Protein AF-0000000068228509 (afdb_homodimer)

pLDDT: mean 92.89, std 11.07, range [33.81, 98.88]

Organism: Rhynchophorus ferrugineus (NCBI:txid354439)

Secondary structure (DSSP, 8-state):
--HHHHHHHHHHTS------EEEEE-----HHHHHHHHHHHHHHHHTT-EEEEEESS----TT-TTEEEEE-GGGHHHHHHHTHHHHTBTTS-HHHHHHHHHHHHHHHHHHHHH-HHHHHHHT-TT---SEEEEE-TT--GGGGHHHHTT--EEEEESSS--HHHHHHTT----TTT---TTSS--SS--HHHHHHHHHHHHHHHHHIIIIIHHHHHHHHHHHH-TTSPPHHHHHHT-SEEEE---TTTS----B-TTEEE--STT-----PPPHHHHHHHHT-SS-EEEEE-TTTS-GGGS-HHHHHHHHHHHHH-SSEEEEE-SSS--TT--TTEEEES---HHHHHTSTTEEEEEE---HHHHHHHHHHT--EEE---BTTHHHHHHHHGGGT-EEE--TTT--HHHHHHHHHHHHH-HHHHHHHHHHHHHHH--SS-HHHHHHHHHHHHHHHTS-GGG--GGGTS-HHHHTTHHHHHHHHHHHHHHHHHHHHHHHHHHHHHHHHHHHHT-/--HHHHHHHHHHT-------EEEEE-----HHHHHHHHHHHHHHHHTT-EEEEEESS----TT-TTEEEEE-GGGHHHHHHHTHHHHTBTTS-HHHHHHHHHHHHHHHHHHHHH-HHHHHHHT-TT---SEEEEE-TT--GGGGHHHHTT--EEEEESSS--HHHHHHTT----TTT---TTSS--SS--HHHHHHHHHHHHHHHHHIIIIIHHHHHHHHHHHH-TTSPPHHHHHHT-SEEEE---TTTS----B-TTEEE--STT-----PPPHHHHHHHHT-SS-EEEEE-TTTS-GGGS-HHHHHHHHHHHHH-SSEEEEE-SSS--TT--TTEEEES---HHHHHTSTTEEEEEE---HHHHHHHHHHT--EEE---BTTHHHHHHHHGGGT-EEE--TTT--HHHHHHHHHHHHH-HHHHHHHHHHHHHHH--SS-HHHHHHHHHHHHHHHTS-GGG--GGGTS-HHHHTTHHHHHHHHHHHHHHHHHHHHHHHHHHHHHHHHHHHHT-

Sequence (1028 aa):
MSTKLCFLLLIFYISGIRCARILCVFQMPAVSHQATFQPIAKALSLRGHEVISVTPRPINDPTLTNLTEINTNKTYDIILGHGFEFFMSKENTVQYKIQKIFAMYYEIAEAIFENKEFKAIYQNPQEKFDLIIAQIYISPTMFALSNKFDAPVIGISSMGGWIGTHYAIGNPNPPSLYSEMFLHYNGDLTFYERIKSTLYFIWSRFYLHFVAIPKCDSIARKYLGDDLPYMADIERNVSALFLNINPVLYTPRPMVPTVVPLSFIHVNKPKPLPQDVKNEIESSENGVVYFSLGSNVKSMNIPERVRRILMDAFKELPYKVLWKFEKEFLPGKPDNVVIRKWLPQQDILAHPKVKVFVTQCGLQSTEEAIDREIPLVGIPFIADQELNVKKLKPHGVIRVIDYLNTTKEELIEAIIDVAENPIYKENMKKLKKLLKDEPMTGLEKAVWWAEYVIRHKGTRHLRSPTVDIPWYQYFLLDVLVVILLTILLTVVLLIRLLNCIKNKLTKKAKIKTKMSTKLCFLLLIFYISGIRCARILCVFQMPAVSHQATFQPIAKALSLRGHEVISVTPRPINDPTLTNLTEINTNKTYDIILGHGFEFFMSKENTVQYKIQKIFAMYYEIAEAIFENKEFKAIYQNPQEKFDLIIAQIYISPTMFALSNKFDAPVIGISSMGGWIGTHYAIGNPNPPSLYSEMFLHYNGDLTFYERIKSTLYFIWSRFYLHFVAIPKCDSIARKYLGDDLPYMADIERNVSALFLNINPVLYTPRPMVPTVVPLSFIHVNKPKPLPQDVKNEIESSENGVVYFSLGSNVKSMNIPERVRRILMDAFKELPYKVLWKFEKEFLPGKPDNVVIRKWLPQQDILAHPKVKVFVTQCGLQSTEEAIDREIPLVGIPFIADQELNVKKLKPHGVIRVIDYLNTTKEELIEAIIDVAENPIYKENMKKLKKLLKDEPMTGLEKAVWWAEYVIRHKGTRHLRSPTVDIPWYQYFLLDVLVVILLTILLTVVLLIRLLNCIKNKLTKKAKIKTK

Solvent-accessible surface area (backbone atoms only — not comparable to full-atom values): 54253 Å² total; per-residue (Å²): 119,71,70,63,50,56,57,52,57,65,55,62,72,47,70,74,69,72,67,43,38,34,41,33,40,42,74,63,64,40,69,74,46,44,47,45,49,50,50,55,57,50,53,44,20,74,72,56,21,41,28,38,35,39,24,37,70,65,82,84,56,83,84,45,78,37,50,46,69,45,76,45,48,72,46,40,56,52,49,59,70,68,35,54,66,62,55,37,24,66,86,48,55,63,68,58,33,51,56,50,50,50,55,50,47,54,53,46,51,52,52,52,61,62,32,66,73,54,36,56,48,80,69,34,85,81,56,68,42,47,31,33,40,26,44,32,66,84,48,61,46,61,57,52,51,22,68,73,46,70,23,37,30,32,34,34,26,70,34,67,70,32,63,69,58,31,52,36,55,33,28,73,62,54,36,48,34,39,41,50,62,63,43,72,53,61,50,72,56,53,74,68,48,29,46,52,27,40,52,47,49,54,49,49,54,50,44,39,68,73,45,54,42,54,50,36,32,51,53,40,29,72,76,73,38,78,86,55,77,57,45,69,62,52,52,40,61,49,36,31,37,39,23,41,33,44,59,64,63,52,61,28,53,45,38,31,78,43,55,42,69,20,46,67,50,58,64,70,82,73,57,87,66,58,64,70,60,45,51,57,55,68,67,33,86,69,24,28,37,38,36,39,46,70,90,70,45,53,61,79,71,50,57,67,69,51,51,51,37,49,47,58,25,53,57,71,44,82,34,32,33,44,32,49,25,76,54,96,70,61,90,84,62,36,89,54,51,46,73,32,65,71,69,66,56,68,35,50,51,59,37,87,50,47,38,30,38,37,28,27,35,47,70,70,58,45,47,45,28,36,76,46,38,39,19,33,37,31,42,46,63,44,54,48,11,53,34,46,49,60,52,40,42,86,56,47,28,48,44,80,46,53,72,90,73,60,47,44,66,56,52,43,50,49,52,51,46,47,51,65,39,62,62,18,40,52,28,19,46,53,48,33,56,59,73,65,69,56,99,59,54,22,54,55,47,51,52,51,49,52,50,47,32,45,75,60,68,28,38,74,67,43,53,34,44,61,50,72,52,52,69,55,52,60,69,36,48,63,51,48,50,51,52,50,49,52,49,48,50,50,50,52,50,50,51,51,50,49,50,50,51,51,52,53,54,55,53,54,53,58,54,68,81,95,120,71,72,62,50,59,59,51,58,66,55,62,73,48,69,74,69,72,67,43,35,35,43,34,39,42,73,65,63,41,69,72,45,42,47,47,48,49,50,52,56,50,51,45,21,75,72,56,20,40,28,38,36,38,23,38,71,66,82,84,56,82,83,46,79,35,49,45,70,46,77,45,49,74,45,41,55,53,49,60,70,68,36,53,65,63,53,36,23,66,86,47,54,62,68,58,34,52,54,50,50,50,55,52,47,55,54,46,51,52,54,50,59,64,32,66,73,54,36,56,48,80,69,32,85,83,58,70,41,48,31,32,39,26,44,32,64,84,47,62,44,63,56,52,51,21,67,72,45,70,23,38,30,31,35,35,24,70,32,67,69,33,64,70,57,31,52,38,55,36,29,73,62,54,37,48,37,38,42,51,62,63,43,70,55,58,49,73,57,51,74,67,50,30,45,53,28,40,53,47,49,54,47,50,53,51,44,38,68,73,47,52,41,54,50,36,33,50,54,39,29,73,77,72,38,78,85,58,75,57,43,69,62,51,51,41,60,51,36,31,38,39,23,40,33,45,60,65,60,50,63,27,54,45,37,31,76,41,54,41,68,21,46,67,50,58,64,70,80,74,55,86,66,57,66,70,60,43,51,57,55,69,67,34,85,69,22,28,36,38,35,40,45,71,90,70,44,54,61,80,71,49,56,67,70,52,53,48,36,49,46,57,25,52,58,71,44,82,35,30,31,43,31,48,24,75,52,95,71,62,89,83,62,36,90,53,50,46,74,32,66,71,70,66,57,67,35,51,51,59,36,87,50,47,38,30,38,38,28,27,36,48,72,69,57,44,47,45,28,36,75,46,37,40,20,34,39,31,41,48,62,42,53,47,11,53,33,46,50,60,53,39,42,85,57,47,27,49,45,80,46,55,73,90,74,58,46,44,66,56,52,41,50,48,54,51,47,46,49,66,41,63,62,19,40,54,30,20,47,52,48,32,55,58,74,63,68,56,99,59,55,24,55,55,48,52,50,52,50,53,50,46,31,45,75,60,67,28,38,75,67,45,54,34,44,61,49,73,54,51,70,54,52,60,70,36,46,64,52,48,51,52,50,49,50,50,49,50,50,50,50,52,50,49,50,52,48,51,49,51,51,52,52,53,53,54,52,53,54,57,54,69,81,96

Radius of gyration: 33.31 Å; Cα contacts (8 Å, |Δi|>4): 1713; chains: 2; bounding box: 123×102×75 Å

InterPro domains:
  IPR002213 UDP-glucuronosyl/UDP-glucosyltransferase [PF00201] (30-507)
  IPR002213 UDP-glucuronosyl/UDP-glucosyltransferase [cd03784] (20-428)
  IPR035595 UDP-glycosyltransferase family, conserved site [PS00375] (342-385)
  IPR050271 UDP-glycosyltransferase [PTHR48043] (29-488)

Structure (mmCIF, N/CA/C/O backbone):
data_AF-0000000068228509-model_v1
#
loop_
_entity.id
_entity.type
_entity.pdbx_description
1 polymer UDP-glucuronosyltransferase
#
loop_
_atom_site.group_PDB
_atom_site.id
_atom_site.type_symbol
_atom_site.label_atom_id
_atom_site.label_alt_id
_atom_site.label_comp_id
_atom_site.label_asym_id
_atom_site.label_entity_id
_atom_site.label_seq_id
_atom_site.pdbx_PDB_ins_code
_atom_site.Cartn_x
_atom_site.Cartn_y
_atom_site.Cartn_z
_atom_site.occupancy
_atom_site.B_iso_or_equiv
_atom_site.auth_seq_id
_atom_site.auth_comp_id
_atom_site.auth_asym_id
_atom_site.auth_atom_id
_atom_site.pdbx_PDB_model_num
ATOM 1 N N . MET A 1 1 ? -49.781 0.332 -3.662 1 34.41 1 MET A N 1
ATOM 2 C CA . MET A 1 1 ? -49.062 1.505 -4.148 1 34.41 1 MET A CA 1
ATOM 3 C C . MET A 1 1 ? -47.688 1.592 -3.523 1 34.41 1 MET A C 1
ATOM 5 O O . MET A 1 1 ? -46.781 2.234 -4.074 1 34.41 1 MET A O 1
ATOM 9 N N . SER A 1 2 ? -47.562 1.123 -2.236 1 37.91 2 SER A N 1
ATOM 10 C CA . SER A 1 2 ? -46.375 1.247 -1.411 1 37.91 2 SER A CA 1
ATOM 11 C C . SER A 1 2 ? -45.281 0.28 -1.866 1 37.91 2 SER A C 1
ATOM 13 O O . SER A 1 2 ? -44.094 0.533 -1.66 1 37.91 2 SER A O 1
ATOM 15 N N . THR A 1 3 ? -45.656 -0.953 -2.344 1 41.91 3 THR A N 1
ATOM 16 C CA . THR A 1 3 ? -44.688 -1.952 -2.766 1 41.91 3 THR A CA 1
ATOM 17 C C . THR A 1 3 ? -43.969 -1.491 -4.02 1 41.91 3 THR A C 1
ATOM 19 O O . THR A 1 3 ? -42.844 -1.93 -4.281 1 41.91 3 THR A O 1
ATOM 22 N N . LYS A 1 4 ? -44.625 -0.729 -4.965 1 41.25 4 LYS A N 1
ATOM 23 C CA . LYS A 1 4 ? -44.062 -0.272 -6.223 1 41.25 4 LYS A CA 1
ATOM 24 C C . LYS A 1 4 ? -43 0.799 -5.977 1 41.25 4 LYS A C 1
ATOM 26 O O . LYS A 1 4 ? -42.125 1.012 -6.812 1 41.25 4 LYS A O 1
ATOM 31 N N . LEU A 1 5 ? -43.219 1.476 -4.785 1 38.28 5 LEU A N 1
ATOM 32 C CA . LEU A 1 5 ? -42.25 2.525 -4.52 1 38.28 5 LEU A CA 1
ATOM 33 C C . LEU A 1 5 ? -40.906 1.927 -4.109 1 38.28 5 LEU A C 1
ATOM 35 O O . LEU A 1 5 ? -39.844 2.463 -4.457 1 38.28 5 LEU A O 1
ATOM 39 N N . CYS A 1 6 ? -41 0.803 -3.299 1 40.16 6 CYS A N 1
ATOM 40 C CA . CYS A 1 6 ? -39.719 0.24 -2.877 1 40.16 6 CYS A CA 1
ATOM 41 C C . CYS A 1 6 ? -38.938 -0.292 -4.07 1 40.16 6 CYS A C 1
ATOM 43 O O . CYS A 1 6 ? -37.719 -0.324 -4.047 1 40.16 6 CYS A O 1
ATOM 45 N N . PHE A 1 7 ? -39.688 -0.869 -5.09 1 40.66 7 PHE A N 1
ATOM 46 C CA . PHE A 1 7 ? -39 -1.351 -6.285 1 40.66 7 PHE A CA 1
ATOM 47 C C . PHE A 1 7 ? -38.312 -0.2 -7.027 1 40.66 7 PHE A C 1
ATOM 49 O O . PHE A 1 7 ? -37.281 -0.379 -7.633 1 40.66 7 PHE A O 1
ATOM 56 N N . LEU A 1 8 ? -38.938 1.038 -6.973 1 37.69 8 LEU A N 1
ATOM 57 C CA . LEU A 1 8 ? -38.344 2.152 -7.707 1 37.69 8 LEU A CA 1
ATOM 58 C C . LEU A 1 8 ? -37.062 2.631 -7.039 1 37.69 8 LEU A C 1
ATOM 60 O O . LEU A 1 8 ? -36.125 3.057 -7.719 1 37.69 8 LEU A O 1
ATOM 64 N N . LEU A 1 9 ? -37.031 2.639 -5.691 1 37.12 9 LEU A N 1
ATOM 65 C CA . LEU A 1 9 ? -35.844 3.17 -5.027 1 37.12 9 LEU A CA 1
ATOM 66 C C . LEU A 1 9 ? -34.656 2.236 -5.215 1 37.12 9 LEU A C 1
ATOM 68 O O . LEU A 1 9 ? -33.5 2.676 -5.16 1 37.12 9 LEU A O 1
ATOM 72 N N . LEU A 1 10 ? -34.875 0.931 -5.191 1 38.53 10 LEU A N 1
ATOM 73 C CA . LEU A 1 10 ? -33.75 0.049 -5.477 1 38.53 10 LEU A CA 1
ATOM 74 C C . LEU A 1 10 ? -33.188 0.316 -6.871 1 38.53 10 LEU A C 1
ATOM 76 O O . LEU A 1 10 ? -32 0.061 -7.133 1 38.53 10 LEU A O 1
ATOM 80 N N . ILE A 1 11 ? -34 0.715 -7.828 1 37.97 11 ILE A N 1
ATOM 81 C CA . ILE A 1 11 ? -33.5 0.935 -9.18 1 37.97 11 ILE A CA 1
ATOM 82 C C . ILE A 1 11 ? -32.438 2.047 -9.172 1 37.97 11 ILE A C 1
ATOM 84 O O . ILE A 1 11 ? -31.438 1.972 -9.883 1 37.97 11 ILE A O 1
ATOM 88 N N . PHE A 1 12 ? -32.656 3.178 -8.477 1 35.88 12 PHE A N 1
ATOM 89 C CA . PHE A 1 12 ? -31.875 4.383 -8.766 1 35.88 12 PHE A CA 1
ATOM 90 C C . PHE A 1 12 ? -30.453 4.262 -8.211 1 35.88 12 PHE A C 1
ATOM 92 O O . PHE A 1 12 ? -29.594 5.07 -8.539 1 35.88 12 PHE A O 1
ATOM 99 N N . TYR A 1 13 ? -30.359 3.787 -7 1 37.03 13 TYR A N 1
ATOM 100 C CA . TYR A 1 13 ? -28.938 3.844 -6.668 1 37.03 13 TYR A CA 1
ATOM 101 C C . TYR A 1 13 ? -28.109 2.99 -7.629 1 37.03 13 TYR A C 1
ATOM 103 O O . TYR A 1 13 ? -27.094 2.414 -7.242 1 37.03 13 TYR A O 1
ATOM 111 N N . ILE A 1 14 ? -28.719 2.332 -8.578 1 38.97 14 ILE A N 1
ATOM 112 C CA . ILE A 1 14 ? -27.828 1.813 -9.602 1 38.97 14 ILE A CA 1
ATOM 113 C C . ILE A 1 14 ? -26.812 2.889 -10 1 38.97 14 ILE A C 1
ATOM 115 O O . ILE A 1 14 ? -27.172 3.887 -10.625 1 38.97 14 ILE A O 1
ATOM 119 N N . SER A 1 15 ? -26.016 3.391 -9.172 1 43 15 SER A N 1
ATOM 120 C CA . SER A 1 15 ? -24.875 4.074 -9.766 1 43 15 SER A CA 1
ATOM 121 C C . SER A 1 15 ? -24.656 3.633 -11.211 1 43 15 SER A C 1
ATOM 123 O O . SER A 1 15 ? -24.516 2.438 -11.484 1 43 15 SER A O 1
ATOM 125 N N . GLY A 1 16 ? -25.469 4.098 -12.172 1 45.84 16 GLY A N 1
ATOM 126 C CA . GLY A 1 16 ? -25.375 3.891 -13.602 1 45.84 16 GLY A CA 1
ATOM 127 C C . GLY A 1 16 ? -24 3.408 -14.039 1 45.84 16 GLY A C 1
ATOM 128 O O . GLY A 1 16 ? -23.094 4.215 -14.289 1 45.84 16 GLY A O 1
ATOM 129 N N . ILE A 1 17 ? -23.609 2.467 -13.461 1 54.81 17 ILE A N 1
ATOM 130 C CA . ILE A 1 17 ? -22.406 1.908 -14.062 1 54.81 17 ILE A CA 1
ATOM 131 C C . ILE A 1 17 ? -22.531 1.936 -15.586 1 54.81 17 ILE A C 1
ATOM 133 O O . ILE A 1 17 ? -23.453 1.333 -16.141 1 54.81 17 ILE A O 1
ATOM 137 N N . ARG A 1 18 ? -22.172 2.955 -16.266 1 68.06 18 ARG A N 1
ATOM 138 C CA . ARG A 1 18 ? -22.016 2.998 -17.703 1 68.06 18 ARG A CA 1
ATOM 139 C C . ARG A 1 18 ? -21.312 1.741 -18.219 1 68.06 18 ARG A C 1
ATOM 141 O O . ARG A 1 18 ? -20.281 1.338 -17.688 1 68.06 18 ARG A O 1
ATOM 148 N N . CYS A 1 19 ? -22 0.894 -18.859 1 90.88 19 CYS A N 1
ATOM 149 C CA . CYS A 1 19 ? -21.5 -0.286 -19.547 1 90.88 19 CYS A CA 1
ATOM 150 C C . CYS A 1 19 ? -20.25 0.042 -20.344 1 90.88 19 CYS A C 1
ATOM 152 O O . CYS A 1 19 ? -20.25 0.957 -21.172 1 90.88 19 CYS A O 1
ATOM 154 N N . ALA A 1 20 ? -19.156 -0.513 -19.875 1 97.94 20 ALA A N 1
ATOM 155 C CA . ALA A 1 20 ? -17.875 -0.293 -20.562 1 97.94 20 ALA A CA 1
ATOM 156 C C . ALA A 1 20 ? -17.531 -1.481 -21.453 1 97.94 20 ALA A C 1
ATOM 158 O O . ALA A 1 20 ? -18.094 -2.566 -21.297 1 97.94 20 ALA A O 1
ATOM 159 N N . ARG A 1 21 ? -16.766 -1.229 -22.422 1 98.56 21 ARG A N 1
ATOM 160 C CA . ARG A 1 21 ? -16.203 -2.277 -23.266 1 98.56 21 ARG A CA 1
ATOM 161 C C . ARG A 1 21 ? -14.773 -2.621 -22.844 1 98.56 21 ARG A C 1
ATOM 163 O O . ARG A 1 21 ? -13.898 -1.752 -22.812 1 98.56 21 ARG A O 1
ATOM 170 N N . ILE A 1 22 ? -14.539 -3.891 -22.453 1 98.88 22 ILE A N 1
ATOM 171 C CA . ILE A 1 22 ? -13.273 -4.316 -21.844 1 98.88 22 ILE A CA 1
ATOM 172 C C . ILE A 1 22 ? -12.664 -5.441 -22.688 1 98.88 22 ILE A C 1
ATOM 174 O O . ILE A 1 22 ? -13.352 -6.391 -23.062 1 98.88 22 ILE A O 1
ATOM 178 N N . LEU A 1 23 ? -11.383 -5.309 -23.031 1 98.88 23 LEU A N 1
ATOM 179 C CA . LEU A 1 23 ? -10.633 -6.359 -23.719 1 98.88 23 LEU A CA 1
ATOM 180 C C . LEU A 1 23 ? -9.672 -7.055 -22.75 1 98.88 23 LEU A C 1
ATOM 182 O O . LEU A 1 23 ? -8.781 -6.414 -22.188 1 98.88 23 LEU A O 1
ATOM 186 N N . CYS A 1 24 ? -9.891 -8.312 -22.547 1 98.81 24 CYS A N 1
ATOM 187 C CA . CYS A 1 24 ? -8.984 -9.133 -21.75 1 98.81 24 CYS A CA 1
ATOM 188 C C . CYS A 1 24 ? -8.117 -10.016 -22.656 1 98.81 24 CYS A C 1
ATOM 190 O O . CYS A 1 24 ? -8.625 -10.656 -23.578 1 98.81 24 CYS A O 1
ATOM 192 N N . VAL A 1 25 ? -6.797 -9.992 -22.375 1 98.75 25 VAL A N 1
ATOM 193 C CA . VAL A 1 25 ? -5.883 -10.867 -23.094 1 98.75 25 VAL A CA 1
ATOM 194 C C . VAL A 1 25 ? -5.094 -11.727 -22.109 1 98.75 25 VAL A C 1
ATOM 196 O O . VAL A 1 25 ? -4.078 -11.289 -21.562 1 98.75 25 VAL A O 1
ATOM 199 N N . PHE A 1 26 ? -5.5 -12.977 -21.984 1 98.12 26 PHE A N 1
ATOM 200 C CA . PHE A 1 26 ? -4.891 -13.938 -21.078 1 98.12 26 PHE A CA 1
ATOM 201 C C . PHE A 1 26 ? -4.109 -14.992 -21.859 1 98.12 26 PHE A C 1
ATOM 203 O O . PHE A 1 26 ? -4.625 -16.078 -22.141 1 98.12 26 PHE A O 1
ATOM 210 N N . GLN A 1 27 ? -2.889 -14.789 -22.031 1 96 27 GLN A N 1
ATOM 211 C CA . GLN A 1 27 ? -2.127 -15.406 -23.109 1 96 27 GLN A CA 1
ATOM 212 C C . GLN A 1 27 ? -1.64 -16.797 -22.719 1 96 27 GLN A C 1
ATOM 214 O O . GLN A 1 27 ? -1.53 -17.688 -23.562 1 96 27 GLN A O 1
ATOM 219 N N . MET A 1 28 ? -1.351 -17.016 -21.453 1 94.56 28 MET A N 1
ATOM 220 C CA . MET A 1 28 ? -0.635 -18.219 -21.062 1 94.56 28 MET A CA 1
ATOM 221 C C . MET A 1 28 ? -1.557 -19.438 -21.078 1 94.56 28 MET A C 1
ATOM 223 O O . MET A 1 28 ? -2.566 -19.469 -20.375 1 94.56 28 MET A O 1
ATOM 227 N N . PRO A 1 29 ? -1.188 -20.438 -21.938 1 94.25 29 PRO A N 1
ATOM 228 C CA . PRO A 1 29 ? -2.004 -21.656 -21.969 1 94.25 29 PRO A CA 1
ATOM 229 C C . PRO A 1 29 ? -1.705 -22.594 -20.812 1 94.25 29 PRO A C 1
ATOM 231 O O . PRO A 1 29 ? -1.105 -23.656 -21 1 94.25 29 PRO A O 1
ATOM 234 N N . ALA A 1 30 ? -2.105 -22.219 -19.688 1 91.38 30 ALA A N 1
ATOM 235 C CA . ALA A 1 30 ? -1.976 -22.984 -18.453 1 91.38 30 ALA A CA 1
ATOM 236 C C . ALA A 1 30 ? -3.242 -22.875 -17.609 1 91.38 30 ALA A C 1
ATOM 238 O O . ALA A 1 30 ? -3.764 -21.781 -17.391 1 91.38 30 ALA A O 1
ATOM 239 N N . VAL A 1 31 ? -3.646 -24 -17.156 1 89.44 31 VAL A N 1
ATOM 240 C CA . VAL A 1 31 ? -4.898 -24.078 -16.406 1 89.44 31 VAL A CA 1
ATOM 241 C C . VAL A 1 31 ? -4.812 -23.219 -15.156 1 89.44 31 VAL A C 1
ATOM 243 O O . VAL A 1 31 ? -5.758 -22.5 -14.828 1 89.44 31 VAL A O 1
ATOM 246 N N . SER A 1 32 ? -3.721 -23.266 -14.484 1 88.88 32 SER A N 1
ATOM 247 C CA . SER A 1 32 ? -3.549 -22.531 -13.242 1 88.88 32 SER A CA 1
ATOM 248 C C . SER A 1 32 ? -3.648 -21.031 -13.469 1 88.88 32 SER A C 1
ATOM 250 O O . SER A 1 32 ? -4.258 -20.312 -12.672 1 88.88 32 SER A O 1
ATOM 252 N N . HIS A 1 33 ? -3.084 -20.531 -14.555 1 93.19 33 HIS A N 1
ATOM 253 C CA . HIS A 1 33 ? -3.172 -19.125 -14.883 1 93.19 33 HIS A CA 1
ATOM 254 C C . HIS A 1 33 ? -4.602 -18.719 -15.219 1 93.19 33 HIS A C 1
ATOM 256 O O . HIS A 1 33 ? -5.121 -17.734 -14.688 1 93.19 33 HIS A O 1
ATOM 262 N N . GLN A 1 34 ? -5.188 -19.516 -16.047 1 95.5 34 GLN A N 1
ATOM 263 C CA . GLN A 1 34 ? -6.516 -19.172 -16.547 1 95.5 34 GLN A CA 1
ATOM 264 C C . GLN A 1 34 ? -7.559 -19.25 -15.438 1 95.5 34 GLN A C 1
ATOM 266 O O . GLN A 1 34 ? -8.523 -18.469 -15.43 1 95.5 34 GLN A O 1
ATOM 271 N N . ALA A 1 35 ? -7.336 -20.172 -14.484 1 93.69 35 ALA A N 1
ATOM 272 C CA . ALA A 1 35 ? -8.242 -20.281 -13.344 1 93.69 35 ALA A CA 1
ATOM 273 C C . ALA A 1 35 ? -8.289 -18.969 -12.555 1 93.69 35 ALA A C 1
ATOM 275 O O . ALA A 1 35 ? -9.328 -18.625 -11.984 1 93.69 35 ALA A O 1
ATOM 276 N N . THR A 1 36 ? -7.266 -18.25 -12.57 1 94.19 36 THR A N 1
ATOM 277 C CA . THR A 1 36 ? -7.16 -16.984 -11.844 1 94.19 36 THR A CA 1
ATOM 278 C C . THR A 1 36 ? -7.809 -15.852 -12.633 1 94.19 36 THR A C 1
ATOM 280 O O . THR A 1 36 ? -8.383 -14.93 -12.047 1 94.19 36 THR A O 1
ATOM 283 N N . PHE A 1 37 ? -7.812 -15.914 -13.914 1 97.19 37 PHE A N 1
ATOM 284 C CA . PHE A 1 37 ? -8.211 -14.789 -14.742 1 97.19 37 PHE A CA 1
ATOM 285 C C . PHE A 1 37 ? -9.688 -14.891 -15.125 1 97.19 37 PHE A C 1
ATOM 287 O O . PHE A 1 37 ? -10.375 -13.875 -15.234 1 97.19 37 PHE A O 1
ATOM 294 N N . GLN A 1 38 ? -10.172 -16.078 -15.281 1 97.31 38 GLN A N 1
ATOM 295 C CA . GLN A 1 38 ? -11.531 -16.312 -15.75 1 97.31 38 GLN A CA 1
ATOM 296 C C . GLN A 1 38 ? -12.555 -15.664 -14.82 1 97.31 38 GLN A C 1
ATOM 298 O O . GLN A 1 38 ? -13.516 -15.047 -15.289 1 97.31 38 GLN A O 1
ATOM 303 N N . PRO A 1 39 ? -12.352 -15.766 -13.5 1 97.75 39 PRO A N 1
ATOM 304 C CA . PRO A 1 39 ? -13.336 -15.148 -12.602 1 97.75 39 PRO A CA 1
ATOM 305 C C . PRO A 1 39 ? -13.453 -13.641 -12.805 1 97.75 39 PRO A C 1
ATOM 307 O O . PRO A 1 39 ? -14.531 -13.07 -12.617 1 97.75 39 PRO A O 1
ATOM 310 N N . ILE A 1 40 ? -12.414 -12.984 -13.188 1 98.38 40 ILE A N 1
ATOM 311 C CA . ILE A 1 40 ? -12.422 -11.539 -13.367 1 98.38 40 ILE A CA 1
ATOM 312 C C . ILE A 1 40 ? -13.234 -11.18 -14.609 1 98.38 40 ILE A C 1
ATOM 314 O O . ILE A 1 40 ? -14.117 -10.312 -14.555 1 98.38 40 ILE A O 1
ATOM 318 N N . ALA A 1 41 ? -12.969 -11.883 -15.742 1 98.56 41 ALA A N 1
ATOM 319 C CA . ALA A 1 41 ? -13.742 -11.648 -16.969 1 98.56 41 ALA A CA 1
ATOM 320 C C . ALA A 1 41 ? -15.227 -11.93 -16.734 1 98.56 41 ALA A C 1
ATOM 322 O O . ALA A 1 41 ? -16.078 -11.156 -17.172 1 98.56 41 ALA A O 1
ATOM 323 N N . LYS A 1 42 ? -15.461 -12.984 -16.062 1 98.31 42 LYS A N 1
ATOM 324 C CA . LYS A 1 42 ? -16.828 -13.367 -15.758 1 98.31 42 LYS A CA 1
ATOM 325 C C . LYS A 1 42 ? -17.531 -12.312 -14.898 1 98.31 42 LYS A C 1
ATOM 327 O O . LYS A 1 42 ? -18.641 -11.883 -15.203 1 98.31 42 LYS A O 1
ATOM 332 N N . ALA A 1 43 ? -16.875 -11.891 -13.812 1 98 43 ALA A N 1
ATOM 333 C CA . ALA A 1 43 ? -17.469 -10.922 -12.891 1 98 43 ALA A CA 1
ATOM 334 C C . ALA A 1 43 ? -17.766 -9.602 -13.594 1 98 43 ALA A C 1
ATOM 336 O O . ALA A 1 43 ? -18.812 -9 -13.383 1 98 43 ALA A O 1
ATOM 337 N N . LEU A 1 44 ? -16.844 -9.148 -14.422 1 98.44 44 LEU A N 1
ATOM 338 C CA . LEU A 1 44 ? -17.031 -7.898 -15.148 1 98.44 44 LEU A CA 1
ATOM 339 C C . LEU A 1 44 ? -18.188 -8.016 -16.141 1 98.44 44 LEU A C 1
ATOM 341 O O . LEU A 1 44 ? -18.969 -7.074 -16.297 1 98.44 44 LEU A O 1
ATOM 345 N N . SER A 1 45 ? -18.328 -9.148 -16.781 1 98.19 45 SER A N 1
ATOM 346 C CA . SER A 1 45 ? -19.438 -9.367 -17.703 1 98.19 45 SER A CA 1
ATOM 347 C C . SER A 1 45 ? -20.781 -9.375 -16.969 1 98.19 45 SER A C 1
ATOM 349 O O . SER A 1 45 ? -21.766 -8.828 -17.453 1 98.19 45 SER A O 1
ATOM 351 N N . LEU A 1 46 ? -20.781 -9.992 -15.836 1 97.31 46 LEU A N 1
ATOM 352 C CA . LEU A 1 46 ? -22 -10.102 -15.039 1 97.31 46 LEU A CA 1
ATOM 353 C C . LEU A 1 46 ? -22.422 -8.742 -14.484 1 97.31 46 LEU A C 1
ATOM 355 O O . LEU A 1 46 ? -23.578 -8.523 -14.148 1 97.31 46 LEU A O 1
ATOM 359 N N . ARG A 1 47 ? -21.5 -7.844 -14.383 1 96.06 47 ARG A N 1
ATOM 360 C CA . ARG A 1 47 ? -21.781 -6.492 -13.914 1 96.06 47 ARG A CA 1
ATOM 361 C C . ARG A 1 47 ? -22.344 -5.625 -15.039 1 96.06 47 ARG A C 1
ATOM 363 O O . ARG A 1 47 ? -22.672 -4.457 -14.82 1 96.06 47 ARG A O 1
ATOM 370 N N . GLY A 1 48 ? -22.406 -6.145 -16.234 1 96.62 48 GLY A N 1
ATOM 371 C CA . GLY A 1 48 ? -23.031 -5.434 -17.344 1 96.62 48 GLY A CA 1
ATOM 372 C C . GLY A 1 48 ? -22.047 -4.91 -18.359 1 96.62 48 GLY A C 1
ATOM 373 O O . GLY A 1 48 ? -22.453 -4.363 -19.391 1 96.62 48 GLY A O 1
ATOM 374 N N . HIS A 1 49 ? -20.75 -5.117 -18.156 1 98.38 49 HIS A N 1
ATOM 375 C CA . HIS A 1 49 ? -19.75 -4.68 -19.125 1 98.38 49 HIS A CA 1
ATOM 376 C C . HIS A 1 49 ? -19.703 -5.629 -20.312 1 98.38 49 HIS A C 1
ATOM 378 O O . HIS A 1 49 ? -20.016 -6.816 -20.188 1 98.38 49 HIS A O 1
ATOM 384 N N . GLU A 1 50 ? -19.406 -5.078 -21.484 1 98.5 50 GLU A N 1
ATOM 385 C CA . GLU A 1 50 ? -19.062 -5.918 -22.625 1 98.5 50 GLU A CA 1
ATOM 386 C C . GLU A 1 50 ? -17.609 -6.363 -22.562 1 98.5 50 GLU A C 1
ATOM 388 O O . GLU A 1 50 ? -16.703 -5.535 -22.656 1 98.5 50 GLU A O 1
ATOM 393 N N . VAL A 1 51 ? -17.438 -7.668 -22.422 1 98.75 51 VAL A N 1
ATOM 394 C CA . VAL A 1 51 ? -16.078 -8.172 -22.219 1 98.75 51 VAL A CA 1
ATOM 395 C C . VAL A 1 51 ? -15.695 -9.094 -23.375 1 98.75 51 VAL A C 1
ATOM 397 O O . VAL A 1 51 ? -16.453 -10 -23.734 1 98.75 51 VAL A O 1
ATOM 400 N N . ILE A 1 52 ? -14.609 -8.836 -24.016 1 98.75 52 ILE A N 1
ATOM 401 C CA . ILE A 1 52 ? -13.969 -9.766 -24.953 1 98.75 52 ILE A CA 1
ATOM 402 C C . ILE A 1 52 ? -12.734 -10.383 -24.281 1 98.75 52 ILE A C 1
ATOM 404 O O . ILE A 1 52 ? -11.836 -9.664 -23.844 1 98.75 52 ILE A O 1
ATOM 408 N N . SER A 1 53 ? -12.711 -11.664 -24.203 1 98.75 53 SER A N 1
ATOM 409 C CA . SER A 1 53 ? -11.602 -12.367 -23.562 1 98.75 53 SER A CA 1
ATOM 410 C C . SER A 1 53 ? -10.859 -13.25 -24.562 1 98.75 53 SER A C 1
ATOM 412 O O . SER A 1 53 ? -11.422 -14.203 -25.094 1 98.75 53 SER A O 1
ATOM 414 N N . VAL A 1 54 ? -9.625 -12.867 -24.844 1 98.75 54 VAL A N 1
ATOM 415 C CA . VAL A 1 54 ? -8.727 -13.711 -25.625 1 98.75 54 VAL A CA 1
ATOM 416 C C . VAL A 1 54 ? -8.016 -14.703 -24.703 1 98.75 54 VAL A C 1
ATOM 418 O O . VAL A 1 54 ? -7.172 -14.312 -23.891 1 98.75 54 VAL A O 1
ATOM 421 N N . THR A 1 55 ? -8.344 -15.953 -24.797 1 98.5 55 THR A N 1
ATOM 422 C CA . THR A 1 55 ? -7.895 -16.938 -23.797 1 98.5 55 THR A CA 1
ATOM 423 C C . THR A 1 55 ? -7.766 -18.312 -24.438 1 98.5 55 THR A C 1
ATOM 425 O O . THR A 1 55 ? -8.547 -18.688 -25.312 1 98.5 55 THR A O 1
ATOM 428 N N . PRO A 1 56 ? -6.777 -19.078 -23.984 1 97.81 56 PRO A N 1
ATOM 429 C CA . PRO A 1 56 ? -6.656 -20.453 -24.469 1 97.81 56 PRO A CA 1
ATOM 430 C C . PRO A 1 56 ? -7.656 -21.406 -23.812 1 97.81 56 PRO A C 1
ATOM 432 O O . PRO A 1 56 ? -7.781 -22.562 -24.234 1 97.81 56 PRO A O 1
ATOM 435 N N . ARG A 1 57 ? -8.359 -20.906 -22.828 1 96.38 57 ARG A N 1
ATOM 436 C CA . ARG A 1 57 ? -9.281 -21.75 -22.078 1 96.38 57 ARG A CA 1
ATOM 437 C C . ARG A 1 57 ? -10.602 -21.031 -21.828 1 96.38 57 ARG A C 1
ATOM 439 O O . ARG A 1 57 ? -10.906 -20.625 -20.703 1 96.38 57 ARG A O 1
ATOM 446 N N . PRO A 1 58 ? -11.391 -21.016 -22.797 1 97.56 58 PRO A N 1
ATOM 447 C CA . PRO A 1 58 ? -12.68 -20.328 -22.641 1 97.56 58 PRO A CA 1
ATOM 448 C C . PRO A 1 58 ? -13.594 -21.031 -21.641 1 97.56 58 PRO A C 1
ATOM 450 O O . PRO A 1 58 ? -13.516 -22.25 -21.484 1 97.56 58 PRO A O 1
ATOM 453 N N . ILE A 1 59 ? -14.391 -20.266 -21.047 1 95.94 59 ILE A N 1
ATOM 454 C CA . ILE A 1 59 ? -15.391 -20.766 -20.109 1 95.94 59 ILE A CA 1
ATOM 455 C C . ILE A 1 59 ? -16.5 -21.469 -20.875 1 95.94 59 ILE A C 1
ATOM 457 O O . ILE A 1 59 ? -17.031 -22.484 -20.422 1 95.94 59 ILE A O 1
ATOM 461 N N . ASN A 1 60 ? -16.875 -21.031 -22 1 96.5 60 ASN A N 1
ATOM 462 C CA . ASN A 1 60 ? -17.922 -21.578 -22.859 1 96.5 60 ASN A CA 1
ATOM 463 C C . ASN A 1 60 ? -19.25 -21.656 -22.141 1 96.5 60 ASN A C 1
ATOM 465 O O . ASN A 1 60 ? -19.906 -22.703 -22.156 1 96.5 60 ASN A O 1
ATOM 469 N N . ASP A 1 61 ? -19.609 -20.656 -21.406 1 96.38 61 ASP A N 1
ATOM 470 C CA . ASP A 1 61 ? -20.891 -20.531 -20.75 1 96.38 61 ASP A CA 1
ATOM 471 C C . ASP A 1 61 ? -21.828 -19.625 -21.547 1 96.38 61 ASP A C 1
ATOM 473 O O . ASP A 1 61 ? -21.656 -18.406 -21.562 1 96.38 61 ASP A O 1
ATOM 477 N N . PRO A 1 62 ? -22.812 -20.141 -22.188 1 95.81 62 PRO A N 1
ATOM 478 C CA . PRO A 1 62 ? -23.688 -19.359 -23.047 1 95.81 62 PRO A CA 1
ATOM 479 C C . PRO A 1 62 ? -24.547 -18.359 -22.281 1 95.81 62 PRO A C 1
ATOM 481 O O . PRO A 1 62 ? -25.109 -17.438 -22.875 1 95.81 62 PRO A O 1
ATOM 484 N N . THR A 1 63 ? -24.656 -18.531 -21 1 96.62 63 THR A N 1
ATOM 485 C CA . THR A 1 63 ? -25.469 -17.625 -20.188 1 96.62 63 THR A CA 1
ATOM 486 C C . THR A 1 63 ? -24.75 -16.281 -20 1 96.62 63 THR A C 1
ATOM 488 O O . THR A 1 63 ? -25.375 -15.297 -19.609 1 96.62 63 THR A O 1
ATOM 491 N N . LEU A 1 64 ? -23.5 -16.281 -20.234 1 97.44 64 LEU A N 1
ATOM 492 C CA . LEU A 1 64 ? -22.734 -15.047 -20.156 1 97.44 64 LEU A CA 1
ATOM 493 C C . LEU A 1 64 ? -22.812 -14.273 -21.469 1 97.44 64 LEU A C 1
ATOM 495 O O . LEU A 1 64 ? -21.844 -14.211 -22.219 1 97.44 64 LEU A O 1
ATOM 499 N N . THR A 1 65 ? -23.891 -13.539 -21.703 1 96.69 65 THR A N 1
ATOM 500 C CA . THR A 1 65 ? -24.219 -12.938 -23 1 96.69 65 THR A CA 1
ATOM 501 C C . THR A 1 65 ? -23.312 -11.742 -23.281 1 96.69 65 THR A C 1
ATOM 503 O O . THR A 1 65 ? -23.125 -11.352 -24.438 1 96.69 65 THR A O 1
ATOM 506 N N . ASN A 1 66 ? -22.75 -11.141 -22.188 1 97.44 66 ASN A N 1
ATOM 507 C CA . ASN A 1 66 ? -21.891 -9.984 -22.359 1 97.44 66 ASN A CA 1
ATOM 508 C C . ASN A 1 66 ? -20.422 -10.391 -22.469 1 97.44 66 ASN A C 1
ATOM 510 O O . ASN A 1 66 ? -19.531 -9.539 -22.469 1 97.44 66 ASN A O 1
ATOM 514 N N . LEU A 1 67 ? -20.141 -11.719 -22.484 1 98.5 67 LEU A N 1
ATOM 515 C CA . LEU A 1 67 ? -18.781 -12.227 -22.578 1 98.5 67 LEU A CA 1
ATOM 516 C C . LEU A 1 67 ? -18.547 -12.914 -23.922 1 98.5 67 LEU A C 1
ATOM 518 O O . LEU A 1 67 ? -19.188 -13.922 -24.219 1 98.5 67 LEU A O 1
ATOM 522 N N . THR A 1 68 ? -17.719 -12.336 -24.734 1 98.44 68 THR A N 1
ATOM 523 C CA . THR A 1 68 ? -17.25 -12.969 -25.953 1 98.44 68 THR A CA 1
ATOM 524 C C . THR A 1 68 ? -15.844 -13.539 -25.766 1 98.44 68 THR A C 1
ATOM 526 O O . THR A 1 68 ? -14.93 -12.836 -25.328 1 98.44 68 THR A O 1
ATOM 529 N N . GLU A 1 69 ? -15.672 -14.766 -26.062 1 98.5 69 GLU A N 1
ATOM 530 C CA . GLU A 1 69 ? -14.375 -15.398 -25.859 1 98.5 69 GLU A CA 1
ATOM 531 C C . GLU A 1 69 ? -13.742 -15.805 -27.188 1 98.5 69 GLU A C 1
ATOM 533 O O . GLU A 1 69 ? -14.406 -16.406 -28.031 1 98.5 69 GLU A O 1
ATOM 538 N N . ILE A 1 70 ? -12.547 -15.367 -27.391 1 98.56 70 ILE A N 1
ATOM 539 C CA . ILE A 1 70 ? -11.734 -15.773 -28.516 1 98.56 70 ILE A CA 1
ATOM 540 C C . ILE A 1 70 ? -10.773 -16.891 -28.094 1 98.56 70 ILE A C 1
ATOM 542 O O . ILE A 1 70 ? -9.875 -16.656 -27.281 1 98.56 70 ILE A O 1
ATOM 546 N N . ASN A 1 71 ? -10.938 -18.016 -28.703 1 98.19 71 ASN A N 1
ATOM 547 C CA . ASN A 1 71 ? -10.219 -19.219 -28.312 1 98.19 71 ASN A CA 1
ATOM 548 C C . ASN A 1 71 ? -8.836 -19.281 -28.953 1 98.19 71 ASN A C 1
ATOM 550 O O . ASN A 1 71 ? -8.719 -19.375 -30.188 1 98.19 71 ASN A O 1
ATOM 554 N N . THR A 1 72 ? -7.793 -19.281 -28.125 1 97.88 72 THR A N 1
ATOM 555 C CA . THR A 1 72 ? -6.422 -19.375 -28.609 1 97.88 72 THR A CA 1
ATOM 556 C C . THR A 1 72 ? -5.785 -20.688 -28.156 1 97.88 72 THR A C 1
ATOM 558 O O . THR A 1 72 ? -4.594 -20.734 -27.844 1 97.88 72 THR A O 1
ATOM 561 N N . ASN A 1 73 ? -6.504 -21.75 -28.062 1 95.31 73 ASN A N 1
ATOM 562 C CA . ASN A 1 73 ? -6.098 -23.047 -27.5 1 95.31 73 ASN A CA 1
ATOM 563 C C . ASN A 1 73 ? -4.926 -23.641 -28.281 1 95.31 73 ASN A C 1
ATOM 565 O O . ASN A 1 73 ? -4.211 -24.5 -27.766 1 95.31 73 ASN A O 1
ATOM 569 N N . LYS A 1 74 ? -4.648 -23.172 -29.516 1 94.19 74 LYS A N 1
ATOM 570 C CA . LYS A 1 74 ? -3.531 -23.656 -30.312 1 94.19 74 LYS A CA 1
ATOM 571 C C . LYS A 1 74 ? -2.195 -23.344 -29.656 1 94.19 74 LYS A C 1
ATOM 573 O O . LYS A 1 74 ? -1.183 -23.984 -29.953 1 94.19 74 LYS A O 1
ATOM 578 N N . THR A 1 75 ? -2.242 -22.391 -28.766 1 96.19 75 THR A N 1
ATOM 579 C CA . THR A 1 75 ? -1.007 -21.969 -28.109 1 96.19 75 THR A CA 1
ATOM 580 C C . THR A 1 75 ? -0.527 -23.031 -27.125 1 96.19 75 THR A C 1
ATOM 582 O O . THR A 1 75 ? 0.62 -23 -26.672 1 96.19 75 THR A O 1
ATOM 585 N N . TYR A 1 76 ? -1.356 -23.984 -26.734 1 93.94 76 TYR A N 1
ATOM 586 C CA . TYR A 1 76 ? -0.925 -25.109 -25.906 1 93.94 76 TYR A CA 1
ATOM 587 C C . TYR A 1 76 ? 0.213 -25.875 -26.562 1 93.94 76 TYR A C 1
ATOM 589 O O . TYR A 1 76 ? 1.1 -26.391 -25.875 1 93.94 76 TYR A O 1
ATOM 597 N N . ASP A 1 77 ? 0.23 -25.906 -27.891 1 94.6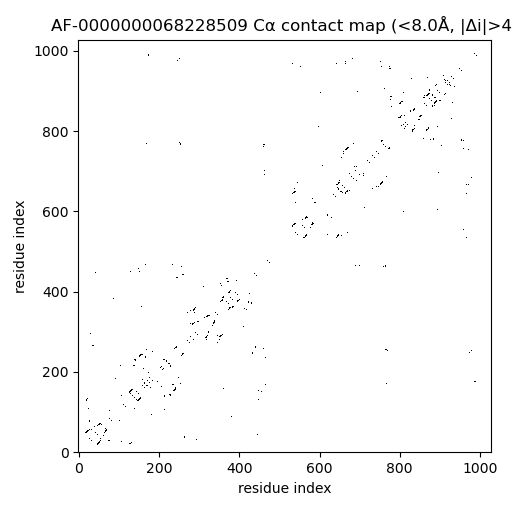2 77 ASP A N 1
ATOM 598 C CA . ASP A 1 77 ? 1.292 -26.594 -28.609 1 94.62 77 ASP A CA 1
ATOM 599 C C . ASP A 1 77 ? 2.633 -25.891 -28.422 1 94.62 77 ASP A C 1
ATOM 601 O O . ASP A 1 77 ? 3.684 -26.531 -28.422 1 94.62 77 ASP A O 1
ATOM 605 N N . ILE A 1 78 ? 2.564 -24.672 -28.234 1 95.25 78 ILE A N 1
ATOM 606 C CA . ILE A 1 78 ? 3.783 -23.891 -28.078 1 95.25 78 ILE A CA 1
ATOM 607 C C . ILE A 1 78 ? 4.43 -24.219 -26.734 1 95.25 78 ILE A C 1
ATOM 609 O O . ILE A 1 78 ? 5.637 -24.469 -26.656 1 95.25 78 ILE A O 1
ATOM 613 N N . ILE A 1 79 ? 3.65 -24.219 -25.672 1 91.12 79 ILE A N 1
ATOM 614 C CA . ILE A 1 79 ? 4.18 -24.5 -24.344 1 91.12 79 ILE A CA 1
ATOM 615 C C . ILE A 1 79 ? 4.73 -25.922 -24.297 1 91.12 79 ILE A C 1
ATOM 617 O O . ILE A 1 79 ? 5.777 -26.172 -23.688 1 91.12 79 ILE A O 1
ATOM 621 N N . LEU A 1 80 ? 4.004 -26.828 -24.922 1 87.62 80 LEU A N 1
ATOM 622 C CA . LEU A 1 80 ? 4.465 -28.219 -24.984 1 87.62 80 LEU A CA 1
ATOM 623 C C . LEU A 1 80 ? 5.758 -28.312 -25.797 1 87.62 80 LEU A C 1
ATOM 625 O O . LEU A 1 80 ? 6.68 -29.031 -25.391 1 87.62 80 LEU A O 1
ATOM 629 N N . GLY A 1 81 ? 5.809 -27.609 -26.844 1 91.25 81 GLY A N 1
ATOM 630 C CA . GLY A 1 81 ? 6.98 -27.625 -27.703 1 91.25 81 GLY A CA 1
ATOM 631 C C . GLY A 1 81 ? 8.227 -27.109 -27.031 1 91.25 81 GLY A C 1
ATOM 632 O O . GLY A 1 81 ? 9.336 -27.578 -27.297 1 91.25 81 GLY A O 1
ATOM 633 N N . HIS A 1 82 ? 8.078 -26.203 -26.141 1 92.06 82 HIS A N 1
ATOM 634 C CA . HIS A 1 82 ? 9.203 -25.625 -25.422 1 92.06 82 HIS A CA 1
ATOM 635 C C . HIS A 1 82 ? 9.625 -26.5 -24.25 1 92.06 82 HIS A C 1
ATOM 637 O O . HIS A 1 82 ? 10.695 -26.312 -23.672 1 92.06 82 HIS A O 1
ATOM 643 N N . GLY A 1 83 ? 8.781 -27.469 -23.875 1 86.69 83 GLY A N 1
ATOM 644 C CA . GLY A 1 83 ? 9.102 -28.312 -22.719 1 86.69 83 GLY A CA 1
ATOM 645 C C . GLY A 1 83 ? 9.078 -27.562 -21.406 1 86.69 83 GLY A C 1
ATOM 646 O O . GLY A 1 83 ? 10.039 -27.594 -20.641 1 86.69 83 GLY A O 1
ATOM 647 N N . PHE A 1 84 ? 8.023 -26.891 -21.156 1 84.38 84 PHE A N 1
ATOM 648 C CA . PHE A 1 84 ? 7.852 -26.016 -20.016 1 84.38 84 PHE A CA 1
ATOM 649 C C . PHE A 1 84 ? 8.219 -26.734 -18.719 1 84.38 84 PHE A C 1
ATOM 651 O O . PHE A 1 84 ? 8.969 -26.203 -17.906 1 84.38 84 PHE A O 1
ATOM 658 N N . GLU A 1 85 ? 7.758 -27.938 -18.469 1 80.06 85 GLU A N 1
ATOM 659 C CA . GLU A 1 85 ? 8.008 -28.688 -17.234 1 80.06 85 GLU A CA 1
ATOM 660 C C . GLU A 1 85 ? 9.492 -28.984 -17.062 1 80.06 85 GLU A C 1
ATOM 662 O O . GLU A 1 85 ? 9.984 -29.078 -15.938 1 80.06 85 GLU A O 1
ATOM 667 N N . PHE A 1 86 ? 10.195 -29.016 -18.188 1 81.12 86 PHE A N 1
ATOM 668 C CA . PHE A 1 86 ? 11.602 -29.391 -18.141 1 81.12 86 PHE A CA 1
ATOM 669 C C . PHE A 1 86 ? 12.484 -28.188 -17.875 1 81.12 86 PHE A C 1
ATOM 671 O O . PHE A 1 86 ? 13.344 -28.219 -16.984 1 81.12 86 PHE A O 1
ATOM 678 N N . PHE A 1 87 ? 12.203 -27.125 -18.578 1 86.5 87 PHE A N 1
ATOM 679 C CA . PHE A 1 87 ? 13.125 -26.016 -18.391 1 86.5 87 PHE A CA 1
ATOM 680 C C . PHE A 1 87 ? 12.812 -25.266 -17.094 1 86.5 87 PHE A C 1
ATOM 682 O O . PHE A 1 87 ? 13.648 -24.516 -16.594 1 86.5 87 PHE A O 1
ATOM 689 N N . MET A 1 88 ? 11.672 -25.547 -16.516 1 84.88 88 MET A N 1
ATOM 690 C CA . MET A 1 88 ? 11.297 -24.906 -15.258 1 84.88 88 MET A CA 1
ATOM 691 C C . MET A 1 88 ? 11.773 -25.719 -14.07 1 84.88 88 MET A C 1
ATOM 693 O O . MET A 1 88 ? 11.562 -25.344 -12.914 1 84.88 88 MET A O 1
ATOM 697 N N . SER A 1 89 ? 12.438 -26.781 -14.367 1 82.5 89 SER A N 1
ATOM 698 C CA . SER A 1 89 ? 12.93 -27.656 -13.305 1 82.5 89 SER A CA 1
ATOM 699 C C . SER A 1 89 ? 13.828 -26.891 -12.336 1 82.5 89 SER A C 1
ATOM 701 O O . SER A 1 89 ? 14.57 -26 -12.742 1 82.5 89 SER A O 1
ATOM 703 N N . LYS A 1 90 ? 13.789 -27.266 -11.078 1 80.56 90 LYS A N 1
ATOM 704 C CA . LYS A 1 90 ? 14.562 -26.594 -10.039 1 80.56 90 LYS A CA 1
ATOM 705 C C . LYS A 1 90 ? 16.062 -26.75 -10.289 1 80.56 90 LYS A C 1
ATOM 707 O O . LYS A 1 90 ? 16.875 -26 -9.734 1 80.56 90 LYS A O 1
ATOM 712 N N . GLU A 1 91 ? 16.422 -27.656 -11.148 1 80.81 91 GLU A N 1
ATOM 713 C CA . GLU A 1 91 ? 17.828 -27.906 -11.461 1 80.81 91 GLU A CA 1
ATOM 714 C C . GLU A 1 91 ? 18.391 -26.828 -12.383 1 80.81 91 GLU A C 1
ATOM 716 O O . GLU A 1 91 ? 19.609 -26.656 -12.461 1 80.81 91 GLU A O 1
ATOM 721 N N . ASN A 1 92 ? 17.578 -26.141 -13.07 1 88.81 92 ASN A N 1
ATOM 722 C CA . ASN A 1 92 ? 18.031 -25.094 -13.992 1 88.81 92 ASN A CA 1
ATOM 723 C C . ASN A 1 92 ? 18.156 -23.75 -13.297 1 88.81 92 ASN A C 1
ATOM 725 O O . ASN A 1 92 ? 17.438 -23.469 -12.328 1 88.81 92 ASN A O 1
ATOM 729 N N . THR A 1 93 ? 19.062 -22.969 -13.766 1 91 93 THR A N 1
ATOM 730 C CA . THR A 1 93 ? 19.25 -21.641 -13.188 1 91 93 THR A CA 1
ATOM 731 C C . THR A 1 93 ? 18.062 -20.734 -13.508 1 91 93 THR A C 1
ATOM 733 O O . THR A 1 93 ? 17.359 -20.953 -14.508 1 91 93 THR A O 1
ATOM 736 N N . VAL A 1 94 ? 17.859 -19.766 -12.727 1 92.06 94 VAL A N 1
ATOM 737 C CA . VAL A 1 94 ? 16.75 -18.844 -12.914 1 92.06 94 VAL A CA 1
ATOM 738 C C . VAL A 1 94 ? 16.953 -18.031 -14.195 1 92.06 94 VAL A C 1
ATOM 740 O O . VAL A 1 94 ? 15.992 -17.734 -14.906 1 92.06 94 VAL A O 1
ATOM 743 N N . GLN A 1 95 ? 18.203 -17.703 -14.547 1 94.62 95 GLN A N 1
ATOM 744 C CA . GLN A 1 95 ? 18.516 -16.969 -15.773 1 94.62 95 GLN A CA 1
ATOM 745 C C . GLN A 1 95 ? 18.094 -17.766 -17 1 94.62 95 GLN A C 1
ATOM 747 O O . GLN A 1 95 ? 17.516 -17.219 -17.938 1 94.62 95 GLN A O 1
ATOM 752 N N . TYR A 1 96 ? 18.391 -19.016 -16.906 1 94.75 96 TYR A N 1
ATOM 753 C CA . TYR A 1 96 ? 17.984 -19.891 -18 1 94.75 96 TYR A CA 1
ATOM 754 C C . TYR A 1 96 ? 16.469 -19.969 -18.125 1 94.75 96 TYR A C 1
ATOM 756 O O . TYR A 1 96 ? 15.93 -19.875 -19.219 1 94.75 96 TYR A O 1
ATOM 764 N N . LYS A 1 97 ? 15.789 -20.109 -17.078 1 93.62 97 LYS A N 1
ATOM 765 C CA . LYS A 1 97 ? 14.328 -20.141 -17.062 1 93.62 97 LYS A CA 1
ATOM 766 C C . LYS A 1 97 ? 13.734 -18.891 -17.672 1 93.62 97 LYS A C 1
ATOM 768 O O . LYS A 1 97 ? 12.836 -18.969 -18.516 1 93.62 97 LYS A O 1
ATOM 773 N N . ILE A 1 98 ? 14.25 -17.75 -17.266 1 94.81 98 ILE A N 1
ATOM 774 C CA . ILE A 1 98 ? 13.719 -16.469 -17.703 1 94.81 98 ILE A CA 1
ATOM 775 C C . ILE A 1 98 ? 13.891 -16.344 -19.219 1 94.81 98 ILE A C 1
ATOM 777 O O . ILE A 1 98 ? 12.969 -15.914 -19.922 1 94.81 98 ILE A O 1
ATOM 781 N N . GLN A 1 99 ? 15.023 -16.703 -19.719 1 96.5 99 GLN A N 1
ATOM 782 C CA . GLN A 1 99 ? 15.266 -16.641 -21.156 1 96.5 99 GLN A CA 1
ATOM 783 C C . GLN A 1 99 ? 14.305 -17.547 -21.922 1 96.5 99 GLN A C 1
ATOM 785 O O . GLN A 1 99 ? 13.773 -17.156 -22.969 1 96.5 99 GLN A O 1
ATOM 790 N N . LYS A 1 100 ? 14.078 -18.703 -21.375 1 96.06 100 LYS A N 1
ATOM 791 C CA . LYS A 1 100 ? 13.172 -19.656 -22.016 1 96.06 100 LYS A CA 1
ATOM 792 C C . LYS A 1 100 ? 11.727 -19.172 -21.938 1 96.06 100 LYS A C 1
ATOM 794 O O . LYS A 1 100 ? 10.961 -19.359 -22.891 1 96.06 100 LYS A O 1
ATOM 799 N N . ILE A 1 101 ? 11.352 -18.578 -20.859 1 95.5 101 ILE A N 1
ATOM 800 C CA . ILE A 1 101 ? 9.992 -18.047 -20.719 1 95.5 101 ILE A CA 1
ATOM 801 C C . ILE A 1 101 ? 9.766 -16.938 -21.734 1 95.5 101 ILE A C 1
ATOM 803 O O . ILE A 1 101 ? 8.727 -16.891 -22.391 1 95.5 101 ILE A O 1
ATOM 807 N N . PHE A 1 102 ? 10.711 -16.047 -21.891 1 97 102 PHE A N 1
ATOM 808 C CA . PHE A 1 102 ? 10.562 -14.977 -22.875 1 97 102 PHE A CA 1
ATOM 809 C C . PHE A 1 102 ? 10.453 -15.555 -24.281 1 97 102 PHE A C 1
ATOM 811 O O . PHE A 1 102 ? 9.602 -15.125 -25.062 1 97 102 PHE A O 1
ATOM 818 N N . ALA A 1 103 ? 11.312 -16.516 -24.578 1 97.19 103 ALA A N 1
ATOM 819 C CA . ALA A 1 103 ? 11.258 -17.141 -25.891 1 97.19 103 ALA A CA 1
ATOM 820 C C . ALA A 1 103 ? 9.875 -17.734 -26.156 1 97.19 103 ALA A C 1
ATOM 822 O O . ALA A 1 103 ? 9.336 -17.594 -27.266 1 97.19 103 ALA A O 1
ATOM 823 N N . MET A 1 104 ? 9.375 -18.391 -25.203 1 96.81 104 MET A N 1
ATOM 824 C CA . MET A 1 104 ? 8.039 -18.953 -25.297 1 96.81 104 MET A CA 1
ATOM 825 C C . MET A 1 104 ? 6.992 -17.859 -25.484 1 96.81 104 MET A C 1
ATOM 827 O O . MET A 1 104 ? 6.113 -17.984 -26.344 1 96.81 104 MET A O 1
ATOM 831 N N . TYR A 1 105 ? 7.117 -16.797 -24.766 1 97 105 TYR A N 1
ATOM 832 C CA . TYR A 1 105 ? 6.141 -15.711 -24.812 1 97 105 TYR A CA 1
ATOM 833 C C . TYR A 1 105 ? 6.207 -14.977 -26.156 1 97 105 TYR A C 1
ATOM 835 O O . TYR A 1 105 ? 5.188 -14.492 -26.656 1 97 105 TYR A O 1
ATOM 843 N N . TYR A 1 106 ? 7.41 -14.898 -26.766 1 98.06 106 TYR A N 1
ATOM 844 C CA . TYR A 1 106 ? 7.508 -14.328 -28.094 1 98.06 106 TYR A CA 1
ATOM 845 C C . TYR A 1 106 ? 6.633 -15.094 -29.078 1 98.06 106 TYR A C 1
ATOM 847 O O . TYR A 1 106 ? 5.855 -14.492 -29.828 1 98.06 106 TYR A O 1
ATOM 855 N N . GLU A 1 107 ? 6.762 -16.344 -28.984 1 98.06 107 GLU A N 1
ATOM 856 C CA . GLU A 1 107 ? 6.008 -17.203 -29.891 1 98.06 107 GLU A CA 1
ATOM 857 C C . GLU A 1 107 ? 4.516 -17.141 -29.594 1 98.06 107 GLU A C 1
ATOM 859 O O . GLU A 1 107 ? 3.693 -17.125 -30.516 1 98.06 107 GLU A O 1
ATOM 864 N N . ILE A 1 108 ? 4.188 -17.141 -28.359 1 98.12 108 ILE A N 1
ATOM 865 C CA . ILE A 1 108 ? 2.787 -17.078 -27.953 1 98.12 108 ILE A CA 1
ATOM 866 C C . ILE A 1 108 ? 2.172 -15.766 -28.422 1 98.12 108 ILE A C 1
ATOM 868 O O . ILE A 1 108 ? 1.053 -15.75 -28.953 1 98.12 108 ILE A O 1
ATOM 872 N N . ALA A 1 109 ? 2.887 -14.672 -28.234 1 98.25 109 ALA A N 1
ATOM 873 C CA . ALA A 1 109 ? 2.393 -13.367 -28.656 1 98.25 109 ALA A CA 1
ATOM 874 C C . ALA A 1 109 ? 2.109 -13.352 -30.156 1 98.25 109 ALA A C 1
ATOM 876 O O . ALA A 1 109 ? 1.055 -12.875 -30.594 1 98.25 109 ALA A O 1
ATOM 877 N N . GLU A 1 110 ? 3.025 -13.875 -30.922 1 98.25 110 GLU A N 1
ATOM 878 C CA . GLU A 1 110 ? 2.826 -13.914 -32.375 1 98.25 110 GLU A CA 1
ATOM 879 C C . GLU A 1 110 ? 1.618 -14.773 -32.75 1 98.25 110 GLU A C 1
ATOM 881 O O . GLU A 1 110 ? 0.814 -14.391 -33.594 1 98.25 110 GLU A O 1
ATOM 886 N N . ALA A 1 111 ? 1.507 -15.891 -32.094 1 98.38 111 ALA A N 1
ATOM 887 C CA . ALA A 1 111 ? 0.377 -16.781 -32.344 1 98.38 111 ALA A CA 1
ATOM 888 C C . ALA A 1 111 ? -0.947 -16.094 -32.031 1 98.38 111 ALA A C 1
ATOM 890 O O . ALA A 1 111 ? -1.933 -16.266 -32.75 1 98.38 111 ALA A O 1
ATOM 891 N N . ILE A 1 112 ? -0.99 -15.352 -30.984 1 98.31 112 ILE A N 1
ATOM 892 C CA . ILE A 1 112 ? -2.203 -14.656 -30.578 1 98.31 112 ILE A CA 1
ATOM 893 C C . ILE A 1 112 ? -2.529 -13.547 -31.562 1 98.31 112 ILE A C 1
ATOM 895 O O . ILE A 1 112 ? -3.678 -13.414 -32 1 98.31 112 ILE A O 1
ATOM 899 N N . PHE A 1 113 ? -1.523 -12.781 -31.984 1 98.25 113 PHE A N 1
ATOM 900 C CA . PHE A 1 113 ? -1.733 -11.711 -32.938 1 98.25 113 PHE A CA 1
ATOM 901 C C . PHE A 1 113 ? -2.162 -12.273 -34.281 1 98.25 113 PHE A C 1
ATOM 903 O O . PHE A 1 113 ? -2.869 -11.609 -35.062 1 98.25 113 PHE A O 1
ATOM 910 N N . GLU A 1 114 ? -1.839 -13.492 -34.562 1 98 114 GLU A N 1
ATOM 911 C CA . GLU A 1 114 ? -2.16 -14.117 -35.844 1 98 114 GLU A CA 1
ATOM 912 C C . GLU A 1 114 ? -3.541 -14.766 -35.812 1 98 114 GLU A C 1
ATOM 914 O O . GLU A 1 114 ? -4.078 -15.148 -36.844 1 98 114 GLU A O 1
ATOM 919 N N . ASN A 1 115 ? -4.055 -14.945 -34.594 1 98.19 115 ASN A N 1
ATOM 920 C CA . ASN A 1 115 ? -5.406 -15.484 -34.5 1 98.19 115 ASN A CA 1
ATOM 921 C C . ASN A 1 115 ? -6.402 -14.664 -35.312 1 98.19 115 ASN A C 1
ATOM 923 O O . ASN A 1 115 ? -6.5 -13.445 -35.156 1 98.19 115 ASN A O 1
ATOM 927 N N . LYS A 1 116 ? -7.172 -15.297 -36.188 1 97.88 116 LYS A N 1
ATOM 928 C CA . LYS A 1 116 ? -8.023 -14.609 -37.156 1 97.88 116 LYS A CA 1
ATOM 929 C C . LYS A 1 116 ? -9.062 -13.734 -36.438 1 97.88 116 LYS A C 1
ATOM 931 O O . LYS A 1 116 ? -9.297 -12.594 -36.844 1 97.88 116 LYS A O 1
ATOM 936 N N . GLU A 1 117 ? -9.664 -14.289 -35.469 1 98.12 117 GLU A N 1
ATOM 937 C CA . GLU A 1 117 ? -10.695 -13.547 -34.75 1 98.12 117 GLU A CA 1
ATOM 938 C C . GLU A 1 117 ? -10.109 -12.336 -34.031 1 98.12 117 GLU A C 1
ATOM 940 O O . GLU A 1 117 ? -10.703 -11.258 -34.031 1 98.12 117 GLU A O 1
ATOM 945 N N . PHE A 1 118 ? -9 -12.523 -33.406 1 98.38 118 PHE A N 1
ATOM 946 C CA . PHE A 1 118 ? -8.367 -11.422 -32.688 1 98.38 118 PHE A CA 1
ATOM 947 C C . PHE A 1 118 ? -7.848 -10.367 -33.656 1 98.38 118 PHE A C 1
ATOM 949 O O . PHE A 1 118 ? -7.949 -9.172 -33.406 1 98.38 118 PHE A O 1
ATOM 956 N N . LYS A 1 119 ? -7.281 -10.836 -34.719 1 97.75 119 LYS A N 1
ATOM 957 C CA . LYS A 1 119 ? -6.801 -9.945 -35.781 1 97.75 119 LYS A CA 1
ATOM 958 C C . LYS A 1 119 ? -7.922 -9.031 -36.281 1 97.75 119 LYS A C 1
ATOM 960 O O . LYS A 1 119 ? -7.703 -7.844 -36.5 1 97.75 119 LYS A O 1
ATOM 965 N N . ALA A 1 120 ? -9.086 -9.555 -36.438 1 97.81 120 ALA A N 1
ATOM 966 C CA . ALA A 1 120 ? -10.242 -8.781 -36.875 1 97.81 120 ALA A CA 1
ATOM 967 C C . ALA A 1 120 ? -10.586 -7.672 -35.906 1 97.81 120 ALA A C 1
ATOM 969 O O . ALA A 1 120 ? -11.094 -6.621 -36.281 1 97.81 120 ALA A O 1
ATOM 970 N N . ILE A 1 121 ? -10.273 -7.871 -34.656 1 97.56 121 ILE A N 1
ATOM 971 C CA . ILE A 1 121 ? -10.586 -6.898 -33.625 1 97.56 121 ILE A CA 1
ATOM 972 C C . ILE A 1 121 ? -9.57 -5.758 -33.656 1 97.56 121 ILE A C 1
ATOM 974 O O . ILE A 1 121 ? -9.945 -4.59 -33.781 1 97.56 121 ILE A O 1
ATOM 978 N N . TYR A 1 122 ? -8.266 -6.047 -33.562 1 97 122 TYR A N 1
ATOM 979 C CA . TYR A 1 122 ? -7.305 -4.965 -33.406 1 97 122 TYR A CA 1
ATOM 980 C C . TYR A 1 122 ? -6.988 -4.289 -34.719 1 97 122 TYR A C 1
ATOM 982 O O . TYR A 1 122 ? -6.402 -3.203 -34.75 1 97 122 TYR A O 1
ATOM 990 N N . GLN A 1 123 ? -7.441 -4.883 -35.875 1 96.31 123 GLN A N 1
ATOM 991 C CA . GLN A 1 123 ? -7.258 -4.242 -37.156 1 96.31 123 GLN A CA 1
ATOM 992 C C . GLN A 1 123 ? -8.469 -3.398 -37.531 1 96.31 123 GLN A C 1
ATOM 994 O O . GLN A 1 123 ? -8.43 -2.633 -38.5 1 96.31 123 GLN A O 1
ATOM 999 N N . ASN A 1 124 ? -9.5 -3.572 -36.812 1 96.06 124 ASN A N 1
ATOM 1000 C CA . ASN A 1 124 ? -10.695 -2.768 -37.031 1 96.06 124 ASN A CA 1
ATOM 1001 C C . ASN A 1 124 ? -10.578 -1.394 -36.375 1 96.06 124 ASN A C 1
ATOM 1003 O O . ASN A 1 124 ? -10.641 -1.275 -35.156 1 96.06 124 ASN A O 1
ATOM 1007 N N . PRO A 1 125 ? -10.5 -0.363 -37.125 1 93.12 125 PRO A N 1
ATOM 1008 C CA . PRO A 1 125 ? -10.328 0.975 -36.531 1 93.12 125 PRO A CA 1
ATOM 1009 C C . PRO A 1 125 ? -11.562 1.448 -35.781 1 93.12 125 PRO A C 1
ATOM 1011 O O . PRO A 1 125 ? -11.477 2.41 -35 1 93.12 125 PRO A O 1
ATOM 1014 N N . GLN A 1 126 ? -12.648 0.829 -35.938 1 94.5 126 GLN A N 1
ATOM 1015 C CA . GLN A 1 126 ? -13.883 1.226 -35.25 1 94.5 126 GLN A CA 1
ATOM 1016 C C . GLN A 1 126 ? -13.961 0.621 -33.875 1 94.5 126 GLN A C 1
ATOM 1018 O O . GLN A 1 126 ? -14.773 1.047 -33.031 1 94.5 126 GLN A O 1
ATOM 1023 N N . GLU A 1 127 ? -13.133 -0.37 -33.656 1 95.44 127 GLU A N 1
ATOM 1024 C CA . GLU A 1 127 ? -13.148 -1.021 -32.344 1 95.44 127 GLU A CA 1
ATOM 1025 C C . GLU A 1 127 ? -12.539 -0.118 -31.281 1 95.44 127 GLU A C 1
ATOM 1027 O O . GLU A 1 127 ? -11.438 0.407 -31.453 1 95.44 127 GLU A O 1
ATOM 1032 N N . LYS A 1 128 ? -13.328 0.079 -30.297 1 96.75 128 LYS A N 1
ATOM 1033 C CA . LYS A 1 128 ? -12.867 0.889 -29.172 1 96.75 128 LYS A CA 1
ATOM 1034 C C . LYS A 1 128 ? -13.078 0.159 -27.859 1 96.75 128 LYS A C 1
ATOM 1036 O O . LYS A 1 128 ? -14.039 -0.592 -27.703 1 96.75 128 LYS A O 1
ATOM 1041 N N . PHE A 1 129 ? -12.18 0.44 -26.953 1 98.62 129 PHE A N 1
ATOM 1042 C CA . PHE A 1 129 ? -12.266 -0.152 -25.625 1 98.62 129 PHE A CA 1
ATOM 1043 C C . PHE A 1 129 ? -12.039 0.9 -24.547 1 98.62 129 PHE A C 1
ATOM 1045 O O . PHE A 1 129 ? -11.305 1.867 -24.766 1 98.62 129 PHE A O 1
ATOM 1052 N N . ASP A 1 130 ? -12.664 0.667 -23.406 1 98.56 130 ASP A N 1
ATOM 1053 C CA . ASP A 1 130 ? -12.508 1.555 -22.266 1 98.56 130 ASP A CA 1
ATOM 1054 C C . ASP A 1 130 ? -11.391 1.066 -21.328 1 98.56 130 ASP A C 1
ATOM 1056 O O . ASP A 1 130 ? -10.883 1.829 -20.516 1 98.56 130 ASP A O 1
ATOM 1060 N N . LEU A 1 131 ? -11.008 -0.195 -21.453 1 98.81 131 LEU A N 1
ATOM 1061 C CA . LEU A 1 131 ? -10.008 -0.815 -20.594 1 98.81 131 LEU A CA 1
ATOM 1062 C C . LEU A 1 131 ? -9.445 -2.076 -21.25 1 98.81 131 LEU A C 1
ATOM 1064 O O . LEU A 1 131 ? -10.18 -2.846 -21.859 1 98.81 131 LEU A O 1
ATOM 1068 N N . ILE A 1 132 ? -8.18 -2.234 -21.125 1 98.88 132 ILE A N 1
ATOM 1069 C CA . ILE A 1 132 ? -7.496 -3.475 -21.469 1 98.88 132 ILE A CA 1
ATOM 1070 C C . ILE A 1 132 ? -6.957 -4.145 -20.219 1 98.88 132 ILE A C 1
ATOM 1072 O O . ILE A 1 132 ? -6.367 -3.482 -19.359 1 98.88 132 ILE A O 1
ATOM 1076 N N . ILE A 1 133 ? -7.23 -5.418 -20.031 1 98.88 133 ILE A N 1
ATOM 1077 C CA . ILE A 1 133 ? -6.594 -6.238 -19.016 1 98.88 133 ILE A CA 1
ATOM 1078 C C . ILE A 1 133 ? -5.727 -7.309 -19.672 1 98.88 133 ILE A C 1
ATOM 1080 O O . ILE A 1 133 ? -6.234 -8.18 -20.375 1 98.88 133 ILE A O 1
ATOM 1084 N N . ALA A 1 134 ? -4.457 -7.203 -19.453 1 98.62 134 ALA A N 1
ATOM 1085 C CA . ALA A 1 134 ? -3.539 -8.102 -20.141 1 98.62 134 ALA A CA 1
ATOM 1086 C C . ALA A 1 134 ? -2.623 -8.82 -19.156 1 98.62 134 ALA A C 1
ATOM 1088 O O . ALA A 1 134 ? -2.129 -8.211 -18.203 1 98.62 134 ALA A O 1
ATOM 1089 N N . GLN A 1 135 ? -2.457 -10.078 -19.406 1 97.94 135 GLN A N 1
ATOM 1090 C CA . GLN A 1 135 ? -1.534 -10.852 -18.578 1 97.94 135 GLN A CA 1
ATOM 1091 C C . GLN A 1 135 ? -0.09 -10.422 -18.828 1 97.94 135 GLN A C 1
ATOM 1093 O O . GLN A 1 135 ? 0.315 -10.195 -19.969 1 97.94 135 GLN A O 1
ATOM 1098 N N . ILE A 1 136 ? 0.649 -10.195 -17.812 1 93.75 136 ILE A N 1
ATOM 1099 C CA . ILE A 1 136 ? 2.055 -9.828 -17.953 1 93.75 136 ILE A CA 1
ATOM 1100 C C . ILE A 1 136 ? 2.932 -11.055 -17.688 1 93.75 136 ILE A C 1
ATOM 1102 O O . ILE A 1 136 ? 3.727 -11.453 -18.531 1 93.75 136 ILE A O 1
ATOM 1106 N N . TYR A 1 137 ? 2.676 -11.812 -16.516 1 88.44 137 TYR A N 1
ATOM 1107 C CA . TYR A 1 137 ? 3.623 -12.812 -16.031 1 88.44 137 TYR A CA 1
ATOM 1108 C C . TYR A 1 137 ? 5.051 -12.281 -16.094 1 88.44 137 TYR A C 1
ATOM 1110 O O . TYR A 1 137 ? 5.477 -11.531 -15.211 1 88.44 137 TYR A O 1
ATOM 1118 N N . ILE A 1 138 ? 5.754 -12.25 -17.328 1 92.12 138 ILE A N 1
ATOM 1119 C CA . ILE A 1 138 ? 7.051 -11.586 -17.391 1 92.12 138 ILE A CA 1
ATOM 1120 C C . ILE A 1 138 ? 7.156 -10.789 -18.688 1 92.12 138 ILE A C 1
ATOM 1122 O O . ILE A 1 138 ? 8.117 -10.047 -18.891 1 92.12 138 ILE A O 1
ATOM 1126 N N . SER A 1 139 ? 6.207 -10.883 -19.578 1 95.69 139 SER A N 1
ATOM 1127 C CA . SER A 1 139 ? 6.293 -10.219 -20.875 1 95.69 139 SER A CA 1
ATOM 1128 C C . SER A 1 139 ? 5.246 -9.117 -21 1 95.69 139 SER A C 1
ATOM 1130 O O . SER A 1 139 ? 4.043 -9.383 -20.922 1 95.69 139 SER A O 1
ATOM 1132 N N . PRO A 1 140 ? 5.648 -7.941 -21.328 1 97.25 140 PRO A N 1
ATOM 1133 C CA . PRO A 1 140 ? 4.703 -6.828 -21.438 1 97.25 140 PRO A CA 1
ATOM 1134 C C . PRO A 1 140 ? 4.172 -6.645 -22.859 1 97.25 140 PRO A C 1
ATOM 1136 O O . PRO A 1 140 ? 3.514 -5.645 -23.156 1 97.25 140 PRO A O 1
ATOM 1139 N N . THR A 1 141 ? 4.387 -7.574 -23.797 1 98.25 141 THR A N 1
ATOM 1140 C CA . THR A 1 141 ? 4.086 -7.402 -25.203 1 98.25 141 THR A CA 1
ATOM 1141 C C . THR A 1 141 ? 2.629 -6.988 -25.406 1 98.25 141 THR A C 1
ATOM 1143 O O . THR A 1 141 ? 2.338 -6.078 -26.188 1 98.25 141 THR A O 1
ATOM 1146 N N . MET A 1 142 ? 1.737 -7.531 -24.703 1 98.31 142 MET A N 1
ATOM 1147 C CA . MET A 1 142 ? 0.309 -7.316 -24.922 1 98.31 142 MET A CA 1
ATOM 1148 C C . MET A 1 142 ? -0.126 -5.965 -24.359 1 98.31 142 MET A C 1
ATOM 1150 O O . MET A 1 142 ? -1.221 -5.488 -24.656 1 98.31 142 MET A O 1
ATOM 1154 N N . PHE A 1 143 ? 0.717 -5.316 -23.531 1 98.31 143 PHE A N 1
ATOM 1155 C CA . PHE A 1 143 ? 0.422 -3.969 -23.062 1 98.31 143 PHE A CA 1
ATOM 1156 C C . PHE A 1 143 ? 0.357 -2.992 -24.234 1 98.31 143 PHE A C 1
ATOM 1158 O O . PHE A 1 143 ? -0.232 -1.915 -24.109 1 98.31 143 PHE A O 1
ATOM 1165 N N . ALA A 1 144 ? 0.942 -3.35 -25.375 1 98.5 144 ALA A N 1
ATOM 1166 C CA . ALA A 1 144 ? 0.958 -2.486 -26.562 1 98.5 144 ALA A CA 1
ATOM 1167 C C . ALA A 1 144 ? -0.459 -2.213 -27.062 1 98.5 144 ALA A C 1
ATOM 1169 O O . ALA A 1 144 ? -0.703 -1.209 -27.734 1 98.5 144 ALA A O 1
ATOM 1170 N N . LEU A 1 145 ? -1.354 -3.041 -26.703 1 98.5 145 LEU A N 1
ATOM 1171 C CA . LEU A 1 145 ? -2.746 -2.867 -27.109 1 98.5 145 LEU A CA 1
ATOM 1172 C C . LEU A 1 145 ? -3.328 -1.59 -26.516 1 98.5 145 LEU A C 1
ATOM 1174 O O . LEU A 1 145 ? -4.289 -1.032 -27.047 1 98.5 145 LEU A O 1
ATOM 1178 N N . SER A 1 146 ? -2.777 -1.194 -25.391 1 98 146 SER A N 1
ATOM 1179 C CA . SER A 1 146 ? -3.238 0.044 -24.766 1 98 146 SER A CA 1
ATOM 1180 C C . SER A 1 146 ? -3.051 1.233 -25.703 1 98 146 SER A C 1
ATOM 1182 O O . SER A 1 146 ? -3.926 2.096 -25.812 1 98 146 SER A O 1
ATOM 1184 N N . ASN A 1 147 ? -1.942 1.261 -26.391 1 96.88 147 ASN A N 1
ATOM 1185 C CA . ASN A 1 147 ? -1.677 2.34 -27.328 1 96.88 147 ASN A CA 1
ATOM 1186 C C . ASN A 1 147 ? -2.455 2.15 -28.641 1 96.88 147 ASN A C 1
ATOM 1188 O O . ASN A 1 147 ? -2.912 3.125 -29.234 1 96.88 147 ASN A O 1
ATOM 1192 N N . LYS A 1 148 ? -2.559 0.93 -29.047 1 97.19 148 LYS A N 1
ATOM 1193 C CA . LYS A 1 148 ? -3.322 0.641 -30.266 1 97.19 148 LYS A CA 1
ATOM 1194 C C . LYS A 1 148 ? -4.762 1.132 -30.141 1 97.19 148 LYS A C 1
ATOM 1196 O O . LYS A 1 148 ? -5.316 1.691 -31.078 1 97.19 148 LYS A O 1
ATOM 1201 N N . PHE A 1 149 ? -5.355 0.974 -29.016 1 97.88 149 PHE A N 1
ATOM 1202 C CA . PHE A 1 149 ? -6.77 1.275 -28.828 1 97.88 149 PHE A CA 1
ATOM 1203 C C . PHE A 1 149 ? -6.949 2.561 -28.016 1 97.88 149 PHE A C 1
ATOM 1205 O O . PHE A 1 149 ? -8.07 2.947 -27.703 1 97.88 149 PHE A O 1
ATOM 1212 N N . ASP A 1 150 ? -5.848 3.215 -27.641 1 97.25 150 ASP A N 1
ATOM 1213 C CA . ASP A 1 150 ? -5.887 4.414 -26.812 1 97.25 150 ASP A CA 1
ATOM 1214 C C . ASP A 1 150 ? -6.75 4.199 -25.562 1 97.25 150 ASP A C 1
ATOM 1216 O O . ASP A 1 150 ? -7.684 4.965 -25.312 1 97.25 150 ASP A O 1
ATOM 1220 N N . ALA A 1 151 ? -6.457 3.168 -24.859 1 98.44 151 ALA A N 1
ATOM 1221 C CA . ALA A 1 151 ? -7.176 2.781 -23.656 1 98.44 151 ALA A CA 1
ATOM 1222 C C . ALA A 1 151 ? -6.207 2.428 -22.531 1 98.44 151 ALA A C 1
ATOM 1224 O O . ALA A 1 151 ? -5.105 1.938 -22.781 1 98.44 151 ALA A O 1
ATOM 1225 N N . PRO A 1 152 ? -6.602 2.711 -21.25 1 98.62 152 PRO A N 1
ATOM 1226 C CA . PRO A 1 152 ? -5.738 2.295 -20.141 1 98.62 152 PRO A CA 1
ATOM 1227 C C . PRO A 1 152 ? -5.59 0.778 -20.047 1 98.62 152 PRO A C 1
ATOM 1229 O O . PRO A 1 152 ? -6.469 0.039 -20.5 1 98.62 152 PRO A O 1
ATOM 1232 N N . VAL A 1 153 ? -4.453 0.333 -19.438 1 98.69 153 VAL A N 1
ATOM 1233 C CA . VAL A 1 153 ? -4.195 -1.101 -19.359 1 98.69 153 VAL A CA 1
ATOM 1234 C C . VAL A 1 153 ? -3.887 -1.489 -17.922 1 98.69 153 VAL A C 1
ATOM 1236 O O . VAL A 1 153 ? -3.203 -0.752 -17.203 1 98.69 153 VAL A O 1
ATOM 1239 N N . ILE A 1 154 ? -4.488 -2.547 -17.484 1 98.75 154 ILE A N 1
ATOM 1240 C CA . ILE A 1 154 ? -4.184 -3.225 -16.234 1 98.75 154 ILE A CA 1
ATOM 1241 C C . ILE A 1 154 ? -3.41 -4.512 -16.516 1 98.75 154 ILE A C 1
ATOM 1243 O O . ILE A 1 154 ? -3.816 -5.312 -17.359 1 98.75 154 ILE A O 1
ATOM 1247 N N . GLY A 1 155 ? -2.242 -4.609 -15.891 1 98.31 155 GLY A N 1
ATOM 1248 C CA . GLY A 1 155 ? -1.543 -5.887 -15.922 1 98.31 155 GLY A CA 1
ATOM 1249 C C . GLY A 1 155 ? -2.025 -6.859 -14.867 1 98.31 155 GLY A C 1
ATOM 1250 O O . GLY A 1 155 ? -2.357 -6.457 -13.75 1 98.31 155 GLY A O 1
ATOM 1251 N N . ILE A 1 156 ? -2.002 -8.18 -15.227 1 97.94 156 ILE A N 1
ATOM 1252 C CA . ILE A 1 156 ? -2.422 -9.18 -14.25 1 97.94 156 ILE A CA 1
ATOM 1253 C C . ILE A 1 156 ? -1.442 -10.352 -14.258 1 97.94 156 ILE A C 1
ATOM 1255 O O . ILE A 1 156 ? -0.943 -10.742 -15.312 1 97.94 156 ILE A O 1
ATOM 1259 N N . SER A 1 157 ? -1.133 -10.781 -13.086 1 96.19 157 SER A N 1
ATOM 1260 C CA . SER A 1 157 ? -0.307 -11.969 -12.898 1 96.19 157 SER A CA 1
ATOM 1261 C C . SER A 1 157 ? -1.005 -12.984 -12.008 1 96.19 157 SER A C 1
ATOM 1263 O O . SER A 1 157 ? -1.669 -12.617 -11.031 1 96.19 157 SER A O 1
ATOM 1265 N N . SER A 1 158 ? -0.874 -14.266 -12.367 1 94 158 SER A N 1
ATOM 1266 C CA . SER A 1 158 ? -1.493 -15.336 -11.594 1 94 158 SER A CA 1
ATOM 1267 C C . SER A 1 158 ? -0.677 -15.664 -10.352 1 94 158 SER A C 1
ATOM 1269 O O . SER A 1 158 ? -1.062 -16.531 -9.555 1 94 158 SER A O 1
ATOM 1271 N N . MET A 1 159 ? 0.369 -15.008 -10.133 1 92.44 159 MET A N 1
ATOM 1272 C CA . MET A 1 159 ? 1.255 -15.156 -8.984 1 92.44 159 MET A CA 1
ATOM 1273 C C . MET A 1 159 ? 1.818 -13.805 -8.555 1 92.44 159 MET A C 1
ATOM 1275 O O . MET A 1 159 ? 1.124 -12.789 -8.617 1 92.44 159 MET A O 1
ATOM 1279 N N . GLY A 1 160 ? 3.018 -13.742 -8.117 1 90.56 160 GLY A N 1
ATOM 1280 C CA . GLY A 1 160 ? 3.65 -12.492 -7.719 1 90.56 160 GLY A CA 1
ATOM 1281 C C . GLY A 1 160 ? 4.176 -11.695 -8.898 1 90.56 160 GLY A C 1
ATOM 1282 O O . GLY A 1 160 ? 3.992 -12.086 -10.047 1 90.56 160 GLY A O 1
ATOM 1283 N N . GLY A 1 161 ? 4.762 -10.641 -8.57 1 89.56 161 GLY A N 1
ATOM 1284 C CA . GLY A 1 161 ? 5.266 -9.766 -9.617 1 89.56 161 GLY A CA 1
ATOM 1285 C C . GLY A 1 161 ? 6.676 -10.117 -10.055 1 89.56 161 GLY A C 1
ATOM 1286 O O . GLY A 1 161 ? 7.508 -10.516 -9.242 1 89.56 161 GLY A O 1
ATOM 1287 N N . TRP A 1 162 ? 6.84 -9.992 -11.305 1 91.44 162 TRP A N 1
ATOM 1288 C CA . TRP A 1 162 ? 8.172 -10.125 -11.883 1 91.44 162 TRP A CA 1
ATOM 1289 C C . TRP A 1 162 ? 9.008 -8.875 -11.609 1 91.44 162 TRP A C 1
ATOM 1291 O O . TRP A 1 162 ? 8.484 -7.758 -11.617 1 91.44 162 TRP A O 1
ATOM 1301 N N . ILE A 1 163 ? 10.305 -9.039 -11.398 1 92.06 163 ILE A N 1
ATOM 1302 C CA . ILE A 1 163 ? 11.203 -7.957 -11.008 1 92.06 163 ILE A CA 1
ATOM 1303 C C . ILE A 1 163 ? 11.18 -6.863 -12.07 1 92.06 163 ILE A C 1
ATOM 1305 O O . ILE A 1 163 ? 11.266 -5.676 -11.75 1 92.06 163 ILE A O 1
ATOM 1309 N N . GLY A 1 164 ? 11.102 -7.277 -13.305 1 92.12 164 GLY A N 1
ATOM 1310 C CA . GLY A 1 164 ? 11.047 -6.297 -14.383 1 92.12 164 GLY A CA 1
ATOM 1311 C C . GLY A 1 164 ? 9.812 -5.406 -14.305 1 92.12 164 GLY A C 1
ATOM 1312 O O . GLY A 1 164 ? 9.906 -4.199 -14.531 1 92.12 164 GLY A O 1
ATOM 1313 N N . THR A 1 165 ? 8.719 -5.957 -13.984 1 92.88 165 THR A N 1
ATOM 1314 C CA . THR A 1 165 ? 7.473 -5.203 -13.906 1 92.88 165 THR A CA 1
ATOM 1315 C C . THR A 1 165 ? 7.469 -4.301 -12.672 1 92.88 165 THR A C 1
ATOM 1317 O O . THR A 1 165 ? 6.984 -3.168 -12.727 1 92.88 165 THR A O 1
ATOM 1320 N N . HIS A 1 166 ? 7.98 -4.809 -11.547 1 93.88 166 HIS A N 1
ATOM 1321 C CA . HIS A 1 166 ? 8.133 -3.975 -10.359 1 93.88 166 HIS A CA 1
ATOM 1322 C C . HIS A 1 166 ? 8.945 -2.723 -10.664 1 93.88 166 HIS A C 1
ATOM 1324 O O . HIS A 1 166 ? 8.547 -1.614 -10.297 1 93.88 166 HIS A O 1
ATOM 1330 N N . TYR A 1 167 ? 9.992 -3.004 -11.336 1 92.69 167 TYR A N 1
ATOM 1331 C CA . TYR A 1 167 ? 10.867 -1.893 -11.688 1 92.69 167 TYR A CA 1
ATOM 1332 C C . TYR A 1 167 ? 10.156 -0.905 -12.602 1 92.69 167 TYR A C 1
ATOM 1334 O O . TYR A 1 167 ? 10.242 0.309 -12.398 1 92.69 167 TYR A O 1
ATOM 1342 N N . ALA A 1 168 ? 9.477 -1.395 -13.602 1 94.25 168 ALA A N 1
ATOM 1343 C CA . ALA A 1 168 ? 8.844 -0.552 -14.609 1 94.25 168 ALA A CA 1
ATOM 1344 C C . ALA A 1 168 ? 7.809 0.374 -13.977 1 94.25 168 ALA A C 1
ATOM 1346 O O . ALA A 1 168 ? 7.688 1.538 -14.367 1 94.25 168 ALA A O 1
ATOM 1347 N N . ILE A 1 169 ? 7.121 -0.057 -12.961 1 94.88 169 ILE A N 1
ATOM 1348 C CA . ILE A 1 169 ? 6.02 0.737 -12.43 1 94.88 169 ILE A CA 1
ATOM 1349 C C . ILE A 1 169 ? 6.469 1.454 -11.156 1 94.88 169 ILE A C 1
ATOM 1351 O O . ILE A 1 169 ? 5.652 2.039 -10.445 1 94.88 169 ILE A O 1
ATOM 1355 N N . GLY A 1 170 ? 7.699 1.284 -10.797 1 93.38 170 GLY A N 1
ATOM 1356 C CA . GLY A 1 170 ? 8.266 2.016 -9.68 1 93.38 170 GLY A CA 1
ATOM 1357 C C . GLY A 1 170 ? 7.988 1.358 -8.336 1 93.38 170 GLY A C 1
ATOM 1358 O O . GLY A 1 170 ? 8.031 2.016 -7.297 1 93.38 170 GLY A O 1
ATOM 1359 N N . ASN A 1 171 ? 7.664 0.124 -8.305 1 94.62 171 ASN A N 1
ATOM 1360 C CA . ASN A 1 171 ? 7.477 -0.631 -7.074 1 94.62 171 ASN A CA 1
ATOM 1361 C C . ASN A 1 171 ? 8.812 -1.109 -6.504 1 94.62 171 ASN A C 1
ATOM 1363 O O . ASN A 1 171 ? 9.586 -1.774 -7.195 1 94.62 171 ASN A O 1
ATOM 1367 N N . PRO A 1 172 ? 9.055 -0.788 -5.234 1 91.38 172 PRO A N 1
ATOM 1368 C CA . PRO A 1 172 ? 10.359 -1.155 -4.68 1 91.38 172 PRO A CA 1
ATOM 1369 C C . PRO A 1 172 ? 10.57 -2.666 -4.625 1 91.38 172 PRO A C 1
ATOM 1371 O O . PRO A 1 172 ? 9.703 -3.398 -4.133 1 91.38 172 PRO A O 1
ATOM 1374 N N . ASN A 1 173 ? 11.734 -3.053 -5.086 1 91.69 173 ASN A N 1
ATOM 1375 C CA . ASN A 1 173 ? 12.156 -4.449 -5.035 1 91.69 173 ASN A CA 1
ATOM 1376 C C . ASN A 1 173 ? 13.664 -4.57 -4.855 1 91.69 173 ASN A C 1
ATOM 1378 O O . ASN A 1 173 ? 14.344 -5.168 -5.691 1 91.69 173 ASN A O 1
ATOM 1382 N N . PRO A 1 174 ? 14.125 -4.059 -3.744 1 91.56 174 PRO A N 1
ATOM 1383 C CA . PRO A 1 174 ? 15.578 -4.137 -3.545 1 91.56 174 PRO A CA 1
ATOM 1384 C C . PRO A 1 174 ? 16.078 -5.574 -3.432 1 91.56 174 PRO A C 1
ATOM 1386 O O . PRO A 1 174 ? 15.516 -6.371 -2.676 1 91.56 174 PRO A O 1
ATOM 1389 N N . PRO A 1 175 ? 17.156 -5.855 -4.078 1 93.25 175 PRO A N 1
ATOM 1390 C CA . PRO A 1 175 ? 17.672 -7.227 -4.047 1 93.25 175 PRO A CA 1
ATOM 1391 C C . PRO A 1 175 ? 18.188 -7.629 -2.672 1 93.25 175 PRO A C 1
ATOM 1393 O O . PRO A 1 175 ? 18.453 -8.812 -2.43 1 93.25 175 PRO A O 1
ATOM 1396 N N . SER A 1 176 ? 18.375 -6.652 -1.831 1 94.38 176 SER A N 1
ATOM 1397 C CA . SER A 1 176 ? 18.812 -6.949 -0.469 1 94.38 176 SER A CA 1
ATOM 1398 C C . SER A 1 176 ? 17.703 -7.652 0.321 1 94.38 176 SER A C 1
ATOM 1400 O O . SER A 1 176 ? 17.984 -8.305 1.33 1 94.38 176 SER A O 1
ATOM 1402 N N . LEU A 1 177 ? 16.469 -7.543 -0.129 1 93.69 177 LEU A N 1
ATOM 1403 C CA . LEU A 1 177 ? 15.359 -8.055 0.675 1 93.69 177 LEU A CA 1
ATOM 1404 C C . LEU A 1 177 ? 14.445 -8.945 -0.159 1 93.69 177 LEU A C 1
ATOM 1406 O O . LEU A 1 177 ? 13.898 -9.93 0.346 1 93.69 177 LEU A O 1
ATOM 1410 N N . TYR A 1 178 ? 14.211 -8.453 -1.322 1 90.75 178 TYR A N 1
ATOM 1411 C CA . TYR A 1 178 ? 13.219 -9.133 -2.148 1 90.75 178 TYR A CA 1
ATOM 1412 C C . TYR A 1 178 ? 13.852 -9.688 -3.42 1 90.75 178 TYR A C 1
ATOM 1414 O O . TYR A 1 178 ? 14.367 -8.922 -4.246 1 90.75 178 TYR A O 1
ATOM 1422 N N . SER A 1 179 ? 13.867 -10.922 -3.502 1 84.56 179 SER A N 1
ATOM 1423 C CA . SER A 1 179 ? 14.5 -11.562 -4.652 1 84.56 179 SER A CA 1
ATOM 1424 C C . SER A 1 179 ? 13.484 -11.891 -5.734 1 84.56 179 SER A C 1
ATOM 1426 O O . SER A 1 179 ? 12.289 -11.617 -5.574 1 84.56 179 SER A O 1
ATOM 1428 N N . GLU A 1 180 ? 14.062 -12.398 -6.781 1 84.25 180 GLU A N 1
ATOM 1429 C CA . GLU A 1 180 ? 13.258 -12.836 -7.922 1 84.25 180 GLU A CA 1
ATOM 1430 C C . GLU A 1 180 ? 12.273 -13.93 -7.516 1 84.25 180 GLU A C 1
ATOM 1432 O O . GLU A 1 180 ? 12.555 -14.734 -6.625 1 84.25 180 GLU A O 1
ATOM 1437 N N . MET A 1 181 ? 11.148 -13.914 -8.156 1 83.12 181 MET A N 1
ATOM 1438 C CA . MET A 1 181 ? 10.055 -14.82 -7.812 1 83.12 181 MET A CA 1
ATOM 1439 C C . MET A 1 181 ? 10.484 -16.266 -7.953 1 83.12 181 MET A C 1
ATOM 1441 O O . MET A 1 181 ? 9.914 -17.156 -7.32 1 83.12 181 MET A O 1
ATOM 1445 N N . PHE A 1 182 ? 11.516 -16.531 -8.781 1 86 182 PHE A N 1
ATOM 1446 C CA . PHE A 1 182 ? 11.914 -17.922 -8.984 1 86 182 PHE A CA 1
ATOM 1447 C C . PHE A 1 182 ? 13.109 -18.266 -8.102 1 86 182 PHE A C 1
ATOM 1449 O O . PHE A 1 182 ? 13.617 -19.391 -8.164 1 86 182 PHE A O 1
ATOM 1456 N N . LEU A 1 183 ? 13.484 -17.234 -7.352 1 84.75 183 LEU A N 1
ATOM 1457 C CA . LEU A 1 183 ? 14.453 -17.531 -6.301 1 84.75 183 LEU A CA 1
ATOM 1458 C C . LEU A 1 183 ? 13.75 -17.891 -4.996 1 84.75 183 LEU A C 1
ATOM 1460 O O . LEU A 1 183 ? 12.648 -17.406 -4.727 1 84.75 183 LEU A O 1
ATOM 1464 N N . HIS A 1 184 ? 14.297 -18.75 -4.199 1 82 184 HIS A N 1
ATOM 1465 C CA . HIS A 1 184 ? 13.57 -19.312 -3.072 1 82 184 HIS A CA 1
ATOM 1466 C C . HIS A 1 184 ? 13.914 -18.594 -1.774 1 82 184 HIS A C 1
ATOM 1468 O O . HIS A 1 184 ? 13.82 -19.172 -0.691 1 82 184 HIS A O 1
ATOM 1474 N N . TYR A 1 185 ? 14.445 -17.422 -1.862 1 84.5 185 TYR A N 1
ATOM 1475 C CA . TYR A 1 185 ? 14.727 -16.656 -0.65 1 84.5 185 TYR A CA 1
ATOM 1476 C C . TYR A 1 185 ? 14.156 -15.242 -0.749 1 84.5 185 TYR A C 1
ATOM 1478 O O . TYR A 1 185 ? 14.172 -14.633 -1.822 1 84.5 185 TYR A O 1
ATOM 1486 N N . ASN A 1 186 ? 13.516 -14.805 0.362 1 84.69 186 ASN A N 1
ATOM 1487 C CA . ASN A 1 186 ? 12.906 -13.477 0.477 1 84.69 186 ASN A CA 1
ATOM 1488 C C . ASN A 1 186 ? 12.812 -13.031 1.932 1 84.69 186 ASN A C 1
ATOM 1490 O O . ASN A 1 186 ? 12.57 -13.844 2.824 1 84.69 186 ASN A O 1
ATOM 1494 N N . GLY A 1 187 ? 13.016 -11.719 2.119 1 85.06 187 GLY A N 1
ATOM 1495 C CA . GLY A 1 187 ? 12.773 -11.102 3.416 1 85.06 187 GLY A CA 1
ATOM 1496 C C . GLY A 1 187 ? 13.984 -11.156 4.332 1 85.06 187 GLY A C 1
ATOM 1497 O O . GLY A 1 187 ? 14.297 -10.18 5.016 1 85.06 187 GLY A O 1
ATOM 1498 N N . ASP A 1 188 ? 14.516 -12.289 4.453 1 87.69 188 ASP A N 1
ATOM 1499 C CA . ASP A 1 188 ? 15.688 -12.5 5.301 1 87.69 188 ASP A CA 1
ATOM 1500 C C . ASP A 1 188 ? 16.766 -13.281 4.559 1 87.69 188 ASP A C 1
ATOM 1502 O O . ASP A 1 188 ? 16.906 -14.492 4.746 1 87.69 188 ASP A O 1
ATOM 1506 N N . LEU A 1 189 ? 17.547 -12.539 3.887 1 93.62 189 LEU A N 1
ATOM 1507 C CA . LEU A 1 189 ? 18.562 -13.164 3.033 1 93.62 189 LEU A CA 1
ATOM 1508 C C . LEU A 1 189 ? 19.891 -13.273 3.76 1 93.62 189 LEU A C 1
ATOM 1510 O O . LEU A 1 189 ? 20.297 -12.352 4.469 1 93.62 189 LEU A O 1
ATOM 1514 N N . THR A 1 190 ? 20.562 -14.383 3.561 1 94.38 190 THR A N 1
ATOM 1515 C CA . THR A 1 190 ? 21.938 -14.516 4 1 94.38 190 THR A CA 1
ATOM 1516 C C . THR A 1 190 ? 22.859 -13.672 3.131 1 94.38 190 THR A C 1
ATOM 1518 O O . THR A 1 190 ? 22.438 -13.141 2.1 1 94.38 190 THR A O 1
ATOM 1521 N N . PHE A 1 191 ? 24.141 -13.594 3.568 1 94.94 191 PHE A N 1
ATOM 1522 C CA . PHE A 1 191 ? 25.109 -12.836 2.795 1 94.94 191 PHE A CA 1
ATOM 1523 C C . PHE A 1 191 ? 25.25 -13.398 1.386 1 94.94 191 PHE A C 1
ATOM 1525 O O . PHE A 1 191 ? 25.234 -12.656 0.406 1 94.94 191 PHE A O 1
ATOM 1532 N N . TYR A 1 192 ? 25.312 -14.641 1.317 1 94.56 192 TYR A N 1
ATOM 1533 C CA . TYR A 1 192 ? 25.453 -15.32 0.036 1 94.56 192 TYR A CA 1
ATOM 1534 C C . TYR A 1 192 ? 24.234 -15.102 -0.841 1 94.56 192 TYR A C 1
ATOM 1536 O O . TYR A 1 192 ? 24.359 -14.867 -2.045 1 94.56 192 TYR A O 1
ATOM 1544 N N . GLU A 1 193 ? 23.062 -15.148 -0.274 1 94.31 193 GLU A N 1
ATOM 1545 C CA . GLU A 1 193 ? 21.828 -14.938 -1.005 1 94.31 193 GLU A CA 1
ATOM 1546 C C . GLU A 1 193 ? 21.719 -13.508 -1.526 1 94.31 193 GLU A C 1
ATOM 1548 O O . GLU A 1 193 ? 21.219 -13.281 -2.629 1 94.31 193 GLU A O 1
ATOM 1553 N N . ARG A 1 194 ? 22.172 -12.562 -0.735 1 95.25 194 ARG A N 1
ATOM 1554 C CA . ARG A 1 194 ? 22.172 -11.172 -1.181 1 95.25 194 ARG A CA 1
ATOM 1555 C C . ARG A 1 194 ? 23.094 -10.977 -2.377 1 95.25 194 ARG A C 1
ATOM 1557 O O . ARG A 1 194 ? 22.781 -10.203 -3.285 1 95.25 194 ARG A O 1
ATOM 1564 N N . ILE A 1 195 ? 24.234 -11.664 -2.369 1 94.06 195 ILE A N 1
ATOM 1565 C CA . ILE A 1 195 ? 25.125 -11.602 -3.516 1 94.06 195 ILE A CA 1
ATOM 1566 C C . ILE A 1 195 ? 24.422 -12.141 -4.758 1 94.06 195 ILE A C 1
ATOM 1568 O O . ILE A 1 195 ? 24.422 -11.484 -5.805 1 94.06 195 ILE A O 1
ATOM 1572 N N . LYS A 1 196 ? 23.812 -13.312 -4.598 1 93.56 196 LYS A N 1
ATOM 1573 C CA . LYS A 1 196 ? 23.125 -13.938 -5.723 1 93.56 196 LYS A CA 1
ATOM 1574 C C . LYS A 1 196 ? 21.969 -13.062 -6.219 1 93.56 196 LYS A C 1
ATOM 1576 O O . LYS A 1 196 ? 21.797 -12.891 -7.43 1 93.56 196 LYS A O 1
ATOM 1581 N N . SER A 1 197 ? 21.25 -12.555 -5.273 1 94.06 197 SER A N 1
ATOM 1582 C CA . SER A 1 197 ? 20.125 -11.688 -5.605 1 94.06 197 SER A CA 1
ATOM 1583 C C . SER A 1 197 ? 20.578 -10.445 -6.355 1 94.06 197 SER A C 1
ATOM 1585 O O . SER A 1 197 ? 19.953 -10.031 -7.332 1 94.06 197 SER A O 1
ATOM 1587 N N . THR A 1 198 ? 21.656 -9.875 -5.898 1 93.38 198 THR A N 1
ATOM 1588 C CA . THR A 1 198 ? 22.188 -8.664 -6.504 1 93.38 198 THR A CA 1
ATOM 1589 C C . THR A 1 198 ? 22.688 -8.938 -7.914 1 93.38 198 THR A C 1
ATOM 1591 O O . THR A 1 198 ? 22.406 -8.18 -8.844 1 93.38 198 THR A O 1
ATOM 1594 N N . LEU A 1 199 ? 23.422 -9.977 -8.047 1 92.62 199 LEU A N 1
ATOM 1595 C CA . LEU A 1 199 ? 23.953 -10.336 -9.359 1 92.62 199 LEU A CA 1
ATOM 1596 C C . LEU A 1 199 ? 22.828 -10.641 -10.336 1 92.62 199 LEU A C 1
ATOM 1598 O O . LEU A 1 199 ? 22.891 -10.273 -11.508 1 92.62 199 LEU A O 1
ATOM 1602 N N . TYR A 1 200 ? 21.859 -11.336 -9.844 1 94.06 200 TYR A N 1
ATOM 1603 C CA . TYR A 1 200 ? 20.703 -11.602 -10.688 1 94.06 200 TYR A CA 1
ATOM 1604 C C . TYR A 1 200 ? 20.016 -10.305 -11.102 1 94.06 200 TYR A C 1
ATOM 1606 O O . TYR A 1 200 ? 19.609 -10.148 -12.258 1 94.06 200 TYR A O 1
ATOM 1614 N N . PHE A 1 201 ? 19.859 -9.43 -10.195 1 92.81 201 PHE A N 1
ATOM 1615 C CA . PHE A 1 201 ? 19.234 -8.141 -10.477 1 92.81 201 PHE A CA 1
ATOM 1616 C C . PHE A 1 201 ? 19.969 -7.418 -11.602 1 92.81 201 PHE A C 1
ATOM 1618 O O . PHE A 1 201 ? 19.344 -6.922 -12.539 1 92.81 201 PHE A O 1
ATOM 1625 N N . ILE A 1 202 ? 21.219 -7.367 -11.461 1 91.62 202 ILE A N 1
ATOM 1626 C CA . ILE A 1 202 ? 22.031 -6.711 -12.469 1 91.62 202 ILE A CA 1
ATOM 1627 C C . ILE A 1 202 ? 21.859 -7.41 -13.812 1 91.62 202 ILE A C 1
ATOM 1629 O O . ILE A 1 202 ? 21.656 -6.758 -14.836 1 91.62 202 ILE A O 1
ATOM 1633 N N . TRP A 1 203 ? 21.922 -8.68 -13.766 1 95.19 203 TRP A N 1
ATOM 1634 C CA . TRP A 1 203 ? 21.734 -9.445 -14.992 1 95.19 203 TRP A CA 1
ATOM 1635 C C . TRP A 1 203 ? 20.359 -9.156 -15.609 1 95.19 203 TRP A C 1
ATOM 1637 O O . TRP A 1 203 ? 20.25 -8.969 -16.828 1 95.19 203 TRP A O 1
ATOM 1647 N N . SER A 1 204 ? 19.344 -9.219 -14.789 1 94.88 204 SER A N 1
ATOM 1648 C CA . SER A 1 204 ? 17.984 -9.008 -15.273 1 94.88 204 SER A CA 1
ATOM 1649 C C . SER A 1 204 ? 17.844 -7.648 -15.945 1 94.88 204 SER A C 1
ATOM 1651 O O . SER A 1 204 ? 17.172 -7.531 -16.969 1 94.88 204 SER A O 1
ATOM 1653 N N . ARG A 1 205 ? 18.453 -6.609 -15.398 1 93.25 205 ARG A N 1
ATOM 1654 C CA . ARG A 1 205 ? 18.391 -5.277 -15.992 1 93.25 205 ARG A CA 1
ATOM 1655 C C . ARG A 1 205 ? 19.031 -5.277 -17.391 1 93.25 205 ARG A C 1
ATOM 1657 O O . ARG A 1 205 ? 18.484 -4.688 -18.312 1 93.25 205 ARG A O 1
ATOM 1664 N N . PHE A 1 206 ? 20.125 -5.906 -17.484 1 96.25 206 PHE A N 1
ATOM 1665 C CA . PHE A 1 206 ? 20.828 -5.984 -18.766 1 96.25 206 PHE A CA 1
ATOM 1666 C C . PHE A 1 206 ? 20.016 -6.777 -19.781 1 96.25 206 PHE A C 1
ATOM 1668 O O . PHE A 1 206 ? 19.828 -6.336 -20.922 1 96.25 206 PHE A O 1
ATOM 1675 N N . TYR A 1 207 ? 19.578 -7.898 -19.344 1 97.12 207 TYR A N 1
ATOM 1676 C CA . TYR A 1 207 ? 18.828 -8.781 -20.234 1 97.12 207 TYR A CA 1
ATOM 1677 C C . TYR A 1 207 ? 17.547 -8.109 -20.734 1 97.12 207 TYR A C 1
ATOM 1679 O O . TYR A 1 207 ? 17.219 -8.188 -21.922 1 97.12 207 TYR A O 1
ATOM 1687 N N . LEU A 1 208 ? 16.875 -7.441 -19.859 1 96.06 208 LEU A N 1
ATOM 1688 C CA . LEU A 1 208 ? 15.633 -6.762 -20.234 1 96.06 208 LEU A CA 1
ATOM 1689 C C . LEU A 1 208 ? 15.906 -5.617 -21.203 1 96.06 208 LEU A C 1
ATOM 1691 O O . LEU A 1 208 ? 15.211 -5.469 -22.203 1 96.06 208 LEU A O 1
ATOM 1695 N N . HIS A 1 209 ? 16.875 -4.859 -20.922 1 95.25 209 HIS A N 1
ATOM 1696 C CA . HIS A 1 209 ? 17.156 -3.646 -21.688 1 95.25 209 HIS A CA 1
ATOM 1697 C C . HIS A 1 209 ? 17.672 -3.98 -23.078 1 95.25 209 HIS A C 1
ATOM 1699 O O . HIS A 1 209 ? 17.297 -3.33 -24.062 1 95.25 209 HIS A O 1
ATOM 1705 N N . PHE A 1 210 ? 18.453 -5.023 -23.172 1 97.44 210 PHE A N 1
ATOM 1706 C CA . PHE A 1 210 ? 19.172 -5.223 -24.438 1 97.44 210 PHE A CA 1
ATOM 1707 C C . PHE A 1 210 ? 18.562 -6.371 -25.219 1 97.44 210 PHE A C 1
ATOM 1709 O O . PHE A 1 210 ? 18.797 -6.492 -26.438 1 97.44 210 PHE A O 1
ATOM 1716 N N . VAL A 1 211 ? 17.766 -7.207 -24.547 1 98.19 211 VAL A N 1
ATOM 1717 C CA . VAL A 1 211 ? 17.359 -8.406 -25.266 1 98.19 211 VAL A CA 1
ATOM 1718 C C . VAL A 1 211 ? 15.836 -8.523 -25.266 1 98.19 211 VAL A C 1
ATOM 1720 O O . VAL A 1 211 ? 15.188 -8.383 -26.297 1 98.19 211 VAL A O 1
ATOM 1723 N N . ALA A 1 212 ? 15.25 -8.648 -24.094 1 98.12 212 ALA A N 1
ATOM 1724 C CA . ALA A 1 212 ? 13.852 -9.055 -23.984 1 98.12 212 ALA A CA 1
ATOM 1725 C C . ALA A 1 212 ? 12.914 -7.953 -24.469 1 98.12 212 ALA A C 1
ATOM 1727 O O . ALA A 1 212 ? 12.031 -8.195 -25.281 1 98.12 212 ALA A O 1
ATOM 1728 N N . ILE A 1 213 ? 13.125 -6.699 -23.969 1 97.94 213 ILE A N 1
ATOM 1729 C CA . ILE A 1 213 ? 12.195 -5.617 -24.266 1 97.94 213 ILE A CA 1
ATOM 1730 C C . ILE A 1 213 ? 12.297 -5.23 -25.734 1 97.94 213 ILE A C 1
ATOM 1732 O O . ILE A 1 213 ? 11.281 -5.016 -26.406 1 97.94 213 ILE A O 1
ATOM 1736 N N . PRO A 1 214 ? 13.523 -5.125 -26.328 1 98.44 214 PRO A N 1
ATOM 1737 C CA . PRO A 1 214 ? 13.602 -4.848 -27.766 1 98.44 214 PRO A CA 1
ATOM 1738 C C . PRO A 1 214 ? 12.852 -5.879 -28.609 1 98.44 214 PRO A C 1
ATOM 1740 O O . PRO A 1 214 ? 12.211 -5.523 -29.594 1 98.44 214 PRO A O 1
ATOM 1743 N N . LYS A 1 215 ? 12.945 -7.117 -28.203 1 98.75 215 LYS A N 1
ATOM 1744 C CA . LYS A 1 215 ? 12.234 -8.148 -28.953 1 98.75 215 LYS A CA 1
ATOM 1745 C C . LYS A 1 215 ? 10.727 -8.008 -28.797 1 98.75 215 LYS A C 1
ATOM 1747 O O . LYS A 1 215 ? 9.977 -8.164 -29.75 1 98.75 215 LYS A O 1
ATOM 1752 N N . CYS A 1 216 ? 10.234 -7.773 -27.594 1 98.5 216 CYS A N 1
ATOM 1753 C CA . CYS A 1 216 ? 8.82 -7.5 -27.375 1 98.5 216 CYS A CA 1
ATOM 1754 C C . CYS A 1 216 ? 8.352 -6.336 -28.234 1 98.5 216 CYS A C 1
ATOM 1756 O O . CYS A 1 216 ? 7.262 -6.391 -28.812 1 98.5 216 CYS A O 1
ATOM 1758 N N . ASP A 1 217 ? 9.164 -5.285 -28.266 1 98.56 217 ASP A N 1
ATOM 1759 C CA . ASP A 1 217 ? 8.859 -4.098 -29.062 1 98.56 217 ASP A CA 1
ATOM 1760 C C . ASP A 1 217 ? 8.734 -4.441 -30.547 1 98.56 217 ASP A C 1
ATOM 1762 O O . ASP A 1 217 ? 7.801 -3.996 -31.219 1 98.56 217 ASP A O 1
ATOM 1766 N N . SER A 1 218 ? 9.68 -5.207 -31.016 1 98.62 218 SER A N 1
ATOM 1767 C CA . SER A 1 218 ? 9.68 -5.613 -32.406 1 98.62 218 SER A CA 1
ATOM 1768 C C . SER A 1 218 ? 8.414 -6.391 -32.75 1 98.62 218 SER A C 1
ATOM 1770 O O . SER A 1 218 ? 7.809 -6.16 -33.812 1 98.62 218 SER A O 1
ATOM 1772 N N . ILE A 1 219 ? 7.992 -7.277 -31.891 1 98.69 219 ILE A N 1
ATOM 1773 C CA . ILE A 1 219 ? 6.797 -8.078 -32.125 1 98.69 219 ILE A CA 1
ATOM 1774 C C . ILE A 1 219 ? 5.562 -7.184 -32.125 1 98.69 219 ILE A C 1
ATOM 1776 O O . ILE A 1 219 ? 4.711 -7.285 -33 1 98.69 219 ILE A O 1
ATOM 1780 N N . ALA A 1 220 ? 5.457 -6.336 -31.156 1 98.56 220 ALA A N 1
ATOM 1781 C CA . ALA A 1 220 ? 4.316 -5.426 -31.078 1 98.56 220 ALA A CA 1
ATOM 1782 C C . ALA A 1 220 ? 4.207 -4.57 -32.344 1 98.56 220 ALA A C 1
ATOM 1784 O O . ALA A 1 220 ? 3.123 -4.422 -32.906 1 98.56 220 ALA A O 1
ATOM 1785 N N . ARG A 1 221 ? 5.332 -4.074 -32.844 1 98.19 221 ARG A N 1
ATOM 1786 C CA . ARG A 1 221 ? 5.34 -3.209 -34 1 98.19 221 ARG A CA 1
ATOM 1787 C C . ARG A 1 221 ? 4.988 -3.992 -35.25 1 98.19 221 ARG A C 1
ATOM 1789 O O . ARG A 1 221 ? 4.344 -3.461 -36.156 1 98.19 221 ARG A O 1
ATOM 1796 N N . LYS A 1 222 ? 5.43 -5.168 -35.312 1 98.25 222 LYS A N 1
ATOM 1797 C CA . LYS A 1 222 ? 5.125 -6.027 -36.438 1 98.25 222 LYS A CA 1
ATOM 1798 C C . LYS A 1 222 ? 3.621 -6.156 -36.656 1 98.25 222 LYS A C 1
ATOM 1800 O O . LYS A 1 222 ? 3.146 -6.16 -37.781 1 98.25 222 LYS A O 1
ATOM 1805 N N . TYR A 1 223 ? 2.875 -6.227 -35.625 1 98.06 223 TYR A N 1
ATOM 1806 C CA . TYR A 1 223 ? 1.467 -6.586 -35.75 1 98.06 223 TYR A CA 1
ATOM 1807 C C . TYR A 1 223 ? 0.574 -5.371 -35.531 1 98.06 223 TYR A C 1
ATOM 1809 O O . TYR A 1 223 ? -0.53 -5.293 -36.062 1 98.06 223 TYR A O 1
ATOM 1817 N N . LEU A 1 224 ? 1 -4.402 -34.719 1 97.75 224 LEU A N 1
ATOM 1818 C CA . LEU A 1 224 ? 0.124 -3.297 -34.344 1 97.75 224 LEU A CA 1
ATOM 1819 C C . LEU A 1 224 ? 0.552 -2.002 -35 1 97.75 224 LEU A C 1
ATOM 1821 O O . LEU A 1 224 ? -0.157 -0.996 -34.938 1 97.75 224 LEU A O 1
ATOM 1825 N N . GLY A 1 225 ? 1.721 -1.979 -35.594 1 96 225 GLY A N 1
ATOM 1826 C CA . GLY A 1 225 ? 2.174 -0.807 -36.312 1 96 225 GLY A CA 1
ATOM 1827 C C . GLY A 1 225 ? 3.4 -0.158 -35.719 1 96 225 GLY A C 1
ATOM 1828 O O . GLY A 1 225 ? 3.676 -0.332 -34.531 1 96 225 GLY A O 1
ATOM 1829 N N . ASP A 1 226 ? 4.109 0.659 -36.438 1 95 226 ASP A N 1
ATOM 1830 C CA . ASP A 1 226 ? 5.387 1.255 -36.062 1 95 226 ASP A CA 1
ATOM 1831 C C . ASP A 1 226 ? 5.176 2.533 -35.25 1 95 226 ASP A C 1
ATOM 1833 O O . ASP A 1 226 ? 6.113 3.043 -34.656 1 95 226 ASP A O 1
ATOM 1837 N N . ASP A 1 227 ? 4.023 3.008 -35.219 1 94.62 227 ASP A N 1
ATOM 1838 C CA . ASP A 1 227 ? 3.762 4.27 -34.531 1 94.62 227 ASP A CA 1
ATOM 1839 C C . ASP A 1 227 ? 3.566 4.047 -33.031 1 94.62 227 ASP A C 1
ATOM 1841 O O . ASP A 1 227 ? 3.248 4.98 -32.281 1 94.62 227 ASP A O 1
ATOM 1845 N N . LEU A 1 228 ? 3.947 3.006 -32.5 1 96.75 228 LEU A N 1
ATOM 1846 C CA . LEU A 1 228 ? 3.852 2.705 -31.078 1 96.75 228 LEU A CA 1
ATOM 1847 C C . LEU A 1 228 ? 5.004 3.346 -30.312 1 96.75 228 LEU A C 1
ATOM 1849 O O . LEU A 1 228 ? 6.129 3.404 -30.812 1 96.75 228 LEU A O 1
ATOM 1853 N N . PRO A 1 229 ? 4.715 3.877 -29.078 1 97.62 229 PRO A N 1
ATOM 1854 C CA . PRO A 1 229 ? 5.852 4.148 -28.203 1 97.62 229 PRO A CA 1
ATOM 1855 C C . PRO A 1 229 ? 6.703 2.91 -27.938 1 97.62 229 PRO A C 1
ATOM 1857 O O . PRO A 1 229 ? 6.262 1.785 -28.188 1 97.62 229 PRO A O 1
ATOM 1860 N N . TYR A 1 230 ? 7.941 3.158 -27.5 1 97.75 230 TYR A N 1
ATOM 1861 C CA . TYR A 1 230 ? 8.797 2.029 -27.156 1 97.75 230 TYR A CA 1
ATOM 1862 C C . TYR A 1 230 ? 8.188 1.191 -26.047 1 97.75 230 TYR A C 1
ATOM 1864 O O . TYR A 1 230 ? 7.562 1.73 -25.125 1 97.75 230 TYR A O 1
ATOM 1872 N N . MET A 1 231 ? 8.344 -0.104 -26.125 1 97.62 231 MET A N 1
ATOM 1873 C CA . MET A 1 231 ? 7.684 -1.069 -25.25 1 97.62 231 MET A CA 1
ATOM 1874 C C . MET A 1 231 ? 7.98 -0.763 -23.781 1 97.62 231 MET A C 1
ATOM 1876 O O . MET A 1 231 ? 7.109 -0.914 -22.922 1 97.62 231 MET A O 1
ATOM 1880 N N . ALA A 1 232 ? 9.188 -0.36 -23.5 1 96.31 232 ALA A N 1
ATOM 1881 C CA . ALA A 1 232 ? 9.539 -0.027 -22.125 1 96.31 232 ALA A CA 1
ATOM 1882 C C . ALA A 1 232 ? 8.703 1.135 -21.594 1 96.31 232 ALA A C 1
ATOM 1884 O O . ALA A 1 232 ? 8.328 1.163 -20.422 1 96.31 232 ALA A O 1
ATOM 1885 N N . ASP A 1 233 ? 8.43 2.123 -22.438 1 96.31 233 ASP A N 1
ATOM 1886 C CA . ASP A 1 233 ? 7.609 3.273 -22.062 1 96.31 233 ASP A CA 1
ATOM 1887 C C . ASP A 1 233 ? 6.152 2.867 -21.875 1 96.31 233 ASP A C 1
ATOM 1889 O O . ASP A 1 233 ? 5.477 3.377 -20.969 1 96.31 233 ASP A O 1
ATOM 1893 N N . ILE A 1 234 ? 5.75 1.95 -22.688 1 97.5 234 ILE A N 1
ATOM 1894 C CA . ILE A 1 234 ? 4.391 1.438 -22.547 1 97.5 234 ILE A CA 1
ATOM 1895 C C . ILE A 1 234 ? 4.238 0.732 -21.203 1 97.5 234 ILE A C 1
ATOM 1897 O O . ILE A 1 234 ? 3.264 0.961 -20.484 1 97.5 234 ILE A O 1
ATOM 1901 N N . GLU A 1 235 ? 5.176 -0.112 -20.875 1 96.5 235 GLU A N 1
ATOM 1902 C CA . GLU A 1 235 ? 5.109 -0.873 -19.625 1 96.5 235 GLU A CA 1
ATOM 1903 C C . GLU A 1 235 ? 5.113 0.052 -18.406 1 96.5 235 GLU A C 1
ATOM 1905 O O . GLU A 1 235 ? 4.438 -0.218 -17.422 1 96.5 235 GLU A O 1
ATOM 1910 N N . ARG A 1 236 ? 5.809 1.135 -18.453 1 95.25 236 ARG A N 1
ATOM 1911 C CA . ARG A 1 236 ? 5.914 2.066 -17.344 1 95.25 236 ARG A CA 1
ATOM 1912 C C . ARG A 1 236 ? 4.605 2.82 -17.125 1 95.25 236 ARG A C 1
ATOM 1914 O O . ARG A 1 236 ? 4.395 3.424 -16.078 1 95.25 236 ARG A O 1
ATOM 1921 N N . ASN A 1 237 ? 3.736 2.766 -18.078 1 94.75 237 ASN A N 1
ATOM 1922 C CA . ASN A 1 237 ? 2.51 3.555 -18 1 94.75 237 ASN A CA 1
ATOM 1923 C C . ASN A 1 237 ? 1.294 2.678 -17.719 1 94.75 237 ASN A C 1
ATOM 1925 O O . ASN A 1 237 ? 0.156 3.104 -17.922 1 94.75 237 ASN A O 1
ATOM 1929 N N . VAL A 1 238 ? 1.56 1.509 -17.234 1 96.88 238 VAL A N 1
ATOM 1930 C CA . VAL A 1 238 ? 0.463 0.626 -16.844 1 96.88 238 VAL A CA 1
ATOM 1931 C C . VAL A 1 238 ? -0.342 1.264 -15.719 1 96.88 238 VAL A C 1
ATOM 1933 O O . VAL A 1 238 ? 0.228 1.868 -14.805 1 96.88 238 VAL A O 1
ATOM 1936 N N . SER A 1 239 ? -1.646 1.135 -15.766 1 98.12 239 SER A N 1
ATOM 1937 C CA . SER A 1 239 ? -2.529 1.817 -14.828 1 98.12 239 SER A CA 1
ATOM 1938 C C . SER A 1 239 ? -2.564 1.103 -13.477 1 98.12 239 SER A C 1
ATOM 1940 O O . SER A 1 239 ? -2.664 1.745 -12.43 1 98.12 239 SER A O 1
ATOM 1942 N N . ALA A 1 240 ? -2.52 -0.186 -13.516 1 98 240 ALA A N 1
ATOM 1943 C CA . ALA A 1 240 ? -2.516 -0.994 -12.297 1 98 240 ALA A CA 1
ATOM 1944 C C . ALA A 1 240 ? -1.913 -2.373 -12.555 1 98 240 ALA A C 1
ATOM 1946 O O . ALA A 1 240 ? -1.797 -2.801 -13.711 1 98 240 ALA A O 1
ATOM 1947 N N . LEU A 1 241 ? -1.452 -2.92 -11.539 1 97.94 241 LEU A N 1
ATOM 1948 C CA . LEU A 1 241 ? -0.915 -4.273 -11.578 1 97.94 241 LEU A CA 1
ATOM 1949 C C . LEU A 1 241 ? -1.635 -5.176 -10.586 1 97.94 241 LEU A C 1
ATOM 1951 O O . LEU A 1 241 ? -1.564 -4.953 -9.375 1 97.94 241 LEU A O 1
ATOM 1955 N N . PHE A 1 242 ? -2.381 -6.148 -11.141 1 98.19 242 PHE A N 1
ATOM 1956 C CA . PHE A 1 242 ? -3.051 -7.156 -10.328 1 98.19 242 PHE A CA 1
ATOM 1957 C C . PHE A 1 242 ? -2.127 -8.344 -10.07 1 98.19 242 PHE A C 1
ATOM 1959 O O . PHE A 1 242 ? -1.665 -8.992 -11.008 1 98.19 242 PHE A O 1
ATOM 1966 N N . LEU A 1 243 ? -1.879 -8.562 -8.828 1 96.81 243 LEU A N 1
ATOM 1967 C CA . LEU A 1 243 ? -1.046 -9.695 -8.453 1 96.81 243 LEU A CA 1
ATOM 1968 C C . LEU A 1 243 ? -1.827 -10.68 -7.59 1 96.81 243 LEU A C 1
ATOM 1970 O O . LEU A 1 243 ? -2.525 -10.281 -6.656 1 96.81 243 LEU A O 1
ATOM 1974 N N . ASN A 1 244 ? -1.766 -11.961 -7.949 1 95.5 244 ASN A N 1
ATOM 1975 C CA . ASN A 1 244 ? -2.367 -12.977 -7.086 1 95.5 244 ASN A CA 1
ATOM 1976 C C . ASN A 1 244 ? -1.485 -13.273 -5.875 1 95.5 244 ASN A C 1
ATOM 1978 O O . ASN A 1 244 ? -0.816 -14.312 -5.832 1 95.5 244 ASN A O 1
ATOM 1982 N N . ILE A 1 245 ? -1.569 -12.375 -4.938 1 94 245 ILE A N 1
ATOM 1983 C CA . ILE A 1 245 ? -0.755 -12.484 -3.732 1 94 245 ILE A CA 1
ATOM 1984 C C . ILE A 1 245 ? -1.581 -12.086 -2.514 1 94 245 ILE A C 1
ATOM 1986 O O . ILE A 1 245 ? -2.58 -11.367 -2.639 1 94 245 ILE A O 1
ATOM 1990 N N . ASN A 1 246 ? -1.186 -12.672 -1.382 1 93.75 246 ASN A N 1
ATOM 1991 C CA . ASN A 1 246 ? -1.629 -12.219 -0.069 1 93.75 246 ASN A CA 1
ATOM 1992 C C . ASN A 1 246 ? -0.501 -11.531 0.697 1 93.75 246 ASN A C 1
ATOM 1994 O O . ASN A 1 246 ? 0.582 -12.102 0.854 1 93.75 246 ASN A O 1
ATOM 1998 N N . PRO A 1 247 ? -0.766 -10.359 1.165 1 91.31 247 PRO A N 1
ATOM 1999 C CA . PRO A 1 247 ? 0.316 -9.602 1.792 1 91.31 247 PRO A CA 1
ATOM 2000 C C . PRO A 1 247 ? 0.931 -10.32 2.988 1 91.31 247 PRO A C 1
ATOM 2002 O O . PRO A 1 247 ? 2.076 -10.055 3.355 1 91.31 247 PRO A O 1
ATOM 2005 N N . VAL A 1 248 ? 0.224 -11.25 3.598 1 93.75 248 VAL A N 1
ATOM 2006 C CA . VAL A 1 248 ? 0.724 -11.992 4.75 1 93.75 248 VAL A CA 1
ATOM 2007 C C . VAL A 1 248 ? 1.729 -13.047 4.289 1 93.75 248 VAL A C 1
ATOM 2009 O O . VAL A 1 248 ? 2.779 -13.227 4.91 1 93.75 248 VAL A O 1
ATOM 2012 N N . LEU A 1 249 ? 1.452 -13.664 3.156 1 92.31 249 LEU A N 1
ATOM 2013 C CA . LEU A 1 249 ? 2.299 -14.758 2.689 1 92.31 249 LEU A CA 1
ATOM 2014 C C . LEU A 1 249 ? 3.357 -14.25 1.716 1 92.31 249 LEU A C 1
ATOM 2016 O O . LEU A 1 249 ? 4.402 -14.883 1.543 1 92.31 249 LEU A O 1
ATOM 2020 N N . TYR A 1 250 ? 3.096 -13.172 0.938 1 90.31 250 TYR A N 1
ATOM 2021 C CA . TYR A 1 250 ? 4.027 -12.562 -0.002 1 90.31 250 TYR A CA 1
ATOM 2022 C C . TYR A 1 250 ? 4.945 -11.57 0.706 1 90.31 250 TYR A C 1
ATOM 2024 O O . TYR A 1 250 ? 4.859 -10.359 0.479 1 90.31 250 TYR A O 1
ATOM 2032 N N . THR A 1 251 ? 5.852 -12.086 1.476 1 90.5 251 THR A N 1
ATOM 2033 C CA . THR A 1 251 ? 6.695 -11.25 2.324 1 90.5 251 THR A CA 1
ATOM 2034 C C . THR A 1 251 ? 6.223 -9.797 2.305 1 90.5 251 THR A C 1
ATOM 2036 O O . THR A 1 251 ? 6.234 -9.148 1.258 1 90.5 251 THR A O 1
ATOM 2039 N N . PRO A 1 252 ? 5.805 -9.336 3.465 1 93.81 252 PRO A N 1
ATOM 2040 C CA . PRO A 1 252 ? 5.285 -7.969 3.508 1 93.81 252 PRO A CA 1
ATOM 2041 C C . PRO A 1 252 ? 6.281 -6.941 2.977 1 93.81 252 PRO A C 1
ATOM 2043 O O . PRO A 1 252 ? 7.465 -6.996 3.311 1 93.81 252 PRO A O 1
ATOM 2046 N N . ARG A 1 253 ? 5.738 -6.059 2.143 1 94.25 253 ARG A N 1
ATOM 2047 C CA . ARG A 1 253 ? 6.598 -5.102 1.45 1 94.25 253 ARG A CA 1
ATOM 2048 C C . ARG A 1 253 ? 5.852 -3.809 1.152 1 94.25 253 ARG A C 1
ATOM 2050 O O . ARG A 1 253 ? 4.621 -3.795 1.096 1 94.25 253 ARG A O 1
ATOM 2057 N N . PRO A 1 254 ? 6.648 -2.744 0.966 1 95.44 254 PRO A N 1
ATOM 2058 C CA . PRO A 1 254 ? 6 -1.537 0.449 1 95.44 254 PRO A CA 1
ATOM 2059 C C . PRO A 1 254 ? 5.555 -1.682 -1.005 1 95.44 254 PRO A C 1
ATOM 2061 O O . PRO A 1 254 ? 6.27 -2.281 -1.813 1 95.44 254 PRO A O 1
ATOM 2064 N N . MET A 1 255 ? 4.426 -1.184 -1.293 1 96.5 255 MET A N 1
ATOM 2065 C CA . MET A 1 255 ? 3.916 -1.222 -2.66 1 96.5 255 MET A CA 1
ATOM 2066 C C . MET A 1 255 ? 3.35 0.134 -3.068 1 96.5 255 MET A C 1
ATOM 2068 O O . MET A 1 255 ? 2.818 0.867 -2.23 1 96.5 255 MET A O 1
ATOM 2072 N N . VAL A 1 256 ? 3.527 0.482 -4.32 1 96.44 256 VAL A N 1
ATOM 2073 C CA . VAL A 1 256 ? 2.867 1.679 -4.832 1 96.44 256 VAL A CA 1
ATOM 2074 C C . VAL A 1 256 ? 1.354 1.476 -4.828 1 96.44 256 VAL A C 1
ATOM 2076 O O . VAL A 1 256 ? 0.873 0.341 -4.793 1 96.44 256 VAL A O 1
ATOM 2079 N N . PRO A 1 257 ? 0.578 2.514 -4.902 1 95.56 257 PRO A N 1
ATOM 2080 C CA . PRO A 1 257 ? -0.871 2.42 -4.707 1 95.56 257 PRO A CA 1
ATOM 2081 C C . PRO A 1 257 ? -1.56 1.577 -5.777 1 95.56 257 PRO A C 1
ATOM 2083 O O . PRO A 1 257 ? -2.652 1.053 -5.547 1 95.56 257 PRO A O 1
ATOM 2086 N N . THR A 1 258 ? -0.958 1.413 -6.922 1 96.88 258 THR A N 1
ATOM 2087 C CA . THR A 1 258 ? -1.652 0.8 -8.055 1 96.88 258 THR A CA 1
ATOM 2088 C C . THR A 1 258 ? -1.306 -0.683 -8.156 1 96.88 258 THR A C 1
ATOM 2090 O O . THR A 1 258 ? -1.683 -1.346 -9.125 1 96.88 258 THR A O 1
ATOM 2093 N N . VAL A 1 259 ? -0.527 -1.199 -7.254 1 97.19 259 VAL A N 1
ATOM 2094 C CA . VAL A 1 259 ? -0.354 -2.645 -7.137 1 97.19 259 VAL A CA 1
ATOM 2095 C C . VAL A 1 259 ? -1.45 -3.227 -6.25 1 97.19 259 VAL A C 1
ATOM 2097 O O . VAL A 1 259 ? -1.572 -2.857 -5.078 1 97.19 259 VAL A O 1
ATOM 2100 N N . VAL A 1 260 ? -2.229 -4.152 -6.781 1 97.38 260 VAL A N 1
ATOM 2101 C CA . VAL A 1 260 ? -3.43 -4.641 -6.113 1 97.38 260 VAL A CA 1
ATOM 2102 C C . VAL A 1 260 ? -3.289 -6.133 -5.82 1 97.38 260 VAL A C 1
ATOM 2104 O O . VAL A 1 260 ? -3.291 -6.953 -6.742 1 97.38 260 VAL A O 1
ATOM 2107 N N . PRO A 1 261 ? -3.1 -6.48 -4.578 1 97 261 PRO A N 1
ATOM 2108 C CA . PRO A 1 261 ? -3.09 -7.902 -4.234 1 97 261 PRO A CA 1
ATOM 2109 C C . PRO A 1 261 ? -4.465 -8.555 -4.367 1 97 261 PRO A C 1
ATOM 2111 O O . PRO A 1 261 ? -5.461 -8.008 -3.881 1 97 261 PRO A O 1
ATOM 2114 N N . LEU A 1 262 ? -4.312 -9.641 -5.035 1 95.62 262 LEU A N 1
ATOM 2115 C CA . LEU A 1 262 ? -5.516 -10.453 -5.211 1 95.62 262 LEU A CA 1
ATOM 2116 C C . LEU A 1 262 ? -5.34 -11.82 -4.574 1 95.62 262 LEU A C 1
ATOM 2118 O O . LEU A 1 262 ? -4.215 -12.289 -4.387 1 95.62 262 LEU A O 1
ATOM 2122 N N . SER A 1 263 ? -6.305 -12.328 -3.789 1 94.12 263 SER A N 1
ATOM 2123 C CA . SER A 1 263 ? -6.199 -13.664 -3.203 1 94.12 263 SER A CA 1
ATOM 2124 C C . SER A 1 263 ? -7.523 -14.414 -3.303 1 94.12 263 SER A C 1
ATOM 2126 O O . SER A 1 263 ? -8.594 -13.797 -3.316 1 94.12 263 SER A O 1
ATOM 2128 N N . PHE A 1 264 ? -7.375 -15.719 -3.561 1 96.62 264 PHE A N 1
ATOM 2129 C CA . PHE A 1 264 ? -8.492 -16.656 -3.492 1 96.62 264 PHE A CA 1
ATOM 2130 C C . PHE A 1 264 ? -9.492 -16.375 -4.605 1 96.62 264 PHE A C 1
ATOM 2132 O O . PHE A 1 264 ? -10.688 -16.672 -4.465 1 96.62 264 PHE A O 1
ATOM 2139 N N . ILE A 1 265 ? -9.031 -15.805 -5.672 1 96 265 ILE A N 1
ATOM 2140 C CA . ILE A 1 265 ? -9.953 -15.359 -6.711 1 96 265 ILE A CA 1
ATOM 2141 C C . ILE A 1 265 ? -10.516 -16.578 -7.453 1 96 265 ILE A C 1
ATOM 2143 O O . ILE A 1 265 ? -11.633 -16.531 -7.965 1 96 265 ILE A O 1
ATOM 2147 N N . HIS A 1 266 ? -9.781 -17.656 -7.488 1 95.81 266 HIS A N 1
ATOM 2148 C CA . HIS A 1 266 ? -10.18 -18.844 -8.25 1 95.81 266 HIS A CA 1
ATOM 2149 C C . HIS A 1 266 ? -10.977 -19.812 -7.383 1 95.81 266 HIS A C 1
ATOM 2151 O O . HIS A 1 266 ? -11.508 -20.812 -7.883 1 95.81 266 HIS A O 1
ATOM 2157 N N . VAL A 1 267 ? -11.031 -19.562 -6.086 1 96.88 267 VAL A N 1
ATOM 2158 C CA . VAL A 1 267 ? -11.648 -20.516 -5.16 1 96.88 267 VAL A CA 1
ATOM 2159 C C . VAL A 1 267 ? -13.172 -20.406 -5.246 1 96.88 267 VAL A C 1
ATOM 2161 O O . VAL A 1 267 ? -13.734 -19.312 -5.109 1 96.88 267 VAL A O 1
ATOM 2164 N N . ASN A 1 268 ? -13.805 -21.5 -5.434 1 94.25 268 ASN A N 1
ATOM 2165 C CA . ASN A 1 268 ? -15.258 -21.578 -5.562 1 94.25 268 ASN A CA 1
ATOM 2166 C C . ASN A 1 268 ? -15.891 -22.297 -4.375 1 94.25 268 ASN A C 1
ATOM 2168 O O . ASN A 1 268 ? -15.203 -22.984 -3.617 1 94.25 268 ASN A O 1
ATOM 2172 N N . LYS A 1 269 ? -17.203 -22.094 -4.238 1 94.75 269 LYS A N 1
ATOM 2173 C CA . LYS A 1 269 ? -17.938 -22.891 -3.264 1 94.75 269 LYS A CA 1
ATOM 2174 C C . LYS A 1 269 ? -17.891 -24.375 -3.615 1 94.75 269 LYS A C 1
ATOM 2176 O O . LYS A 1 269 ? -17.938 -24.75 -4.789 1 94.75 269 LYS A O 1
ATOM 2181 N N . PRO A 1 270 ? -17.812 -25.172 -2.623 1 96.38 270 PRO A N 1
ATOM 2182 C CA . PRO A 1 270 ? -17.766 -26.609 -2.895 1 96.38 270 PRO A CA 1
ATOM 2183 C C . PRO A 1 270 ? -19 -27.109 -3.633 1 96.38 270 PRO A C 1
ATOM 2185 O O . PRO A 1 270 ? -20.109 -26.688 -3.34 1 96.38 270 PRO A O 1
ATOM 2188 N N . LYS A 1 271 ? -18.75 -28.031 -4.531 1 96.38 271 LYS A N 1
ATOM 2189 C CA . LYS A 1 271 ? -19.812 -28.734 -5.258 1 96.38 271 LYS A CA 1
ATOM 2190 C C . LYS A 1 271 ? -19.844 -30.203 -4.879 1 96.38 271 LYS A C 1
ATOM 2192 O O . LYS A 1 271 ? -18.875 -30.734 -4.332 1 96.38 271 LYS A O 1
ATOM 2197 N N . PRO A 1 272 ? -21.031 -30.828 -5.215 1 96.88 272 PRO A N 1
ATOM 2198 C CA . PRO A 1 272 ? -21.078 -32.281 -4.949 1 96.88 272 PRO A CA 1
ATOM 2199 C C . PRO A 1 272 ? -20.062 -33.062 -5.773 1 96.88 272 PRO A C 1
ATOM 2201 O O . PRO A 1 272 ? -19.844 -32.75 -6.953 1 96.88 272 PRO A O 1
ATOM 2204 N N . LEU A 1 273 ? -19.5 -34.062 -5.09 1 97.75 273 LEU A N 1
ATOM 2205 C CA . LEU A 1 273 ? -18.531 -34.875 -5.762 1 97.75 273 LEU A CA 1
ATOM 2206 C C . LEU A 1 273 ? -19.203 -35.844 -6.734 1 97.75 273 LEU A C 1
ATOM 2208 O O . LEU A 1 273 ? -20.328 -36.281 -6.488 1 97.75 273 LEU A O 1
ATOM 2212 N N . PRO A 1 274 ? -18.438 -36.188 -7.84 1 96.81 274 PRO A N 1
ATOM 2213 C CA . PRO A 1 274 ? -18.938 -37.312 -8.625 1 96.81 274 PRO A CA 1
ATOM 2214 C C . PRO A 1 274 ? -19.094 -38.594 -7.793 1 96.81 274 PRO A C 1
ATOM 2216 O O . PRO A 1 274 ? -18.281 -38.875 -6.91 1 96.81 274 PRO A O 1
ATOM 2219 N N . GLN A 1 275 ? -20.094 -39.344 -8.133 1 97 275 GLN A N 1
ATOM 2220 C CA . GLN A 1 275 ? -20.484 -40.5 -7.312 1 97 275 GLN A CA 1
ATOM 2221 C C . GLN A 1 275 ? -19.328 -41.469 -7.133 1 97 275 GLN A C 1
ATOM 2223 O O . GLN A 1 275 ? -19.141 -42.031 -6.043 1 97 275 GLN A O 1
ATOM 2228 N N . ASP A 1 276 ? -18.594 -41.719 -8.109 1 96.19 276 ASP A N 1
ATOM 2229 C CA . ASP A 1 276 ? -17.5 -42.656 -8.047 1 96.19 276 ASP A CA 1
ATOM 2230 C C . ASP A 1 276 ? -16.406 -42.188 -7.078 1 96.19 276 ASP A C 1
ATOM 2232 O O . ASP A 1 276 ? -15.891 -42.969 -6.285 1 96.19 276 ASP A O 1
ATOM 2236 N N . VAL A 1 277 ? -16.109 -40.906 -7.137 1 97.44 277 VAL A N 1
ATOM 2237 C CA . VAL A 1 277 ? -15.109 -40.312 -6.246 1 97.44 277 VAL A CA 1
ATOM 2238 C C . VAL A 1 277 ? -15.641 -40.312 -4.816 1 97.44 277 VAL A C 1
ATOM 2240 O O . VAL A 1 277 ? -14.922 -40.625 -3.873 1 97.44 277 VAL A O 1
ATOM 2243 N N . LYS A 1 278 ? -16.891 -39.938 -4.699 1 97.56 278 LYS A N 1
ATOM 2244 C CA . LYS A 1 278 ? -17.531 -39.906 -3.393 1 97.56 278 LYS A CA 1
ATOM 2245 C C . LYS A 1 278 ? -17.5 -41.281 -2.727 1 97.56 278 LYS A C 1
ATOM 2247 O O . LYS A 1 278 ? -17.188 -41.375 -1.54 1 97.56 278 LYS A O 1
ATOM 2252 N N . ASN A 1 279 ? -17.797 -42.281 -3.512 1 97.44 279 ASN A N 1
ATOM 2253 C CA . ASN A 1 279 ? -17.797 -43.625 -2.992 1 97.44 279 ASN A CA 1
ATOM 2254 C C . ASN A 1 279 ? -16.422 -44.031 -2.49 1 97.44 279 ASN A C 1
ATOM 2256 O O . ASN A 1 279 ? -16.297 -44.688 -1.443 1 97.44 279 ASN A O 1
ATOM 2260 N N . GLU A 1 280 ? -15.453 -43.656 -3.277 1 97.31 280 GLU A N 1
ATOM 2261 C CA . GLU A 1 280 ? -14.094 -43.969 -2.873 1 97.31 280 GLU A CA 1
ATOM 2262 C C . GLU A 1 280 ? -13.734 -43.312 -1.55 1 97.31 280 GLU A C 1
ATOM 2264 O O . GLU A 1 280 ? -13.164 -43.938 -0.661 1 97.31 280 GLU A O 1
ATOM 2269 N N . ILE A 1 281 ? -14.047 -42.094 -1.392 1 98.06 281 ILE A N 1
ATOM 2270 C CA . ILE A 1 281 ? -13.703 -41.312 -0.204 1 98.06 281 ILE A CA 1
ATOM 2271 C C . ILE A 1 281 ? -14.469 -41.844 1.004 1 98.06 281 ILE A C 1
ATOM 2273 O O . ILE A 1 281 ? -13.875 -42.094 2.057 1 98.06 281 ILE A O 1
ATOM 2277 N N . GLU A 1 282 ? -15.711 -42.125 0.853 1 97.06 282 GLU A N 1
ATOM 2278 C CA . GLU A 1 282 ? -16.578 -42.531 1.96 1 97.06 282 GLU A CA 1
ATOM 2279 C C . GLU A 1 282 ? -16.281 -43.938 2.389 1 97.06 282 GLU A C 1
ATOM 2281 O O . GLU A 1 282 ? -16.562 -44.344 3.527 1 97.06 282 GLU A O 1
ATOM 2286 N N . SER A 1 283 ? -15.75 -44.688 1.5 1 96.25 283 SER A N 1
ATOM 2287 C CA . SER A 1 283 ? -15.422 -46.062 1.818 1 96.25 283 SER A CA 1
ATOM 2288 C C . SER A 1 283 ? -14.188 -46.156 2.715 1 96.25 283 SER A C 1
ATOM 2290 O O . SER A 1 283 ? -13.922 -47.219 3.314 1 96.25 283 SER A O 1
ATOM 2292 N N . SER A 1 284 ? -13.461 -45.062 2.742 1 96.06 284 SER A N 1
ATOM 2293 C CA . SER A 1 284 ? -12.258 -45.062 3.566 1 96.06 284 SER A CA 1
ATOM 2294 C C . SER A 1 284 ? -12.602 -45.062 5.051 1 96.06 284 SER A C 1
ATOM 2296 O O . SER A 1 284 ? -13.406 -44.25 5.5 1 96.06 284 SER A O 1
ATOM 2298 N N . GLU A 1 285 ? -12 -45.906 5.789 1 94.56 285 GLU A N 1
ATOM 2299 C CA . GLU A 1 285 ? -12.289 -46 7.215 1 94.56 285 GLU A CA 1
ATOM 2300 C C . GLU A 1 285 ? -11.461 -45.031 8.031 1 94.56 285 GLU A C 1
ATOM 2302 O O . GLU A 1 285 ? -11.953 -44.438 9 1 94.56 285 GLU A O 1
ATOM 2307 N N . ASN A 1 286 ? -10.258 -44.844 7.633 1 96.5 286 ASN A N 1
ATOM 2308 C CA . ASN A 1 286 ? -9.336 -44.062 8.461 1 96.5 286 ASN A CA 1
ATOM 2309 C C . ASN A 1 286 ? -9.047 -42.688 7.848 1 96.5 286 ASN A C 1
ATOM 2311 O O . ASN A 1 286 ? -8.195 -41.969 8.344 1 96.5 286 ASN A O 1
ATOM 2315 N N . GLY A 1 287 ? -9.68 -42.375 6.766 1 97.69 287 GLY A N 1
ATOM 2316 C CA . GLY A 1 287 ? -9.469 -41.062 6.137 1 97.69 287 GLY A CA 1
ATOM 2317 C C . GLY A 1 287 ? -8.781 -41.156 4.785 1 97.69 287 GLY A C 1
ATOM 2318 O O . GLY A 1 287 ? -8.438 -42.25 4.336 1 97.69 287 GLY A O 1
ATOM 2319 N N . VAL A 1 288 ? -8.633 -40 4.148 1 98.62 288 VAL A N 1
ATOM 2320 C CA . VAL A 1 288 ? -8.148 -39.969 2.771 1 98.62 288 VAL A CA 1
ATOM 2321 C C . VAL A 1 288 ? -6.965 -39 2.666 1 98.62 288 VAL A C 1
ATOM 2323 O O . VAL A 1 288 ? -6.969 -37.938 3.279 1 98.62 288 VAL A O 1
ATOM 2326 N N . VAL A 1 289 ? -5.938 -39.438 1.981 1 98.69 289 VAL A N 1
ATOM 2327 C CA . VAL A 1 289 ? -4.844 -38.594 1.515 1 98.69 289 VAL A CA 1
ATOM 2328 C C . VAL A 1 289 ? -5.062 -38.219 0.047 1 98.69 289 VAL A C 1
ATOM 2330 O O . VAL A 1 289 ? -5.258 -39.094 -0.794 1 98.69 289 VAL A O 1
ATOM 2333 N N . TYR A 1 290 ? -5.133 -36.938 -0.217 1 98.81 290 TYR A N 1
ATOM 2334 C CA . TYR A 1 290 ? -5.227 -36.5 -1.603 1 98.81 290 TYR A CA 1
ATOM 2335 C C . TYR A 1 290 ? -3.854 -36.125 -2.146 1 98.81 290 TYR A C 1
ATOM 2337 O O . TYR A 1 290 ? -3.156 -35.281 -1.56 1 98.81 290 TYR A O 1
ATOM 2345 N N . PHE A 1 291 ? -3.432 -36.75 -3.18 1 98.5 291 PHE A N 1
ATOM 2346 C CA . PHE A 1 291 ? -2.148 -36.469 -3.814 1 98.5 291 PHE A CA 1
ATOM 2347 C C . PHE A 1 291 ? -2.348 -35.906 -5.219 1 98.5 291 PHE A C 1
ATOM 2349 O O . PHE A 1 291 ? -2.9 -36.594 -6.086 1 98.5 291 PHE A O 1
ATOM 2356 N N . SER A 1 292 ? -1.878 -34.719 -5.422 1 97.25 292 SER A N 1
ATOM 2357 C CA . SER A 1 292 ? -1.921 -34.062 -6.734 1 97.25 292 SER A CA 1
ATOM 2358 C C . SER A 1 292 ? -0.724 -33.156 -6.941 1 97.25 292 SER A C 1
ATOM 2360 O O . SER A 1 292 ? -0.321 -32.438 -6.02 1 97.25 292 SER A O 1
ATOM 2362 N N . LEU A 1 293 ? -0.16 -33.219 -8.094 1 92.38 293 LEU A N 1
ATOM 2363 C CA . LEU A 1 293 ? 0.966 -32.344 -8.43 1 92.38 293 LEU A CA 1
ATOM 2364 C C . LEU A 1 293 ? 0.53 -31.219 -9.359 1 92.38 293 LEU A C 1
ATOM 2366 O O . LEU A 1 293 ? 1.348 -30.672 -10.102 1 92.38 293 LEU A O 1
ATOM 2370 N N . GLY A 1 294 ? -0.753 -30.984 -9.352 1 87.38 294 GLY A N 1
ATOM 2371 C CA . GLY A 1 294 ? -1.277 -29.875 -10.117 1 87.38 294 GLY A CA 1
ATOM 2372 C C . GLY A 1 294 ? -1.272 -30.109 -11.609 1 87.38 294 GLY A C 1
ATOM 2373 O O . GLY A 1 294 ? -1.356 -31.25 -12.062 1 87.38 294 GLY A O 1
ATOM 2374 N N . SER A 1 295 ? -1.315 -29 -12.406 1 80.69 295 SER A N 1
ATOM 2375 C CA . SER A 1 295 ? -1.466 -29.094 -13.852 1 80.69 295 SER A CA 1
ATOM 2376 C C . SER A 1 295 ? -0.113 -29.031 -14.555 1 80.69 295 SER A C 1
ATOM 2378 O O . SER A 1 295 ? 0.026 -29.484 -15.688 1 80.69 295 SER A O 1
ATOM 2380 N N . ASN A 1 296 ? 0.875 -28.531 -13.844 1 80.38 296 ASN A N 1
ATOM 2381 C CA . ASN A 1 296 ? 2.139 -28.266 -14.523 1 80.38 296 ASN A CA 1
ATOM 2382 C C . ASN A 1 296 ? 3.107 -29.438 -14.383 1 80.38 296 ASN A C 1
ATOM 2384 O O . ASN A 1 296 ? 3.902 -29.703 -15.281 1 80.38 296 ASN A O 1
ATOM 2388 N N . VAL A 1 297 ? 3.008 -30.062 -13.227 1 80.94 297 VAL A N 1
ATOM 2389 C CA . VAL A 1 297 ? 3.818 -31.25 -13.008 1 80.94 297 VAL A CA 1
ATOM 2390 C C . VAL A 1 297 ? 2.971 -32.5 -13.234 1 80.94 297 VAL A C 1
ATOM 2392 O O . VAL A 1 297 ? 2.006 -32.75 -12.508 1 80.94 297 VAL A O 1
ATOM 2395 N N . LYS A 1 298 ? 3.422 -33.25 -14.188 1 87.12 298 LYS A N 1
ATOM 2396 C CA . LYS A 1 298 ? 2.701 -34.469 -14.453 1 87.12 298 LYS A CA 1
ATOM 2397 C C . LYS A 1 298 ? 3.281 -35.625 -13.641 1 87.12 298 LYS A C 1
ATOM 2399 O O . LYS A 1 298 ? 4.484 -35.906 -13.695 1 87.12 298 LYS A O 1
ATOM 2404 N N . SER A 1 299 ? 2.395 -36.281 -12.953 1 91.12 299 SER A N 1
ATOM 2405 C CA . SER A 1 299 ? 2.811 -37.406 -12.133 1 91.12 299 SER A CA 1
ATOM 2406 C C . SER A 1 299 ? 3.475 -38.469 -12.977 1 91.12 299 SER A C 1
ATOM 2408 O O . SER A 1 299 ? 4.402 -39.156 -12.523 1 91.12 299 SER A O 1
ATOM 2410 N N . MET A 1 300 ? 3.023 -38.594 -14.188 1 89.56 300 MET A N 1
ATOM 2411 C CA . MET A 1 300 ? 3.547 -39.656 -15.055 1 89.56 300 MET A CA 1
ATOM 2412 C C . MET A 1 300 ? 4.988 -39.375 -15.453 1 89.56 300 MET A C 1
ATOM 2414 O O . MET A 1 300 ? 5.711 -40.25 -15.891 1 89.56 300 MET A O 1
ATOM 2418 N N . ASN A 1 301 ? 5.344 -38.094 -15.297 1 87.19 301 ASN A N 1
ATOM 2419 C CA . ASN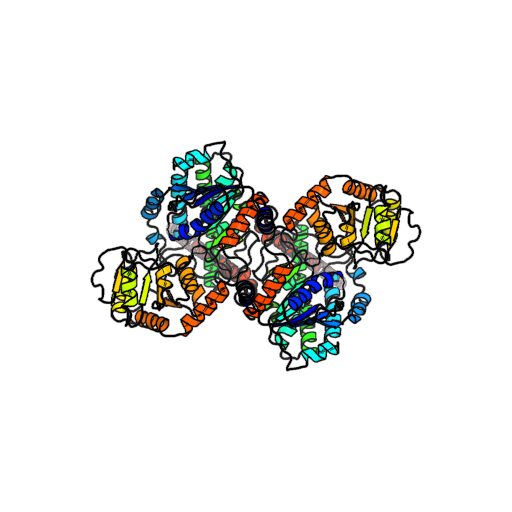 A 1 301 ? 6.664 -37.688 -15.773 1 87.19 301 ASN A CA 1
ATOM 2420 C C . ASN A 1 301 ? 7.652 -37.531 -14.625 1 87.19 301 ASN A C 1
ATOM 2422 O O . ASN A 1 301 ? 8.82 -37.188 -14.844 1 87.19 301 ASN A O 1
ATOM 2426 N N . ILE A 1 302 ? 7.219 -37.812 -13.398 1 89 302 ILE A N 1
ATOM 2427 C CA . ILE A 1 302 ? 8.172 -37.656 -12.305 1 89 302 ILE A CA 1
ATOM 2428 C C . ILE A 1 302 ? 9.195 -38.781 -12.344 1 89 302 ILE A C 1
ATOM 2430 O O . ILE A 1 302 ? 8.938 -39.844 -12.914 1 89 302 ILE A O 1
ATOM 2434 N N . PRO A 1 303 ? 10.344 -38.531 -11.719 1 87.69 303 PRO A N 1
ATOM 2435 C CA . PRO A 1 303 ? 11.375 -39.562 -11.75 1 87.69 303 PRO A CA 1
ATOM 2436 C C . PRO A 1 303 ? 10.883 -40.906 -11.18 1 87.69 303 PRO A C 1
ATOM 2438 O O . PRO A 1 303 ? 10.141 -40.938 -10.195 1 87.69 303 PRO A O 1
ATOM 2441 N N . GLU A 1 304 ? 11.391 -41.969 -11.789 1 91.44 304 GLU A N 1
ATOM 2442 C CA . GLU A 1 304 ? 10.977 -43.312 -11.398 1 91.44 304 GLU A CA 1
ATOM 2443 C C . GLU A 1 304 ? 11.25 -43.562 -9.922 1 91.44 304 GLU A C 1
ATOM 2445 O O . GLU A 1 304 ? 10.445 -44.188 -9.227 1 91.44 304 GLU A O 1
ATOM 2450 N N . ARG A 1 305 ? 12.391 -43.094 -9.508 1 92.88 305 ARG A N 1
ATOM 2451 C CA . ARG A 1 305 ? 12.75 -43.25 -8.102 1 92.88 305 ARG A CA 1
ATOM 2452 C C . ARG A 1 305 ? 11.688 -42.656 -7.188 1 92.88 305 ARG A C 1
ATOM 2454 O O . ARG A 1 305 ? 11.281 -43.25 -6.199 1 92.88 305 ARG A O 1
ATOM 2461 N N . VAL A 1 306 ? 11.273 -41.469 -7.531 1 93.69 306 VAL A N 1
ATOM 2462 C CA . VAL A 1 306 ? 10.305 -40.75 -6.715 1 93.69 306 VAL A CA 1
ATOM 2463 C C . VAL A 1 306 ? 8.953 -41.469 -6.762 1 93.69 306 VAL A C 1
ATOM 2465 O O . VAL A 1 306 ? 8.297 -41.625 -5.734 1 93.69 306 VAL A O 1
ATOM 2468 N N . ARG A 1 307 ? 8.555 -41.906 -7.875 1 94.44 307 ARG A N 1
ATOM 2469 C CA . ARG A 1 307 ? 7.297 -42.625 -8.031 1 94.44 307 ARG A CA 1
ATOM 2470 C C . ARG A 1 307 ? 7.285 -43.906 -7.184 1 94.44 307 ARG A C 1
ATOM 2472 O O . ARG A 1 307 ? 6.281 -44.219 -6.539 1 94.44 307 ARG A O 1
ATOM 2479 N N . ARG A 1 308 ? 8.367 -44.625 -7.215 1 95.25 308 ARG A N 1
ATOM 2480 C CA . ARG A 1 308 ? 8.484 -45.844 -6.434 1 95.25 308 ARG A CA 1
ATOM 2481 C C . ARG A 1 308 ? 8.367 -45.562 -4.941 1 95.25 308 ARG A C 1
ATOM 2483 O O . ARG A 1 308 ? 7.668 -46.25 -4.215 1 95.25 308 ARG A O 1
ATOM 2490 N N . ILE A 1 309 ? 9.047 -44.531 -4.562 1 96.5 309 ILE A N 1
ATOM 2491 C CA . ILE A 1 309 ? 9.016 -44.156 -3.154 1 96.5 309 ILE A CA 1
ATOM 2492 C C . ILE A 1 309 ? 7.586 -43.781 -2.75 1 96.5 309 ILE A C 1
ATOM 2494 O O . ILE A 1 309 ? 7.129 -44.156 -1.669 1 96.5 309 ILE A O 1
ATOM 2498 N N . LEU A 1 310 ? 6.914 -43.094 -3.602 1 97.06 310 LEU A N 1
ATOM 2499 C CA . LEU A 1 310 ? 5.531 -42.719 -3.34 1 97.06 310 LEU A CA 1
ATOM 2500 C C . LEU A 1 310 ? 4.645 -43.938 -3.219 1 97.06 310 LEU A C 1
ATOM 2502 O O . LEU A 1 310 ? 3.891 -44.094 -2.254 1 97.06 310 LEU A O 1
ATOM 2506 N N . MET A 1 311 ? 4.789 -44.844 -4.125 1 96.62 311 MET A N 1
ATOM 2507 C CA . MET A 1 311 ? 3.975 -46.062 -4.141 1 96.62 311 MET A CA 1
ATOM 2508 C C . MET A 1 311 ? 4.246 -46.906 -2.908 1 96.62 311 MET A C 1
ATOM 2510 O O . MET A 1 311 ? 3.312 -47.406 -2.268 1 96.62 311 MET A O 1
ATOM 2514 N N . ASP A 1 312 ? 5.5 -47.031 -2.613 1 97.56 312 ASP A N 1
ATOM 2515 C CA . ASP A 1 312 ? 5.879 -47.812 -1.444 1 97.56 312 ASP A CA 1
ATOM 2516 C C . ASP A 1 312 ? 5.348 -47.188 -0.16 1 97.56 312 ASP A C 1
ATOM 2518 O O . ASP A 1 312 ? 4.879 -47.875 0.737 1 97.56 312 ASP A O 1
ATOM 2522 N N . ALA A 1 313 ? 5.469 -45.938 -0.09 1 98.12 313 ALA A N 1
ATOM 2523 C CA . ALA A 1 313 ? 4.988 -45.219 1.088 1 98.12 313 ALA A CA 1
ATOM 2524 C C . ALA A 1 313 ? 3.469 -45.312 1.201 1 98.12 313 ALA A C 1
ATOM 2526 O O . ALA A 1 313 ? 2.936 -45.594 2.273 1 98.12 313 ALA A O 1
ATOM 2527 N N . PHE A 1 314 ? 2.744 -45.094 0.113 1 98.38 314 PHE A N 1
ATOM 2528 C CA . PHE A 1 314 ? 1.286 -45.062 0.122 1 98.38 314 PHE A CA 1
ATOM 2529 C C . PHE A 1 314 ? 0.737 -46.438 0.507 1 98.38 314 PHE A C 1
ATOM 2531 O O . PHE A 1 314 ? -0.281 -46.531 1.197 1 98.38 314 PHE A O 1
ATOM 2538 N N . LYS A 1 315 ? 1.439 -47.406 0.056 1 97.81 315 LYS A N 1
ATOM 2539 C CA . LYS A 1 315 ? 1.034 -48.781 0.359 1 97.81 315 LYS A CA 1
ATOM 2540 C C . LYS A 1 315 ? 0.964 -49 1.866 1 97.81 315 LYS A C 1
ATOM 2542 O O . LYS A 1 315 ? 0.123 -49.781 2.344 1 97.81 315 LYS A O 1
ATOM 2547 N N . GLU A 1 316 ? 1.772 -48.406 2.562 1 97.88 316 GLU A N 1
ATOM 2548 C CA . GLU A 1 316 ? 1.913 -48.656 3.99 1 97.88 316 GLU A CA 1
ATOM 2549 C C . GLU A 1 316 ? 1.055 -47.719 4.816 1 97.88 316 GLU A C 1
ATOM 2551 O O . GLU A 1 316 ? 0.96 -47.875 6.039 1 97.88 316 GLU A O 1
ATOM 2556 N N . LEU A 1 317 ? 0.39 -46.781 4.203 1 98.06 317 LEU A N 1
ATOM 2557 C CA . LEU A 1 317 ? -0.438 -45.844 4.926 1 98.06 317 LEU A CA 1
ATOM 2558 C C . LEU A 1 317 ? -1.762 -46.469 5.344 1 98.06 317 LEU A C 1
ATOM 2560 O O . LEU A 1 317 ? -2.332 -47.281 4.605 1 98.06 317 LEU A O 1
ATOM 2564 N N . PRO A 1 318 ? -2.266 -46.125 6.5 1 97.12 318 PRO A N 1
ATOM 2565 C CA . PRO A 1 318 ? -3.578 -46.625 6.914 1 97.12 318 PRO A CA 1
ATOM 2566 C C . PRO A 1 318 ? -4.73 -45.875 6.25 1 97.12 318 PRO A C 1
ATOM 2568 O O . PRO A 1 318 ? -5.879 -45.969 6.691 1 97.12 318 PRO A O 1
ATOM 2571 N N . TYR A 1 319 ? -4.469 -45.031 5.207 1 98.25 319 TYR A N 1
ATOM 2572 C CA . TYR A 1 319 ? -5.441 -44.188 4.535 1 98.25 319 TYR A CA 1
ATOM 2573 C C . TYR A 1 319 ? -5.684 -44.656 3.105 1 98.25 319 TYR A C 1
ATOM 2575 O O . TYR A 1 319 ? -4.844 -45.344 2.523 1 98.25 319 TYR A O 1
ATOM 2583 N N . LYS A 1 320 ? -6.785 -44.312 2.6 1 98.12 320 LYS A N 1
ATOM 2584 C CA . LYS A 1 320 ? -6.961 -44.312 1.15 1 98.12 320 LYS A CA 1
ATOM 2585 C C . LYS A 1 320 ? -6.273 -43.125 0.492 1 98.12 320 LYS A C 1
ATOM 2587 O O . LYS A 1 320 ? -6.324 -42.031 1.012 1 98.12 320 LYS A O 1
ATOM 2592 N N . VAL A 1 321 ? -5.633 -43.406 -0.609 1 98.56 321 VAL A N 1
ATOM 2593 C CA . VAL A 1 321 ? -4.93 -42.344 -1.318 1 98.56 321 VAL A CA 1
ATOM 2594 C C . VAL A 1 321 ? -5.609 -42.094 -2.662 1 98.56 321 VAL A C 1
ATOM 2596 O O . VAL A 1 321 ? -5.727 -43 -3.49 1 98.56 321 VAL A O 1
ATOM 2599 N N . LEU A 1 322 ? -6.137 -40.906 -2.824 1 98.5 322 LEU A N 1
ATOM 2600 C CA . LEU A 1 322 ? -6.586 -40.438 -4.137 1 98.5 322 LEU A CA 1
ATOM 2601 C C . LEU A 1 322 ? -5.461 -39.719 -4.879 1 98.5 322 LEU A C 1
ATOM 2603 O O . LEU A 1 322 ? -4.973 -38.688 -4.426 1 98.5 322 LEU A O 1
ATOM 2607 N N . TRP A 1 323 ? -5.047 -40.281 -6 1 98.12 323 TRP A N 1
ATOM 2608 C CA . TRP A 1 323 ? -3.891 -39.781 -6.746 1 98.12 323 TRP A CA 1
ATOM 2609 C C . TRP A 1 323 ? -4.293 -39.344 -8.148 1 98.12 323 TRP A C 1
ATOM 2611 O O . TRP A 1 323 ? -4.695 -40.188 -8.977 1 98.12 323 TRP A O 1
ATOM 2621 N N . LYS A 1 324 ? -4.219 -38 -8.43 1 96.88 324 LYS A N 1
ATOM 2622 C CA . LYS A 1 324 ? -4.367 -37.531 -9.805 1 96.88 324 LYS A CA 1
ATOM 2623 C C . LYS A 1 324 ? -3.205 -38 -10.68 1 96.88 324 LYS A C 1
ATOM 2625 O O . LYS A 1 324 ? -2.072 -37.562 -10.508 1 96.88 324 LYS A O 1
ATOM 2630 N N . PHE A 1 325 ? -3.473 -38.875 -11.562 1 95.25 325 PHE A N 1
ATOM 2631 C CA . PHE A 1 325 ? -2.477 -39.5 -12.414 1 95.25 325 PHE A CA 1
ATOM 2632 C C . PHE A 1 325 ? -2.92 -39.469 -13.875 1 95.25 325 PHE A C 1
ATOM 2634 O O . PHE A 1 325 ? -4.016 -39.938 -14.203 1 95.25 325 PHE A O 1
ATOM 2641 N N . GLU A 1 326 ? -2.09 -39 -14.773 1 91.88 326 GLU A N 1
ATOM 2642 C CA . GLU A 1 326 ? -2.496 -38.625 -16.125 1 91.88 326 GLU A CA 1
ATOM 2643 C C . GLU A 1 326 ? -2.684 -39.844 -17 1 91.88 326 GLU A C 1
ATOM 2645 O O . GLU A 1 326 ? -3.191 -39.75 -18.125 1 91.88 326 GLU A O 1
ATOM 2650 N N . LYS A 1 327 ? -2.348 -41.094 -16.516 1 92.69 327 LYS A N 1
ATOM 2651 C CA . LYS A 1 327 ? -2.572 -42.312 -17.25 1 92.69 327 LYS A CA 1
ATOM 2652 C C . LYS A 1 327 ? -3.617 -43.188 -16.562 1 92.69 327 LYS A C 1
ATOM 2654 O O . LYS A 1 327 ? -3.926 -43 -15.391 1 92.69 327 LYS A O 1
ATOM 2659 N N . GLU A 1 328 ? -4.07 -44.156 -17.359 1 91.5 328 GLU A N 1
ATOM 2660 C CA . GLU A 1 328 ? -5.113 -45.031 -16.844 1 91.5 328 GLU A CA 1
ATOM 2661 C C . GLU A 1 328 ? -4.523 -46.156 -15.977 1 91.5 328 GLU A C 1
ATOM 2663 O O . GLU A 1 328 ? -5.207 -46.688 -15.109 1 91.5 328 GLU A O 1
ATOM 2668 N N . PHE A 1 329 ? -3.311 -46.344 -16.281 1 92.25 329 PHE A N 1
ATOM 2669 C CA . PHE A 1 329 ? -2.682 -47.469 -15.602 1 92.25 329 PHE A CA 1
ATOM 2670 C C . PHE A 1 329 ? -1.398 -47.031 -14.906 1 92.25 329 PHE A C 1
ATOM 2672 O O . PHE A 1 329 ? -0.617 -46.25 -15.461 1 92.25 329 PHE A O 1
ATOM 2679 N N . LEU A 1 330 ? -1.286 -47.406 -13.68 1 93.88 330 LEU A N 1
ATOM 2680 C CA . LEU A 1 330 ? -0.087 -47.219 -12.867 1 93.88 330 LEU A CA 1
ATOM 2681 C C . LEU A 1 330 ? 0.483 -48.562 -12.414 1 93.88 330 LEU A C 1
ATOM 2683 O O . LEU A 1 330 ? -0.065 -49.188 -11.508 1 93.88 330 LEU A O 1
ATOM 2687 N N . PRO A 1 331 ? 1.52 -48.938 -13.039 1 91.19 331 PRO A N 1
ATOM 2688 C CA . PRO A 1 331 ? 2.088 -50.219 -12.672 1 91.19 331 PRO A CA 1
ATOM 2689 C C . PRO A 1 331 ? 2.439 -50.312 -11.188 1 91.19 331 PRO A C 1
ATOM 2691 O O . PRO A 1 331 ? 3.09 -49.438 -10.648 1 91.19 331 PRO A O 1
ATOM 2694 N N . GLY A 1 332 ? 1.976 -51.469 -10.547 1 92.06 332 GLY A N 1
ATOM 2695 C CA . GLY A 1 332 ? 2.312 -51.688 -9.148 1 92.06 332 GLY A CA 1
ATOM 2696 C C . GLY A 1 332 ? 1.469 -50.875 -8.188 1 92.06 332 GLY A C 1
ATOM 2697 O O . GLY A 1 332 ? 1.789 -50.781 -7.004 1 92.06 332 GLY A O 1
ATOM 2698 N N . LYS A 1 333 ? 0.46 -50.344 -8.688 1 95.62 333 LYS A N 1
ATOM 2699 C CA . LYS A 1 333 ? -0.408 -49.5 -7.863 1 95.62 333 LYS A CA 1
ATOM 2700 C C . LYS A 1 333 ? -0.915 -50.25 -6.645 1 95.62 333 LYS A C 1
ATOM 2702 O O . LYS A 1 333 ? -1.494 -51.344 -6.777 1 95.62 333 LYS A O 1
ATOM 2707 N N . PRO A 1 334 ? -0.708 -49.75 -5.465 1 96.94 334 PRO A N 1
ATOM 2708 C CA . PRO A 1 334 ? -1.244 -50.406 -4.266 1 96.94 334 PRO A CA 1
ATOM 2709 C C . PRO A 1 334 ? -2.771 -50.406 -4.242 1 96.94 334 PRO A C 1
ATOM 2711 O O . PRO A 1 334 ? -3.416 -49.594 -4.887 1 96.94 334 PRO A O 1
ATOM 2714 N N . ASP A 1 335 ? -3.367 -51.312 -3.42 1 95.75 335 ASP A N 1
ATOM 2715 C CA . ASP A 1 335 ? -4.809 -51.5 -3.357 1 95.75 335 ASP A CA 1
ATOM 2716 C C . ASP A 1 335 ? -5.512 -50.281 -2.766 1 95.75 335 ASP A C 1
ATOM 2718 O O . ASP A 1 335 ? -6.656 -50 -3.121 1 95.75 335 ASP A O 1
ATOM 2722 N N . ASN A 1 336 ? -4.84 -49.656 -1.918 1 97.44 336 ASN A N 1
ATOM 2723 C CA . ASN A 1 336 ? -5.477 -48.531 -1.245 1 97.44 336 ASN A CA 1
ATOM 2724 C C . ASN A 1 336 ? -5.305 -47.219 -2.039 1 97.44 336 ASN A C 1
ATOM 2726 O O . ASN A 1 336 ? -5.66 -46.156 -1.56 1 97.44 336 ASN A O 1
ATOM 2730 N N . VAL A 1 337 ? -4.707 -47.281 -3.215 1 98 337 VAL A N 1
ATOM 2731 C CA . VAL A 1 337 ? -4.488 -46.125 -4.059 1 98 337 VAL A CA 1
ATOM 2732 C C . VAL A 1 337 ? -5.5 -46.125 -5.199 1 98 337 VAL A C 1
ATOM 2734 O O . VAL A 1 337 ? -5.676 -47.125 -5.891 1 98 337 VAL A O 1
ATOM 2737 N N . VAL A 1 338 ? -6.16 -45 -5.355 1 97.5 338 VAL A N 1
ATOM 2738 C CA . VAL A 1 338 ? -7.09 -44.781 -6.457 1 97.5 338 VAL A CA 1
ATOM 2739 C C . VAL A 1 338 ? -6.543 -43.688 -7.387 1 97.5 338 VAL A C 1
ATOM 2741 O O . VAL A 1 338 ? -6.211 -42.594 -6.941 1 97.5 338 VAL A O 1
ATOM 2744 N N . ILE A 1 339 ? -6.457 -43.969 -8.703 1 97.12 339 ILE A N 1
ATOM 2745 C CA . ILE A 1 339 ? -5.934 -43 -9.656 1 97.12 339 ILE A CA 1
ATOM 2746 C C . ILE A 1 339 ? -7.051 -42.531 -10.594 1 97.12 339 ILE A C 1
ATOM 2748 O O . ILE A 1 339 ? -7.957 -43.312 -10.914 1 97.12 339 ILE A O 1
ATOM 2752 N N . ARG A 1 340 ? -7.027 -41.281 -10.875 1 95.5 340 ARG A N 1
ATOM 2753 C CA . ARG A 1 340 ? -7.879 -40.688 -11.898 1 95.5 340 ARG A CA 1
ATOM 2754 C C . ARG A 1 340 ? -7.117 -39.656 -12.703 1 95.5 340 ARG A C 1
ATOM 2756 O O . ARG A 1 340 ? -6.273 -38.938 -12.148 1 95.5 340 ARG A O 1
ATOM 2763 N N . LYS A 1 341 ? -7.449 -39.562 -13.984 1 93.62 341 LYS A N 1
ATOM 2764 C CA . LYS A 1 341 ? -6.824 -38.562 -14.844 1 93.62 341 LYS A CA 1
ATOM 2765 C C . LYS A 1 341 ? -7.164 -37.156 -14.383 1 93.62 341 LYS A C 1
ATOM 2767 O O . LYS A 1 341 ? -6.367 -36.219 -14.555 1 93.62 341 LYS A O 1
ATOM 2772 N N . TRP A 1 342 ? -8.352 -37.062 -13.945 1 91.88 342 TRP A N 1
ATOM 2773 C CA . TRP A 1 342 ? -8.82 -35.781 -13.422 1 91.88 342 TRP A CA 1
ATOM 2774 C C . TRP A 1 342 ? -9.625 -36 -12.141 1 91.88 342 TRP A C 1
ATOM 2776 O O . TRP A 1 342 ? -10.391 -36.938 -12.031 1 91.88 342 TRP A O 1
ATOM 2786 N N . LEU A 1 343 ? -9.406 -35.125 -11.164 1 95.94 343 LEU A N 1
ATOM 2787 C CA . LEU A 1 343 ? -10.125 -35.094 -9.898 1 95.94 343 LEU A CA 1
ATOM 2788 C C . LEU A 1 343 ? -10.539 -33.688 -9.539 1 95.94 343 LEU A C 1
ATOM 2790 O O . LEU A 1 343 ? -9.773 -32.719 -9.734 1 95.94 343 LEU A O 1
ATOM 2794 N N . PRO A 1 344 ? -11.805 -33.469 -9.086 1 96.5 344 PRO A N 1
ATOM 2795 C CA . PRO A 1 344 ? -12.227 -32.156 -8.641 1 96.5 344 PRO A CA 1
ATOM 2796 C C . PRO A 1 344 ? -11.57 -31.734 -7.324 1 96.5 344 PRO A C 1
ATOM 2798 O O . PRO A 1 344 ? -12.211 -31.812 -6.266 1 96.5 344 PRO A O 1
ATOM 2801 N N . GLN A 1 345 ? -10.438 -31.203 -7.402 1 97.31 345 GLN A N 1
ATOM 2802 C CA . GLN A 1 345 ? -9.547 -30.953 -6.27 1 97.31 345 GLN A CA 1
ATOM 2803 C C . GLN A 1 345 ? -10.242 -30.125 -5.195 1 97.31 345 GLN A C 1
ATOM 2805 O O . GLN A 1 345 ? -10.258 -30.5 -4.02 1 97.31 345 GLN A O 1
ATOM 2810 N N . GLN A 1 346 ? -10.836 -29.016 -5.555 1 97 346 GLN A N 1
ATOM 2811 C CA . GLN A 1 346 ? -11.445 -28.109 -4.578 1 97 346 GLN A CA 1
ATOM 2812 C C . GLN A 1 346 ? -12.562 -28.812 -3.809 1 97 346 GLN A C 1
ATOM 2814 O O . GLN A 1 346 ? -12.719 -28.609 -2.604 1 97 346 GLN A O 1
ATOM 2819 N N . ASP A 1 347 ? -13.297 -29.641 -4.512 1 98.38 347 ASP A N 1
ATOM 2820 C CA . ASP A 1 347 ? -14.414 -30.344 -3.889 1 98.38 347 ASP A CA 1
ATOM 2821 C C . ASP A 1 347 ? -13.914 -31.5 -3.014 1 98.38 347 ASP A C 1
ATOM 2823 O O . ASP A 1 347 ? -14.492 -31.781 -1.96 1 98.38 347 ASP A O 1
ATOM 2827 N N . ILE A 1 348 ? -12.906 -32.156 -3.471 1 98.5 348 ILE A N 1
ATOM 2828 C CA . ILE A 1 348 ? -12.305 -33.219 -2.684 1 98.5 348 ILE A CA 1
ATOM 2829 C C . ILE A 1 348 ? -11.758 -32.656 -1.377 1 98.5 348 ILE A C 1
ATOM 2831 O O . ILE A 1 348 ? -12.008 -33.188 -0.3 1 98.5 348 ILE A O 1
ATOM 2835 N N . LEU A 1 349 ? -11.07 -31.516 -1.454 1 98.56 349 LEU A N 1
ATOM 2836 C CA . LEU A 1 349 ? -10.445 -30.906 -0.286 1 98.56 349 LEU A CA 1
ATOM 2837 C C . LEU A 1 349 ? -11.492 -30.453 0.718 1 98.56 349 LEU A C 1
ATOM 2839 O O . LEU A 1 349 ? -11.195 -30.266 1.898 1 98.56 349 LEU A O 1
ATOM 2843 N N . ALA A 1 350 ? -12.703 -30.297 0.237 1 98.19 350 ALA A N 1
ATOM 2844 C CA . ALA A 1 350 ? -13.789 -29.828 1.104 1 98.19 350 ALA A CA 1
ATOM 2845 C C . ALA A 1 350 ? -14.422 -30.984 1.858 1 98.19 350 ALA A C 1
ATOM 2847 O O . ALA A 1 350 ? -15.211 -30.781 2.783 1 98.19 350 ALA A O 1
ATOM 2848 N N . HIS A 1 351 ? -14.125 -32.219 1.525 1 98.06 351 HIS A N 1
ATOM 2849 C CA . HIS A 1 351 ? -14.734 -33.375 2.168 1 98.06 351 HIS A CA 1
ATOM 2850 C C . HIS A 1 351 ? -14.141 -33.625 3.551 1 98.06 351 HIS A C 1
ATOM 2852 O O . HIS A 1 351 ? -12.914 -33.562 3.721 1 98.06 351 HIS A O 1
ATOM 2858 N N . PRO A 1 352 ? -14.898 -33.969 4.516 1 96.69 352 PRO A N 1
ATOM 2859 C CA . PRO A 1 352 ? -14.422 -34.062 5.895 1 96.69 352 PRO A CA 1
ATOM 2860 C C . PRO A 1 352 ? -13.469 -35.219 6.109 1 96.69 352 PRO A C 1
ATOM 2862 O O . PRO A 1 352 ? -12.695 -35.219 7.07 1 96.69 352 PRO A O 1
ATOM 2865 N N . LYS A 1 353 ? -13.453 -36.219 5.203 1 98.06 353 LYS A N 1
ATOM 2866 C CA . LYS A 1 353 ? -12.609 -37.375 5.395 1 98.06 353 LYS A CA 1
ATOM 2867 C C . LYS A 1 353 ? -11.203 -37.156 4.852 1 98.06 353 LYS A C 1
ATOM 2869 O O . LYS A 1 353 ? -10.297 -37.938 5.09 1 98.06 353 LYS A O 1
ATOM 2874 N N . VAL A 1 354 ? -11.016 -36.031 4.109 1 98.5 354 VAL A N 1
ATOM 2875 C CA . VAL A 1 354 ? -9.68 -35.719 3.615 1 98.5 354 VAL A CA 1
ATOM 2876 C C . VAL A 1 354 ? -8.828 -35.156 4.75 1 98.5 354 VAL A C 1
ATOM 2878 O O . VAL A 1 354 ? -9.172 -34.125 5.332 1 98.5 354 VAL A O 1
ATOM 2881 N N . LYS A 1 355 ? -7.707 -35.781 4.984 1 98 355 LYS A N 1
ATOM 2882 C CA . LYS A 1 355 ? -6.898 -35.438 6.145 1 98 355 LYS A CA 1
ATOM 2883 C C . LYS A 1 355 ? -5.672 -34.625 5.734 1 98 355 LYS A C 1
ATOM 2885 O O . LYS A 1 355 ? -5.188 -33.781 6.504 1 98 355 LYS A O 1
ATOM 2890 N N . VAL A 1 356 ? -5.172 -34.969 4.57 1 98.31 356 VAL A N 1
ATOM 2891 C CA . VAL A 1 356 ? -3.918 -34.344 4.137 1 98.31 356 VAL A CA 1
ATOM 2892 C C . VAL A 1 356 ? -3.943 -34.156 2.623 1 98.31 356 VAL A C 1
ATOM 2894 O O . VAL A 1 356 ? -4.484 -34.969 1.883 1 98.31 356 VAL A O 1
ATOM 2897 N N . PHE A 1 357 ? -3.451 -33.062 2.215 1 98.75 357 PHE A N 1
ATOM 2898 C CA . PHE A 1 357 ? -3.193 -32.781 0.807 1 98.75 357 PHE A CA 1
ATOM 2899 C C . PHE A 1 357 ? -1.699 -32.844 0.511 1 98.75 357 PHE A C 1
ATOM 2901 O O . PHE A 1 357 ? -0.942 -31.969 0.965 1 98.75 357 PHE A O 1
ATOM 2908 N N . VAL A 1 358 ? -1.246 -33.875 -0.133 1 98.5 358 VAL A N 1
ATOM 2909 C CA . VAL A 1 358 ? 0.127 -33.969 -0.618 1 98.5 358 VAL A CA 1
ATOM 2910 C C . VAL A 1 358 ? 0.238 -33.312 -1.992 1 98.5 358 VAL A C 1
ATOM 2912 O O . VAL A 1 358 ? -0.36 -33.781 -2.963 1 98.5 358 VAL A O 1
ATOM 2915 N N . THR A 1 359 ? 0.993 -32.219 -2.088 1 97.19 359 THR A N 1
ATOM 2916 C CA . THR A 1 359 ? 0.967 -31.375 -3.291 1 97.19 359 THR A CA 1
ATOM 2917 C C . THR A 1 359 ? 2.35 -30.797 -3.578 1 97.19 359 THR A C 1
ATOM 2919 O O . THR A 1 359 ? 3.262 -30.922 -2.758 1 97.19 359 THR A O 1
ATOM 2922 N N . GLN A 1 360 ? 2.533 -30.312 -4.754 1 94.25 360 GLN A N 1
ATOM 2923 C CA . GLN A 1 360 ? 3.762 -29.609 -5.137 1 94.25 360 GLN A CA 1
ATOM 2924 C C . GLN A 1 360 ? 3.785 -28.188 -4.59 1 94.25 360 GLN A C 1
ATOM 2926 O O . GLN A 1 360 ? 4.82 -27.516 -4.633 1 94.25 360 GLN A O 1
ATOM 2931 N N . CYS A 1 361 ? 2.676 -27.688 -4.137 1 93.25 361 CYS A N 1
ATOM 2932 C CA . CYS A 1 361 ? 2.535 -26.391 -3.479 1 93.25 361 CYS A CA 1
ATOM 2933 C C . CYS A 1 361 ? 2.562 -25.266 -4.492 1 93.25 361 CYS A C 1
ATOM 2935 O O . CYS A 1 361 ? 3.285 -24.281 -4.312 1 93.25 361 CYS A O 1
ATOM 2937 N N . GLY A 1 362 ? 1.759 -25.516 -5.543 1 92.62 362 GLY A N 1
ATOM 2938 C CA . GLY A 1 362 ? 1.431 -24.359 -6.363 1 92.62 362 GLY A CA 1
ATOM 2939 C C . GLY A 1 362 ? 0.579 -23.328 -5.637 1 92.62 362 GLY A C 1
ATOM 2940 O O . GLY A 1 362 ? -0.124 -23.672 -4.684 1 92.62 362 GLY A O 1
ATOM 2941 N N . LEU A 1 363 ? 0.611 -22.156 -6.066 1 92.5 363 LEU A N 1
ATOM 2942 C CA . LEU A 1 363 ? -0.075 -21.078 -5.367 1 92.5 363 LEU A CA 1
ATOM 2943 C C . LEU A 1 363 ? -1.575 -21.344 -5.301 1 92.5 363 LEU A C 1
ATOM 2945 O O . LEU A 1 363 ? -2.189 -21.188 -4.242 1 92.5 363 LEU A O 1
ATOM 2949 N N . GLN A 1 364 ? -2.201 -21.75 -6.383 1 94.06 364 GLN A N 1
ATOM 2950 C CA . GLN A 1 364 ? -3.641 -21.984 -6.41 1 94.06 364 GLN A CA 1
ATOM 2951 C C . GLN A 1 364 ? -4.023 -23.156 -5.504 1 94.06 364 GLN A C 1
ATOM 2953 O O . GLN A 1 364 ? -5.012 -23.078 -4.773 1 94.06 364 GLN A O 1
ATOM 2958 N N . SER A 1 365 ? -3.217 -24.172 -5.59 1 95.75 365 SER A N 1
ATOM 2959 C CA . SER A 1 365 ? -3.473 -25.328 -4.73 1 95.75 365 SER A CA 1
ATOM 2960 C C . SER A 1 365 ? -3.338 -24.969 -3.258 1 95.75 365 SER A C 1
ATOM 2962 O O . SER A 1 365 ? -4.121 -25.422 -2.426 1 95.75 365 SER A O 1
ATOM 2964 N N . THR A 1 366 ? -2.361 -24.188 -3.014 1 95.81 366 THR A N 1
ATOM 2965 C CA . THR A 1 366 ? -2.135 -23.75 -1.645 1 95.81 366 THR A CA 1
ATOM 2966 C C . THR A 1 366 ? -3.322 -22.938 -1.139 1 95.81 366 THR A C 1
ATOM 2968 O O . THR A 1 366 ? -3.785 -23.125 -0.014 1 95.81 366 THR A O 1
ATOM 2971 N N . GLU A 1 367 ? -3.812 -22.047 -1.92 1 96.56 367 GLU A N 1
ATOM 2972 C CA . GLU A 1 367 ? -4.973 -21.25 -1.537 1 96.56 367 GLU A CA 1
ATOM 2973 C C . GLU A 1 367 ? -6.195 -22.125 -1.303 1 96.56 367 GLU A C 1
ATOM 2975 O O . GLU A 1 367 ? -6.969 -21.891 -0.373 1 96.56 367 GLU A O 1
ATOM 2980 N N . GLU A 1 368 ? -6.363 -23.125 -2.162 1 97.69 368 GLU A N 1
ATOM 2981 C CA . GLU A 1 368 ? -7.484 -24.047 -1.999 1 97.69 368 GLU A CA 1
ATOM 2982 C C . GLU A 1 368 ? -7.383 -24.812 -0.681 1 97.69 368 GLU A C 1
ATOM 2984 O O . GLU A 1 368 ? -8.375 -24.969 0.036 1 97.69 368 GLU A O 1
ATOM 2989 N N . ALA A 1 369 ? -6.188 -25.266 -0.426 1 98.31 369 ALA A N 1
ATOM 2990 C CA . ALA A 1 369 ? -5.969 -25.984 0.82 1 98.31 369 ALA A CA 1
ATOM 2991 C C . ALA A 1 369 ? -6.27 -25.109 2.031 1 98.31 369 ALA A C 1
ATOM 2993 O O . ALA A 1 369 ? -6.906 -25.562 2.988 1 98.31 369 ALA A O 1
ATOM 2994 N N . ILE A 1 370 ? -5.828 -23.875 1.991 1 98.31 370 ILE A N 1
ATOM 2995 C CA . ILE A 1 370 ? -6.055 -22.938 3.096 1 98.31 370 ILE A CA 1
ATOM 2996 C C . ILE A 1 370 ? -7.551 -22.672 3.25 1 98.31 370 ILE A C 1
ATOM 2998 O O . ILE A 1 370 ? -8.086 -22.734 4.359 1 98.31 370 ILE A O 1
ATOM 3002 N N . ASP A 1 371 ? -8.188 -22.438 2.162 1 98.25 371 ASP A N 1
ATOM 3003 C CA . ASP A 1 371 ? -9.625 -22.156 2.195 1 98.25 371 ASP A CA 1
ATOM 3004 C C . ASP A 1 371 ? -10.406 -23.328 2.779 1 98.25 371 ASP A C 1
ATOM 3006 O O . ASP A 1 371 ? -11.422 -23.141 3.451 1 98.25 371 ASP A O 1
ATOM 3010 N N . ARG A 1 372 ? -9.922 -24.531 2.521 1 98.5 372 ARG A N 1
ATOM 3011 C CA . ARG A 1 372 ? -10.602 -25.75 2.973 1 98.5 372 ARG A CA 1
ATOM 3012 C C . ARG A 1 372 ? -10.047 -26.219 4.309 1 98.5 372 ARG A C 1
ATOM 3014 O O . ARG A 1 372 ? -10.492 -27.234 4.848 1 98.5 372 ARG A O 1
ATOM 3021 N N . GLU A 1 373 ? -9.047 -25.578 4.824 1 98.25 373 GLU A N 1
ATOM 3022 C CA . GLU A 1 373 ? -8.406 -25.875 6.102 1 98.25 373 GLU A CA 1
ATOM 3023 C C . GLU A 1 373 ? -7.793 -27.281 6.09 1 98.25 373 GLU A C 1
ATOM 3025 O O . GLU A 1 373 ? -7.961 -28.047 7.043 1 98.25 373 GLU A O 1
ATOM 3030 N N . ILE A 1 374 ? -7.113 -27.594 5.016 1 98.56 374 ILE A N 1
ATOM 3031 C CA . ILE A 1 374 ? -6.465 -28.906 4.895 1 98.56 374 ILE A CA 1
ATOM 3032 C C . ILE A 1 374 ? -4.953 -28.734 5.039 1 98.56 374 ILE A C 1
ATOM 3034 O O . ILE A 1 374 ? -4.32 -28.016 4.258 1 98.56 374 ILE A O 1
ATOM 3038 N N . PRO A 1 375 ? -4.34 -29.422 5.98 1 98.31 375 PRO A N 1
ATOM 3039 C CA . PRO A 1 375 ? -2.883 -29.344 6.117 1 98.31 375 PRO A CA 1
ATOM 3040 C C . PRO A 1 375 ? -2.152 -29.969 4.93 1 98.31 375 PRO A C 1
ATOM 3042 O O . PRO A 1 375 ? -2.746 -30.734 4.172 1 98.31 375 PRO A O 1
ATOM 3045 N N . LEU A 1 376 ? -0.828 -29.656 4.855 1 98.75 376 LEU A N 1
ATOM 3046 C CA . LEU A 1 376 ? -0.137 -29.969 3.609 1 98.75 376 LEU A CA 1
ATOM 3047 C C . LEU A 1 376 ? 1.118 -30.797 3.879 1 98.75 376 LEU A C 1
ATOM 3049 O O . LEU A 1 376 ? 1.75 -30.641 4.926 1 98.75 376 LEU A O 1
ATOM 3053 N N . VAL A 1 377 ? 1.4 -31.672 3.051 1 98.62 377 VAL A N 1
ATOM 3054 C CA . VAL A 1 377 ? 2.744 -32.188 2.795 1 98.62 377 VAL A CA 1
ATOM 3055 C C . VAL A 1 377 ? 3.221 -31.719 1.42 1 98.62 377 VAL A C 1
ATOM 3057 O O . VAL A 1 377 ? 2.648 -32.094 0.396 1 98.62 377 VAL A O 1
ATOM 3060 N N . GLY A 1 378 ? 4.176 -30.875 1.449 1 97.5 378 GLY A N 1
ATOM 3061 C CA . GLY A 1 378 ? 4.617 -30.25 0.212 1 97.5 378 GLY A CA 1
ATOM 3062 C C . GLY A 1 378 ? 5.844 -30.906 -0.384 1 97.5 378 GLY A C 1
ATOM 3063 O O . GLY A 1 378 ? 6.828 -31.156 0.319 1 97.5 378 GLY A O 1
ATOM 3064 N N . ILE A 1 379 ? 5.797 -31.203 -1.65 1 95.31 379 ILE A N 1
ATOM 3065 C CA . ILE A 1 379 ? 6.906 -31.734 -2.43 1 95.31 379 ILE A CA 1
ATOM 3066 C C . ILE A 1 379 ? 7.152 -30.844 -3.65 1 95.31 379 ILE A C 1
ATOM 3068 O O . ILE A 1 379 ? 6.738 -31.188 -4.762 1 95.31 379 ILE A O 1
ATOM 3072 N N . PRO A 1 380 ? 7.898 -29.75 -3.486 1 92.25 380 PRO A N 1
ATOM 3073 C CA . PRO A 1 380 ? 8.109 -28.844 -4.605 1 92.25 380 PRO A CA 1
ATOM 3074 C C . PRO A 1 380 ? 8.992 -29.438 -5.699 1 92.25 380 PRO A C 1
ATOM 3076 O O . PRO A 1 380 ? 10.008 -30.062 -5.402 1 92.25 380 PRO A O 1
ATOM 3079 N N . PHE A 1 381 ? 8.586 -29.219 -6.969 1 87.88 381 PHE A N 1
ATOM 3080 C CA . PHE A 1 381 ? 9.312 -29.766 -8.109 1 87.88 381 PHE A CA 1
ATOM 3081 C C . PHE A 1 381 ? 9.875 -28.641 -8.984 1 87.88 381 PHE A C 1
ATOM 3083 O O . PHE A 1 381 ? 10.977 -28.766 -9.523 1 87.88 381 PHE A O 1
ATOM 3090 N N . ILE A 1 382 ? 9.016 -27.531 -9.078 1 81.38 382 ILE A N 1
ATOM 3091 C CA . ILE A 1 382 ? 9.391 -26.562 -10.094 1 81.38 382 ILE A CA 1
ATOM 3092 C C . ILE A 1 382 ? 9.148 -25.141 -9.562 1 81.38 382 ILE A C 1
ATOM 3094 O O . ILE A 1 382 ? 8.305 -24.938 -8.688 1 81.38 382 ILE A O 1
ATOM 3098 N N . ALA A 1 383 ? 9.922 -24.203 -10.078 1 80.38 383 ALA A N 1
ATOM 3099 C CA . ALA A 1 383 ? 9.633 -22.781 -10.133 1 80.38 383 ALA A CA 1
ATOM 3100 C C . ALA A 1 383 ? 9.445 -22.203 -8.727 1 80.38 383 ALA A C 1
ATOM 3102 O O . ALA A 1 383 ? 10.352 -22.266 -7.898 1 80.38 383 ALA A O 1
ATOM 3103 N N . ASP A 1 384 ? 8.164 -21.688 -8.469 1 82.62 384 ASP A N 1
ATOM 3104 C CA . ASP A 1 384 ? 7.883 -20.906 -7.273 1 82.62 384 ASP A CA 1
ATOM 3105 C C . ASP A 1 384 ? 7.461 -21.797 -6.109 1 82.62 384 ASP A C 1
ATOM 3107 O O . ASP A 1 384 ? 7.254 -21.312 -4.992 1 82.62 384 ASP A O 1
ATOM 3111 N N . GLN A 1 385 ? 7.449 -23.047 -6.309 1 88.69 385 GLN A N 1
ATOM 3112 C CA . GLN A 1 385 ? 6.891 -23.969 -5.332 1 88.69 385 GLN A CA 1
ATOM 3113 C C . GLN A 1 385 ? 7.746 -24.016 -4.066 1 88.69 385 GLN A C 1
ATOM 3115 O O . GLN A 1 385 ? 7.215 -24.078 -2.955 1 88.69 385 GLN A O 1
ATOM 3120 N N . GLU A 1 386 ? 9 -23.906 -4.27 1 87.5 386 GLU A N 1
ATOM 3121 C CA . GLU A 1 386 ? 9.891 -23.891 -3.113 1 87.5 386 GLU A CA 1
ATOM 3122 C C . GLU A 1 386 ? 9.648 -22.656 -2.246 1 87.5 386 GLU A C 1
ATOM 3124 O O . GLU A 1 386 ? 9.656 -22.75 -1.017 1 87.5 386 GLU A O 1
ATOM 3129 N N . LEU A 1 387 ? 9.484 -21.594 -2.9 1 87.81 387 LEU A N 1
ATOM 3130 C CA . LEU A 1 387 ? 9.203 -20.359 -2.168 1 87.81 387 LEU A CA 1
ATOM 3131 C C . LEU A 1 387 ? 7.867 -20.453 -1.434 1 87.81 387 LEU A C 1
ATOM 3133 O O . LEU A 1 387 ? 7.738 -19.969 -0.31 1 87.81 387 LEU A O 1
ATOM 3137 N N . ASN A 1 388 ? 6.887 -21.062 -2.061 1 90.81 388 ASN A N 1
ATOM 3138 C CA . ASN A 1 388 ? 5.574 -21.219 -1.437 1 90.81 388 ASN A CA 1
ATOM 3139 C C . ASN A 1 388 ? 5.652 -22.062 -0.166 1 90.81 388 ASN A C 1
ATOM 3141 O O . ASN A 1 388 ? 5.027 -21.719 0.843 1 90.81 388 ASN A O 1
ATOM 3145 N N . VAL A 1 389 ? 6.41 -23.109 -0.24 1 92.31 389 VAL A N 1
ATOM 3146 C CA . VAL A 1 389 ? 6.551 -23.984 0.92 1 92.31 389 VAL A CA 1
ATOM 3147 C C . VAL A 1 389 ? 7.273 -23.234 2.043 1 92.31 389 VAL A C 1
ATOM 3149 O O . VAL A 1 389 ? 6.914 -23.375 3.215 1 92.31 389 VAL A O 1
ATOM 3152 N N . LYS A 1 390 ? 8.25 -22.484 1.694 1 89.38 390 LYS A N 1
ATOM 3153 C CA . LYS A 1 390 ? 9 -21.719 2.684 1 89.38 390 LYS A CA 1
ATOM 3154 C C . LYS A 1 390 ? 8.109 -20.703 3.385 1 89.38 390 LYS A C 1
ATOM 3156 O O . LYS A 1 390 ? 8.266 -20.438 4.582 1 89.38 390 LYS A O 1
ATOM 3161 N N . LYS A 1 391 ? 7.242 -20.172 2.686 1 90.5 391 LYS A N 1
ATOM 3162 C CA . LYS A 1 391 ? 6.328 -19.156 3.225 1 90.5 391 LYS A CA 1
ATOM 3163 C C . LYS A 1 391 ? 5.316 -19.797 4.176 1 90.5 391 LYS A C 1
ATOM 3165 O O . LYS A 1 391 ? 4.832 -19.141 5.102 1 90.5 391 LYS A O 1
ATOM 3170 N N . LEU A 1 392 ? 5.031 -21.047 3.975 1 95.12 392 LEU A N 1
ATOM 3171 C CA . LEU A 1 392 ? 3.996 -21.719 4.746 1 95.12 392 LEU A CA 1
ATOM 3172 C C . LEU A 1 392 ? 4.574 -22.312 6.027 1 95.12 392 LEU A C 1
ATOM 3174 O O . LEU A 1 392 ? 3.869 -22.438 7.027 1 95.12 392 LEU A O 1
ATOM 3178 N N . LYS A 1 393 ? 5.801 -22.609 6.039 1 94.06 393 LYS A N 1
ATOM 3179 C CA . LYS A 1 393 ? 6.445 -23.344 7.121 1 94.06 393 LYS A CA 1
ATOM 3180 C C . LYS A 1 393 ? 6.309 -22.609 8.445 1 94.06 393 LYS A C 1
ATOM 3182 O O . LYS A 1 393 ? 5.953 -23.203 9.461 1 94.06 393 LYS A O 1
ATOM 3187 N N . PRO A 1 394 ? 6.516 -21.297 8.445 1 92.88 394 PRO A N 1
ATOM 3188 C CA . PRO A 1 394 ? 6.426 -20.578 9.719 1 92.88 394 PRO A CA 1
ATOM 3189 C C . PRO A 1 394 ? 5.023 -20.625 10.328 1 92.88 394 PRO A C 1
ATOM 3191 O O . PRO A 1 394 ? 4.859 -20.406 11.531 1 92.88 394 PRO A O 1
ATOM 3194 N N . HIS A 1 395 ? 4.066 -20.984 9.594 1 96.56 395 HIS A N 1
ATOM 3195 C CA . HIS A 1 395 ? 2.691 -21 10.078 1 96.56 395 HIS A CA 1
ATOM 3196 C C . HIS A 1 395 ? 2.314 -22.375 10.609 1 96.56 395 HIS A C 1
ATOM 3198 O O . HIS A 1 395 ? 1.216 -22.562 11.141 1 96.56 395 HIS A O 1
ATOM 3204 N N . GLY A 1 396 ? 3.168 -23.375 10.461 1 97.69 396 GLY A N 1
ATOM 3205 C CA . GLY A 1 396 ? 2.979 -24.688 11.047 1 97.69 396 GLY A CA 1
ATOM 3206 C C . GLY A 1 396 ? 1.885 -25.5 10.375 1 97.69 396 GLY A C 1
ATOM 3207 O O . GLY A 1 396 ? 1.187 -26.281 11.023 1 97.69 396 GLY A O 1
ATOM 3208 N N . VAL A 1 397 ? 1.723 -25.281 9.062 1 98.5 397 VAL A N 1
ATOM 3209 C CA . VAL A 1 397 ? 0.591 -25.906 8.391 1 98.5 397 VAL A CA 1
ATOM 3210 C C . VAL A 1 397 ? 1.096 -26.953 7.406 1 98.5 397 VAL A C 1
ATOM 3212 O O . VAL A 1 397 ? 0.302 -27.625 6.734 1 98.5 397 VAL A O 1
ATOM 3215 N N . ILE A 1 398 ? 2.484 -27.156 7.289 1 98.5 398 ILE A N 1
ATOM 3216 C CA . ILE A 1 398 ? 3.018 -27.969 6.207 1 98.5 398 ILE A CA 1
ATOM 3217 C C . ILE A 1 398 ? 4.262 -28.719 6.691 1 98.5 398 ILE A C 1
ATOM 3219 O O . ILE A 1 398 ? 5 -28.203 7.543 1 98.5 398 ILE A O 1
ATOM 3223 N N . ARG A 1 399 ? 4.395 -29.922 6.289 1 98.19 399 ARG A N 1
ATOM 3224 C CA . ARG A 1 399 ? 5.68 -30.609 6.281 1 98.19 399 ARG A CA 1
ATOM 3225 C C . ARG A 1 399 ? 6.258 -30.672 4.871 1 98.19 399 ARG A C 1
ATOM 3227 O O . ARG A 1 399 ? 5.523 -30.891 3.902 1 98.19 399 ARG A O 1
ATOM 3234 N N . VAL A 1 400 ? 7.562 -30.453 4.762 1 97 400 VAL A N 1
ATOM 3235 C CA . VAL A 1 400 ? 8.172 -30.328 3.441 1 97 400 VAL A CA 1
ATOM 3236 C C . VAL A 1 400 ? 9.062 -31.531 3.17 1 97 400 VAL A C 1
ATOM 3238 O O . VAL A 1 400 ? 9.82 -31.969 4.047 1 97 400 VAL A O 1
ATOM 3241 N N . ILE A 1 401 ? 8.961 -32.062 1.99 1 96.25 401 ILE A N 1
ATOM 3242 C CA . ILE A 1 401 ? 9.734 -33.219 1.533 1 96.25 401 ILE A CA 1
ATOM 3243 C C . ILE A 1 401 ? 10.625 -32.812 0.361 1 96.25 401 ILE A C 1
ATOM 3245 O O . ILE A 1 401 ? 10.156 -32.156 -0.584 1 96.25 401 ILE A O 1
ATOM 3249 N N . ASP A 1 402 ? 11.859 -33.062 0.486 1 93 402 ASP A N 1
ATOM 3250 C CA . ASP A 1 402 ? 12.773 -32.938 -0.64 1 93 402 ASP A CA 1
ATOM 3251 C C . ASP A 1 402 ? 12.82 -34.219 -1.461 1 93 402 ASP A C 1
ATOM 3253 O O . ASP A 1 402 ? 13.461 -35.188 -1.061 1 93 402 ASP A O 1
ATOM 3257 N N . TYR A 1 403 ? 12.234 -34.188 -2.6 1 91.06 403 TYR A N 1
ATOM 3258 C CA . TYR A 1 403 ? 12.062 -35.406 -3.355 1 91.06 403 TYR A CA 1
ATOM 3259 C C . TYR A 1 403 ? 13.406 -35.969 -3.82 1 91.06 403 TYR A C 1
ATOM 3261 O O . TYR A 1 403 ? 13.516 -37.125 -4.184 1 91.06 403 TYR A O 1
ATOM 3269 N N . LEU A 1 404 ? 14.422 -35.188 -3.816 1 88.19 404 LEU A N 1
ATOM 3270 C CA . LEU A 1 404 ? 15.742 -35.625 -4.25 1 88.19 404 LEU A CA 1
ATOM 3271 C C . LEU A 1 404 ? 16.359 -36.562 -3.227 1 88.19 404 LEU A C 1
ATOM 3273 O O . LEU A 1 404 ? 17.094 -37.5 -3.59 1 88.19 404 LEU A O 1
ATOM 3277 N N . ASN A 1 405 ? 16.016 -36.375 -1.928 1 91.25 405 ASN A N 1
ATOM 3278 C CA . ASN A 1 405 ? 16.719 -37.094 -0.892 1 91.25 405 ASN A CA 1
ATOM 3279 C C . ASN A 1 405 ? 15.75 -37.844 0.03 1 91.25 405 ASN A C 1
ATOM 3281 O O . ASN A 1 405 ? 16.172 -38.594 0.913 1 91.25 405 ASN A O 1
ATOM 3285 N N . THR A 1 406 ? 14.539 -37.75 -0.213 1 94.44 406 THR A N 1
ATOM 3286 C CA . THR A 1 406 ? 13.555 -38.281 0.712 1 94.44 406 THR A CA 1
ATOM 3287 C C . THR A 1 406 ? 13.57 -39.812 0.689 1 94.44 406 THR A C 1
ATOM 3289 O O . THR A 1 406 ? 14.016 -40.406 -0.286 1 94.44 406 THR A O 1
ATOM 3292 N N . THR A 1 407 ? 13.219 -40.375 1.841 1 96.56 407 THR A N 1
ATOM 3293 C CA . THR A 1 407 ? 13.023 -41.844 1.974 1 96.56 407 THR A CA 1
ATOM 3294 C C . THR A 1 407 ? 11.547 -42.156 2.152 1 96.56 407 THR A C 1
ATOM 3296 O O . THR A 1 407 ? 10.734 -41.281 2.42 1 96.56 407 THR A O 1
ATOM 3299 N N . LYS A 1 408 ? 11.344 -43.469 1.904 1 97.31 408 LYS A N 1
ATOM 3300 C CA . LYS A 1 408 ? 9.984 -43.969 2.129 1 97.31 408 LYS A CA 1
ATOM 3301 C C . LYS A 1 408 ? 9.523 -43.656 3.555 1 97.31 408 LYS A C 1
ATOM 3303 O O . LYS A 1 408 ? 8.398 -43.219 3.766 1 97.31 408 LYS A O 1
ATOM 3308 N N . GLU A 1 409 ? 10.414 -43.844 4.496 1 98.06 409 GLU A N 1
ATOM 3309 C CA . GLU A 1 409 ? 10.094 -43.656 5.91 1 98.06 409 GLU A CA 1
ATOM 3310 C C . GLU A 1 409 ? 9.789 -42.188 6.227 1 98.06 409 GLU A C 1
ATOM 3312 O O . GLU A 1 409 ? 8.844 -41.906 6.973 1 98.06 409 GLU A O 1
ATOM 3317 N N . GLU A 1 410 ? 10.531 -41.344 5.672 1 98 410 GLU A N 1
ATOM 3318 C CA . GLU A 1 410 ? 10.312 -39.906 5.902 1 98 410 GLU A CA 1
ATOM 3319 C C . GLU A 1 410 ? 8.953 -39.469 5.363 1 98 410 GLU A C 1
ATOM 3321 O O . GLU A 1 410 ? 8.25 -38.688 6.008 1 98 410 GLU A O 1
ATOM 3326 N N . LEU A 1 411 ? 8.664 -39.938 4.23 1 98.25 411 LEU A N 1
ATOM 3327 C CA . LEU A 1 411 ? 7.395 -39.594 3.607 1 98.25 411 LEU A CA 1
ATOM 3328 C C . LEU A 1 411 ? 6.223 -40.125 4.43 1 98.25 411 LEU A C 1
ATOM 3330 O O . LEU A 1 411 ? 5.25 -39.375 4.66 1 98.25 411 LEU A O 1
ATOM 3334 N N . ILE A 1 412 ? 6.289 -41.375 4.879 1 98.56 412 ILE A N 1
ATOM 3335 C CA . ILE A 1 412 ? 5.246 -41.969 5.699 1 98.56 412 ILE A CA 1
ATOM 3336 C C . ILE A 1 412 ? 5.078 -41.188 6.992 1 98.56 412 ILE A C 1
ATOM 3338 O O . ILE A 1 412 ? 3.961 -40.844 7.371 1 98.56 412 ILE A O 1
ATOM 3342 N N . GLU A 1 413 ? 6.188 -40.875 7.578 1 98.5 413 GLU A N 1
ATOM 3343 C CA . GLU A 1 413 ? 6.168 -40.125 8.836 1 98.5 413 GLU A CA 1
ATOM 3344 C C . GLU A 1 413 ? 5.531 -38.75 8.664 1 98.5 413 GLU A C 1
ATOM 3346 O O . GLU A 1 413 ? 4.727 -38.344 9.492 1 98.5 413 GLU A O 1
ATOM 3351 N N . ALA A 1 414 ? 5.906 -38.062 7.613 1 98.5 414 ALA A N 1
ATOM 3352 C CA . ALA A 1 414 ? 5.375 -36.75 7.355 1 98.5 414 ALA A CA 1
ATOM 3353 C C . ALA A 1 414 ? 3.863 -36.781 7.156 1 98.5 414 ALA A C 1
ATOM 3355 O O . ALA A 1 414 ? 3.135 -35.969 7.73 1 98.5 414 ALA A O 1
ATOM 3356 N N . ILE A 1 415 ? 3.369 -37.719 6.371 1 98.69 415 ILE A N 1
ATOM 3357 C CA . ILE A 1 415 ? 1.948 -37.812 6.055 1 98.69 415 ILE A CA 1
ATOM 3358 C C . ILE A 1 415 ? 1.158 -38.156 7.312 1 98.69 415 ILE A C 1
ATOM 3360 O O . ILE A 1 415 ? 0.14 -37.531 7.609 1 98.69 415 ILE A O 1
ATOM 3364 N N . ILE A 1 416 ? 1.61 -39.094 8.094 1 98.69 416 ILE A N 1
ATOM 3365 C CA . ILE A 1 416 ? 0.907 -39.531 9.297 1 98.69 416 ILE A CA 1
ATOM 3366 C C . ILE A 1 416 ? 0.919 -38.375 10.32 1 98.69 416 ILE A C 1
ATOM 3368 O O . ILE A 1 416 ? -0.097 -38.125 10.969 1 98.69 416 ILE A O 1
ATOM 3372 N N . ASP A 1 417 ? 2.066 -37.719 10.461 1 98.62 417 ASP A N 1
ATOM 3373 C CA . ASP A 1 417 ? 2.17 -36.594 11.391 1 98.62 417 ASP A CA 1
ATOM 3374 C C . ASP A 1 417 ? 1.151 -35.531 11.055 1 98.62 417 ASP A C 1
ATOM 3376 O O . ASP A 1 417 ? 0.409 -35.062 11.922 1 98.62 417 ASP A O 1
ATOM 3380 N N . VAL A 1 418 ? 1.087 -35.156 9.812 1 98.62 418 VAL A N 1
ATOM 3381 C CA . VAL A 1 418 ? 0.19 -34.062 9.383 1 98.62 418 VAL A CA 1
ATOM 3382 C C . VAL A 1 418 ? -1.261 -34.531 9.516 1 98.62 418 VAL A C 1
ATOM 3384 O O . VAL A 1 418 ? -2.137 -33.75 9.875 1 98.62 418 VAL A O 1
ATOM 3387 N N . ALA A 1 419 ? -1.549 -35.812 9.273 1 98.12 419 ALA A N 1
ATOM 3388 C CA . ALA A 1 419 ? -2.906 -36.344 9.289 1 98.12 419 ALA A CA 1
ATOM 3389 C C . ALA A 1 419 ? -3.43 -36.469 10.719 1 98.12 419 ALA A C 1
ATOM 3391 O O . ALA A 1 419 ? -4.621 -36.25 10.977 1 98.12 419 ALA A O 1
ATOM 3392 N N . GLU A 1 420 ? -2.547 -36.75 11.602 1 98 420 GLU A N 1
ATOM 3393 C CA . GLU A 1 420 ? -3.02 -37.156 12.922 1 98 420 GLU A CA 1
ATOM 3394 C C . GLU A 1 420 ? -2.77 -36.062 13.961 1 98 420 GLU A C 1
ATOM 3396 O O . GLU A 1 420 ? -3.443 -36 14.984 1 98 420 GLU A O 1
ATOM 3401 N N . ASN A 1 421 ? -1.764 -35.25 13.781 1 98.19 421 ASN A N 1
ATOM 3402 C CA . ASN A 1 421 ? -1.454 -34.188 14.711 1 98.19 421 ASN A CA 1
ATOM 3403 C C . ASN A 1 421 ? -2.4 -33 14.531 1 98.19 421 ASN A C 1
ATOM 3405 O O . ASN A 1 421 ? -2.342 -32.312 13.516 1 98.19 421 ASN A O 1
ATOM 3409 N N . PRO A 1 422 ? -3.223 -32.719 15.477 1 97.69 422 PRO A N 1
ATOM 3410 C CA . PRO A 1 422 ? -4.258 -31.703 15.32 1 97.69 422 PRO A CA 1
ATOM 3411 C C . PRO A 1 422 ? -3.68 -30.297 15.164 1 97.69 422 PRO A C 1
ATOM 3413 O O . PRO A 1 422 ? -4.379 -29.391 14.719 1 97.69 422 PRO A O 1
ATOM 3416 N N . ILE A 1 423 ? -2.416 -30.156 15.5 1 98.25 423 ILE A N 1
ATOM 3417 C CA . ILE A 1 423 ? -1.805 -28.828 15.492 1 98.25 423 ILE A CA 1
ATOM 3418 C C . ILE A 1 423 ? -1.831 -28.266 14.078 1 98.25 423 ILE A C 1
ATOM 3420 O O . ILE A 1 423 ? -2.008 -27.047 13.891 1 98.25 423 ILE A O 1
ATOM 3424 N N . TYR A 1 424 ? -1.673 -29.078 13.055 1 98.44 424 TYR A N 1
ATOM 3425 C CA . TYR A 1 424 ? -1.65 -28.594 11.672 1 98.44 424 TYR A CA 1
ATOM 3426 C C . TYR A 1 424 ? -3.016 -28.062 11.258 1 98.44 424 TYR A C 1
ATOM 3428 O O . TYR A 1 424 ? -3.113 -27.016 10.625 1 98.44 424 TYR A O 1
ATOM 3436 N N . LYS A 1 425 ? -4.027 -28.797 11.586 1 98.06 425 LYS A N 1
ATOM 3437 C CA . LYS A 1 425 ? -5.387 -28.359 11.258 1 98.06 425 LYS A CA 1
ATOM 3438 C C . LYS A 1 425 ? -5.758 -27.094 12.016 1 98.06 425 LYS A C 1
ATOM 3440 O O . LYS A 1 425 ? -6.387 -26.188 11.453 1 98.06 425 LYS A O 1
ATOM 3445 N N . GLU A 1 426 ? -5.414 -27.047 13.266 1 98.38 426 GLU A N 1
ATOM 3446 C CA . GLU A 1 426 ? -5.672 -25.844 14.07 1 98.38 426 GLU A CA 1
ATOM 3447 C C . GLU A 1 426 ? -4.953 -24.625 13.492 1 98.38 426 GLU A C 1
ATOM 3449 O O . GLU A 1 426 ? -5.535 -23.547 13.406 1 98.38 426 GLU A O 1
ATOM 3454 N N . ASN A 1 427 ? -3.742 -24.859 13.125 1 98.44 427 ASN A N 1
ATOM 3455 C CA . ASN A 1 427 ? -2.973 -23.781 12.516 1 98.44 427 ASN A CA 1
ATOM 3456 C C . ASN A 1 427 ? -3.568 -23.359 11.172 1 98.44 427 ASN A C 1
ATOM 3458 O O . ASN A 1 427 ? -3.533 -22.172 10.82 1 98.44 427 ASN A O 1
ATOM 3462 N N . MET A 1 428 ? -4.086 -24.297 10.445 1 98.38 428 MET A N 1
ATOM 3463 C CA . MET A 1 428 ? -4.707 -24 9.164 1 98.38 428 MET A CA 1
ATOM 3464 C C . MET A 1 428 ? -5.945 -23.125 9.352 1 98.38 428 MET A C 1
ATOM 3466 O O . MET A 1 428 ? -6.184 -22.203 8.57 1 98.38 428 MET A O 1
ATOM 3470 N N . LYS A 1 429 ? -6.668 -23.406 10.352 1 98.38 429 LYS A N 1
ATOM 3471 C CA . LYS A 1 429 ? -7.832 -22.594 10.672 1 98.38 429 LYS A CA 1
ATOM 3472 C C . LYS A 1 429 ? -7.422 -21.156 10.992 1 98.38 429 LYS A C 1
ATOM 3474 O O . LYS A 1 429 ? -8.039 -20.203 10.508 1 98.38 429 LYS A O 1
ATOM 3479 N N . LYS A 1 430 ? -6.391 -21.062 11.797 1 97.88 430 LYS A N 1
ATOM 3480 C CA . LYS A 1 430 ? -5.875 -19.75 12.148 1 97.88 430 LYS A CA 1
ATOM 3481 C C . LYS A 1 430 ? -5.379 -19 10.914 1 97.88 430 LYS A C 1
ATOM 3483 O O . LYS A 1 430 ? -5.641 -17.812 10.75 1 97.88 430 LYS A O 1
ATOM 3488 N N . LEU A 1 431 ? -4.699 -19.719 10.078 1 98 431 LEU A N 1
ATOM 3489 C CA . LEU A 1 431 ? -4.145 -19.109 8.875 1 98 431 LEU A CA 1
ATOM 3490 C C . LEU A 1 431 ? -5.258 -18.641 7.945 1 98 431 LEU A C 1
ATOM 3492 O O . LEU A 1 431 ? -5.18 -17.547 7.383 1 98 431 LEU A O 1
ATOM 3496 N N . LYS A 1 432 ? -6.246 -19.469 7.738 1 98.19 432 LYS A N 1
ATOM 3497 C CA . LYS A 1 432 ? -7.387 -19.094 6.906 1 98.19 432 LYS A CA 1
ATOM 3498 C C . LYS A 1 432 ? -8.047 -17.812 7.426 1 98.19 432 LYS A C 1
ATOM 3500 O O . LYS A 1 432 ? -8.312 -16.891 6.656 1 98.19 432 LYS A O 1
ATOM 3505 N N . LYS A 1 433 ? -8.297 -17.828 8.719 1 97.31 433 LYS A N 1
ATOM 3506 C CA . LYS A 1 433 ? -8.914 -16.656 9.344 1 97.31 433 LYS A CA 1
ATOM 3507 C C . LYS A 1 433 ? -8.078 -15.406 9.102 1 97.31 433 LYS A C 1
ATOM 3509 O O . LYS A 1 433 ? -8.625 -14.344 8.781 1 97.31 433 LYS A O 1
ATOM 3514 N N . LEU A 1 434 ? -6.84 -15.555 9.219 1 97.31 434 LEU A N 1
ATOM 3515 C CA . LEU A 1 434 ? -5.918 -14.438 9.039 1 97.31 434 LEU A CA 1
ATOM 3516 C C . LEU A 1 434 ? -5.918 -13.961 7.59 1 97.31 434 LEU A C 1
ATOM 3518 O O . LEU A 1 434 ? -6.035 -12.766 7.328 1 97.31 434 LEU A O 1
ATOM 3522 N N . LEU A 1 435 ? -5.824 -14.852 6.664 1 97.25 435 LEU A N 1
ATOM 3523 C CA . LEU A 1 435 ? -5.664 -14.5 5.258 1 97.25 435 LEU A CA 1
ATOM 3524 C C . LEU A 1 435 ? -6.977 -13.984 4.672 1 97.25 435 LEU A C 1
ATOM 3526 O O . LEU A 1 435 ? -6.973 -13.172 3.748 1 97.25 435 LEU A O 1
ATOM 3530 N N . LYS A 1 436 ? -8.062 -14.406 5.203 1 96.88 436 LYS A N 1
ATOM 3531 C CA . LYS A 1 436 ? -9.352 -14.047 4.629 1 96.88 436 LYS A CA 1
ATOM 3532 C C . LYS A 1 436 ? -9.938 -12.812 5.309 1 96.88 436 LYS A C 1
ATOM 3534 O O . LYS A 1 436 ? -10.969 -12.297 4.891 1 96.88 436 LYS A O 1
ATOM 3539 N N . ASP A 1 437 ? -9.266 -12.32 6.359 1 96.75 437 ASP A N 1
ATOM 3540 C CA . ASP A 1 437 ? -9.734 -11.117 7.047 1 96.75 437 ASP A CA 1
ATOM 3541 C C . ASP A 1 437 ? -9.391 -9.859 6.262 1 96.75 437 ASP A C 1
ATOM 3543 O O . ASP A 1 437 ? -8.453 -9.141 6.609 1 96.75 437 ASP A O 1
ATOM 3547 N N . GLU A 1 438 ? -10.133 -9.586 5.27 1 95.06 438 GLU A N 1
ATOM 3548 C CA . GLU A 1 438 ? -10.023 -8.414 4.398 1 95.06 438 GLU A CA 1
ATOM 3549 C C . GLU A 1 438 ? -11.375 -7.73 4.219 1 95.06 438 GLU A C 1
ATOM 3551 O O . GLU A 1 438 ? -12.422 -8.375 4.277 1 95.06 438 GLU A O 1
ATOM 3556 N N . PRO A 1 439 ? -11.305 -6.426 4.016 1 93.81 439 PRO A N 1
ATOM 3557 C CA . PRO A 1 439 ? -12.586 -5.727 3.85 1 93.81 439 PRO A CA 1
ATOM 3558 C C . PRO A 1 439 ? -13.258 -6.043 2.518 1 93.81 439 PRO A C 1
ATOM 3560 O O . PRO A 1 439 ? -14.477 -5.906 2.393 1 93.81 439 PRO A O 1
ATOM 3563 N N . MET A 1 440 ? -12.469 -6.395 1.491 1 95.75 440 MET A N 1
ATOM 3564 C CA . MET A 1 440 ? -12.938 -6.816 0.174 1 95.75 440 MET A CA 1
ATOM 3565 C C . MET A 1 440 ? -12.234 -8.094 -0.269 1 95.75 440 MET A C 1
ATOM 3567 O O . MET A 1 440 ? -11.047 -8.281 -0.016 1 95.75 440 MET A O 1
ATOM 3571 N N . THR A 1 441 ? -13.008 -8.953 -0.939 1 96.5 441 THR A N 1
ATOM 3572 C CA . THR A 1 441 ? -12.375 -10.133 -1.521 1 96.5 441 THR A CA 1
ATOM 3573 C C . THR A 1 441 ? -11.484 -9.742 -2.695 1 96.5 441 THR A C 1
ATOM 3575 O O . THR A 1 441 ? -11.57 -8.617 -3.199 1 96.5 441 THR A O 1
ATOM 3578 N N . GLY A 1 442 ? -10.648 -10.68 -3.055 1 97 442 GLY A N 1
ATOM 3579 C CA . GLY A 1 442 ? -9.797 -10.438 -4.211 1 97 442 GLY A CA 1
ATOM 3580 C C . GLY A 1 442 ? -10.578 -10.07 -5.457 1 97 442 GLY A C 1
ATOM 3581 O O . GLY A 1 442 ? -10.211 -9.141 -6.172 1 97 442 GLY A O 1
ATOM 3582 N N . LEU A 1 443 ? -11.617 -10.742 -5.75 1 97.62 443 LEU A N 1
ATOM 3583 C CA . LEU A 1 443 ? -12.438 -10.5 -6.934 1 97.62 443 LEU A CA 1
ATOM 3584 C C . LEU A 1 443 ? -13.109 -9.133 -6.859 1 97.62 443 LEU A C 1
ATOM 3586 O O . LEU A 1 443 ? -13.164 -8.414 -7.859 1 97.62 443 LEU A O 1
ATOM 3590 N N . GLU A 1 444 ? -13.617 -8.766 -5.684 1 97.5 444 GLU A N 1
ATOM 3591 C CA . GLU A 1 444 ? -14.219 -7.449 -5.492 1 97.5 444 GLU A CA 1
ATOM 3592 C C . GLU A 1 444 ? -13.211 -6.336 -5.758 1 97.5 444 GLU A C 1
ATOM 3594 O O . GLU A 1 444 ? -13.539 -5.32 -6.371 1 97.5 444 GLU A O 1
ATOM 3599 N N . LYS A 1 445 ? -12 -6.535 -5.281 1 97.75 445 LYS A N 1
ATOM 3600 C CA . LYS A 1 445 ? -10.945 -5.559 -5.52 1 97.75 445 LYS A CA 1
ATOM 3601 C C . LYS A 1 445 ? -10.664 -5.41 -7.012 1 97.75 445 LYS A C 1
ATOM 3603 O O . LYS A 1 445 ? -10.508 -4.293 -7.512 1 97.75 445 LYS A O 1
ATOM 3608 N N . ALA A 1 446 ? -10.555 -6.547 -7.656 1 98.44 446 ALA A N 1
ATOM 3609 C CA . ALA A 1 446 ? -10.273 -6.523 -9.086 1 98.44 446 ALA A CA 1
ATOM 3610 C C . ALA A 1 446 ? -11.344 -5.742 -9.844 1 98.44 446 ALA A C 1
ATOM 3612 O O . ALA A 1 446 ? -11.023 -4.898 -10.688 1 98.44 446 ALA A O 1
ATOM 3613 N N . VAL A 1 447 ? -12.57 -5.996 -9.539 1 98.19 447 VAL A N 1
ATOM 3614 C CA . VAL A 1 447 ? -13.688 -5.344 -10.219 1 98.19 447 VAL A CA 1
ATOM 3615 C C . VAL A 1 447 ? -13.688 -3.854 -9.891 1 98.19 447 VAL A C 1
ATOM 3617 O O . VAL A 1 447 ? -13.828 -3.014 -10.781 1 98.19 447 VAL A O 1
ATOM 3620 N N . TRP A 1 448 ? -13.523 -3.514 -8.625 1 98.12 448 TRP A N 1
ATOM 3621 C CA . TRP A 1 448 ? -13.531 -2.115 -8.211 1 98.12 448 TRP A CA 1
ATOM 3622 C C . TRP A 1 448 ? -12.43 -1.334 -8.93 1 98.12 448 TRP A C 1
ATOM 3624 O O . TRP A 1 448 ? -12.68 -0.242 -9.453 1 98.12 448 TRP A O 1
ATOM 3634 N N . TRP A 1 449 ? -11.25 -1.868 -9 1 98.56 449 TRP A N 1
ATOM 3635 C CA . TRP A 1 449 ? -10.117 -1.184 -9.617 1 98.56 449 TRP A CA 1
ATOM 3636 C C . TRP A 1 449 ? -10.297 -1.085 -11.125 1 98.56 449 TRP A C 1
ATOM 3638 O O . TRP A 1 449 ? -9.922 -0.083 -11.734 1 98.56 449 TRP A O 1
ATOM 3648 N N . ALA A 1 450 ? -10.812 -2.186 -11.703 1 98.69 450 ALA A N 1
ATOM 3649 C CA . ALA A 1 450 ? -11.109 -2.098 -13.133 1 98.69 450 ALA A CA 1
ATOM 3650 C C . ALA A 1 450 ? -12.039 -0.929 -13.43 1 98.69 450 ALA A C 1
ATOM 3652 O O . ALA A 1 450 ? -11.766 -0.117 -14.312 1 98.69 450 ALA A O 1
ATOM 3653 N N . GLU A 1 451 ? -13.07 -0.823 -12.703 1 98.44 451 GLU A N 1
ATOM 3654 C CA . GLU A 1 451 ? -14.047 0.252 -12.883 1 98.44 451 GLU A CA 1
ATOM 3655 C C . GLU A 1 451 ? -13.445 1.607 -12.531 1 98.44 451 GLU A C 1
ATOM 3657 O O . GLU A 1 451 ? -13.773 2.623 -13.141 1 98.44 451 GLU A O 1
ATOM 3662 N N . TYR A 1 452 ? -12.625 1.635 -11.516 1 98.19 452 TYR A N 1
ATOM 3663 C CA . TYR A 1 452 ? -11.914 2.859 -11.164 1 98.19 452 TYR A CA 1
ATOM 3664 C C . TYR A 1 452 ? -11.094 3.377 -12.336 1 98.19 452 TYR A C 1
ATOM 3666 O O . TYR A 1 452 ? -11.141 4.566 -12.656 1 98.19 452 TYR A O 1
ATOM 3674 N N . VAL A 1 453 ? -10.305 2.451 -12.945 1 98.62 453 VAL A N 1
ATOM 3675 C CA . VAL A 1 453 ? -9.461 2.814 -14.078 1 98.62 453 VAL A CA 1
ATOM 3676 C C . VAL A 1 453 ? -10.328 3.305 -15.234 1 98.62 453 VAL A C 1
ATOM 3678 O O . VAL A 1 453 ? -9.953 4.234 -15.953 1 98.62 453 VAL A O 1
ATOM 3681 N N . ILE A 1 454 ? -11.484 2.693 -15.414 1 98.31 454 ILE A N 1
ATOM 3682 C CA . ILE A 1 454 ? -12.414 3.105 -16.469 1 98.31 454 ILE A CA 1
ATOM 3683 C C . ILE A 1 454 ? -12.945 4.5 -16.156 1 98.31 454 ILE A C 1
ATOM 3685 O O . ILE A 1 454 ? -12.914 5.387 -17.016 1 98.31 454 ILE A O 1
ATOM 3689 N N . ARG A 1 455 ? -13.383 4.742 -14.898 1 96.88 455 ARG A N 1
ATOM 3690 C CA . ARG A 1 455 ? -14 6 -14.492 1 96.88 455 ARG A CA 1
ATOM 3691 C C . ARG A 1 455 ? -13.023 7.164 -14.664 1 96.88 455 ARG A C 1
ATOM 3693 O O . ARG A 1 455 ? -13.43 8.266 -15.047 1 96.88 455 ARG A O 1
ATOM 3700 N N . HIS A 1 456 ? -11.773 6.902 -14.461 1 97.25 456 HIS A N 1
ATOM 3701 C CA . HIS A 1 456 ? -10.812 8 -14.43 1 97.25 456 HIS A CA 1
ATOM 3702 C C . HIS A 1 456 ? -9.891 7.969 -15.641 1 97.25 456 HIS A C 1
ATOM 3704 O O . HIS A 1 456 ? -8.961 8.766 -15.734 1 97.25 456 HIS A O 1
ATOM 3710 N N . LYS A 1 457 ? -10.117 6.988 -16.531 1 97.25 457 LYS A N 1
ATOM 3711 C CA . LYS A 1 457 ? -9.344 6.855 -17.75 1 97.25 457 LYS A CA 1
ATOM 3712 C C . LYS A 1 457 ? -7.859 6.684 -17.453 1 97.25 457 LYS A C 1
ATOM 3714 O O . LYS A 1 457 ? -7.016 7.387 -18.016 1 97.25 457 LYS A O 1
ATOM 3719 N N . GLY A 1 458 ? -7.617 5.82 -16.516 1 97.88 458 GLY A N 1
ATOM 3720 C CA . GLY A 1 458 ? -6.258 5.543 -16.078 1 97.88 458 GLY A CA 1
ATOM 3721 C C . GLY A 1 458 ? -5.996 5.957 -14.641 1 97.88 458 GLY A C 1
ATOM 3722 O O . GLY A 1 458 ? -6.934 6.156 -13.859 1 97.88 458 GLY A O 1
ATOM 3723 N N . THR A 1 459 ? -4.676 5.969 -14.234 1 97.88 459 THR A N 1
ATOM 3724 C CA . THR A 1 459 ? -4.312 6.297 -12.859 1 97.88 459 THR A CA 1
ATOM 3725 C C . THR A 1 459 ? -3.061 7.164 -12.828 1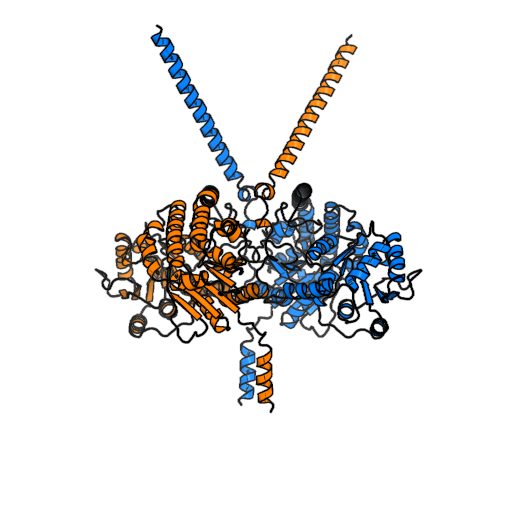 97.88 459 THR A C 1
ATOM 3727 O O . THR A 1 459 ? -2.205 6.996 -11.953 1 97.88 459 THR A O 1
ATOM 3730 N N . ARG A 1 460 ? -2.912 8 -13.75 1 95.56 460 ARG A N 1
ATOM 3731 C CA . ARG A 1 460 ? -1.744 8.875 -13.781 1 95.56 460 ARG A CA 1
ATOM 3732 C C . ARG A 1 460 ? -1.601 9.648 -12.477 1 95.56 460 ARG A C 1
ATOM 3734 O O . ARG A 1 460 ? -0.485 9.914 -12.023 1 95.56 460 ARG A O 1
ATOM 3741 N N . HIS A 1 461 ? -2.691 9.984 -11.828 1 95.94 461 HIS A N 1
ATOM 3742 C CA . HIS A 1 461 ? -2.725 10.742 -10.586 1 95.94 461 HIS A CA 1
ATOM 3743 C C . HIS A 1 461 ? -2.188 9.914 -9.422 1 95.94 461 HIS A C 1
ATOM 3745 O O . HIS A 1 461 ? -1.909 10.453 -8.344 1 95.94 461 HIS A O 1
ATOM 3751 N N . LEU A 1 462 ? -1.935 8.617 -9.609 1 96.56 462 LEU A N 1
ATOM 3752 C CA . LEU A 1 462 ? -1.42 7.738 -8.562 1 96.56 462 LEU A CA 1
ATOM 3753 C C . LEU A 1 462 ? -0.028 7.227 -8.922 1 96.56 462 LEU A C 1
ATOM 3755 O O . LEU A 1 462 ? 0.512 6.355 -8.234 1 96.56 462 LEU A O 1
ATOM 3759 N N . ARG A 1 463 ? 0.509 7.766 -9.969 1 94.56 463 ARG A N 1
ATOM 3760 C CA . ARG A 1 463 ? 1.816 7.332 -10.453 1 94.56 463 ARG A CA 1
ATOM 3761 C C . ARG A 1 463 ? 2.932 7.848 -9.547 1 94.56 463 ARG A C 1
ATOM 3763 O O . ARG A 1 463 ? 3.053 9.055 -9.328 1 94.56 463 ARG A O 1
ATOM 3770 N N . SER A 1 464 ? 3.729 6.918 -8.984 1 92.69 464 SER A N 1
ATOM 3771 C CA . SER A 1 464 ? 4.852 7.301 -8.133 1 92.69 464 SER A CA 1
ATOM 3772 C C . SER A 1 464 ? 5.969 7.945 -8.945 1 92.69 464 SER A C 1
ATOM 3774 O O . SER A 1 464 ? 6.27 7.5 -10.055 1 92.69 464 SER A O 1
ATOM 3776 N N . PRO A 1 465 ? 6.586 8.953 -8.406 1 93.56 465 PRO A N 1
ATOM 3777 C CA . PRO A 1 465 ? 7.711 9.57 -9.109 1 93.56 465 PRO A CA 1
ATOM 3778 C C . PRO A 1 465 ? 8.914 8.641 -9.234 1 93.56 465 PRO A C 1
ATOM 3780 O O . PRO A 1 465 ? 9.852 8.93 -9.984 1 93.56 465 PRO A O 1
ATOM 3783 N N . THR A 1 466 ? 8.883 7.539 -8.539 1 92.44 466 THR A N 1
ATOM 3784 C CA . THR A 1 466 ? 9.961 6.559 -8.641 1 92.44 466 THR A CA 1
ATOM 3785 C C . THR A 1 466 ? 10.094 6.043 -10.07 1 92.44 466 THR A C 1
ATOM 3787 O O . THR A 1 466 ? 11.164 5.574 -10.469 1 92.44 466 THR A O 1
ATOM 3790 N N . VAL A 1 467 ? 9.086 6.152 -10.82 1 94 467 VAL A N 1
ATOM 3791 C CA . VAL A 1 467 ? 9.062 5.625 -12.18 1 94 467 VAL A CA 1
ATOM 3792 C C . VAL A 1 467 ? 9.984 6.453 -13.07 1 94 467 VAL A C 1
ATOM 3794 O O . VAL A 1 467 ? 10.656 5.914 -13.953 1 94 467 VAL A O 1
ATOM 3797 N N . ASP A 1 468 ? 10.078 7.73 -12.773 1 92.25 468 ASP A N 1
ATOM 3798 C CA . ASP A 1 468 ? 10.672 8.648 -13.742 1 92.25 468 ASP A CA 1
ATOM 3799 C C . ASP A 1 468 ? 12.055 9.102 -13.281 1 92.25 468 ASP A C 1
ATOM 3801 O O . ASP A 1 468 ? 12.844 9.617 -14.078 1 92.25 468 ASP A O 1
ATOM 3805 N N . ILE A 1 469 ? 12.359 8.914 -12.039 1 92.88 469 ILE A N 1
ATOM 3806 C CA . ILE A 1 469 ? 13.633 9.406 -11.531 1 92.88 469 ILE A CA 1
ATOM 3807 C C . ILE A 1 469 ? 14.773 8.562 -12.078 1 92.88 469 ILE A C 1
ATOM 3809 O O . ILE A 1 469 ? 14.711 7.328 -12.055 1 92.88 469 ILE A O 1
ATOM 3813 N N . PRO A 1 470 ? 15.828 9.211 -12.586 1 90.88 470 PRO A N 1
ATOM 3814 C CA . PRO A 1 470 ? 17 8.43 -12.992 1 90.88 470 PRO A CA 1
ATOM 3815 C C . PRO A 1 470 ? 17.656 7.699 -11.812 1 90.88 470 PRO A C 1
ATOM 3817 O O . PRO A 1 470 ? 17.656 8.219 -10.695 1 90.88 470 PRO A O 1
ATOM 3820 N N . TRP A 1 471 ? 18.25 6.57 -12.125 1 87 471 TRP A N 1
ATOM 3821 C CA . TRP A 1 471 ? 18.797 5.715 -11.078 1 87 471 TRP A CA 1
ATOM 3822 C C . TRP A 1 471 ? 19.891 6.445 -10.297 1 87 471 TRP A C 1
ATOM 3824 O O . TRP A 1 471 ? 19.984 6.293 -9.078 1 87 471 TRP A O 1
ATOM 3834 N N . TYR A 1 472 ? 20.766 7.195 -10.938 1 90.44 472 TYR A N 1
ATOM 3835 C CA . TYR A 1 472 ? 21.875 7.848 -10.258 1 90.44 472 TYR A CA 1
ATOM 3836 C C . TYR A 1 472 ? 21.391 8.945 -9.328 1 90.44 472 TYR A C 1
ATOM 3838 O O . TYR A 1 472 ? 22.031 9.25 -8.32 1 90.44 472 TYR A O 1
ATOM 3846 N N . GLN A 1 473 ? 20.203 9.562 -9.641 1 93.94 473 GLN A N 1
ATOM 3847 C CA . GLN A 1 473 ? 19.578 10.523 -8.734 1 93.94 473 GLN A CA 1
ATOM 3848 C C . GLN A 1 473 ? 18.875 9.828 -7.578 1 93.94 473 GLN A C 1
ATOM 3850 O O . GLN A 1 473 ? 18.953 10.281 -6.434 1 93.94 473 GLN A O 1
ATOM 3855 N N . TYR A 1 474 ? 18.312 8.727 -7.941 1 90.62 474 TYR A N 1
ATOM 3856 C CA . TYR A 1 474 ? 17.609 7.969 -6.91 1 90.62 474 TYR A CA 1
ATOM 3857 C C . TYR A 1 474 ? 18.562 7.531 -5.809 1 90.62 474 TYR A C 1
ATOM 3859 O O . TYR A 1 474 ? 18.25 7.637 -4.621 1 90.62 474 TYR A O 1
ATOM 3867 N N . PHE A 1 475 ? 19.734 7.152 -6.188 1 88.06 475 PHE A N 1
ATOM 3868 C CA . PHE A 1 475 ? 20.719 6.668 -5.223 1 88.06 475 PHE A CA 1
ATOM 3869 C C . PHE A 1 475 ? 21.609 7.805 -4.742 1 88.06 475 PHE A C 1
ATOM 3871 O O . PHE A 1 475 ? 22.578 7.578 -4.016 1 88.06 475 PHE A O 1
ATOM 3878 N N . LEU A 1 476 ? 21.375 8.984 -5.148 1 92.94 476 LEU A N 1
ATOM 3879 C CA . LEU A 1 476 ? 22.031 10.203 -4.688 1 92.94 476 LEU A CA 1
ATOM 3880 C C . LEU A 1 476 ? 23.516 10.188 -5.047 1 92.94 476 LEU A C 1
ATOM 3882 O O . LEU A 1 476 ? 24.344 10.688 -4.281 1 92.94 476 LEU A O 1
ATOM 3886 N N . LEU A 1 477 ? 23.797 9.547 -6.148 1 90.56 477 LEU A N 1
ATOM 3887 C CA . LEU A 1 477 ? 25.203 9.508 -6.57 1 90.56 477 LEU A CA 1
ATOM 3888 C C . LEU A 1 477 ? 25.688 10.898 -6.969 1 90.56 477 LEU A C 1
ATOM 3890 O O . LEU A 1 477 ? 26.844 11.25 -6.723 1 90.56 477 LEU A O 1
ATOM 3894 N N . ASP A 1 478 ? 24.859 11.625 -7.609 1 93.25 478 ASP A N 1
ATOM 3895 C CA . ASP A 1 478 ? 25.203 12.992 -7.973 1 93.25 478 ASP A CA 1
ATOM 3896 C C . ASP A 1 478 ? 25.469 13.836 -6.73 1 93.25 478 ASP A C 1
ATOM 3898 O O . ASP A 1 478 ? 26.453 14.586 -6.684 1 93.25 478 ASP A O 1
ATOM 3902 N N . VAL A 1 479 ? 24.641 13.656 -5.746 1 94 479 VAL A N 1
ATOM 3903 C CA . VAL A 1 479 ? 24.797 14.383 -4.488 1 94 479 VAL A CA 1
ATOM 3904 C C . VAL A 1 479 ? 26.062 13.922 -3.785 1 94 479 VAL A C 1
ATOM 3906 O O . VAL A 1 479 ? 26.844 14.742 -3.293 1 94 479 VAL A O 1
ATOM 3909 N N . LEU A 1 480 ? 26.328 12.664 -3.734 1 92.31 480 LEU A N 1
ATOM 3910 C CA . LEU A 1 480 ? 27.484 12.102 -3.066 1 92.31 480 LEU A CA 1
ATOM 3911 C C . LEU A 1 480 ? 28.781 12.594 -3.713 1 92.31 480 LEU A C 1
ATOM 3913 O O . LEU A 1 480 ? 29.75 12.922 -3.016 1 92.31 480 LEU A O 1
ATOM 3917 N N . VAL A 1 481 ? 28.812 12.609 -4.973 1 93 481 VAL A N 1
ATOM 3918 C CA . VAL A 1 481 ? 30 13.055 -5.695 1 93 481 VAL A CA 1
ATOM 3919 C C . VAL A 1 481 ? 30.312 14.5 -5.328 1 93 481 VAL A C 1
ATOM 3921 O O . VAL A 1 481 ? 31.469 14.844 -5.074 1 93 481 VAL A O 1
ATOM 3924 N N . VAL A 1 482 ? 29.312 15.281 -5.316 1 93.19 482 VAL A N 1
ATOM 3925 C CA . VAL A 1 482 ? 29.516 16.703 -5.016 1 93.19 482 VAL A CA 1
ATOM 3926 C C . VAL A 1 482 ? 29.969 16.859 -3.568 1 93.19 482 VAL A C 1
ATOM 3928 O O . VAL A 1 482 ? 30.859 17.656 -3.279 1 93.19 482 VAL A O 1
ATOM 3931 N N . ILE A 1 483 ? 29.359 16.141 -2.717 1 91.5 483 ILE A N 1
ATOM 3932 C CA . ILE A 1 483 ? 29.75 16.203 -1.312 1 91.5 483 ILE A CA 1
ATOM 3933 C C . ILE A 1 483 ? 31.188 15.758 -1.154 1 91.5 483 ILE A C 1
ATOM 3935 O O . ILE A 1 483 ? 31.984 16.406 -0.472 1 91.5 483 ILE A O 1
ATOM 3939 N N . LEU A 1 484 ? 31.547 14.695 -1.773 1 92.69 484 LEU A N 1
ATOM 3940 C CA . LEU A 1 484 ? 32.906 14.172 -1.678 1 92.69 484 LEU A CA 1
ATOM 3941 C C . LEU A 1 484 ? 33.906 15.141 -2.287 1 92.69 484 LEU A C 1
ATOM 3943 O O . LEU A 1 484 ? 35 15.328 -1.745 1 92.69 484 LEU A O 1
ATOM 3947 N N . LEU A 1 485 ? 33.594 15.688 -3.389 1 93.81 485 LEU A N 1
ATOM 3948 C CA . LEU A 1 485 ? 34.469 16.656 -4.035 1 93.81 485 LEU A CA 1
ATOM 3949 C C . LEU A 1 485 ? 34.656 17.891 -3.15 1 93.81 485 LEU A C 1
ATOM 3951 O O . LEU A 1 485 ? 35.75 18.453 -3.084 1 93.81 485 LEU A O 1
ATOM 3955 N N . THR A 1 486 ? 33.594 18.312 -2.564 1 93.38 486 THR A N 1
ATOM 3956 C CA . THR A 1 486 ? 33.656 19.453 -1.664 1 93.38 486 THR A CA 1
ATOM 3957 C C . THR A 1 486 ? 34.562 19.141 -0.466 1 93.38 486 THR A C 1
ATOM 3959 O O . THR A 1 486 ? 35.344 19.984 -0.047 1 93.38 486 THR A O 1
ATOM 3962 N N . ILE A 1 487 ? 34.375 17.969 -0.011 1 93 487 ILE A N 1
ATOM 3963 C CA . ILE A 1 487 ? 35.219 17.547 1.102 1 93 487 ILE A CA 1
ATOM 3964 C C . ILE A 1 487 ? 36.688 17.5 0.657 1 93 487 ILE A C 1
ATOM 3966 O O . ILE A 1 487 ? 37.562 18 1.352 1 93 487 ILE A O 1
ATOM 3970 N N . LEU A 1 488 ? 36.875 16.922 -0.459 1 94.25 488 LEU A N 1
ATOM 3971 C CA . LEU A 1 488 ? 38.25 16.828 -0.992 1 94.25 488 LEU A CA 1
ATOM 3972 C C . LEU A 1 488 ? 38.844 18.219 -1.2 1 94.25 488 LEU A C 1
ATOM 3974 O O . LEU A 1 488 ? 40 18.438 -0.856 1 94.25 488 LEU A O 1
ATOM 3978 N N . LEU A 1 489 ? 38.125 19.062 -1.713 1 95.69 489 LEU A N 1
ATOM 3979 C CA . LEU A 1 489 ? 38.594 20.438 -1.942 1 95.69 489 LEU A CA 1
ATOM 3980 C C . LEU A 1 489 ? 38.906 21.125 -0.624 1 95.69 489 LEU A C 1
ATOM 3982 O O . LEU A 1 489 ? 39.906 21.844 -0.522 1 95.69 489 LEU A O 1
ATOM 3986 N N . THR A 1 490 ? 38.062 20.922 0.297 1 95.25 490 THR A N 1
ATOM 3987 C CA . THR A 1 490 ? 38.281 21.516 1.612 1 95.25 490 THR A CA 1
ATOM 3988 C C . THR A 1 490 ? 39.562 20.953 2.242 1 95.25 490 THR A C 1
ATOM 3990 O O . THR A 1 490 ? 40.344 21.703 2.836 1 95.25 490 THR A O 1
ATOM 3993 N N . VAL A 1 491 ? 39.75 19.719 2.068 1 95.19 491 VAL A N 1
ATOM 3994 C CA . VAL A 1 491 ? 40.938 19.078 2.623 1 95.19 491 VAL A CA 1
ATOM 3995 C C . VAL A 1 491 ? 42.188 19.609 1.922 1 95.19 491 VAL A C 1
ATOM 3997 O O . VAL A 1 491 ? 43.156 19.938 2.574 1 95.19 491 VAL A O 1
ATOM 4000 N N . VAL A 1 492 ? 42.094 19.672 0.663 1 95.56 492 VAL A N 1
ATOM 4001 C CA . VAL A 1 492 ? 43.219 20.172 -0.117 1 95.56 492 VAL A CA 1
ATOM 4002 C C . VAL A 1 492 ? 43.531 21.609 0.288 1 95.56 492 VAL A C 1
ATOM 4004 O O . VAL A 1 492 ? 44.688 21.984 0.451 1 95.56 492 VAL A O 1
ATOM 4007 N N . LEU A 1 493 ? 42.531 22.391 0.465 1 96.44 493 LEU A N 1
ATOM 4008 C CA . LEU A 1 493 ? 42.719 23.781 0.862 1 96.44 493 LEU A CA 1
ATOM 4009 C C . LEU A 1 493 ? 43.312 23.891 2.262 1 96.44 493 LEU A C 1
ATOM 4011 O O . LEU A 1 493 ? 44.156 24.75 2.523 1 96.44 493 LEU A O 1
ATOM 4015 N N . LEU A 1 494 ? 42.844 23.062 3.062 1 96.12 494 LEU A N 1
ATOM 4016 C CA . LEU A 1 494 ? 43.375 23.047 4.426 1 96.12 494 LEU A CA 1
ATOM 4017 C C . LEU A 1 494 ? 44.844 22.641 4.434 1 96.12 494 LEU A C 1
ATOM 4019 O O . LEU A 1 494 ? 45.625 23.219 5.18 1 96.12 494 LEU A O 1
ATOM 4023 N N . ILE A 1 495 ? 45.125 21.672 3.652 1 95.62 495 ILE A N 1
ATOM 4024 C CA . ILE A 1 495 ? 46.531 21.219 3.561 1 95.62 495 ILE A CA 1
ATOM 4025 C C . ILE A 1 495 ? 47.375 22.344 3.006 1 95.62 495 ILE A C 1
ATOM 4027 O O . ILE A 1 495 ? 48.5 22.594 3.51 1 95.62 495 ILE A O 1
ATOM 4031 N N . ARG A 1 496 ? 46.969 22.969 2.043 1 95.38 496 ARG A N 1
ATOM 4032 C CA . ARG A 1 496 ? 47.688 24.094 1.449 1 95.38 496 ARG A CA 1
ATOM 4033 C C . ARG A 1 496 ? 47.875 25.219 2.453 1 95.38 496 ARG A C 1
ATOM 4035 O O . ARG A 1 496 ? 48.938 25.859 2.496 1 95.38 496 ARG A O 1
ATOM 4042 N N . LEU A 1 497 ? 46.844 25.484 3.184 1 95.94 497 LEU A N 1
ATOM 4043 C CA . LEU A 1 497 ? 46.906 26.531 4.207 1 95.94 497 LEU A CA 1
ATOM 4044 C C . LEU A 1 497 ? 47.906 26.172 5.289 1 95.94 497 LEU A C 1
ATOM 4046 O O . LEU A 1 497 ? 48.688 27.016 5.738 1 95.94 497 LEU A O 1
ATOM 4050 N N . LEU A 1 498 ? 47.875 24.938 5.66 1 95.19 498 LEU A N 1
ATOM 4051 C CA . LEU A 1 498 ? 48.812 24.484 6.668 1 95.19 498 LEU A CA 1
ATOM 4052 C C . LEU A 1 498 ? 50.25 24.578 6.156 1 95.19 498 LEU A C 1
ATOM 4054 O O . LEU A 1 498 ? 51.156 24.938 6.906 1 95.19 498 LEU A O 1
ATOM 4058 N N . ASN A 1 499 ? 50.375 24.203 4.965 1 94.31 499 ASN A N 1
ATOM 4059 C CA . ASN A 1 499 ? 51.719 24.312 4.363 1 94.31 499 ASN A CA 1
ATOM 4060 C C . ASN A 1 499 ? 52.188 25.766 4.258 1 94.31 499 ASN A C 1
ATOM 4062 O O . ASN A 1 499 ? 53.344 26.047 4.457 1 94.31 499 ASN A O 1
ATOM 4066 N N . CYS A 1 500 ? 51.312 26.625 3.971 1 94 500 CYS A N 1
ATOM 4067 C CA . CYS A 1 500 ? 51.625 28.047 3.908 1 94 500 CYS A CA 1
ATOM 4068 C C . CYS A 1 500 ? 52 28.578 5.281 1 94 500 CYS A C 1
ATOM 4070 O O . CYS A 1 500 ? 52.969 29.359 5.395 1 94 500 CYS A O 1
ATOM 4072 N N . ILE A 1 501 ? 51.312 28.141 6.246 1 94.25 501 ILE A N 1
ATOM 4073 C CA . ILE A 1 501 ? 51.625 28.547 7.613 1 94.25 501 ILE A CA 1
ATOM 4074 C C . ILE A 1 501 ? 52.969 28 8.039 1 94.25 501 ILE A C 1
ATOM 4076 O O . ILE A 1 501 ? 53.781 28.719 8.625 1 94.25 501 ILE A O 1
ATOM 4080 N N . LYS A 1 502 ? 53.188 26.719 7.68 1 93.19 502 LYS A N 1
ATOM 4081 C CA . LYS A 1 502 ? 54.469 26.094 8.008 1 93.19 502 LYS A CA 1
ATOM 4082 C C . LYS A 1 502 ? 55.625 26.797 7.324 1 93.19 502 LYS A C 1
ATOM 4084 O O . LYS A 1 502 ? 56.656 27.031 7.941 1 93.19 502 LYS A O 1
ATOM 4089 N N . ASN A 1 503 ? 55.469 27.219 6.18 1 92.81 503 ASN A N 1
ATOM 4090 C CA . ASN A 1 503 ? 56.5 27.906 5.43 1 92.81 503 ASN A CA 1
ATOM 4091 C C . ASN A 1 503 ? 56.781 29.312 5.988 1 92.81 503 ASN A C 1
ATOM 4093 O O . ASN A 1 503 ? 57.906 29.75 6.051 1 92.81 503 ASN A O 1
ATOM 4097 N N . LYS A 1 504 ? 55.781 29.953 6.461 1 92.31 504 LYS A N 1
ATOM 4098 C CA . LYS A 1 504 ? 55.938 31.281 7.047 1 92.31 504 LYS A CA 1
ATOM 4099 C C . LYS A 1 504 ? 56.625 31.203 8.398 1 92.31 504 LYS A C 1
ATOM 4101 O O . LYS A 1 504 ? 57.438 32.062 8.727 1 92.31 504 LYS A O 1
ATOM 4106 N N . LEU A 1 505 ? 56.344 30.156 9.055 1 92.19 505 LEU A N 1
ATOM 4107 C CA . LEU A 1 505 ? 56.969 30 10.367 1 92.19 505 LEU A CA 1
ATOM 4108 C C . LEU A 1 505 ? 58.438 29.625 10.234 1 92.19 505 LEU A C 1
ATOM 4110 O O . LEU A 1 505 ? 59.25 30.094 11.023 1 92.19 505 LEU A O 1
ATOM 4114 N N . THR A 1 506 ? 58.781 28.812 9.234 1 89.88 506 THR A N 1
ATOM 4115 C CA . THR A 1 506 ? 60.156 28.422 9 1 89.88 506 THR A CA 1
ATOM 4116 C C . THR A 1 506 ? 60.969 29.609 8.484 1 89.88 506 THR A C 1
ATOM 4118 O O . THR A 1 506 ? 62.125 29.766 8.852 1 89.88 506 THR A O 1
ATOM 4121 N N . LYS A 1 507 ? 60.469 30.469 7.832 1 86.38 507 LYS A N 1
ATOM 4122 C CA . LYS A 1 507 ? 61.156 31.672 7.34 1 86.38 507 LYS A CA 1
ATOM 4123 C C . LYS A 1 507 ? 61.406 32.656 8.461 1 86.38 507 LYS A C 1
ATOM 4125 O O . LYS A 1 507 ? 62.469 33.281 8.547 1 86.38 507 LYS A O 1
ATOM 4130 N N . LYS A 1 508 ? 60.562 32.781 9.312 1 80.75 508 LYS A N 1
ATOM 4131 C CA . LYS A 1 508 ? 60.719 33.688 10.445 1 80.75 508 LYS A CA 1
ATOM 4132 C C . LYS A 1 508 ? 61.812 33.188 11.406 1 80.75 508 LYS A C 1
ATOM 4134 O O . LYS A 1 508 ? 62.562 33.969 11.953 1 80.75 508 LYS A O 1
ATOM 4139 N N . ALA A 1 509 ? 62 31.969 11.539 1 85.12 509 ALA A N 1
ATOM 4140 C CA . ALA A 1 509 ? 63.031 31.391 12.391 1 85.12 509 ALA A CA 1
ATOM 4141 C C . ALA A 1 509 ? 64.375 31.578 11.781 1 85.12 509 ALA A C 1
ATOM 4143 O O . ALA A 1 509 ? 65.375 31.812 12.5 1 85.12 509 ALA A O 1
ATOM 4144 N N . LYS A 1 510 ? 64.312 31.453 10.617 1 72.94 510 LYS A N 1
ATOM 4145 C CA . LYS A 1 510 ? 65.562 31.641 9.969 1 72.94 510 LYS A CA 1
ATOM 4146 C C . LYS A 1 510 ? 66 33.094 10.047 1 72.94 510 LYS A C 1
ATOM 4148 O O . LYS A 1 510 ? 67.188 33.406 10.156 1 72.94 510 LYS A O 1
ATOM 4153 N N . ILE A 1 511 ? 65.312 34.094 10.188 1 73.56 511 ILE A N 1
ATOM 4154 C CA . ILE A 1 511 ? 65.625 35.531 10.289 1 73.56 511 ILE A CA 1
ATOM 4155 C C . ILE A 1 511 ? 66.062 35.844 11.719 1 73.56 511 ILE A C 1
ATOM 4157 O O . ILE A 1 511 ? 66.938 36.688 11.938 1 73.56 511 ILE A O 1
ATOM 4161 N N . LYS A 1 512 ? 65.688 35.281 12.695 1 69 512 LYS A N 1
ATOM 4162 C CA . LYS A 1 512 ? 66.062 35.562 14.078 1 69 512 LYS A CA 1
ATOM 4163 C C . LYS A 1 512 ? 67.438 34.969 14.383 1 69 512 LYS A C 1
ATOM 4165 O O . LYS A 1 512 ? 68.125 35.375 15.344 1 69 512 LYS A O 1
ATOM 4170 N N . THR A 1 513 ? 67.812 34.031 13.844 1 68.69 513 THR A N 1
ATOM 4171 C CA . THR A 1 513 ? 69.125 33.469 14.078 1 68.69 513 THR A CA 1
ATOM 4172 C C . THR A 1 513 ? 70.25 34.156 13.258 1 68.69 513 THR A C 1
ATOM 4174 O O . THR A 1 513 ? 71.438 33.875 13.375 1 68.69 513 THR A O 1
ATOM 4177 N N . LYS A 1 514 ? 69.625 35.156 12.562 1 43.69 514 LYS A N 1
ATOM 4178 C CA . LYS A 1 514 ? 70.625 36.031 12.023 1 43.69 514 LYS A CA 1
ATOM 4179 C C . LYS A 1 514 ? 70.688 37.375 12.789 1 43.69 514 LYS A C 1
ATOM 4181 O O . LYS A 1 514 ? 69.625 38 13.016 1 43.69 514 LYS A O 1
ATOM 4186 N N . MET B 1 1 ? -46.375 -13.484 11.898 1 33.81 1 MET B N 1
ATOM 4187 C CA . MET B 1 1 ? -45.312 -14.414 12.242 1 33.81 1 MET B CA 1
ATOM 4188 C C . MET B 1 1 ? -44.062 -14.148 11.406 1 33.81 1 MET B C 1
ATOM 4190 O O . MET B 1 1 ? -42.938 -14.531 11.781 1 33.81 1 MET B O 1
ATOM 4194 N N . SER B 1 2 ? -44.312 -13.703 10.117 1 36.66 2 SER B N 1
ATOM 4195 C CA . SER B 1 2 ? -43.281 -13.539 9.094 1 36.66 2 SER B CA 1
ATOM 4196 C C . SER B 1 2 ? -42.406 -12.312 9.375 1 36.66 2 SER B C 1
ATOM 4198 O O . SER B 1 2 ? -41.25 -12.25 8.945 1 36.66 2 SER B O 1
ATOM 4200 N N . THR B 1 3 ? -43 -11.195 9.914 1 40.72 3 THR B N 1
ATOM 4201 C CA . THR B 1 3 ? -42.25 -9.977 10.188 1 40.72 3 THR B CA 1
ATOM 4202 C C . THR B 1 3 ? -41.219 -10.203 11.289 1 40.72 3 THR B C 1
ATOM 4204 O O . THR B 1 3 ? -40.25 -9.477 11.375 1 40.72 3 THR B O 1
ATOM 4207 N N . LYS B 1 4 ? -41.5 -11.086 12.32 1 39.97 4 LYS B N 1
ATOM 4208 C CA . LYS B 1 4 ? -40.625 -11.344 13.453 1 39.97 4 LYS B CA 1
ATOM 4209 C C . LYS B 1 4 ? -39.375 -12.109 13.008 1 39.97 4 LYS B C 1
ATOM 4211 O O . LYS B 1 4 ? -38.344 -12.062 13.688 1 39.97 4 LYS B O 1
ATOM 4216 N N . LEU B 1 5 ? -39.625 -12.852 11.875 1 37.91 5 LEU B N 1
ATOM 4217 C CA . LEU B 1 5 ? -38.469 -13.633 11.43 1 37.91 5 LEU B CA 1
ATOM 4218 C C . LEU B 1 5 ? -37.406 -12.734 10.82 1 37.91 5 LEU B C 1
ATOM 4220 O O . LEU B 1 5 ? -36.219 -12.984 10.977 1 37.91 5 LEU B O 1
ATOM 4224 N N . CYS B 1 6 ? -37.875 -11.672 10.047 1 39.78 6 CYS B N 1
ATOM 4225 C CA . CYS B 1 6 ? -36.875 -10.812 9.43 1 39.78 6 CYS B CA 1
ATOM 4226 C C . CYS B 1 6 ? -36.062 -10.07 10.492 1 39.78 6 CYS B C 1
ATOM 4228 O O . CYS B 1 6 ? -34.906 -9.727 10.258 1 39.78 6 CYS B O 1
ATOM 4230 N N . PHE B 1 7 ? -36.75 -9.672 11.641 1 40.31 7 PHE B N 1
ATOM 4231 C CA . PHE B 1 7 ? -36 -9 12.711 1 40.31 7 PHE B CA 1
ATOM 4232 C C . PHE B 1 7 ? -34.969 -9.914 13.312 1 40.31 7 PHE B C 1
ATOM 4234 O O . PHE B 1 7 ? -33.906 -9.453 13.75 1 40.31 7 PHE B O 1
ATOM 4241 N N . LEU B 1 8 ? -35.219 -11.266 13.336 1 37.19 8 LEU B N 1
ATOM 4242 C CA . LEU B 1 8 ? -34.25 -12.172 13.969 1 37.19 8 LEU B CA 1
ATOM 4243 C C . LEU B 1 8 ? -33 -12.328 13.102 1 37.19 8 LEU B C 1
ATOM 4245 O O . LEU B 1 8 ? -31.906 -12.477 13.625 1 37.19 8 LEU B O 1
ATOM 4249 N N . LEU B 1 9 ? -33.188 -12.367 11.773 1 36.88 9 LEU B N 1
ATOM 4250 C CA . LEU B 1 9 ? -32.031 -12.609 10.938 1 36.88 9 LEU B CA 1
ATOM 4251 C C . LEU B 1 9 ? -31.094 -11.406 10.938 1 36.88 9 LEU B C 1
ATOM 4253 O O . LEU B 1 9 ? -29.906 -11.539 10.664 1 36.88 9 LEU B O 1
ATOM 4257 N N . LEU B 1 10 ? -31.609 -10.188 10.961 1 38.28 10 LEU B N 1
ATOM 4258 C CA . LEU B 1 10 ? -30.703 -9.047 11.078 1 38.28 10 LEU B CA 1
ATOM 4259 C C . LEU B 1 10 ? -29.891 -9.133 12.359 1 38.28 10 LEU B C 1
ATOM 4261 O O . LEU B 1 10 ? -28.797 -8.555 12.438 1 38.28 10 LEU B O 1
ATOM 4265 N N . ILE B 1 11 ? -30.406 -9.703 13.43 1 37.69 11 ILE B N 1
ATOM 4266 C CA . ILE B 1 11 ? -29.656 -9.742 14.688 1 37.69 11 ILE B CA 1
ATOM 4267 C C . ILE B 1 11 ? -28.359 -10.523 14.5 1 37.69 11 ILE B C 1
ATOM 4269 O O . ILE B 1 11 ? -27.312 -10.156 15.047 1 37.69 11 ILE B O 1
ATOM 4273 N N . PHE B 1 12 ? -28.359 -11.703 13.852 1 36 12 PHE B N 1
ATOM 4274 C CA . PHE B 1 12 ? -27.266 -12.648 14.039 1 36 12 PHE B CA 1
ATOM 4275 C C . PHE B 1 12 ? -26.031 -12.195 13.266 1 36 12 PHE B C 1
ATOM 4277 O O . PHE B 1 12 ? -24.953 -12.773 13.422 1 36 12 PHE B O 1
ATOM 4284 N N . TYR B 1 13 ? -26.234 -11.758 12.07 1 37.31 13 TYR B N 1
ATOM 4285 C CA . TYR B 1 13 ? -24.906 -11.469 11.539 1 37.31 13 TYR B CA 1
ATOM 4286 C C . TYR B 1 13 ? -24.188 -10.414 12.383 1 37.31 13 TYR B C 1
ATOM 4288 O O . TYR B 1 13 ? -23.391 -9.633 11.867 1 37.31 13 TYR B O 1
ATOM 4296 N N . ILE B 1 14 ? -24.766 -9.93 13.445 1 39.06 14 ILE B N 1
ATOM 4297 C CA . ILE B 1 14 ? -23.875 -9.195 14.336 1 39.06 14 ILE B CA 1
ATOM 4298 C C . ILE B 1 14 ? -22.562 -9.969 14.5 1 39.06 14 ILE B C 1
ATOM 4300 O O . ILE B 1 14 ? -22.531 -11.016 15.156 1 39.06 14 ILE B O 1
ATOM 4304 N N . SER B 1 15 ? -21.828 -10.266 13.531 1 43.09 15 SER B N 1
ATOM 4305 C CA . SER B 1 15 ? -20.453 -10.609 13.906 1 43.09 15 SER B CA 1
ATOM 4306 C C . SER B 1 15 ? -20.109 -10.094 15.297 1 43.09 15 SER B C 1
ATOM 4308 O O . SER B 1 15 ? -20.281 -8.906 15.586 1 43.09 15 SER B O 1
ATOM 4310 N N . GLY B 1 16 ? -20.578 -10.75 16.375 1 45.81 16 GLY B N 1
ATOM 4311 C CA . GLY B 1 16 ? -20.266 -10.5 17.766 1 45.81 16 GLY B CA 1
ATOM 4312 C C . GLY B 1 16 ? -19.031 -9.641 17.969 1 45.81 16 GLY B C 1
ATOM 4313 O O . GLY B 1 16 ? -17.906 -10.156 18.016 1 45.81 16 GLY B O 1
ATOM 4314 N N . ILE B 1 17 ? -19.016 -8.656 17.344 1 54.34 17 ILE B N 1
ATOM 4315 C CA . ILE B 1 17 ? -17.922 -7.773 17.719 1 54.34 17 ILE B CA 1
ATOM 4316 C C . ILE B 1 17 ? -17.766 -7.77 19.234 1 54.34 17 ILE B C 1
ATOM 4318 O O . ILE B 1 17 ? -18.688 -7.414 19.969 1 54.34 17 ILE B O 1
ATOM 4322 N N . ARG B 1 18 ? -17.031 -8.625 19.828 1 67.38 18 ARG B N 1
ATOM 4323 C CA . ARG B 1 18 ? -16.594 -8.57 21.234 1 67.38 18 ARG B CA 1
ATOM 4324 C C . ARG B 1 18 ? -16.203 -7.152 21.625 1 67.38 18 ARG B C 1
ATOM 4326 O O . ARG B 1 18 ? -15.438 -6.496 20.906 1 67.38 18 ARG B O 1
ATOM 4333 N N . CYS B 1 19 ? -16.953 -6.492 22.391 1 90.94 19 CYS B N 1
ATOM 4334 C CA . CYS B 1 19 ? -16.672 -5.199 23 1 90.94 19 CYS B CA 1
ATOM 4335 C C . CYS B 1 19 ? -15.242 -5.145 23.531 1 90.94 19 CYS B C 1
ATOM 4337 O O . CYS B 1 19 ? -14.844 -5.984 24.344 1 90.94 19 CYS B O 1
ATOM 4339 N N . ALA B 1 20 ? -14.453 -4.344 22.844 1 97.88 20 ALA B N 1
ATOM 4340 C CA . ALA B 1 20 ? -13.062 -4.184 23.281 1 97.88 20 ALA B CA 1
ATOM 4341 C C . ALA B 1 20 ? -12.883 -2.922 24.109 1 97.88 20 ALA B C 1
ATOM 4343 O O . ALA B 1 20 ? -13.742 -2.035 24.109 1 97.88 20 ALA B O 1
ATOM 4344 N N . ARG B 1 21 ? -11.891 -2.926 24.922 1 98.56 21 ARG B N 1
ATOM 4345 C CA . ARG B 1 21 ? -11.484 -1.738 25.672 1 98.56 21 ARG B CA 1
ATOM 4346 C C . ARG B 1 21 ? -10.32 -1.033 24.984 1 98.56 21 ARG B C 1
ATOM 4348 O O . ARG B 1 21 ? -9.266 -1.631 24.766 1 98.56 21 ARG B O 1
ATOM 4355 N N . ILE B 1 22 ? -10.523 0.235 24.578 1 98.88 22 ILE B N 1
ATOM 4356 C CA . ILE B 1 22 ? -9.562 0.972 23.766 1 98.88 22 ILE B CA 1
ATOM 4357 C C . ILE B 1 22 ? -9.133 2.242 24.484 1 98.88 22 ILE B C 1
ATOM 4359 O O . ILE B 1 22 ? -9.969 2.98 25.016 1 98.88 22 ILE B O 1
ATOM 4363 N N . LEU B 1 23 ? -7.824 2.48 24.594 1 98.88 23 LEU B N 1
ATOM 4364 C CA . LEU B 1 23 ? -7.273 3.709 25.156 1 98.88 23 LEU B CA 1
ATOM 4365 C C . LEU B 1 23 ? -6.738 4.613 24.047 1 98.88 23 LEU B C 1
ATOM 4367 O O . LEU B 1 23 ? -5.828 4.227 23.312 1 98.88 23 LEU B O 1
ATOM 4371 N N . CYS B 1 24 ? -7.324 5.75 23.922 1 98.88 24 CYS B N 1
ATOM 4372 C CA . CYS B 1 24 ? -6.844 6.77 22.984 1 98.88 24 CYS B CA 1
ATOM 4373 C C . CYS B 1 24 ? -6.094 7.871 23.719 1 98.88 24 CYS B C 1
ATOM 4375 O O . CYS B 1 24 ? -6.566 8.375 24.75 1 98.88 24 CYS B O 1
ATOM 4377 N N . VAL B 1 25 ? -4.898 8.219 23.203 1 98.75 25 VAL B N 1
ATOM 4378 C CA . VAL B 1 25 ? -4.133 9.328 23.766 1 98.75 25 VAL B CA 1
ATOM 4379 C C . VAL B 1 25 ? -3.807 10.336 22.672 1 98.75 25 VAL B C 1
ATOM 4381 O O . VAL B 1 25 ? -2.83 10.18 21.938 1 98.75 25 VAL B O 1
ATOM 4384 N N . PHE B 1 26 ? -4.547 11.422 22.656 1 98.12 26 PHE B N 1
ATOM 4385 C CA . PHE B 1 26 ? -4.406 12.484 21.672 1 98.12 26 PHE B CA 1
ATOM 4386 C C . PHE B 1 26 ? -3.803 13.734 22.312 1 98.12 26 PHE B C 1
ATOM 4388 O O . PHE B 1 26 ? -4.527 14.648 22.719 1 98.12 26 PHE B O 1
ATOM 4395 N N . GLN B 1 27 ? -2.57 13.875 22.25 1 96.06 27 GLN B N 1
ATOM 4396 C CA . GLN B 1 27 ? -1.809 14.711 23.172 1 96.06 27 GLN B CA 1
ATOM 4397 C C . GLN B 1 27 ? -1.81 16.172 22.719 1 96.06 27 GLN B C 1
ATOM 4399 O O . GLN B 1 27 ? -1.789 17.078 23.562 1 96.06 27 GLN B O 1
ATOM 4404 N N . MET B 1 28 ? -1.837 16.422 21.438 1 94.62 28 MET B N 1
ATOM 4405 C CA . MET B 1 28 ? -1.569 17.766 20.953 1 94.62 28 MET B CA 1
ATOM 4406 C C . MET B 1 28 ? -2.766 18.672 21.188 1 94.62 28 MET B C 1
ATOM 4408 O O . MET B 1 28 ? -3.861 18.422 20.688 1 94.62 28 MET B O 1
ATOM 4412 N N . PRO B 1 29 ? -2.523 19.766 21.984 1 94.31 29 PRO B N 1
ATOM 4413 C CA . PRO B 1 29 ? -3.617 20.703 22.203 1 94.31 29 PRO B CA 1
ATOM 4414 C C . PRO B 1 29 ? -3.814 21.672 21.031 1 94.31 29 PRO B C 1
ATOM 4416 O O . PRO B 1 29 ? -3.494 22.859 21.141 1 94.31 29 PRO B O 1
ATOM 4419 N N . ALA B 1 30 ? -4.297 21.172 20 1 91.5 30 ALA B N 1
ATOM 4420 C CA . ALA B 1 30 ? -4.621 21.922 18.781 1 91.5 30 ALA B CA 1
ATOM 4421 C C . ALA B 1 30 ? -5.945 21.453 18.188 1 91.5 30 ALA B C 1
ATOM 4423 O O . ALA B 1 30 ? -6.18 20.25 18.062 1 91.5 30 ALA B O 1
ATOM 4424 N N . VAL B 1 31 ? -6.719 22.406 17.859 1 89.62 31 VAL B N 1
ATOM 4425 C CA . VAL B 1 31 ? -8.062 22.109 17.375 1 89.62 31 VAL B CA 1
ATOM 4426 C C . VAL B 1 31 ? -7.98 21.281 16.094 1 89.62 31 VAL B C 1
ATOM 4428 O O . VAL B 1 31 ? -8.742 20.328 15.922 1 89.62 31 VAL B O 1
ATOM 4431 N N . SER B 1 32 ? -7.098 21.609 15.234 1 89 32 SER B N 1
ATOM 4432 C CA . SER B 1 32 ? -6.969 20.922 13.961 1 89 32 SER B CA 1
ATOM 4433 C C . SER B 1 32 ? -6.609 19.453 14.156 1 89 32 SER B C 1
ATOM 4435 O O . SER B 1 32 ? -7.133 18.578 13.461 1 89 32 SER B O 1
ATOM 4437 N N . HIS B 1 33 ? -5.742 19.156 15.109 1 93.25 33 HIS B N 1
ATOM 4438 C CA . HIS B 1 33 ? -5.379 17.766 15.398 1 93.25 33 HIS B CA 1
ATOM 4439 C C . HIS B 1 33 ? -6.559 17 15.992 1 93.25 33 HIS B C 1
ATOM 4441 O O . HIS B 1 33 ? -6.883 15.906 15.531 1 93.25 33 HIS B O 1
ATOM 4447 N N . GLN B 1 34 ? -7.168 17.641 16.938 1 95.62 34 GLN B N 1
ATOM 4448 C CA . GLN B 1 34 ? -8.234 16.953 17.672 1 95.62 34 GLN B CA 1
ATOM 4449 C C . GLN B 1 34 ? -9.453 16.719 16.781 1 95.62 34 GLN B C 1
ATOM 4451 O O . GLN B 1 34 ? -10.148 15.719 16.938 1 95.62 34 GLN B O 1
ATOM 4456 N N . ALA B 1 35 ? -9.664 17.641 15.828 1 93.81 35 ALA B N 1
ATOM 4457 C CA . ALA B 1 35 ? -10.766 17.469 14.875 1 93.81 35 ALA B CA 1
ATOM 4458 C C . ALA B 1 35 ? -10.609 16.172 14.086 1 93.81 35 ALA B C 1
ATOM 4460 O O . ALA B 1 35 ? -11.602 15.555 13.711 1 93.81 35 ALA B O 1
ATOM 4461 N N . THR B 1 36 ? -9.445 15.75 13.891 1 94.31 36 THR B N 1
ATOM 4462 C CA . THR B 1 36 ? -9.148 14.547 13.125 1 94.31 36 THR B CA 1
ATOM 4463 C C . THR B 1 36 ? -9.305 13.305 13.992 1 94.31 36 THR B C 1
ATOM 4465 O O . THR B 1 36 ? -9.711 12.242 13.5 1 94.31 36 THR B O 1
ATOM 4468 N N . PHE B 1 37 ? -9.078 13.398 15.25 1 97.25 37 PHE B N 1
ATOM 4469 C CA . PHE B 1 37 ? -8.992 12.227 16.109 1 97.25 37 PHE B CA 1
ATOM 4470 C C . PHE B 1 37 ? -10.336 11.938 16.766 1 97.25 37 PHE B C 1
ATOM 4472 O O . PHE B 1 37 ? -10.688 10.781 16.984 1 97.25 37 PHE B O 1
ATOM 4479 N N . GLN B 1 38 ? -11.094 12.961 17.047 1 97.38 38 GLN B N 1
ATOM 4480 C CA . GLN B 1 38 ? -12.352 12.836 17.766 1 97.38 38 GLN B CA 1
ATOM 4481 C C . GLN B 1 38 ? -13.312 11.898 17.031 1 97.38 38 GLN B C 1
ATOM 4483 O O . GLN B 1 38 ? -13.961 11.055 17.656 1 97.38 38 GLN B O 1
ATOM 4488 N N . PRO B 1 39 ? -13.398 12.008 15.695 1 97.81 39 PRO B N 1
ATOM 4489 C CA . PRO B 1 39 ? -14.328 11.125 14.984 1 97.81 39 PRO B CA 1
ATOM 4490 C C . PRO B 1 39 ? -13.984 9.648 15.164 1 97.81 39 PRO B C 1
ATOM 4492 O O . PRO B 1 39 ? -14.883 8.797 15.172 1 97.81 39 PRO B O 1
ATOM 4495 N N . ILE B 1 40 ? -12.758 9.312 15.336 1 98.38 40 ILE B N 1
ATOM 4496 C CA . ILE B 1 40 ? -12.336 7.926 15.477 1 98.38 40 ILE B CA 1
ATOM 4497 C C . ILE B 1 40 ? -12.766 7.395 16.844 1 98.38 40 ILE B C 1
ATOM 4499 O O . ILE B 1 40 ? -13.375 6.324 16.938 1 98.38 40 ILE B O 1
ATOM 4503 N N . ALA B 1 41 ? -12.5 8.172 17.922 1 98.62 41 ALA B N 1
ATOM 4504 C CA . ALA B 1 41 ? -12.93 7.777 19.25 1 98.62 41 ALA B CA 1
ATOM 4505 C C . ALA B 1 41 ? -14.445 7.633 19.312 1 98.62 41 ALA B C 1
ATOM 4507 O O . ALA B 1 41 ? -14.961 6.668 19.891 1 98.62 41 ALA B O 1
ATOM 4508 N N . LYS B 1 42 ? -15.086 8.57 18.719 1 98.31 42 LYS B N 1
ATOM 4509 C CA . LYS B 1 42 ? -16.547 8.555 18.703 1 98.31 42 LYS B CA 1
ATOM 4510 C C . LYS B 1 42 ? -17.078 7.324 17.969 1 98.31 42 LYS B C 1
ATOM 4512 O O . LYS B 1 42 ? -17.953 6.617 18.469 1 98.31 42 LYS B O 1
ATOM 4517 N N . ALA B 1 43 ? -16.562 7.066 16.766 1 98 43 ALA B N 1
ATOM 4518 C CA . ALA B 1 43 ? -17.031 5.949 15.938 1 98 43 ALA B CA 1
ATOM 4519 C C . ALA B 1 43 ? -16.797 4.617 16.656 1 98 43 ALA B C 1
ATOM 4521 O O . ALA B 1 43 ? -17.672 3.742 16.625 1 98 43 ALA B O 1
ATOM 4522 N N . LEU B 1 44 ? -15.656 4.457 17.281 1 98.44 44 LEU B N 1
ATOM 4523 C CA . LEU B 1 44 ? -15.352 3.221 17.984 1 98.44 44 LEU B CA 1
ATOM 4524 C C . LEU B 1 44 ? -16.281 3.041 19.188 1 98.44 44 LEU B C 1
ATOM 4526 O O . LEU B 1 44 ? -16.734 1.927 19.453 1 98.44 44 LEU B O 1
ATOM 4530 N N . SER B 1 45 ? -16.609 4.113 19.875 1 98.25 45 SER B N 1
ATOM 4531 C CA . SER B 1 45 ? -17.547 4.039 21 1 98.25 45 SER B CA 1
ATOM 4532 C C . SER B 1 45 ? -18.953 3.672 20.531 1 98.25 45 SER B C 1
ATOM 4534 O O . SER B 1 45 ? -19.641 2.885 21.188 1 98.25 45 SER B O 1
ATOM 4536 N N . LEU B 1 46 ? -19.359 4.223 19.438 1 97.31 46 LEU B N 1
ATOM 4537 C CA . LEU B 1 46 ? -20.688 3.971 18.891 1 97.31 46 LEU B CA 1
ATOM 4538 C C . LEU B 1 46 ? -20.797 2.535 18.391 1 97.31 46 LEU B C 1
ATOM 4540 O O . LEU B 1 46 ? -21.906 2.004 18.281 1 97.31 46 LEU B O 1
ATOM 4544 N N . ARG B 1 47 ? -19.719 1.925 18.094 1 96.12 47 ARG B N 1
ATOM 4545 C CA . ARG B 1 47 ? -19.703 0.535 17.641 1 96.12 47 ARG B CA 1
ATOM 4546 C C . ARG B 1 47 ? -19.766 -0.42 18.828 1 96.12 47 ARG B C 1
ATOM 4548 O O . ARG B 1 47 ? -19.797 -1.64 18.656 1 96.12 47 ARG B O 1
ATOM 4555 N N . GLY B 1 48 ? -19.75 0.096 20.047 1 96.69 48 GLY B N 1
ATOM 4556 C CA . GLY B 1 48 ? -19.938 -0.729 21.219 1 96.69 48 GLY B CA 1
ATOM 4557 C C . GLY B 1 48 ? -18.672 -0.936 22.031 1 96.69 48 GLY B C 1
ATOM 4558 O O . GLY B 1 48 ? -18.703 -1.54 23.109 1 96.69 48 GLY B O 1
ATOM 4559 N N . HIS B 1 49 ? -17.531 -0.396 21.578 1 98.38 49 HIS B N 1
ATOM 4560 C CA . HIS B 1 49 ? -16.297 -0.517 22.344 1 98.38 49 HIS B CA 1
ATOM 4561 C C . HIS B 1 49 ? -16.281 0.444 23.516 1 98.38 49 HIS B C 1
ATOM 4563 O O . HIS B 1 49 ? -16.906 1.5 23.484 1 98.38 49 HIS B O 1
ATOM 4569 N N . GLU B 1 50 ? -15.633 0.028 24.594 1 98.5 50 GLU B N 1
ATOM 4570 C CA . GLU B 1 50 ? -15.32 0.96 25.672 1 98.5 50 GLU B CA 1
ATOM 4571 C C . GLU B 1 50 ? -14.078 1.78 25.344 1 98.5 50 GLU B C 1
ATOM 4573 O O . GLU B 1 50 ? -12.977 1.235 25.25 1 98.5 50 GLU B O 1
ATOM 4578 N N . VAL B 1 51 ? -14.289 3.078 25.203 1 98.75 51 VAL B N 1
ATOM 4579 C CA . VAL B 1 51 ? -13.188 3.928 24.766 1 98.75 51 VAL B CA 1
ATOM 4580 C C . VAL B 1 51 ? -12.859 4.953 25.859 1 98.75 51 VAL B C 1
ATOM 4582 O O . VAL B 1 51 ? -13.75 5.625 26.375 1 98.75 51 VAL B O 1
ATOM 4585 N N . ILE B 1 52 ? -11.633 5.016 26.266 1 98.75 52 ILE B N 1
ATOM 4586 C CA . ILE B 1 52 ? -11.109 6.105 27.078 1 98.75 52 ILE B CA 1
ATOM 4587 C C . ILE B 1 52 ? -10.234 7.02 26.203 1 98.75 52 ILE B C 1
ATOM 4589 O O . ILE B 1 52 ? -9.273 6.562 25.594 1 98.75 52 ILE B O 1
ATOM 4593 N N . SER B 1 53 ? -10.578 8.258 26.156 1 98.7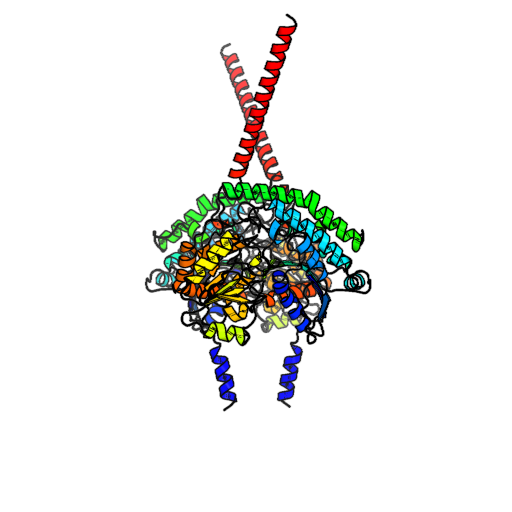5 53 SER B N 1
ATOM 4594 C CA . SER B 1 53 ? -9.844 9.219 25.328 1 98.75 53 SER B CA 1
ATOM 4595 C C . SER B 1 53 ? -9.195 10.289 26.203 1 98.75 53 SER B C 1
ATOM 4597 O O . SER B 1 53 ? -9.883 11.07 26.859 1 98.75 53 SER B O 1
ATOM 4599 N N . VAL B 1 54 ? -7.883 10.266 26.219 1 98.81 54 VAL B N 1
ATOM 4600 C CA . VAL B 1 54 ? -7.117 11.344 26.844 1 98.81 54 VAL B CA 1
ATOM 4601 C C . VAL B 1 54 ? -6.887 12.469 25.828 1 98.81 54 VAL B C 1
ATOM 4603 O O . VAL B 1 54 ? -6.133 12.297 24.875 1 98.81 54 VAL B O 1
ATOM 4606 N N . THR B 1 55 ? -7.512 13.578 26.016 1 98.5 55 THR B N 1
ATOM 4607 C CA . THR B 1 55 ? -7.539 14.609 25 1 98.5 55 THR B CA 1
ATOM 4608 C C . THR B 1 55 ? -7.676 16 25.625 1 98.5 55 THR B C 1
ATOM 4610 O O . THR B 1 55 ? -8.359 16.156 26.641 1 98.5 55 THR B O 1
ATOM 4613 N N . PRO B 1 56 ? -7.035 17 25.031 1 97.81 56 PRO B N 1
ATOM 4614 C CA . PRO B 1 56 ? -7.207 18.359 25.516 1 97.81 56 PRO B CA 1
ATOM 4615 C C . PRO B 1 56 ? -8.531 18.984 25.078 1 97.81 56 PRO B C 1
ATOM 4617 O O . PRO B 1 56 ? -8.883 20.078 25.547 1 97.81 56 PRO B O 1
ATOM 4620 N N . ARG B 1 57 ? -9.25 18.297 24.234 1 96.44 57 ARG B N 1
ATOM 4621 C CA . ARG B 1 57 ? -10.492 18.828 23.688 1 96.44 57 ARG B CA 1
ATOM 4622 C C . ARG B 1 57 ? -11.586 17.766 23.688 1 96.44 57 ARG B C 1
ATOM 4624 O O . ARG B 1 57 ? -11.977 17.266 22.625 1 96.44 57 ARG B O 1
ATOM 4631 N N . PRO B 1 58 ? -12.148 17.562 24.781 1 97.62 58 PRO B N 1
ATOM 4632 C CA . PRO B 1 58 ? -13.211 16.562 24.859 1 97.62 58 PRO B CA 1
ATOM 4633 C C . PRO B 1 58 ? -14.453 16.953 24.062 1 97.62 58 PRO B C 1
ATOM 4635 O O . PRO B 1 58 ? -14.742 18.141 23.922 1 97.62 58 PRO B O 1
ATOM 4638 N N . ILE B 1 59 ? -15.109 15.984 23.594 1 96.06 59 ILE B N 1
ATOM 4639 C CA . ILE B 1 59 ? -16.375 16.172 22.891 1 96.06 59 ILE B CA 1
ATOM 4640 C C . ILE B 1 59 ? -17.469 16.562 23.875 1 96.06 59 ILE B C 1
ATOM 4642 O O . ILE B 1 59 ? -18.328 17.391 23.547 1 96.06 59 ILE B O 1
ATOM 4646 N N . ASN B 1 60 ? -17.484 16.078 25.031 1 96.56 60 ASN B N 1
ATOM 4647 C CA . ASN B 1 60 ? -18.453 16.328 26.094 1 96.56 60 ASN B CA 1
ATOM 4648 C C . ASN B 1 60 ? -19.875 16.031 25.641 1 96.56 60 ASN B C 1
ATOM 4650 O O . ASN B 1 60 ? -20.781 16.859 25.797 1 96.56 60 ASN B O 1
ATOM 4654 N N . ASP B 1 61 ? -20.078 14.961 24.953 1 96.38 61 ASP B N 1
ATOM 4655 C CA . ASP B 1 61 ? -21.375 14.461 24.547 1 96.38 61 ASP B CA 1
ATOM 4656 C C . ASP B 1 61 ? -21.859 13.359 25.484 1 96.38 61 ASP B C 1
ATOM 4658 O O . ASP B 1 61 ? -21.359 12.234 25.438 1 96.38 61 ASP B O 1
ATOM 4662 N N . PRO B 1 62 ? -22.812 13.625 26.297 1 95.88 62 PRO B N 1
ATOM 4663 C CA . PRO B 1 62 ? -23.25 12.648 27.297 1 95.88 62 PRO B CA 1
ATOM 4664 C C . PRO B 1 62 ? -23.938 11.43 26.688 1 95.88 62 PRO B C 1
ATOM 4666 O O . PRO B 1 62 ? -24.109 10.406 27.344 1 95.88 62 PRO B O 1
ATOM 4669 N N . THR B 1 63 ? -24.328 11.531 25.438 1 96.75 63 THR B N 1
ATOM 4670 C CA . THR B 1 63 ? -25 10.414 24.781 1 96.75 63 THR B CA 1
ATOM 4671 C C . THR B 1 63 ? -24 9.32 24.422 1 96.75 63 THR B C 1
ATOM 4673 O O . THR B 1 63 ? -24.391 8.188 24.141 1 96.75 63 THR B O 1
ATOM 4676 N N . LEU B 1 64 ? -22.781 9.656 24.422 1 97.5 64 LEU B N 1
ATOM 4677 C CA . LEU B 1 64 ? -21.734 8.672 24.172 1 97.5 64 LEU B CA 1
ATOM 4678 C C . LEU B 1 64 ? -21.344 7.941 25.453 1 97.5 64 LEU B C 1
ATOM 4680 O O . LEU B 1 64 ? -20.266 8.164 26 1 97.5 64 LEU B O 1
ATOM 4684 N N . THR B 1 65 ? -22.125 6.961 25.875 1 96.75 65 THR B N 1
ATOM 4685 C CA . THR B 1 65 ? -22.016 6.336 27.188 1 96.75 65 THR B CA 1
ATOM 4686 C C . THR B 1 65 ? -20.781 5.434 27.266 1 96.75 65 THR B C 1
ATOM 4688 O O . THR B 1 65 ? -20.297 5.141 28.344 1 96.75 65 THR B O 1
ATOM 4691 N N . ASN B 1 66 ? -20.312 4.973 26.062 1 97.5 66 ASN B N 1
ATOM 4692 C CA . ASN B 1 66 ? -19.141 4.098 26.031 1 97.5 66 ASN B CA 1
ATOM 4693 C C . ASN B 1 66 ? -17.844 4.891 25.875 1 97.5 66 ASN B C 1
ATOM 4695 O O . ASN B 1 66 ? -16.781 4.305 25.703 1 97.5 66 ASN B O 1
ATOM 4699 N N . LEU B 1 67 ? -17.938 6.242 25.875 1 98.5 67 LEU B N 1
ATOM 4700 C CA . LEU B 1 67 ? -16.766 7.102 25.719 1 98.5 67 LEU B CA 1
ATOM 4701 C C . LEU B 1 67 ? -16.484 7.859 27.016 1 98.5 67 LEU B C 1
ATOM 4703 O O . LEU B 1 67 ? -17.312 8.656 27.469 1 98.5 67 LEU B O 1
ATOM 4707 N N . THR B 1 68 ? -15.391 7.559 27.641 1 98.5 68 THR B N 1
ATOM 4708 C CA . THR B 1 68 ? -14.883 8.328 28.781 1 98.5 68 THR B CA 1
ATOM 4709 C C . THR B 1 68 ? -13.758 9.258 28.328 1 98.5 68 THR B C 1
ATOM 4711 O O . THR B 1 68 ? -12.781 8.812 27.719 1 98.5 68 THR B O 1
ATOM 4714 N N . GLU B 1 69 ? -13.867 10.477 28.625 1 98.5 69 GLU B N 1
ATOM 4715 C CA . GLU B 1 69 ? -12.852 11.438 28.188 1 98.5 69 GLU B CA 1
ATOM 4716 C C . GLU B 1 69 ? -12.117 12.039 29.391 1 98.5 69 GLU B C 1
ATOM 4718 O O . GLU B 1 69 ? -12.75 12.453 30.359 1 98.5 69 GLU B O 1
ATOM 4723 N N . ILE B 1 70 ? -10.828 11.953 29.344 1 98.56 70 ILE B N 1
ATOM 4724 C CA . ILE B 1 70 ? -9.953 12.594 30.312 1 98.56 70 ILE B CA 1
ATOM 4725 C C . ILE B 1 70 ? -9.43 13.906 29.75 1 98.56 70 ILE B C 1
ATOM 4727 O O . ILE B 1 70 ? -8.68 13.914 28.766 1 98.56 70 ILE B O 1
ATOM 4731 N N . ASN B 1 71 ? -9.789 14.969 30.406 1 98.19 71 ASN B N 1
ATOM 4732 C CA . ASN B 1 71 ? -9.508 16.312 29.922 1 98.19 71 ASN B CA 1
ATOM 4733 C C . ASN B 1 71 ? -8.094 16.766 30.297 1 98.19 71 ASN B C 1
ATOM 4735 O O . ASN B 1 71 ? -7.789 16.922 31.484 1 98.19 71 ASN B O 1
ATOM 4739 N N . THR B 1 72 ? -7.27 17.016 29.281 1 97.88 72 THR B N 1
ATOM 4740 C CA . THR B 1 72 ? -5.91 17.516 29.5 1 97.88 72 THR B CA 1
ATOM 4741 C C . THR B 1 72 ? -5.754 18.922 28.969 1 97.88 72 THR B C 1
ATOM 4743 O O . THR B 1 72 ? -4.699 19.281 28.438 1 97.88 72 THR B O 1
ATOM 4746 N N . ASN B 1 73 ? -6.738 19.75 29.031 1 95.31 73 ASN B N 1
ATOM 4747 C CA . ASN B 1 73 ? -6.812 21.078 28.438 1 95.31 73 ASN B CA 1
ATOM 4748 C C . ASN B 1 73 ? -5.723 22 29 1 95.31 73 ASN B C 1
ATOM 4750 O O . ASN B 1 73 ? -5.379 23 28.375 1 95.31 73 ASN B O 1
ATOM 4754 N N . LYS B 1 74 ? -5.102 21.672 30.141 1 94.19 74 LYS B N 1
ATOM 4755 C CA . LYS B 1 74 ? -4.031 22.484 30.734 1 94.19 74 LYS B CA 1
ATOM 4756 C C . LYS B 1 74 ? -2.807 22.516 29.828 1 94.19 74 LYS B C 1
ATOM 4758 O O . LYS B 1 74 ? -1.972 23.406 29.938 1 94.19 74 LYS B O 1
ATOM 4763 N N . THR B 1 75 ? -2.764 21.547 28.938 1 96.19 75 THR B N 1
ATOM 4764 C CA . THR B 1 75 ? -1.605 21.469 28.062 1 96.19 75 THR B CA 1
ATOM 4765 C C . THR B 1 75 ? -1.63 22.578 27.016 1 96.19 75 THR B C 1
ATOM 4767 O O . THR B 1 75 ? -0.623 22.844 26.359 1 96.19 75 THR B O 1
ATOM 4770 N N . TYR B 1 76 ? -2.746 23.266 26.828 1 93.94 76 TYR B N 1
ATOM 4771 C CA . TYR B 1 76 ? -2.803 24.438 25.953 1 93.94 76 TYR B CA 1
ATOM 4772 C C . TYR B 1 76 ? -1.812 25.5 26.391 1 93.94 76 TYR B C 1
ATOM 4774 O O . TYR B 1 76 ? -1.248 26.219 25.562 1 93.94 76 TYR B O 1
ATOM 4782 N N . ASP B 1 77 ? -1.542 25.594 27.688 1 94.62 77 ASP B N 1
ATOM 4783 C CA . ASP B 1 77 ? -0.588 26.562 28.219 1 94.62 77 ASP B CA 1
ATOM 4784 C C . ASP B 1 77 ? 0.832 26.234 27.75 1 94.62 77 ASP B C 1
ATOM 4786 O O . ASP B 1 77 ? 1.644 27.141 27.562 1 94.62 77 ASP B O 1
ATOM 4790 N N . ILE B 1 78 ? 1.058 25.031 27.547 1 95.25 78 ILE B N 1
ATOM 4791 C CA . ILE B 1 78 ? 2.391 24.609 27.141 1 95.25 78 ILE B CA 1
ATOM 4792 C C . ILE B 1 78 ? 2.654 25.078 25.703 1 95.25 78 ILE B C 1
ATOM 4794 O O . ILE B 1 78 ? 3.709 25.641 25.406 1 95.25 78 ILE B O 1
ATOM 4798 N N . ILE B 1 79 ? 1.71 24.828 24.812 1 91.19 79 ILE B N 1
ATOM 4799 C CA . ILE B 1 79 ? 1.877 25.219 23.422 1 91.19 79 ILE B CA 1
ATOM 4800 C C . ILE B 1 79 ? 2.002 26.734 23.312 1 91.19 79 ILE B C 1
ATOM 4802 O O . ILE B 1 79 ? 2.805 27.234 22.531 1 91.19 79 ILE B O 1
ATOM 4806 N N . LEU B 1 80 ? 1.19 27.422 24.078 1 87.69 80 LEU B N 1
ATOM 4807 C CA . LEU B 1 80 ? 1.26 28.891 24.109 1 87.69 80 LEU B CA 1
ATOM 4808 C C . LEU B 1 80 ? 2.607 29.359 24.641 1 87.69 80 LEU B C 1
ATOM 4810 O O . LEU B 1 80 ? 3.203 30.297 24.109 1 87.69 80 LEU B O 1
ATOM 4814 N N . GLY B 1 81 ? 3.049 28.719 25.656 1 91.31 81 GLY B N 1
ATOM 4815 C CA . GLY B 1 81 ? 4.312 29.078 26.266 1 91.31 81 GLY B CA 1
ATOM 4816 C C . GLY B 1 81 ? 5.504 28.906 25.359 1 91.31 81 GLY B C 1
ATOM 4817 O O . GLY B 1 81 ? 6.469 29.672 25.422 1 91.31 81 GLY B O 1
ATOM 4818 N N . HIS B 1 82 ? 5.438 27.969 24.484 1 92.06 82 HIS B N 1
ATOM 4819 C CA . HIS B 1 82 ? 6.523 27.688 23.562 1 92.06 82 HIS B CA 1
ATOM 4820 C C . HIS B 1 82 ? 6.453 28.609 22.344 1 92.06 82 HIS B C 1
ATOM 4822 O O . HIS B 1 82 ? 7.414 28.719 21.578 1 92.06 82 HIS B O 1
ATOM 4828 N N . GLY B 1 83 ? 5.32 29.312 22.172 1 86.81 83 GLY B N 1
ATOM 4829 C CA . GLY B 1 83 ? 5.176 30.172 21 1 86.81 83 GLY B CA 1
ATOM 4830 C C . GLY B 1 83 ? 5.105 29.406 19.703 1 86.81 83 GLY B C 1
ATOM 4831 O O . GLY B 1 83 ? 5.859 29.688 18.766 1 86.81 83 GLY B O 1
ATOM 4832 N N . PHE B 1 84 ? 4.242 28.469 19.641 1 84.56 84 PHE B N 1
ATOM 4833 C CA . PHE B 1 84 ? 4.105 27.547 18.516 1 84.56 84 PHE B CA 1
ATOM 4834 C C . PHE B 1 84 ? 4.008 28.297 17.203 1 84.56 84 PHE B C 1
ATOM 4836 O O . PHE B 1 84 ? 4.707 27.969 16.234 1 84.56 84 PHE B O 1
ATOM 4843 N N . GLU B 1 85 ? 3.201 29.312 17.062 1 80.31 85 GLU B N 1
ATOM 4844 C CA . GLU B 1 85 ? 2.996 30.062 15.828 1 80.31 85 GLU B CA 1
ATOM 4845 C C . GLU B 1 85 ? 4.281 30.75 15.375 1 80.31 85 GLU B C 1
ATOM 4847 O O . GLU B 1 85 ? 4.508 30.953 14.18 1 80.31 85 GLU B O 1
ATOM 4852 N N . PHE B 1 86 ? 5.156 31.016 16.359 1 81.31 86 PHE B N 1
ATOM 4853 C CA . PHE B 1 86 ? 6.363 31.766 16.047 1 81.31 86 PHE B CA 1
ATOM 4854 C C . PHE B 1 86 ? 7.484 30.844 15.594 1 81.31 86 PHE B C 1
ATOM 4856 O O . PHE B 1 86 ? 8.117 31.078 14.555 1 81.31 86 PHE B O 1
ATOM 4863 N N . PHE B 1 87 ? 7.629 29.766 16.312 1 86.62 87 PHE B N 1
ATOM 4864 C CA . PHE B 1 87 ? 8.766 28.938 15.922 1 86.62 87 PHE B CA 1
ATOM 4865 C C . PHE B 1 87 ? 8.43 28.094 14.688 1 86.62 87 PHE B C 1
ATOM 4867 O O . PHE B 1 87 ? 9.328 27.578 14.016 1 86.62 87 PHE B O 1
ATOM 4874 N N . MET B 1 88 ? 7.16 28.031 14.344 1 85.25 88 MET B N 1
ATOM 4875 C CA . MET B 1 88 ? 6.742 27.281 13.164 1 85.25 88 MET B CA 1
ATOM 4876 C C . MET B 1 88 ? 6.746 28.156 11.922 1 85.25 88 MET B C 1
ATOM 4878 O O . MET B 1 88 ? 6.434 27.703 10.82 1 85.25 88 MET B O 1
ATOM 4882 N N . SER B 1 89 ? 7.148 29.375 12.117 1 82.62 89 SER B N 1
ATOM 4883 C CA . SER B 1 89 ? 7.176 30.312 11.008 1 82.62 89 SER B CA 1
ATOM 4884 C C . SER B 1 89 ? 8.039 29.797 9.859 1 82.62 89 SER B C 1
ATOM 4886 O O . SER B 1 89 ? 9.062 29.141 10.094 1 82.62 89 SER B O 1
ATOM 4888 N N . LYS B 1 90 ? 7.645 30.078 8.641 1 80.62 90 LYS B N 1
ATOM 4889 C CA . LYS B 1 90 ? 8.359 29.609 7.461 1 80.62 90 LYS B CA 1
ATOM 4890 C C . LYS B 1 90 ? 9.773 30.188 7.41 1 80.62 90 LYS B C 1
ATOM 4892 O O . LYS B 1 90 ? 10.633 29.672 6.691 1 80.62 90 LYS B O 1
ATOM 4897 N N . GLU B 1 91 ? 10.031 31.188 8.195 1 81.12 91 GLU B N 1
ATOM 4898 C CA . GLU B 1 91 ? 11.344 31.828 8.234 1 81.12 91 GLU B CA 1
ATOM 4899 C C . GLU B 1 91 ? 12.352 30.984 9.008 1 81.12 91 GLU B C 1
ATOM 4901 O O . GLU B 1 91 ? 13.562 31.141 8.844 1 81.12 91 GLU B O 1
ATOM 4906 N N . ASN B 1 92 ? 11.906 30.109 9.836 1 88.88 92 ASN B N 1
ATOM 4907 C CA . ASN B 1 92 ? 12.789 29.266 10.633 1 88.88 92 ASN B CA 1
ATOM 4908 C C . ASN B 1 92 ? 13.156 27.984 9.891 1 88.88 92 ASN B C 1
ATOM 4910 O O . ASN B 1 92 ? 12.375 27.5 9.07 1 88.88 92 ASN B O 1
ATOM 4914 N N . THR B 1 93 ? 14.312 27.484 10.164 1 91.19 93 THR B N 1
ATOM 4915 C CA . THR B 1 93 ? 14.742 26.25 9.539 1 91.19 93 THR B CA 1
ATOM 4916 C C . THR B 1 93 ? 13.93 25.062 10.062 1 91.19 93 THR B C 1
ATOM 4918 O O . THR B 1 93 ? 13.406 25.109 11.172 1 91.19 93 THR B O 1
ATOM 4921 N N . VAL B 1 94 ? 13.852 24.047 9.297 1 92.38 94 VAL B N 1
ATOM 4922 C CA . VAL B 1 94 ? 13.086 22.859 9.672 1 92.38 94 VAL B CA 1
ATOM 4923 C C . VAL B 1 94 ? 13.75 22.188 10.867 1 92.38 94 VAL B C 1
ATOM 4925 O O . VAL B 1 94 ? 13.062 21.656 11.75 1 92.38 94 VAL B O 1
ATOM 4928 N N . GLN B 1 95 ? 15.086 22.234 10.961 1 94.69 95 GLN B N 1
ATOM 4929 C CA . GLN B 1 95 ? 15.812 21.641 12.086 1 94.69 95 GLN B CA 1
ATOM 4930 C C . GLN B 1 95 ? 15.43 22.328 13.398 1 94.69 95 GLN B C 1
ATOM 4932 O O . GLN B 1 95 ? 15.219 21.656 14.414 1 94.69 95 GLN B O 1
ATOM 4937 N N . TYR B 1 96 ? 15.359 23.609 13.281 1 94.88 96 TYR B N 1
ATOM 4938 C CA . TYR B 1 96 ? 14.953 24.375 14.453 1 94.88 96 TYR B CA 1
ATOM 4939 C C . TYR B 1 96 ? 13.523 24.031 14.859 1 94.88 96 TYR B C 1
ATOM 4941 O O . TYR B 1 96 ? 13.25 23.828 16.047 1 94.88 96 TYR B O 1
ATOM 4949 N N . LYS B 1 97 ? 12.633 23.953 13.969 1 93.81 97 LYS B N 1
ATOM 4950 C CA . LYS B 1 97 ? 11.242 23.594 14.234 1 93.81 97 LYS B CA 1
ATOM 4951 C C . LYS B 1 97 ? 11.141 22.234 14.93 1 93.81 97 LYS B C 1
ATOM 4953 O O . LYS B 1 97 ? 10.438 22.094 15.93 1 93.81 97 LYS B O 1
ATOM 4958 N N . ILE B 1 98 ? 11.859 21.266 14.391 1 94.88 98 ILE B N 1
ATOM 4959 C CA . ILE B 1 98 ? 11.789 19.906 14.891 1 94.88 98 ILE B CA 1
ATOM 4960 C C . ILE B 1 98 ? 12.281 19.859 16.344 1 94.88 98 ILE B C 1
ATOM 4962 O O . ILE B 1 98 ? 11.656 19.219 17.188 1 94.88 98 ILE B O 1
ATOM 4966 N N . GLN B 1 99 ? 13.344 20.547 16.625 1 96.5 99 GLN B N 1
ATOM 4967 C CA . GLN B 1 99 ? 13.867 20.578 17.984 1 96.5 99 GLN B CA 1
ATOM 4968 C C . GLN B 1 99 ? 12.859 21.219 18.953 1 96.5 99 GLN B C 1
ATOM 4970 O O . GLN B 1 99 ? 12.664 20.734 20.062 1 96.5 99 GLN B O 1
ATOM 4975 N N . LYS B 1 100 ? 12.227 22.25 18.484 1 96.12 100 LYS B N 1
ATOM 4976 C CA . LYS B 1 100 ? 11.234 22.938 19.312 1 96.12 100 LYS B CA 1
ATOM 4977 C C . LYS B 1 100 ? 9.992 22.078 19.516 1 96.12 100 LYS B C 1
ATOM 4979 O O . LYS B 1 100 ? 9.398 22.078 20.594 1 96.12 100 LYS B O 1
ATOM 4984 N N . ILE B 1 101 ? 9.602 21.359 18.516 1 95.62 101 ILE B N 1
ATOM 4985 C CA . ILE B 1 101 ? 8.438 20.484 18.609 1 95.62 101 ILE B CA 1
ATOM 4986 C C . ILE B 1 101 ? 8.719 19.375 19.625 1 95.62 101 ILE B C 1
ATOM 4988 O O . ILE B 1 101 ? 7.875 19.078 20.469 1 95.62 101 ILE B O 1
ATOM 4992 N N . PHE B 1 102 ? 9.875 18.797 19.562 1 97 102 PHE B N 1
ATOM 4993 C CA . PHE B 1 102 ? 10.211 17.75 20.531 1 97 102 PHE B CA 1
ATOM 4994 C C . PHE B 1 102 ? 10.219 18.312 21.938 1 97 102 PHE B C 1
ATOM 4996 O O . PHE B 1 102 ? 9.688 17.688 22.859 1 97 102 PHE B O 1
ATOM 5003 N N . ALA B 1 103 ? 10.82 19.469 22.109 1 97.19 103 ALA B N 1
ATOM 5004 C CA . ALA B 1 103 ? 10.844 20.094 23.422 1 97.19 103 ALA B CA 1
ATOM 5005 C C . ALA B 1 103 ? 9.438 20.297 23.969 1 97.19 103 ALA B C 1
ATOM 5007 O O . ALA B 1 103 ? 9.172 20.047 25.141 1 97.19 103 ALA B O 1
ATOM 5008 N N . MET B 1 104 ? 8.602 20.766 23.141 1 96.81 104 MET B N 1
ATOM 5009 C CA . MET B 1 104 ? 7.199 20.953 23.5 1 96.81 104 MET B CA 1
ATOM 5010 C C . MET B 1 104 ? 6.547 19.609 23.859 1 96.81 104 MET B C 1
ATOM 5012 O O . MET B 1 104 ? 5.848 19.516 24.875 1 96.81 104 MET B O 1
ATOM 5016 N N . TYR B 1 105 ? 6.82 18.594 23.094 1 97.06 105 TYR B N 1
ATOM 5017 C CA . TYR B 1 105 ? 6.203 17.297 23.312 1 97.06 105 TYR B CA 1
ATOM 5018 C C . TYR B 1 105 ? 6.723 16.641 24.578 1 97.06 105 TYR B C 1
ATOM 5020 O O . TYR B 1 105 ? 6 15.898 25.25 1 97.06 105 TYR B O 1
ATOM 5028 N N . TYR B 1 106 ? 8.008 16.906 24.953 1 98.12 106 TYR B N 1
ATOM 5029 C CA . TYR B 1 106 ? 8.516 16.422 26.234 1 98.12 106 TYR B CA 1
ATOM 5030 C C . TYR B 1 106 ? 7.664 16.953 27.375 1 98.12 106 TYR B C 1
ATOM 5032 O O . TYR B 1 106 ? 7.238 16.188 28.25 1 98.12 106 TYR B O 1
ATOM 5040 N N . GLU B 1 107 ? 7.426 18.188 27.281 1 98.06 107 GLU B N 1
ATOM 5041 C CA . GLU B 1 107 ? 6.652 18.828 28.344 1 98.06 107 GLU B CA 1
ATOM 5042 C C . GLU B 1 107 ? 5.203 18.359 28.328 1 98.06 107 GLU B C 1
ATOM 5044 O O . GLU B 1 107 ? 4.605 18.141 29.391 1 98.06 107 GLU B O 1
ATOM 5049 N N . ILE B 1 108 ? 4.656 18.234 27.188 1 98.12 108 ILE B N 1
ATOM 5050 C CA . ILE B 1 108 ? 3.275 17.781 27.047 1 98.12 108 ILE B CA 1
ATOM 5051 C C . ILE B 1 108 ? 3.141 16.359 27.594 1 98.12 108 ILE B C 1
ATOM 5053 O O . ILE B 1 108 ? 2.189 16.047 28.328 1 98.12 108 ILE B O 1
ATOM 5057 N N . ALA B 1 109 ? 4.078 15.5 27.25 1 98.25 109 ALA B N 1
ATOM 5058 C CA . ALA B 1 109 ? 4.047 14.117 27.719 1 98.25 109 ALA B CA 1
ATOM 5059 C C . ALA B 1 109 ? 4.07 14.062 29.25 1 98.25 109 ALA B C 1
ATOM 5061 O O . ALA B 1 109 ? 3.287 13.336 29.859 1 98.25 109 ALA B O 1
ATOM 5062 N N . GLU B 1 110 ? 4.938 14.844 29.828 1 98.31 110 GLU B N 1
ATOM 5063 C CA . GLU B 1 110 ? 5.016 14.867 31.297 1 98.31 110 GLU B CA 1
ATOM 5064 C C . GLU B 1 110 ? 3.713 15.375 31.906 1 98.31 110 GLU B C 1
ATOM 5066 O O . GLU B 1 110 ? 3.219 14.812 32.875 1 98.31 110 GLU B O 1
ATOM 5071 N N . ALA B 1 111 ? 3.176 16.406 31.328 1 98.38 111 ALA B N 1
ATOM 5072 C CA . ALA B 1 111 ? 1.917 16.969 31.812 1 98.38 111 ALA B CA 1
ATOM 5073 C C . ALA B 1 111 ? 0.796 15.93 31.734 1 98.38 111 ALA B C 1
ATOM 5075 O O . ALA B 1 111 ? -0.044 15.852 32.656 1 98.38 111 ALA B O 1
ATOM 5076 N N . ILE B 1 112 ? 0.756 15.172 30.703 1 98.38 112 ILE B N 1
ATOM 5077 C CA . ILE B 1 112 ? -0.277 14.156 30.5 1 98.38 112 ILE B CA 1
ATOM 5078 C C . ILE B 1 112 ? -0.094 13.031 31.516 1 98.38 112 ILE B C 1
ATOM 5080 O O . ILE B 1 112 ? -1.057 12.602 32.156 1 98.38 112 ILE B O 1
ATOM 5084 N N . PHE B 1 113 ? 1.146 12.578 31.703 1 98.25 113 PHE B N 1
ATOM 5085 C CA . PHE B 1 113 ? 1.425 11.516 32.656 1 98.25 113 PHE B CA 1
ATOM 5086 C C . PHE B 1 113 ? 1.124 11.977 34.094 1 98.25 113 PHE B C 1
ATOM 5088 O O . PHE B 1 113 ? 0.786 11.164 34.938 1 98.25 113 PHE B O 1
ATOM 5095 N N . GLU B 1 114 ? 1.147 13.25 34.312 1 98 114 GLU B N 1
ATOM 5096 C CA . GLU B 1 114 ? 0.917 13.797 35.656 1 98 114 GLU B CA 1
ATOM 5097 C C . GLU B 1 114 ? -0.568 14.047 35.906 1 98 114 GLU B C 1
ATOM 5099 O O . GLU B 1 114 ? -0.982 14.297 37.031 1 98 114 GLU B O 1
ATOM 5104 N N . ASN B 1 115 ? -1.327 14.047 34.812 1 98.19 115 ASN B N 1
ATOM 5105 C CA . ASN B 1 115 ? -2.768 14.195 35 1 98.19 115 ASN B CA 1
ATOM 5106 C C . ASN B 1 115 ? -3.326 13.164 35.969 1 98.19 115 ASN B C 1
ATOM 5108 O O . ASN B 1 115 ? -3.123 11.961 35.781 1 98.19 115 ASN B O 1
ATOM 5112 N N . LYS B 1 116 ? -4.062 13.578 36.969 1 97.88 116 LYS B N 1
ATOM 5113 C CA . LYS B 1 116 ? -4.5 12.711 38.062 1 97.88 116 LYS B CA 1
ATOM 5114 C C . LYS B 1 116 ? -5.371 11.57 37.562 1 97.88 116 LYS B C 1
ATOM 5116 O O . LYS B 1 116 ? -5.211 10.422 37.969 1 97.88 116 LYS B O 1
ATOM 5121 N N . GLU B 1 117 ? -6.277 11.914 36.719 1 98.12 117 GLU B N 1
ATOM 5122 C CA . GLU B 1 117 ? -7.188 10.898 36.188 1 98.12 117 GLU B CA 1
ATOM 5123 C C . GLU B 1 117 ? -6.441 9.875 35.312 1 98.12 117 GLU B C 1
ATOM 5125 O O . GLU B 1 117 ? -6.703 8.672 35.406 1 98.12 117 GLU B O 1
ATOM 5130 N N . PHE B 1 118 ? -5.559 10.344 34.5 1 98.38 118 PHE B N 1
ATOM 5131 C CA . PHE B 1 118 ? -4.797 9.438 33.656 1 98.38 118 PHE B CA 1
ATOM 5132 C C . PHE B 1 118 ? -3.842 8.586 34.5 1 98.38 118 PHE B C 1
ATOM 5134 O O . PHE B 1 118 ? -3.66 7.398 34.219 1 98.38 118 PHE B O 1
ATOM 5141 N N . LYS B 1 119 ? -3.232 9.219 35.438 1 97.75 119 LYS B N 1
ATOM 5142 C CA . LYS B 1 119 ? -2.342 8.516 36.344 1 97.75 119 LYS B CA 1
ATOM 5143 C C . LYS B 1 119 ? -3.057 7.352 37.031 1 97.75 119 LYS B C 1
ATOM 5145 O O . LYS B 1 119 ? -2.482 6.273 37.188 1 97.75 119 LYS B O 1
ATOM 5150 N N . ALA B 1 120 ? -4.266 7.539 37.406 1 97.81 120 ALA B N 1
ATOM 5151 C CA . ALA B 1 120 ? -5.059 6.496 38.062 1 97.81 120 ALA B CA 1
ATOM 5152 C C . ALA B 1 120 ? -5.266 5.309 37.125 1 97.81 120 ALA B C 1
ATOM 5154 O O . ALA B 1 120 ? -5.387 4.168 37.594 1 97.81 120 ALA B O 1
ATOM 5155 N N . ILE B 1 121 ? -5.266 5.547 35.875 1 97.56 121 ILE B N 1
ATOM 5156 C CA . ILE B 1 121 ? -5.492 4.5 34.875 1 97.56 121 ILE B CA 1
ATOM 5157 C C . ILE B 1 121 ? -4.215 3.684 34.688 1 97.56 121 ILE B C 1
ATOM 5159 O O . ILE B 1 121 ? -4.227 2.461 34.844 1 97.56 121 ILE B O 1
ATOM 5163 N N . TYR B 1 122 ? -3.084 4.316 34.375 1 97 122 TYR B N 1
ATOM 5164 C CA . TYR B 1 122 ? -1.918 3.535 33.969 1 97 122 TYR B CA 1
ATOM 5165 C C . TYR B 1 122 ? -1.18 3.004 35.188 1 97 122 TYR B C 1
ATOM 5167 O O . TYR B 1 122 ? -0.331 2.117 35.094 1 97 122 TYR B O 1
ATOM 5175 N N . GLN B 1 123 ? -1.542 3.488 36.438 1 96.31 123 GLN B N 1
ATOM 5176 C CA . GLN B 1 123 ? -0.945 2.955 37.656 1 96.31 123 GLN B CA 1
ATOM 5177 C C . GLN B 1 123 ? -1.79 1.822 38.219 1 96.31 123 GLN B C 1
ATOM 5179 O O . GLN B 1 123 ? -1.355 1.122 39.156 1 96.31 123 GLN B O 1
ATOM 5184 N N . ASN B 1 124 ? -2.949 1.7 37.719 1 96.12 124 ASN B N 1
ATOM 5185 C CA . ASN B 1 124 ? -3.812 0.606 38.125 1 96.12 124 ASN B CA 1
ATOM 5186 C C . ASN B 1 124 ? -3.453 -0.702 37.438 1 96.12 124 ASN B C 1
ATOM 5188 O O . ASN B 1 124 ? -3.713 -0.864 36.25 1 96.12 124 ASN B O 1
ATOM 5192 N N . PRO B 1 125 ? -2.967 -1.66 38.125 1 93.19 125 PRO B N 1
ATOM 5193 C CA . PRO B 1 125 ? -2.547 -2.914 37.5 1 93.19 125 PRO B CA 1
ATOM 5194 C C . PRO B 1 125 ? -3.723 -3.727 36.969 1 93.19 125 PRO B C 1
ATOM 5196 O O . PRO B 1 125 ? -3.527 -4.652 36.156 1 93.19 125 PRO B O 1
ATOM 5199 N N . GLN B 1 126 ? -4.887 -3.426 37.344 1 94.56 126 GLN B N 1
ATOM 5200 C CA . GLN B 1 126 ? -6.066 -4.164 36.906 1 94.56 126 GLN B CA 1
ATOM 5201 C C . GLN B 1 126 ? -6.574 -3.643 35.562 1 94.56 126 GLN B C 1
ATOM 5203 O O . GLN B 1 126 ? -7.379 -4.301 34.906 1 94.56 126 GLN B O 1
ATOM 5208 N N . GLU B 1 127 ? -6.113 -2.467 35.25 1 95.44 127 GLU B N 1
ATOM 5209 C CA . GLU B 1 127 ? -6.551 -1.879 33.969 1 95.44 127 GLU B CA 1
ATOM 5210 C C . GLU B 1 127 ? -5.934 -2.609 32.781 1 95.44 127 GLU B C 1
ATOM 5212 O O . GLU B 1 127 ? -4.719 -2.805 32.719 1 95.44 127 GLU B O 1
ATOM 5217 N N . LYS B 1 128 ? -6.812 -3.047 31.969 1 96.75 128 LYS B N 1
ATOM 5218 C CA . LYS B 1 128 ? -6.371 -3.727 30.75 1 96.75 128 LYS B CA 1
ATOM 5219 C C . LYS B 1 128 ? -7.02 -3.117 29.516 1 96.75 128 LYS B C 1
ATOM 5221 O O . LYS B 1 128 ? -8.164 -2.658 29.562 1 96.75 128 LYS B O 1
ATOM 5226 N N . PHE B 1 129 ? -6.266 -3.166 28.438 1 98.62 129 PHE B N 1
ATOM 5227 C CA . PHE B 1 129 ? -6.766 -2.656 27.172 1 98.62 129 PHE B CA 1
ATOM 5228 C C . PHE B 1 129 ? -6.469 -3.635 26.047 1 98.62 129 PHE B C 1
ATOM 5230 O O . PHE B 1 129 ? -5.473 -4.359 26.094 1 98.62 129 PHE B O 1
ATOM 5237 N N . ASP B 1 130 ? -7.332 -3.609 25.047 1 98.56 130 ASP B N 1
ATOM 5238 C CA . ASP B 1 130 ? -7.164 -4.453 23.875 1 98.56 130 ASP B CA 1
ATOM 5239 C C . ASP B 1 130 ? -6.422 -3.707 22.766 1 98.56 130 ASP B C 1
ATOM 5241 O O . ASP B 1 130 ? -5.891 -4.324 21.828 1 98.56 130 ASP B O 1
ATOM 5245 N N . LEU B 1 131 ? -6.383 -2.391 22.844 1 98.81 131 LEU B N 1
ATOM 5246 C CA . LEU B 1 131 ? -5.766 -1.544 21.828 1 98.81 131 LEU B CA 1
ATOM 5247 C C . LEU B 1 131 ? -5.453 -0.161 22.391 1 98.81 131 LEU B C 1
ATOM 5249 O O . LEU B 1 131 ? -6.242 0.396 23.156 1 98.81 131 LEU B O 1
ATOM 5253 N N . ILE B 1 132 ? -4.324 0.338 22.031 1 98.88 132 ILE B N 1
ATOM 5254 C CA . ILE B 1 132 ? -3.947 1.726 22.281 1 98.88 132 ILE B CA 1
ATOM 5255 C C . ILE B 1 132 ? -3.861 2.484 20.953 1 98.88 132 ILE B C 1
ATOM 5257 O O . ILE B 1 132 ? -3.289 1.984 19.984 1 98.88 132 ILE B O 1
ATOM 5261 N N . ILE B 1 133 ? -4.492 3.629 20.875 1 98.88 133 ILE B N 1
ATOM 5262 C CA . ILE B 1 133 ? -4.312 4.562 19.766 1 98.88 133 ILE B CA 1
ATOM 5263 C C . ILE B 1 133 ? -3.658 5.844 20.281 1 98.88 133 ILE B C 1
ATOM 5265 O O . ILE B 1 133 ? -4.242 6.566 21.078 1 98.88 133 ILE B O 1
ATOM 5269 N N . ALA B 1 134 ? -2.477 6.086 19.812 1 98.62 134 ALA B N 1
ATOM 5270 C CA . ALA B 1 134 ? -1.719 7.215 20.344 1 98.62 134 ALA B CA 1
ATOM 5271 C C . ALA B 1 134 ? -1.238 8.133 19.219 1 98.62 134 ALA B C 1
ATOM 5273 O O . ALA B 1 134 ? -0.781 7.656 18.172 1 98.62 134 ALA B O 1
ATOM 5274 N N . GLN B 1 135 ? -1.367 9.391 19.469 1 97.94 135 GLN B N 1
ATOM 5275 C CA . GLN B 1 135 ? -0.869 10.367 18.5 1 97.94 135 GLN B CA 1
ATOM 5276 C C . GLN B 1 135 ? 0.656 10.359 18.453 1 97.94 135 GLN B C 1
ATOM 5278 O O . GLN B 1 135 ? 1.319 10.281 19.484 1 97.94 135 GLN B O 1
ATOM 5283 N N . ILE B 1 136 ? 1.212 10.32 17.312 1 93.81 136 ILE B N 1
ATOM 5284 C CA . ILE B 1 136 ? 2.662 10.359 17.172 1 93.81 136 ILE B CA 1
ATOM 5285 C C . ILE B 1 136 ? 3.104 11.766 16.766 1 93.81 136 ILE B C 1
ATOM 5287 O O . ILE B 1 136 ? 3.908 12.391 17.469 1 93.81 136 ILE B O 1
ATOM 5291 N N . TYR B 1 137 ? 2.439 12.391 15.688 1 88.69 137 TYR B N 1
ATOM 5292 C CA . TYR B 1 137 ? 2.967 13.602 15.062 1 88.69 137 TYR B CA 1
ATOM 5293 C C . TYR B 1 137 ? 4.469 13.484 14.828 1 88.69 137 TYR B C 1
ATOM 5295 O O . TYR B 1 137 ? 4.906 12.867 13.859 1 88.69 137 TYR B O 1
ATOM 5303 N N . ILE B 1 138 ? 5.367 13.672 15.922 1 92.19 138 ILE B N 1
ATOM 5304 C CA . ILE B 1 138 ? 6.785 13.391 15.727 1 92.19 138 ILE B CA 1
ATOM 5305 C C . ILE B 1 138 ? 7.34 12.672 16.953 1 92.19 138 ILE B C 1
ATOM 5307 O O . ILE B 1 138 ? 8.484 12.203 16.938 1 92.19 138 ILE B O 1
ATOM 5311 N N . SER B 1 139 ? 6.598 12.531 18.016 1 95.81 139 SER B N 1
ATOM 5312 C CA . SER B 1 139 ? 7.105 11.945 19.25 1 95.81 139 SER B CA 1
ATOM 5313 C C . SER B 1 139 ? 6.438 10.609 19.531 1 95.81 139 SER B C 1
ATOM 5315 O O . SER B 1 139 ? 5.219 10.539 19.688 1 95.81 139 SER B O 1
ATOM 5317 N N . PRO B 1 140 ? 7.203 9.586 19.75 1 97.25 140 PRO B N 1
ATOM 5318 C CA . PRO B 1 140 ? 6.641 8.258 20.016 1 97.25 140 PRO B CA 1
ATOM 5319 C C . PRO B 1 140 ? 6.461 7.98 21.516 1 97.25 140 PRO B C 1
ATOM 5321 O O . PRO B 1 140 ? 6.168 6.848 21.891 1 97.25 140 PRO B O 1
ATOM 5324 N N . THR B 1 141 ? 6.582 8.961 22.391 1 98.25 141 THR B N 1
ATOM 5325 C CA . THR B 1 141 ? 6.613 8.758 23.844 1 98.25 141 THR B CA 1
ATOM 5326 C C . THR B 1 141 ? 5.391 7.965 24.297 1 98.25 141 THR B C 1
ATOM 5328 O O . THR B 1 141 ? 5.512 7.035 25.094 1 98.25 141 THR B O 1
ATOM 5331 N N . MET B 1 142 ? 4.27 8.219 23.797 1 98.31 142 MET B N 1
ATOM 5332 C CA . MET B 1 142 ? 3.02 7.625 24.266 1 98.31 142 MET B CA 1
ATOM 5333 C C . MET B 1 142 ? 2.871 6.195 23.766 1 98.31 142 MET B C 1
ATOM 5335 O O . MET B 1 142 ? 2.027 5.445 24.25 1 98.31 142 MET B O 1
ATOM 5339 N N . PHE B 1 143 ? 3.686 5.781 22.781 1 98.31 143 PHE B N 1
ATOM 5340 C CA . PHE B 1 143 ? 3.684 4.391 22.344 1 98.31 143 PHE B CA 1
ATOM 5341 C C . PHE B 1 143 ? 4.105 3.465 23.469 1 98.31 143 PHE B C 1
ATOM 5343 O O . PHE B 1 143 ? 3.818 2.266 23.453 1 98.31 143 PHE B O 1
ATOM 5350 N N . ALA B 1 144 ? 4.789 3.998 24.5 1 98.5 144 ALA B N 1
ATOM 5351 C CA . ALA B 1 144 ? 5.262 3.203 25.641 1 98.5 144 ALA B CA 1
ATOM 5352 C C . ALA B 1 144 ? 4.094 2.568 26.391 1 98.5 144 ALA B C 1
ATOM 5354 O O . ALA B 1 144 ? 4.262 1.554 27.062 1 98.5 144 ALA B O 1
ATOM 5355 N N . LEU B 1 145 ? 2.955 3.111 26.234 1 98.5 145 LEU B N 1
ATOM 5356 C CA . LEU B 1 145 ? 1.765 2.576 26.891 1 98.5 145 LEU B CA 1
ATOM 5357 C C . LEU B 1 145 ? 1.448 1.175 26.375 1 98.5 145 LEU B C 1
ATOM 5359 O O . LEU B 1 145 ? 0.795 0.391 27.078 1 98.5 145 LEU B O 1
ATOM 5363 N N . SER B 1 146 ? 1.854 0.906 25.172 1 98 146 SER B N 1
ATOM 5364 C CA . SER B 1 146 ? 1.639 -0.427 24.609 1 98 146 SER B CA 1
ATOM 5365 C C . SER B 1 146 ? 2.316 -1.495 25.469 1 98 146 SER B C 1
ATOM 5367 O O . SER B 1 146 ? 1.741 -2.557 25.703 1 98 146 SER B O 1
ATOM 5369 N N . ASN B 1 147 ? 3.51 -1.198 25.922 1 96.88 147 ASN B N 1
ATOM 5370 C CA . ASN B 1 147 ? 4.234 -2.137 26.781 1 96.88 147 ASN B CA 1
ATOM 5371 C C . ASN B 1 147 ? 3.691 -2.133 28.203 1 96.88 147 ASN B C 1
ATOM 5373 O O . ASN B 1 147 ? 3.641 -3.176 28.859 1 96.88 147 ASN B O 1
ATOM 5377 N N . LYS B 1 148 ? 3.34 -0.971 28.672 1 97.19 148 LYS B N 1
ATOM 5378 C CA . LYS B 1 148 ? 2.773 -0.868 30 1 97.19 148 LYS B CA 1
ATOM 5379 C C . LYS B 1 148 ? 1.523 -1.733 30.141 1 97.19 148 LYS B C 1
ATOM 5381 O O . LYS B 1 148 ? 1.331 -2.396 31.172 1 97.19 148 LYS B O 1
ATOM 5386 N N . PHE B 1 149 ? 0.705 -1.772 29.156 1 97.88 149 PHE B N 1
ATOM 5387 C CA . PHE B 1 149 ? -0.583 -2.453 29.234 1 97.88 149 PHE B CA 1
ATOM 5388 C C . PHE B 1 149 ? -0.553 -3.76 28.438 1 97.88 149 PHE B C 1
ATOM 5390 O O . PHE B 1 149 ? -1.571 -4.445 28.328 1 97.88 149 PHE B O 1
ATOM 5397 N N . ASP B 1 150 ? 0.589 -4.098 27.844 1 97.25 150 ASP B N 1
ATOM 5398 C CA . ASP B 1 150 ? 0.725 -5.285 27 1 97.25 150 ASP B CA 1
ATOM 5399 C C . ASP B 1 150 ? -0.385 -5.348 25.953 1 97.25 150 ASP B C 1
ATOM 5401 O O . ASP B 1 150 ? -1.105 -6.344 25.875 1 97.25 150 ASP B O 1
ATOM 5405 N N . ALA B 1 151 ? -0.533 -4.301 25.234 1 98.44 151 ALA B N 1
ATOM 5406 C CA . ALA B 1 151 ? -1.545 -4.156 24.188 1 98.44 151 ALA B CA 1
ATOM 5407 C C . ALA B 1 151 ? -0.939 -3.582 22.906 1 98.44 151 ALA B C 1
ATOM 5409 O O . ALA B 1 151 ? 0.017 -2.805 22.969 1 98.44 151 ALA B O 1
ATOM 5410 N N . PRO B 1 152 ? -1.469 -3.992 21.734 1 98.62 152 PRO B N 1
ATOM 5411 C CA . PRO B 1 152 ? -0.972 -3.385 20.484 1 98.62 152 PRO B CA 1
ATOM 5412 C C . PRO B 1 152 ? -1.262 -1.889 20.406 1 98.62 152 PRO B C 1
ATOM 5414 O O . PRO B 1 152 ? -2.209 -1.405 21.031 1 98.62 152 PRO B O 1
ATOM 5417 N N . VAL B 1 153 ? -0.427 -1.16 19.609 1 98.69 153 VAL B N 1
ATOM 5418 C CA . VAL B 1 153 ? -0.585 0.287 19.516 1 98.69 153 VAL B CA 1
ATOM 5419 C C . VAL B 1 153 ? -0.675 0.709 18.047 1 98.69 153 VAL B C 1
ATOM 5421 O O . VAL B 1 153 ? 0.034 0.169 17.203 1 98.69 153 VAL B O 1
ATOM 5424 N N . ILE B 1 154 ? -1.609 1.542 17.781 1 98.75 154 ILE B N 1
ATOM 5425 C CA . ILE B 1 154 ? -1.744 2.242 16.5 1 98.75 154 ILE B CA 1
ATOM 5426 C C . ILE B 1 154 ? -1.31 3.697 16.672 1 98.75 154 ILE B C 1
ATOM 5428 O O . ILE B 1 154 ? -1.747 4.383 17.594 1 98.75 154 ILE B O 1
ATOM 5432 N N . GLY B 1 155 ? -0.364 4.098 15.836 1 98.38 155 GLY B N 1
ATOM 5433 C CA . GLY B 1 155 ? -0.046 5.516 15.773 1 98.38 155 GLY B CA 1
ATOM 5434 C C . GLY B 1 155 ? -0.971 6.293 14.852 1 98.38 155 GLY B C 1
ATOM 5435 O O . GLY B 1 155 ? -1.39 5.785 13.812 1 98.38 155 GLY B O 1
ATOM 5436 N N . ILE B 1 156 ? -1.236 7.574 15.227 1 98 156 ILE B N 1
ATOM 5437 C CA . ILE B 1 156 ? -2.092 8.398 14.375 1 98 156 ILE B CA 1
ATOM 5438 C C . ILE B 1 156 ? -1.486 9.789 14.227 1 98 156 ILE B C 1
ATOM 5440 O O . ILE B 1 156 ? -0.918 10.328 15.18 1 98 156 ILE B O 1
ATOM 5444 N N . SER B 1 157 ? -1.532 10.258 13.039 1 96.31 157 SER B N 1
ATOM 5445 C CA . SER B 1 157 ? -1.111 11.625 12.719 1 96.31 157 SER B CA 1
ATOM 5446 C C . SER B 1 157 ? -2.217 12.391 12.008 1 96.31 157 SER B C 1
ATOM 5448 O O . SER B 1 157 ? -2.926 11.828 11.164 1 96.31 157 SER B O 1
ATOM 5450 N N . SER B 1 158 ? -2.371 13.656 12.375 1 94.12 158 SER B N 1
ATOM 5451 C CA . SER B 1 158 ? -3.393 14.5 11.758 1 94.12 158 SER B CA 1
ATOM 5452 C C . SER B 1 158 ? -2.947 15 10.391 1 94.12 158 SER B C 1
ATOM 5454 O O . SER B 1 158 ? -3.695 15.703 9.711 1 94.12 158 SER B O 1
ATOM 5456 N N . MET B 1 159 ? -1.818 14.641 9.953 1 92.56 159 MET B N 1
ATOM 5457 C CA . MET B 1 159 ? -1.242 14.992 8.664 1 92.56 159 MET B CA 1
ATOM 5458 C C . MET B 1 159 ? -0.419 13.844 8.102 1 92.56 159 MET B C 1
ATOM 5460 O O . MET B 1 159 ? -0.78 12.672 8.266 1 92.56 159 MET B O 1
ATOM 5464 N N . GLY B 1 160 ? 0.649 14.102 7.438 1 90.75 160 GLY B N 1
ATOM 5465 C CA . GLY B 1 160 ? 1.52 13.062 6.906 1 90.75 160 GLY B CA 1
ATOM 5466 C C . GLY B 1 160 ? 2.447 12.477 7.949 1 90.75 160 GLY B C 1
ATOM 5467 O O . GLY B 1 160 ? 2.389 12.844 9.125 1 90.75 160 GLY B O 1
ATOM 5468 N N . GLY B 1 161 ? 3.229 11.609 7.492 1 89.81 161 GLY B N 1
ATOM 5469 C CA . GLY B 1 161 ? 4.137 10.938 8.406 1 89.81 161 GLY B CA 1
ATOM 5470 C C . GLY B 1 161 ? 5.461 11.664 8.578 1 89.81 161 GLY B C 1
ATOM 5471 O O . GLY B 1 161 ? 5.984 12.234 7.621 1 89.81 161 GLY B O 1
ATOM 5472 N N . TRP B 1 162 ? 5.875 11.633 9.773 1 91.62 162 TRP B N 1
ATOM 5473 C CA . TRP B 1 162 ? 7.211 12.133 10.078 1 91.62 162 TRP B CA 1
ATOM 5474 C C . TRP B 1 162 ? 8.281 11.156 9.617 1 91.62 162 TRP B C 1
ATOM 5476 O O . TRP B 1 162 ? 8.086 9.938 9.688 1 91.62 162 TRP B O 1
ATOM 5486 N N . ILE B 1 163 ? 9.422 11.656 9.164 1 92.12 163 ILE B N 1
ATOM 5487 C CA . ILE B 1 163 ? 10.484 10.844 8.586 1 92.12 163 ILE B CA 1
ATOM 5488 C C . ILE B 1 163 ? 10.961 9.812 9.602 1 92.12 163 ILE B C 1
ATOM 5490 O O . ILE B 1 163 ? 11.297 8.68 9.234 1 92.12 163 ILE B O 1
ATOM 5494 N N . GLY B 1 164 ? 11.023 10.227 10.836 1 92.06 164 GLY B N 1
ATOM 5495 C CA . GLY B 1 164 ? 11.43 9.289 11.875 1 92.06 164 GLY B CA 1
ATOM 5496 C C . GLY B 1 164 ? 10.5 8.102 12.008 1 92.06 164 GLY B C 1
ATOM 5497 O O . GLY B 1 164 ? 10.953 6.969 12.188 1 92.06 164 GLY B O 1
ATOM 5498 N N . THR B 1 165 ? 9.258 8.328 11.922 1 92.88 165 THR B N 1
ATOM 5499 C CA . THR B 1 165 ? 8.273 7.262 12.055 1 92.88 165 THR B CA 1
ATOM 5500 C C . THR B 1 165 ? 8.281 6.359 10.82 1 92.88 165 THR B C 1
ATOM 5502 O O . THR B 1 165 ? 8.141 5.141 10.945 1 92.88 165 THR B O 1
ATOM 5505 N N . HIS B 1 166 ? 8.398 6.957 9.633 1 94 166 HIS B N 1
ATOM 5506 C CA . HIS B 1 166 ? 8.539 6.164 8.422 1 94 166 HIS B CA 1
ATOM 5507 C C . HIS B 1 166 ? 9.703 5.184 8.531 1 94 166 HIS B C 1
ATOM 5509 O O . HIS B 1 166 ? 9.562 4.004 8.211 1 94 166 HIS B O 1
ATOM 5515 N N . TYR B 1 167 ? 10.75 5.758 9 1 92.69 167 TYR B N 1
ATOM 5516 C CA . TYR B 1 167 ? 11.938 4.93 9.148 1 92.69 167 TYR B CA 1
ATOM 5517 C C . TYR B 1 167 ? 11.703 3.814 10.164 1 92.69 167 TYR B C 1
ATOM 5519 O O . TYR B 1 167 ? 12.07 2.662 9.922 1 92.69 167 TYR B O 1
ATOM 5527 N N . ALA B 1 168 ? 11.133 4.133 11.289 1 94.25 168 ALA B N 1
ATOM 5528 C CA . ALA B 1 168 ? 10.938 3.178 12.375 1 94.25 168 ALA B CA 1
ATOM 5529 C C . ALA B 1 168 ? 10.094 1.991 11.922 1 94.25 168 ALA B C 1
ATOM 5531 O O . ALA B 1 168 ? 10.367 0.848 12.297 1 94.25 168 ALA B O 1
ATOM 5532 N N . ILE B 1 169 ? 9.148 2.193 11.07 1 94.88 169 ILE B N 1
ATOM 5533 C CA . ILE B 1 169 ? 8.219 1.118 10.727 1 94.88 169 ILE B CA 1
ATOM 5534 C C . ILE B 1 169 ? 8.602 0.512 9.383 1 94.88 169 ILE B C 1
ATOM 5536 O O . ILE B 1 169 ? 7.852 -0.292 8.82 1 94.88 169 ILE B O 1
ATOM 5540 N N . GLY B 1 170 ? 9.648 0.998 8.797 1 93.31 170 GLY B N 1
ATOM 5541 C CA . GLY B 1 170 ? 10.164 0.411 7.574 1 93.31 170 GLY B CA 1
ATOM 5542 C C . GLY B 1 170 ? 9.477 0.935 6.324 1 93.31 170 GLY B C 1
ATOM 5543 O O . GLY B 1 170 ? 9.508 0.288 5.277 1 93.31 170 GLY B O 1
ATOM 5544 N N . ASN B 1 171 ? 8.836 2.029 6.391 1 94.56 171 ASN B N 1
ATOM 5545 C CA . ASN B 1 171 ? 8.227 2.674 5.23 1 94.56 171 ASN B CA 1
ATOM 5546 C C . ASN B 1 171 ? 9.25 3.475 4.43 1 94.56 171 ASN B C 1
ATOM 5548 O O . ASN B 1 171 ? 9.93 4.34 4.98 1 94.56 171 ASN B O 1
ATOM 5552 N N . PRO B 1 172 ? 9.32 3.207 3.135 1 91.38 172 PRO B N 1
ATOM 5553 C CA . PRO B 1 172 ? 10.344 3.896 2.348 1 91.38 172 PRO B CA 1
ATOM 5554 C C . PRO B 1 172 ? 10.133 5.406 2.291 1 91.38 172 PRO B C 1
ATOM 5556 O O . PRO B 1 172 ? 9.023 5.863 1.991 1 91.38 172 PRO B O 1
ATOM 5559 N N . ASN B 1 173 ? 11.211 6.102 2.539 1 91.88 173 ASN B N 1
ATOM 5560 C CA . ASN B 1 173 ? 11.219 7.555 2.447 1 91.88 173 ASN B CA 1
ATOM 5561 C C . ASN B 1 173 ? 12.578 8.078 1.986 1 91.88 173 ASN B C 1
ATOM 5563 O O . ASN B 1 173 ? 13.227 8.852 2.695 1 91.88 173 ASN B O 1
ATOM 5567 N N . PRO B 1 174 ? 12.938 7.684 0.782 1 91.62 174 PRO B N 1
ATOM 5568 C CA . PRO B 1 174 ? 14.242 8.148 0.308 1 91.62 174 PRO B CA 1
ATOM 5569 C C . PRO B 1 174 ? 14.305 9.664 0.142 1 91.62 174 PRO B C 1
ATOM 5571 O O . PRO B 1 174 ? 13.414 10.258 -0.472 1 91.62 174 PRO B O 1
ATOM 5574 N N . PRO B 1 175 ? 15.359 10.242 0.585 1 93.38 175 PRO B N 1
ATOM 5575 C CA . PRO B 1 175 ? 15.469 11.703 0.499 1 93.38 175 PRO B CA 1
ATOM 5576 C C . PRO B 1 175 ? 15.586 12.203 -0.939 1 93.38 175 PRO B C 1
ATOM 5578 O O . PRO B 1 175 ? 15.453 13.398 -1.193 1 93.38 175 PRO B O 1
ATOM 5581 N N . SER B 1 176 ? 15.867 11.297 -1.836 1 94.56 176 SER B N 1
ATOM 5582 C CA . SER B 1 176 ? 15.938 11.664 -3.246 1 94.56 176 SER B CA 1
ATOM 5583 C C . SER B 1 176 ? 14.555 12.016 -3.795 1 94.56 176 SER B C 1
ATOM 5585 O O . SER B 1 176 ? 14.445 12.688 -4.82 1 94.56 176 SER B O 1
ATOM 5587 N N . LEU B 1 177 ? 13.5 11.578 -3.117 1 93.88 177 LEU B N 1
ATOM 5588 C CA . LEU B 1 177 ? 12.164 11.734 -3.684 1 93.88 177 LEU B CA 1
ATOM 5589 C C . LEU B 1 177 ? 11.211 12.367 -2.666 1 93.88 177 LEU B C 1
ATOM 5591 O O . LEU B 1 177 ? 10.336 13.148 -3.031 1 93.88 177 LEU B O 1
ATOM 5595 N N . TYR B 1 178 ? 11.359 11.867 -1.485 1 91.12 178 TYR B N 1
ATOM 5596 C CA . TYR B 1 178 ? 10.391 12.266 -0.468 1 91.12 178 TYR B CA 1
ATOM 5597 C C . TYR B 1 178 ? 11.078 13.008 0.674 1 91.12 178 TYR B C 1
ATOM 5599 O O . TYR B 1 178 ? 11.93 12.438 1.362 1 91.12 178 TYR B O 1
ATOM 5607 N N . SER B 1 179 ? 10.758 14.219 0.786 1 85.06 179 SER B N 1
ATOM 5608 C CA . SER B 1 179 ? 11.398 15.031 1.81 1 85.06 179 SER B CA 1
ATOM 5609 C C . SER B 1 179 ? 10.555 15.102 3.076 1 85.06 179 SER B C 1
ATOM 5611 O O . SER B 1 179 ? 9.484 14.492 3.146 1 85.06 179 SER B O 1
ATOM 5613 N N . GLU B 1 180 ? 11.148 15.789 4.008 1 84.5 180 GLU B N 1
ATOM 5614 C CA . GLU B 1 180 ? 10.484 16.016 5.289 1 84.5 180 GLU B CA 1
ATOM 5615 C C . GLU B 1 180 ? 9.172 16.781 5.105 1 84.5 180 GLU B C 1
ATOM 5617 O O . GLU B 1 180 ? 9.047 17.594 4.188 1 84.5 180 GLU B O 1
ATOM 5622 N N . MET B 1 181 ? 8.25 16.469 5.957 1 83.44 181 MET B N 1
ATOM 5623 C CA . MET B 1 181 ? 6.902 17.031 5.859 1 83.44 181 MET B CA 1
ATOM 5624 C C . MET B 1 181 ? 6.938 18.547 5.949 1 83.44 181 MET B C 1
ATOM 5626 O O . MET B 1 181 ? 6.023 19.219 5.469 1 83.44 181 MET B O 1
ATOM 5630 N N . PHE B 1 182 ? 8 19.109 6.562 1 86.5 182 PHE B N 1
ATOM 5631 C CA . PHE B 1 182 ? 8.047 20.562 6.715 1 86.5 182 PHE B CA 1
ATOM 5632 C C . PHE B 1 182 ? 8.906 21.203 5.633 1 86.5 182 PHE B C 1
ATOM 5634 O O . PHE B 1 182 ? 9.094 22.406 5.617 1 86.5 182 PHE B O 1
ATOM 5641 N N . LEU B 1 183 ? 9.391 20.281 4.781 1 85.25 183 LEU B N 1
ATOM 5642 C CA . LEU B 1 183 ? 10.023 20.797 3.57 1 85.25 183 LEU B CA 1
ATOM 5643 C C . LEU B 1 183 ? 9.008 20.906 2.436 1 85.25 183 LEU B C 1
ATOM 5645 O O . LEU B 1 183 ? 8.07 20.109 2.357 1 85.25 183 LEU B O 1
ATOM 5649 N N . HIS B 1 184 ? 9.125 21.859 1.588 1 82.44 184 HIS B N 1
ATOM 5650 C CA . HIS B 1 184 ? 8.062 22.172 0.642 1 82.44 184 HIS B CA 1
ATOM 5651 C C . HIS B 1 184 ? 8.328 21.531 -0.719 1 82.44 184 HIS B C 1
ATOM 5653 O O . HIS B 1 184 ? 7.859 22.031 -1.744 1 82.44 184 HIS B O 1
ATOM 5659 N N . TYR B 1 185 ? 9.195 20.594 -0.775 1 84.44 185 TYR B N 1
ATOM 5660 C CA . TYR B 1 185 ? 9.438 19.906 -2.041 1 84.44 185 TYR B CA 1
ATOM 5661 C C . TYR B 1 185 ? 9.32 18.391 -1.873 1 84.44 185 TYR B C 1
ATOM 5663 O O . TYR B 1 185 ? 9.719 17.844 -0.843 1 84.44 185 TYR B O 1
ATOM 5671 N N . ASN B 1 186 ? 8.617 17.75 -2.844 1 84.81 186 ASN B N 1
ATOM 5672 C CA . ASN B 1 186 ? 8.406 16.312 -2.883 1 84.81 186 ASN B CA 1
ATOM 5673 C C . ASN B 1 186 ? 8.172 15.812 -4.309 1 84.81 186 ASN B C 1
ATOM 5675 O O . ASN B 1 186 ? 7.57 16.516 -5.121 1 84.81 186 ASN B O 1
ATOM 5679 N N . GLY B 1 187 ? 8.664 14.586 -4.566 1 85.44 187 GLY B N 1
ATOM 5680 C CA . GLY B 1 187 ? 8.359 13.906 -5.812 1 85.44 187 GLY B CA 1
ATOM 5681 C C . GLY B 1 187 ? 9.32 14.25 -6.934 1 85.44 187 GLY B C 1
ATOM 5682 O O . GLY B 1 187 ? 9.789 13.359 -7.648 1 85.44 187 GLY B O 1
ATOM 5683 N N . ASP B 1 188 ? 9.477 15.492 -7.137 1 87.81 188 ASP B N 1
ATOM 5684 C CA . ASP B 1 188 ? 10.375 15.984 -8.18 1 87.81 188 ASP B CA 1
ATOM 5685 C C . ASP B 1 188 ? 11.32 17.047 -7.629 1 87.81 188 ASP B C 1
ATOM 5687 O O . ASP B 1 188 ? 11.07 18.25 -7.781 1 87.81 188 ASP B O 1
ATOM 5691 N N . LEU B 1 189 ? 12.406 16.562 -7.156 1 94 189 LEU B N 1
ATOM 5692 C CA . LEU B 1 189 ? 13.344 17.469 -6.492 1 94 189 LEU B CA 1
ATOM 5693 C C . LEU B 1 189 ? 14.438 17.922 -7.453 1 94 189 LEU B C 1
ATOM 5695 O O . LEU B 1 189 ? 14.938 17.125 -8.25 1 94 189 LEU B O 1
ATOM 5699 N N . THR B 1 190 ? 14.781 19.188 -7.363 1 94.5 190 THR B N 1
ATOM 5700 C CA . THR B 1 190 ? 15.977 19.672 -8.047 1 94.5 190 THR B CA 1
ATOM 5701 C C . THR B 1 190 ? 17.234 19.141 -7.387 1 94.5 190 THR B C 1
ATOM 5703 O O . THR B 1 190 ? 17.172 18.547 -6.309 1 94.5 190 THR B O 1
ATOM 5706 N N . PHE B 1 191 ? 18.391 19.391 -8.062 1 95.12 191 PHE B N 1
ATOM 5707 C CA . PHE B 1 191 ? 19.656 18.953 -7.504 1 95.12 191 PHE B CA 1
ATOM 5708 C C . PHE B 1 191 ? 19.891 19.578 -6.129 1 95.12 191 PHE B C 1
ATOM 5710 O O . PHE B 1 191 ? 20.266 18.875 -5.184 1 95.12 191 PHE B O 1
ATOM 5717 N N . TYR B 1 192 ? 19.625 20.781 -6.031 1 94.75 192 TYR B N 1
ATOM 5718 C CA . TYR B 1 192 ? 19.812 21.516 -4.785 1 94.75 192 TYR B CA 1
ATOM 5719 C C . TYR B 1 192 ? 18.875 21 -3.699 1 94.75 192 TYR B C 1
ATOM 5721 O O . TYR B 1 192 ? 19.281 20.828 -2.547 1 94.75 192 TYR B O 1
ATOM 5729 N N . GLU B 1 193 ? 17.656 20.703 -4.039 1 94.5 193 GLU B N 1
ATOM 5730 C CA . GLU B 1 193 ? 16.688 20.172 -3.092 1 94.5 193 GLU B CA 1
ATOM 5731 C C . GLU B 1 193 ? 17.078 18.781 -2.598 1 94.5 193 GLU B C 1
ATOM 5733 O O . GLU B 1 193 ? 16.875 18.453 -1.426 1 94.5 193 GLU B O 1
ATOM 5738 N N . ARG B 1 194 ? 17.625 17.984 -3.488 1 95.44 194 ARG B N 1
ATOM 5739 C CA . ARG B 1 194 ? 18.078 16.656 -3.086 1 95.44 194 ARG B CA 1
ATOM 5740 C C . ARG B 1 194 ? 19.234 16.766 -2.09 1 95.44 194 ARG B C 1
ATOM 5742 O O . ARG B 1 194 ? 19.328 15.961 -1.158 1 95.44 194 ARG B O 1
ATOM 5749 N N . ILE B 1 195 ? 20.109 17.734 -2.291 1 94.31 195 ILE B N 1
ATOM 5750 C CA . ILE B 1 195 ? 21.188 17.953 -1.338 1 94.31 195 ILE B CA 1
ATOM 5751 C C . ILE B 1 195 ? 20.609 18.312 0.029 1 94.31 195 ILE B C 1
ATOM 5753 O O . ILE B 1 195 ? 20.984 17.703 1.042 1 94.31 195 ILE B O 1
ATOM 5757 N N . LYS B 1 196 ? 19.688 19.266 0.014 1 93.94 196 LYS B N 1
ATOM 5758 C CA . LYS B 1 196 ? 19.078 19.703 1.267 1 93.94 196 LYS B CA 1
ATOM 5759 C C . LYS B 1 196 ? 18.344 18.562 1.95 1 93.94 196 LYS B C 1
ATOM 5761 O O . LYS B 1 196 ? 18.438 18.391 3.166 1 93.94 196 LYS B O 1
ATOM 5766 N N . SER B 1 197 ? 17.609 17.844 1.153 1 94.25 197 SER B N 1
ATOM 5767 C CA . SER B 1 197 ? 16.844 16.719 1.669 1 94.25 197 SER B CA 1
ATOM 5768 C C . SER B 1 197 ? 17.766 15.664 2.285 1 94.25 197 SER B C 1
ATOM 5770 O O . SER B 1 197 ? 17.469 15.125 3.354 1 94.25 197 SER B O 1
ATOM 5772 N N . THR B 1 198 ? 18.844 15.398 1.615 1 93.5 198 THR B N 1
ATOM 5773 C CA . THR B 1 198 ? 19.781 14.391 2.078 1 93.5 198 THR B CA 1
ATOM 5774 C C . THR B 1 198 ? 20.453 14.836 3.373 1 93.5 198 THR B C 1
ATOM 5776 O O . THR B 1 198 ? 20.578 14.055 4.32 1 93.5 198 THR B O 1
ATOM 5779 N N . LEU B 1 199 ? 20.906 16.047 3.393 1 92.88 199 LEU B N 1
ATOM 5780 C CA . LEU B 1 199 ? 21.547 16.562 4.59 1 92.88 199 LEU B CA 1
ATOM 5781 C C . LEU B 1 199 ? 20.578 16.578 5.77 1 92.88 199 LEU B C 1
ATOM 5783 O O . LEU B 1 199 ? 20.969 16.281 6.898 1 92.88 199 LEU B O 1
ATOM 5787 N N . TYR B 1 200 ? 19.391 16.969 5.488 1 94.19 200 TYR B N 1
ATOM 5788 C CA . TYR B 1 200 ? 18.375 16.922 6.543 1 94.19 200 TYR B CA 1
ATOM 5789 C C . TYR B 1 200 ? 18.172 15.508 7.047 1 94.19 200 TYR B C 1
ATOM 5791 O O . TYR B 1 200 ? 18.047 15.281 8.258 1 94.19 200 TYR B O 1
ATOM 5799 N N . PHE B 1 201 ? 18.094 14.594 6.16 1 92.94 201 PHE B N 1
ATOM 5800 C CA . PHE B 1 201 ? 17.906 13.188 6.516 1 92.94 201 PHE B CA 1
ATOM 5801 C C . PHE B 1 201 ? 19.016 12.727 7.465 1 92.94 201 PHE B C 1
ATOM 5803 O O . PHE B 1 201 ? 18.734 12.109 8.492 1 92.94 201 PHE B O 1
ATOM 5810 N N . ILE B 1 202 ? 20.172 13.023 7.098 1 91.69 202 ILE B N 1
ATOM 5811 C CA . ILE B 1 202 ? 21.312 12.648 7.914 1 91.69 202 ILE B CA 1
ATOM 5812 C C . ILE B 1 202 ? 21.219 13.312 9.289 1 91.69 202 ILE B C 1
ATOM 5814 O O . ILE B 1 202 ? 21.391 12.656 10.312 1 91.69 202 ILE B O 1
ATOM 5818 N N . TRP B 1 203 ? 20.922 14.539 9.258 1 95.19 203 TRP B N 1
ATOM 5819 C CA . TRP B 1 203 ? 20.75 15.258 10.516 1 95.19 203 TRP B CA 1
ATOM 5820 C C . TRP B 1 203 ? 19.656 14.625 11.367 1 95.19 203 TRP B C 1
ATOM 5822 O O . TRP B 1 203 ? 19.844 14.445 12.578 1 95.19 203 TRP B O 1
ATOM 5832 N N . SER B 1 204 ? 18.531 14.383 10.766 1 94.94 204 SER B N 1
ATOM 5833 C CA . SER B 1 204 ? 17.406 13.82 11.492 1 94.94 204 SER B CA 1
ATOM 5834 C C . SER B 1 204 ? 17.766 12.492 12.141 1 94.94 204 SER B C 1
ATOM 5836 O O . SER B 1 204 ? 17.359 12.219 13.273 1 94.94 204 SER B O 1
ATOM 5838 N N . ARG B 1 205 ? 18.516 11.648 11.461 1 93.19 205 ARG B N 1
ATOM 5839 C CA . ARG B 1 205 ? 18.938 10.367 12.023 1 93.19 205 ARG B CA 1
ATOM 5840 C C . ARG B 1 205 ? 19.797 10.57 13.266 1 93.19 205 ARG B C 1
ATOM 5842 O O . ARG B 1 205 ? 19.609 9.883 14.273 1 93.19 205 ARG B O 1
ATOM 5849 N N . PHE B 1 206 ? 20.688 11.477 13.172 1 96.25 206 PHE B N 1
ATOM 5850 C CA . PHE B 1 206 ? 21.562 11.773 14.297 1 96.25 206 PHE B CA 1
ATOM 5851 C C . PHE B 1 206 ? 20.781 12.336 15.469 1 96.25 206 PHE B C 1
ATOM 5853 O O . PHE B 1 206 ? 20.938 11.891 16.609 1 96.25 206 PHE B O 1
ATOM 5860 N N . TYR B 1 207 ? 19.969 13.281 15.156 1 97.12 207 TYR B N 1
ATOM 5861 C CA . TYR B 1 207 ? 19.188 13.953 16.203 1 97.12 207 TYR B CA 1
ATOM 5862 C C . TYR B 1 207 ? 18.266 12.977 16.906 1 97.12 207 TYR B C 1
ATOM 5864 O O . TYR B 1 207 ? 18.172 12.992 18.141 1 97.12 207 TYR B O 1
ATOM 5872 N N . LEU B 1 208 ? 17.641 12.117 16.156 1 96.06 208 LEU B N 1
ATOM 5873 C CA . LEU B 1 208 ? 16.734 11.141 16.734 1 96.06 208 LEU B CA 1
ATOM 5874 C C . LEU B 1 208 ? 17.484 10.141 17.609 1 96.06 208 LEU B C 1
ATOM 5876 O O . LEU B 1 208 ? 17.062 9.836 18.719 1 96.06 208 LEU B O 1
ATOM 5880 N N . HIS B 1 209 ? 18.562 9.672 17.141 1 95.25 209 HIS B N 1
ATOM 5881 C CA . HIS B 1 209 ? 19.297 8.602 17.797 1 95.25 209 HIS B CA 1
ATOM 5882 C C . HIS B 1 209 ? 19.953 9.102 19.078 1 95.25 209 HIS B C 1
ATOM 5884 O O . HIS B 1 209 ? 19.969 8.398 20.094 1 95.25 209 HIS B O 1
ATOM 5890 N N . PHE B 1 210 ? 20.422 10.312 19.047 1 97.5 210 PHE B N 1
ATOM 5891 C CA . PHE B 1 210 ? 21.281 10.727 20.141 1 97.5 210 PHE B CA 1
ATOM 5892 C C . PHE B 1 210 ? 20.562 11.695 21.078 1 97.5 210 PHE B C 1
ATOM 5894 O O . PHE B 1 210 ? 20.984 11.914 22.219 1 97.5 210 PHE B O 1
ATOM 5901 N N . VAL B 1 211 ? 19.438 12.266 20.594 1 98.19 211 VAL B N 1
ATOM 5902 C CA . VAL B 1 211 ? 18.875 13.328 21.406 1 98.19 211 VAL B CA 1
ATOM 5903 C C . VAL B 1 211 ? 17.406 13.023 21.688 1 98.19 211 VAL B C 1
ATOM 5905 O O . VAL B 1 211 ? 17.031 12.75 22.828 1 98.19 211 VAL B O 1
ATOM 5908 N N . ALA B 1 212 ? 16.594 12.961 20.672 1 98.12 212 ALA B N 1
ATOM 5909 C CA . ALA B 1 212 ? 15.141 12.977 20.828 1 98.12 212 ALA B CA 1
ATOM 5910 C C . ALA B 1 212 ? 14.648 11.672 21.453 1 98.12 212 ALA B C 1
ATOM 5912 O O . ALA B 1 212 ? 13.898 11.688 22.438 1 98.12 212 ALA B O 1
ATOM 5913 N N . ILE B 1 213 ? 15.094 10.5 20.906 1 97.94 213 ILE B N 1
ATOM 5914 C CA . ILE B 1 213 ? 14.562 9.219 21.344 1 97.94 213 ILE B CA 1
ATOM 5915 C C . ILE B 1 213 ? 15.055 8.914 22.75 1 97.94 213 ILE B C 1
ATOM 5917 O O . ILE B 1 213 ? 14.281 8.445 23.594 1 97.94 213 ILE B O 1
ATOM 5921 N N . PRO B 1 214 ? 16.344 9.164 23.094 1 98.44 214 PRO B N 1
ATOM 5922 C CA . PRO B 1 214 ? 16.766 8.961 24.484 1 98.44 214 PRO B CA 1
ATOM 5923 C C . PRO B 1 214 ? 15.945 9.773 25.484 1 98.44 214 PRO B C 1
ATOM 5925 O O . PRO B 1 214 ? 15.625 9.281 26.562 1 98.44 214 PRO B O 1
ATOM 5928 N N . LYS B 1 215 ? 15.617 10.969 25.109 1 98.75 215 LYS B N 1
ATOM 5929 C CA . LYS B 1 215 ? 14.812 11.789 26 1 98.75 215 LYS B CA 1
ATOM 5930 C C . LYS B 1 215 ? 13.391 11.234 26.125 1 98.75 215 LYS B C 1
ATOM 5932 O O . LYS B 1 215 ? 12.828 11.203 27.219 1 98.75 215 LYS B O 1
ATOM 5937 N N . CYS B 1 216 ? 12.773 10.844 25.031 1 98.5 216 CYS B N 1
ATOM 5938 C CA . CYS B 1 216 ? 11.469 10.188 25.078 1 98.5 216 CYS B CA 1
ATOM 5939 C C . CYS B 1 216 ? 11.5 8.961 25.984 1 98.5 216 CYS B C 1
ATOM 5941 O O . CYS B 1 216 ? 10.57 8.734 26.766 1 98.5 216 CYS B O 1
ATOM 5943 N N . ASP B 1 217 ? 12.57 8.18 25.828 1 98.56 217 ASP B N 1
ATOM 5944 C CA . ASP B 1 217 ? 12.758 6.973 26.641 1 98.56 217 ASP B CA 1
ATOM 5945 C C . ASP B 1 217 ? 12.82 7.309 28.125 1 98.56 217 ASP B C 1
ATOM 5947 O O . ASP B 1 217 ? 12.188 6.645 28.938 1 98.56 217 ASP B O 1
ATOM 5951 N N . SER B 1 218 ? 13.594 8.32 28.422 1 98.62 218 SER B N 1
ATOM 5952 C CA . SER B 1 218 ? 13.75 8.75 29.812 1 98.62 218 SER B CA 1
ATOM 5953 C C . SER B 1 218 ? 12.414 9.156 30.422 1 98.62 218 SER B C 1
ATOM 5955 O O . SER B 1 218 ? 12.102 8.797 31.547 1 98.62 218 SER B O 1
ATOM 5957 N N . ILE B 1 219 ? 11.602 9.875 29.672 1 98.69 219 ILE B N 1
ATOM 5958 C CA . ILE B 1 219 ? 10.305 10.328 30.156 1 98.69 219 ILE B CA 1
ATOM 5959 C C . ILE B 1 219 ? 9.383 9.125 30.359 1 98.69 219 ILE B C 1
ATOM 5961 O O . ILE B 1 219 ? 8.719 9.016 31.391 1 98.69 219 ILE B O 1
ATOM 5965 N N . ALA B 1 220 ? 9.328 8.266 29.406 1 98.56 220 ALA B N 1
ATOM 5966 C CA . ALA B 1 220 ? 8.484 7.078 29.516 1 98.56 220 ALA B CA 1
ATOM 5967 C C . ALA B 1 220 ? 8.852 6.258 30.75 1 98.56 220 ALA B C 1
ATOM 5969 O O . ALA B 1 220 ? 7.973 5.836 31.5 1 98.56 220 ALA B O 1
ATOM 5970 N N . ARG B 1 221 ? 10.141 6.094 31 1 98.12 221 ARG B N 1
ATOM 5971 C CA . ARG B 1 221 ? 10.609 5.297 32.125 1 98.12 221 ARG B CA 1
ATOM 5972 C C . ARG B 1 221 ? 10.305 5.984 33.469 1 98.12 221 ARG B C 1
ATOM 5974 O O . ARG B 1 221 ? 10.016 5.324 34.469 1 98.12 221 ARG B O 1
ATOM 5981 N N . LYS B 1 222 ? 10.414 7.242 33.438 1 98.25 222 LYS B N 1
ATOM 5982 C CA . LYS B 1 222 ? 10.109 8.016 34.656 1 98.25 222 LYS B CA 1
ATOM 5983 C C . LYS B 1 222 ? 8.695 7.73 35.125 1 98.25 222 LYS B C 1
ATOM 5985 O O . LYS B 1 222 ? 8.461 7.637 36.344 1 98.25 222 LYS B O 1
ATOM 5990 N N . TYR B 1 223 ? 7.773 7.566 34.281 1 98.06 223 TYR B N 1
ATOM 5991 C CA . TYR B 1 223 ? 6.371 7.531 34.688 1 98.06 223 TYR B CA 1
ATOM 5992 C C . TYR B 1 223 ? 5.816 6.113 34.594 1 98.06 223 TYR B C 1
ATOM 5994 O O . TYR B 1 223 ? 4.902 5.754 35.344 1 98.06 223 TYR B O 1
ATOM 6002 N N . LEU B 1 224 ? 6.316 5.277 33.688 1 97.75 224 LEU B N 1
ATOM 6003 C CA . LEU B 1 224 ? 5.719 3.969 33.438 1 97.75 224 LEU B CA 1
ATOM 6004 C C . LEU B 1 224 ? 6.602 2.857 34 1 97.75 224 LEU B C 1
ATOM 6006 O O . LEU B 1 224 ? 6.195 1.692 34.031 1 97.75 224 LEU B O 1
ATOM 6010 N N . GLY B 1 225 ? 7.824 3.172 34.344 1 96 225 GLY B N 1
ATOM 6011 C CA . GLY B 1 225 ? 8.703 2.186 34.938 1 96 225 GLY B CA 1
ATOM 6012 C C . GLY B 1 225 ? 9.93 1.879 34.094 1 96 225 GLY B C 1
ATOM 6013 O O . GLY B 1 225 ? 9.922 2.088 32.875 1 96 225 GLY B O 1
ATOM 6014 N N . ASP B 1 226 ? 10.961 1.304 34.656 1 95 226 ASP B N 1
ATOM 6015 C CA . ASP B 1 226 ? 12.258 1.066 34.031 1 95 226 ASP B CA 1
ATOM 6016 C C . ASP B 1 226 ? 12.258 -0.243 33.25 1 95 226 ASP B C 1
ATOM 6018 O O . ASP B 1 226 ? 13.164 -0.496 32.469 1 95 226 ASP B O 1
ATOM 6022 N N . ASP B 1 227 ? 11.289 -1.008 33.406 1 94.69 227 ASP B N 1
ATOM 6023 C CA . ASP B 1 227 ? 11.258 -2.311 32.75 1 94.69 227 ASP B CA 1
ATOM 6024 C C . ASP B 1 227 ? 10.734 -2.189 31.312 1 94.69 227 ASP B C 1
ATOM 6026 O O . ASP B 1 227 ? 10.562 -3.195 30.625 1 94.69 227 ASP B O 1
ATOM 6030 N N . LEU B 1 228 ? 10.695 -1.093 30.766 1 96.75 228 LEU B N 1
ATOM 6031 C CA . LEU B 1 228 ? 10.258 -0.866 29.391 1 96.75 228 LEU B CA 1
ATOM 6032 C C . LEU B 1 228 ? 11.367 -1.189 28.406 1 96.75 228 LEU B C 1
ATOM 6034 O O . LEU B 1 228 ? 12.547 -0.923 28.688 1 96.75 228 LEU B O 1
ATOM 6038 N N . PRO B 1 229 ? 11.016 -1.806 27.25 1 97.62 229 PRO B N 1
ATOM 6039 C CA . PRO B 1 229 ? 11.992 -1.783 26.156 1 97.62 229 PRO B CA 1
ATOM 6040 C C . PRO B 1 229 ? 12.414 -0.367 25.781 1 97.62 229 PRO B C 1
ATOM 6042 O O . PRO B 1 229 ? 11.742 0.602 26.125 1 97.62 229 PRO B O 1
ATOM 6045 N N . TYR B 1 230 ? 13.562 -0.29 25.109 1 97.75 230 TYR B N 1
ATOM 6046 C CA . TYR B 1 230 ? 14 1.02 24.641 1 97.75 230 TYR B CA 1
ATOM 6047 C C . TYR B 1 230 ? 12.984 1.626 23.672 1 97.75 230 TYR B C 1
ATOM 6049 O O . TYR B 1 230 ? 12.375 0.912 22.875 1 97.75 230 TYR B O 1
ATOM 6057 N N . MET B 1 231 ? 12.805 2.918 23.75 1 97.62 231 MET B N 1
ATOM 6058 C CA . MET B 1 231 ? 11.758 3.645 23.047 1 97.62 231 MET B CA 1
ATOM 6059 C C . MET B 1 231 ? 11.844 3.389 21.547 1 97.62 231 MET B C 1
ATOM 6061 O O . MET B 1 231 ? 10.812 3.273 20.859 1 97.62 231 MET B O 1
ATOM 6065 N N . ALA B 1 232 ? 13.031 3.316 21.016 1 96.31 232 ALA B N 1
ATOM 6066 C CA . ALA B 1 232 ? 13.195 3.057 19.594 1 96.31 232 ALA B CA 1
ATOM 6067 C C . ALA B 1 232 ? 12.617 1.697 19.219 1 96.31 232 ALA B C 1
ATOM 6069 O O . ALA B 1 232 ? 12.055 1.538 18.125 1 96.31 232 ALA B O 1
ATOM 6070 N N . ASP B 1 233 ? 12.781 0.694 20.062 1 96.31 233 ASP B N 1
ATOM 6071 C CA . ASP B 1 233 ? 12.25 -0.644 19.828 1 96.31 233 ASP B CA 1
ATOM 6072 C C . ASP B 1 233 ? 10.727 -0.654 19.906 1 96.31 233 ASP B C 1
ATOM 6074 O O . ASP B 1 233 ? 10.062 -1.352 19.141 1 96.31 233 ASP B O 1
ATOM 6078 N N . ILE B 1 234 ? 10.258 0.14 20.812 1 97.44 234 ILE B N 1
ATOM 6079 C CA . ILE B 1 234 ? 8.812 0.259 20.953 1 97.44 234 ILE B CA 1
ATOM 6080 C C . ILE B 1 234 ? 8.219 0.862 19.688 1 97.44 234 ILE B C 1
ATOM 6082 O O . ILE B 1 234 ? 7.227 0.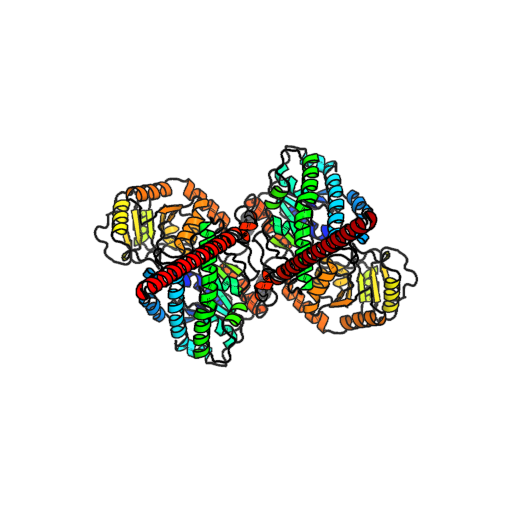358 19.156 1 97.44 234 ILE B O 1
ATOM 6086 N N . GLU B 1 235 ? 8.805 1.921 19.188 1 96.5 235 GLU B N 1
ATOM 6087 C CA . GLU B 1 235 ? 8.305 2.602 18 1 96.5 235 GLU B CA 1
ATOM 6088 C C . GLU B 1 235 ? 8.328 1.682 16.781 1 96.5 235 GLU B C 1
ATOM 6090 O O . GLU B 1 235 ? 7.434 1.734 15.945 1 96.5 235 GLU B O 1
ATOM 6095 N N . ARG B 1 236 ? 9.281 0.824 16.672 1 95.25 236 ARG B N 1
ATOM 6096 C CA . ARG B 1 236 ? 9.422 -0.078 15.539 1 95.25 236 ARG B CA 1
ATOM 6097 C C . ARG B 1 236 ? 8.352 -1.158 15.555 1 95.25 236 ARG B C 1
ATOM 6099 O O . ARG B 1 236 ? 8.117 -1.825 14.547 1 95.25 236 ARG B O 1
ATOM 6106 N N . ASN B 1 237 ? 7.695 -1.312 16.641 1 94.75 237 ASN B N 1
ATOM 6107 C CA . ASN B 1 237 ? 6.734 -2.404 16.781 1 94.75 237 ASN B CA 1
ATOM 6108 C C . ASN B 1 237 ? 5.297 -1.895 16.766 1 94.75 237 ASN B C 1
ATOM 6110 O O . ASN B 1 237 ? 4.379 -2.604 17.172 1 94.75 237 ASN B O 1
ATOM 6114 N N . VAL B 1 238 ? 5.141 -0.715 16.266 1 96.81 238 VAL B N 1
ATOM 6115 C CA . VAL B 1 238 ? 3.793 -0.173 16.125 1 96.81 238 VAL B CA 1
ATOM 6116 C C . VAL B 1 238 ? 2.992 -1.036 15.148 1 96.81 238 VAL B C 1
ATOM 6118 O O . VAL B 1 238 ? 3.52 -1.492 14.133 1 96.81 238 VAL B O 1
ATOM 6121 N N . SER B 1 239 ? 1.737 -1.261 15.453 1 98.06 239 SER B N 1
ATOM 6122 C CA . SER B 1 239 ? 0.908 -2.184 14.68 1 98.06 239 SER B CA 1
ATOM 6123 C C . SER B 1 239 ? 0.419 -1.54 13.391 1 98.06 239 SER B C 1
ATOM 6125 O O . SER B 1 239 ? 0.285 -2.215 12.367 1 98.06 239 SER B O 1
ATOM 6127 N N . ALA B 1 240 ? 0.121 -0.292 13.438 1 98 240 ALA B N 1
ATOM 6128 C CA . ALA B 1 240 ? -0.331 0.453 12.266 1 98 240 ALA B CA 1
ATOM 6129 C C . ALA B 1 240 ? -0.087 1.949 12.445 1 98 240 ALA B C 1
ATOM 6131 O O . ALA B 1 240 ? 0.123 2.424 13.562 1 98 240 ALA B O 1
ATOM 6132 N N . LEU B 1 241 ? 0.008 2.574 11.375 1 97.94 241 LEU B N 1
ATOM 6133 C CA . LEU B 1 241 ? 0.155 4.027 11.344 1 97.94 241 LEU B CA 1
ATOM 6134 C C . LEU B 1 241 ? -0.958 4.672 10.523 1 97.94 241 LEU B C 1
ATOM 6136 O O . LEU B 1 241 ? -1.058 4.441 9.32 1 97.94 241 LEU B O 1
ATOM 6140 N N . PHE B 1 242 ? -1.821 5.41 11.234 1 98.19 242 PHE B N 1
ATOM 6141 C CA . PHE B 1 242 ? -2.881 6.18 10.594 1 98.19 242 PHE B CA 1
ATOM 6142 C C . PHE B 1 242 ? -2.379 7.566 10.195 1 98.19 242 PHE B C 1
ATOM 6144 O O . PHE B 1 242 ? -1.94 8.344 11.047 1 98.19 242 PHE B O 1
ATOM 6151 N N . LEU B 1 243 ? -2.439 7.809 8.938 1 96.88 243 LEU B N 1
ATOM 6152 C CA . LEU B 1 243 ? -2.031 9.117 8.445 1 96.88 243 LEU B CA 1
ATOM 6153 C C . LEU B 1 243 ? -3.197 9.836 7.77 1 96.88 243 LEU B C 1
ATOM 6155 O O . LEU B 1 243 ? -3.926 9.234 6.977 1 96.88 243 LEU B O 1
ATOM 6159 N N . ASN B 1 244 ? -3.418 11.094 8.141 1 95.62 244 ASN B N 1
ATOM 6160 C CA . ASN B 1 244 ? -4.418 11.883 7.434 1 95.62 244 ASN B CA 1
ATOM 6161 C C . ASN B 1 244 ? -3.896 12.375 6.086 1 95.62 244 ASN B C 1
ATOM 6163 O O . ASN B 1 244 ? -3.541 13.547 5.945 1 95.62 244 ASN B O 1
ATOM 6167 N N . ILE B 1 245 ? -3.916 11.461 5.16 1 94.12 245 ILE B N 1
ATOM 6168 C CA . ILE B 1 245 ? -3.406 11.758 3.824 1 94.12 245 ILE B CA 1
ATOM 6169 C C . ILE B 1 245 ? -4.309 11.109 2.773 1 94.12 245 ILE B C 1
ATOM 6171 O O . ILE B 1 245 ? -5.039 10.164 3.07 1 94.12 245 ILE B O 1
ATOM 6175 N N . ASN B 1 246 ? -4.312 11.758 1.606 1 93.88 246 ASN B N 1
ATOM 6176 C CA . ASN B 1 246 ? -4.855 11.164 0.39 1 93.88 246 ASN B CA 1
ATOM 6177 C C . ASN B 1 246 ? -3.748 10.797 -0.594 1 93.88 246 ASN B C 1
ATOM 6179 O O . ASN B 1 246 ? -2.908 11.633 -0.934 1 93.88 246 ASN B O 1
ATOM 6183 N N . PRO B 1 247 ? -3.771 9.578 -1.044 1 91.25 247 PRO B N 1
ATOM 6184 C CA . PRO B 1 247 ? -2.664 9.125 -1.888 1 91.25 247 PRO B CA 1
ATOM 6185 C C . PRO B 1 247 ? -2.512 9.961 -3.16 1 91.25 247 PRO B C 1
ATOM 6187 O O . PRO B 1 247 ? -1.428 10 -3.746 1 91.25 247 PRO B O 1
ATOM 6190 N N . VAL B 1 248 ? -3.545 10.648 -3.596 1 93.88 248 VAL B N 1
ATOM 6191 C CA . VAL B 1 248 ? -3.5 11.469 -4.801 1 93.88 248 VAL B CA 1
ATOM 6192 C C . VAL B 1 248 ? -2.752 12.766 -4.512 1 93.88 248 VAL B C 1
ATOM 6194 O O . VAL B 1 248 ? -1.938 13.211 -5.324 1 93.88 248 VAL B O 1
ATOM 6197 N N . LEU B 1 249 ? -2.965 13.32 -3.328 1 92.44 249 LEU B N 1
ATOM 6198 C CA . LEU B 1 249 ? -2.373 14.609 -3 1 92.44 249 LEU B CA 1
ATOM 6199 C C . LEU B 1 249 ? -1.047 14.43 -2.268 1 92.44 249 LEU B C 1
ATOM 6201 O O . LEU B 1 249 ? -0.196 15.32 -2.291 1 92.44 249 LEU B O 1
ATOM 6205 N N . TYR B 1 250 ? -0.863 13.336 -1.474 1 90.62 250 TYR B N 1
ATOM 6206 C CA . TYR B 1 250 ? 0.363 13.016 -0.751 1 90.62 250 TYR B CA 1
ATOM 6207 C C . TYR B 1 250 ? 1.354 12.289 -1.653 1 90.62 250 TYR B C 1
ATOM 6209 O O . TYR B 1 250 ? 1.588 11.094 -1.492 1 90.62 250 TYR B O 1
ATOM 6217 N N . THR B 1 251 ? 1.971 13.039 -2.531 1 90.62 251 THR B N 1
ATOM 6218 C CA . THR B 1 251 ? 2.838 12.445 -3.545 1 90.62 251 THR B CA 1
ATOM 6219 C C . THR B 1 251 ? 2.785 10.922 -3.479 1 90.62 251 THR B C 1
ATOM 6221 O O . THR B 1 251 ? 3.174 10.328 -2.471 1 90.62 251 THR B O 1
ATOM 6224 N N . PRO B 1 252 ? 2.287 10.328 -4.566 1 94 252 PRO B N 1
ATOM 6225 C CA . PRO B 1 252 ? 2.156 8.867 -4.547 1 94 252 PRO B CA 1
ATOM 6226 C C . PRO B 1 252 ? 3.475 8.164 -4.238 1 94 252 PRO B C 1
ATOM 6228 O O . PRO B 1 252 ? 4.52 8.523 -4.789 1 94 252 PRO B O 1
ATOM 6231 N N . ARG B 1 253 ? 3.357 7.191 -3.332 1 94.31 253 ARG B N 1
ATOM 6232 C CA . ARG B 1 253 ? 4.559 6.523 -2.84 1 94.31 253 ARG B CA 1
ATOM 6233 C C . ARG B 1 253 ? 4.258 5.078 -2.443 1 94.31 253 ARG B C 1
ATOM 6235 O O . ARG B 1 253 ? 3.109 4.734 -2.154 1 94.31 253 ARG B O 1
ATOM 6242 N N . PRO B 1 254 ? 5.336 4.277 -2.441 1 95.44 254 PRO B N 1
ATOM 6243 C CA . PRO B 1 254 ? 5.148 2.951 -1.844 1 95.44 254 PRO B CA 1
ATOM 6244 C C . PRO B 1 254 ? 4.973 3.01 -0.328 1 95.44 254 PRO B C 1
ATOM 6246 O O . PRO B 1 254 ? 5.637 3.801 0.345 1 95.44 254 PRO B O 1
ATOM 6249 N N . MET B 1 255 ? 4.082 2.23 0.159 1 96.5 255 MET B N 1
ATOM 6250 C CA . MET B 1 255 ? 3.857 2.166 1.6 1 96.5 255 MET B CA 1
ATOM 6251 C C . MET B 1 255 ? 3.768 0.719 2.072 1 96.5 255 MET B C 1
ATOM 6253 O O . MET B 1 255 ? 3.311 -0.153 1.331 1 96.5 255 MET B O 1
ATOM 6257 N N . VAL B 1 256 ? 4.273 0.468 3.26 1 96.44 256 VAL B N 1
ATOM 6258 C CA . VAL B 1 256 ? 4.07 -0.848 3.857 1 96.44 256 VAL B CA 1
ATOM 6259 C C . VAL B 1 256 ? 2.586 -1.063 4.145 1 96.44 256 VAL B C 1
ATOM 6261 O O . VAL B 1 256 ? 1.818 -0.102 4.227 1 96.44 256 VAL B O 1
ATOM 6264 N N . PRO B 1 257 ? 2.148 -2.275 4.336 1 95.56 257 PRO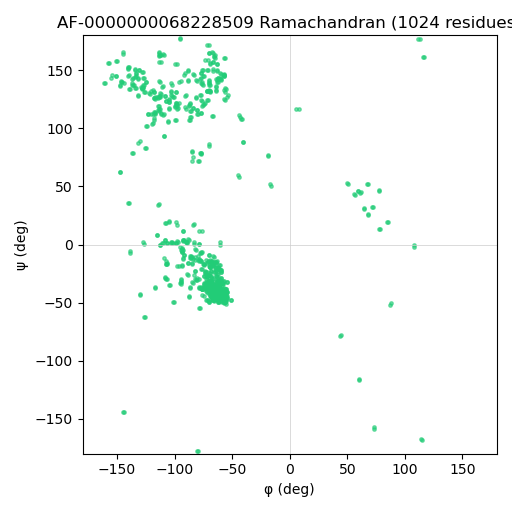 B N 1
ATOM 6265 C CA . PRO B 1 257 ? 0.719 -2.588 4.418 1 95.56 257 PRO B CA 1
ATOM 6266 C C . PRO B 1 257 ? 0.041 -1.934 5.617 1 95.56 257 PRO B C 1
ATOM 6268 O O . PRO B 1 257 ? -1.177 -1.734 5.613 1 95.56 257 PRO B O 1
ATOM 6271 N N . THR B 1 258 ? 0.775 -1.58 6.637 1 96.81 258 THR B N 1
ATOM 6272 C CA . THR B 1 258 ? 0.167 -1.15 7.891 1 96.81 258 THR B CA 1
ATOM 6273 C C . THR B 1 258 ? 0.108 0.373 7.969 1 96.81 258 THR B C 1
ATOM 6275 O O . THR B 1 258 ? -0.246 0.933 9.008 1 96.81 258 THR B O 1
ATOM 6278 N N . VAL B 1 259 ? 0.528 1.058 6.941 1 97.19 259 VAL B N 1
ATOM 6279 C CA . VAL B 1 259 ? 0.277 2.492 6.836 1 97.19 259 VAL B CA 1
ATOM 6280 C C . VAL B 1 259 ? -1.085 2.732 6.188 1 97.19 259 VAL B C 1
ATOM 6282 O O . VAL B 1 259 ? -1.32 2.314 5.051 1 97.19 259 VAL B O 1
ATOM 6285 N N . VAL B 1 260 ? -1.965 3.414 6.883 1 97.38 260 VAL B N 1
ATOM 6286 C CA . VAL B 1 260 ? -3.357 3.541 6.465 1 9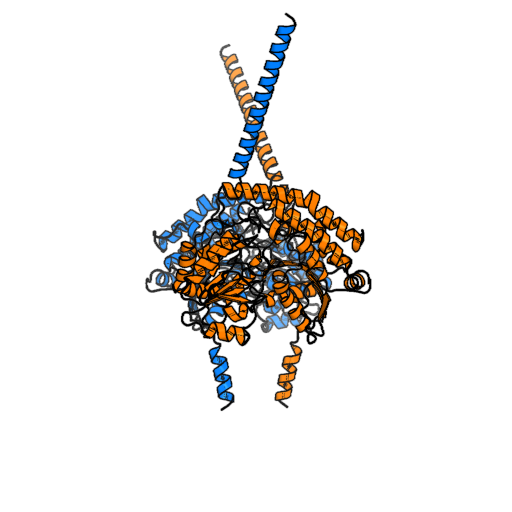7.38 260 VAL B CA 1
ATOM 6287 C C . VAL B 1 260 ? -3.686 5.008 6.195 1 97.38 260 VAL B C 1
ATOM 6289 O O . VAL B 1 260 ? -3.729 5.824 7.117 1 97.38 260 VAL B O 1
ATOM 6292 N N . PRO B 1 261 ? -3.854 5.348 4.949 1 97 261 PRO B N 1
ATOM 6293 C CA . PRO B 1 261 ? -4.289 6.715 4.648 1 97 261 PRO B CA 1
ATOM 6294 C C . PRO B 1 261 ? -5.738 6.977 5.059 1 97 261 PRO B C 1
ATOM 6296 O O . PRO B 1 261 ? -6.621 6.172 4.754 1 97 261 PRO B O 1
ATOM 6299 N N . LEU B 1 262 ? -5.785 8.094 5.699 1 95.81 262 LEU B N 1
ATOM 6300 C CA . LEU B 1 262 ? -7.102 8.555 6.125 1 95.81 262 LEU B CA 1
ATOM 6301 C C . LEU B 1 262 ? -7.422 9.914 5.52 1 95.81 262 LEU B C 1
ATOM 6303 O O . LEU B 1 262 ? -6.516 10.695 5.219 1 95.81 262 LEU B O 1
ATOM 6307 N N . SER B 1 263 ? -8.617 10.094 4.934 1 94.12 263 SER B N 1
ATOM 6308 C CA . SER B 1 263 ? -8.984 11.398 4.391 1 94.12 263 SER B CA 1
ATOM 6309 C C . SER B 1 263 ? -10.414 11.766 4.75 1 94.12 263 SER B C 1
ATOM 6311 O O . SER B 1 263 ? -11.266 10.891 4.938 1 94.12 263 SER B O 1
ATOM 6313 N N . PHE B 1 264 ? -10.594 13.062 5.004 1 96.69 264 PHE B N 1
ATOM 6314 C CA . PHE B 1 264 ? -11.906 13.664 5.172 1 96.69 264 PHE B CA 1
ATOM 6315 C C . PHE B 1 264 ? -12.57 13.156 6.449 1 96.69 264 PHE B C 1
ATOM 6317 O O . PHE B 1 264 ? -13.805 13.117 6.543 1 96.69 264 PHE B O 1
ATOM 6324 N N . ILE B 1 265 ? -11.781 12.75 7.387 1 96.06 265 ILE B N 1
ATOM 6325 C CA . ILE B 1 265 ? -12.336 12.094 8.57 1 96.06 265 ILE B CA 1
ATOM 6326 C C . ILE B 1 265 ? -13.047 13.125 9.438 1 96.06 265 ILE B C 1
ATOM 6328 O O . ILE B 1 265 ? -14 12.797 10.148 1 96.06 265 ILE B O 1
ATOM 6332 N N . HIS B 1 266 ? -12.648 14.375 9.367 1 95.88 266 HIS B N 1
ATOM 6333 C CA . HIS B 1 266 ? -13.195 15.414 10.219 1 95.88 266 HIS B CA 1
ATOM 6334 C C . HIS B 1 266 ? -14.375 16.109 9.547 1 95.88 266 HIS B C 1
ATOM 6336 O O . HIS B 1 266 ? -15.047 16.938 10.172 1 95.88 266 HIS B O 1
ATOM 6342 N N . VAL B 1 267 ? -14.609 15.828 8.281 1 96.88 267 VAL B N 1
ATOM 6343 C CA . VAL B 1 267 ? -15.617 16.547 7.516 1 96.88 267 VAL B CA 1
ATOM 6344 C C . VAL B 1 267 ? -17.016 16.031 7.883 1 96.88 267 VAL B C 1
ATOM 6346 O O . VAL B 1 267 ? -17.266 14.828 7.816 1 96.88 267 VAL B O 1
ATOM 6349 N N . ASN B 1 268 ? -17.875 16.938 8.211 1 94.38 268 ASN B N 1
ATOM 6350 C CA . ASN B 1 268 ? -19.234 16.609 8.609 1 94.38 268 ASN B CA 1
ATOM 6351 C C . ASN B 1 268 ? -20.25 17.109 7.582 1 94.38 268 ASN B C 1
ATOM 6353 O O . ASN B 1 268 ? -19.922 17.938 6.727 1 94.38 268 ASN B O 1
ATOM 6357 N N . LYS B 1 269 ? -21.469 16.547 7.68 1 94.75 269 LYS B N 1
ATOM 6358 C CA . LYS B 1 269 ? -22.562 17.094 6.879 1 94.75 269 LYS B CA 1
ATOM 6359 C C . LYS B 1 269 ? -22.844 18.531 7.258 1 94.75 269 LYS B C 1
ATOM 6361 O O . LYS B 1 269 ? -22.781 18.906 8.43 1 94.75 269 LYS B O 1
ATOM 6366 N N . PRO B 1 270 ? -23.172 19.297 6.285 1 96.38 270 PRO B N 1
ATOM 6367 C CA . PRO B 1 270 ? -23.469 20.703 6.582 1 96.38 270 PRO B CA 1
ATOM 6368 C C . PRO B 1 270 ? -24.625 20.875 7.555 1 96.38 270 PRO B C 1
ATOM 6370 O O . PRO B 1 270 ? -25.625 20.156 7.461 1 96.38 270 PRO B O 1
ATOM 6373 N N . LYS B 1 271 ? -24.469 21.844 8.422 1 96.5 271 LYS B N 1
ATOM 6374 C CA . LYS B 1 271 ? -25.516 22.234 9.352 1 96.5 271 LYS B CA 1
ATOM 6375 C C . LYS B 1 271 ? -26.031 23.641 9.031 1 96.5 271 LYS B C 1
ATOM 6377 O O . LYS B 1 271 ? -25.359 24.406 8.328 1 96.5 271 LYS B O 1
ATOM 6382 N N . PRO B 1 272 ? -27.234 23.922 9.602 1 96.94 272 PRO B N 1
ATOM 6383 C CA . PRO B 1 272 ? -27.719 25.281 9.383 1 96.94 272 PRO B CA 1
ATOM 6384 C C . PRO B 1 272 ? -26.828 26.344 10.023 1 96.94 272 PRO B C 1
ATOM 6386 O O . PRO B 1 272 ? -26.328 26.141 11.133 1 96.94 272 PRO B O 1
ATOM 6389 N N . LEU B 1 273 ? -26.719 27.438 9.289 1 97.75 273 LEU B N 1
ATOM 6390 C CA . LEU B 1 273 ? -25.891 28.531 9.789 1 97.75 273 LEU B CA 1
ATOM 6391 C C . LEU B 1 273 ? -26.609 29.297 10.898 1 97.75 273 LEU B C 1
ATOM 6393 O O . LEU B 1 273 ? -27.828 29.406 10.875 1 97.75 273 LEU B O 1
ATOM 6397 N N . PRO B 1 274 ? -25.766 29.859 11.844 1 96.88 274 PRO B N 1
ATOM 6398 C CA . PRO B 1 274 ? -26.391 30.828 12.742 1 96.88 274 PRO B CA 1
ATOM 6399 C C . PRO B 1 274 ? -27.047 31.984 11.992 1 96.88 274 PRO B C 1
ATOM 6401 O O . PRO B 1 274 ? -26.516 32.438 10.977 1 96.88 274 PRO B O 1
ATOM 6404 N N . GLN B 1 275 ? -28.125 32.469 12.523 1 97 275 GLN B N 1
ATOM 6405 C CA . GLN B 1 275 ? -28.969 33.438 11.82 1 97 275 GLN B CA 1
ATOM 6406 C C . GLN B 1 275 ? -28.188 34.688 11.453 1 97 275 GLN B C 1
ATOM 6408 O O . GLN B 1 275 ? -28.344 35.219 10.359 1 97 275 GLN B O 1
ATOM 6413 N N . ASP B 1 276 ? -27.375 35.156 12.281 1 96.19 276 ASP B N 1
ATOM 6414 C CA . ASP B 1 276 ? -26.594 36.344 12.031 1 96.19 276 ASP B CA 1
ATOM 6415 C C . ASP B 1 276 ? -25.625 36.156 10.867 1 96.19 276 ASP B C 1
ATOM 6417 O O . ASP B 1 276 ? -25.5 37.031 10.008 1 96.19 276 ASP B O 1
ATOM 6421 N N . VAL B 1 277 ? -24.984 35 10.836 1 97.44 277 VAL B N 1
ATOM 6422 C CA . VAL B 1 277 ? -24.047 34.688 9.758 1 97.44 277 VAL B CA 1
ATOM 6423 C C . VAL B 1 277 ? -24.812 34.5 8.453 1 97.44 277 VAL B C 1
ATOM 6425 O O . VAL B 1 277 ? -24.406 34.969 7.398 1 97.44 277 VAL B O 1
ATOM 6428 N N . LYS B 1 278 ? -25.906 33.781 8.562 1 97.56 278 LYS B N 1
ATOM 6429 C CA . LYS B 1 278 ? -26.75 33.562 7.402 1 97.56 278 LYS B CA 1
ATOM 6430 C C . LYS B 1 278 ? -27.219 34.875 6.777 1 97.56 278 LYS B C 1
ATOM 6432 O O . LYS B 1 278 ? -27.172 35.031 5.555 1 97.56 278 LYS B O 1
ATOM 6437 N N . ASN B 1 279 ? -27.625 35.781 7.625 1 97.44 279 ASN B N 1
ATOM 6438 C CA . ASN B 1 279 ? -28.094 37.062 7.148 1 97.44 279 ASN B CA 1
ATOM 6439 C C . ASN B 1 279 ? -27 37.844 6.406 1 97.44 279 ASN B C 1
ATOM 6441 O O . ASN B 1 279 ? -27.25 38.438 5.375 1 97.44 279 ASN B O 1
ATOM 6445 N N . GLU B 1 280 ? -25.828 37.75 6.984 1 97.31 280 GLU B N 1
ATOM 6446 C CA . GLU B 1 280 ? -24.703 38.406 6.34 1 97.31 280 GLU B CA 1
ATOM 6447 C C . GLU B 1 280 ? -24.438 37.844 4.957 1 97.31 280 GLU B C 1
ATOM 6449 O O . GLU B 1 280 ? -24.234 38.562 3.99 1 97.31 280 GLU B O 1
ATOM 6454 N N . ILE B 1 281 ? -24.438 36.562 4.828 1 98.06 281 ILE B N 1
ATOM 6455 C CA . ILE B 1 281 ? -24.125 35.875 3.576 1 98.06 281 ILE B CA 1
ATOM 6456 C C . ILE B 1 281 ? -25.219 36.156 2.549 1 98.06 281 ILE B C 1
ATOM 6458 O O . ILE B 1 281 ? -24.938 36.531 1.408 1 98.06 281 ILE B O 1
ATOM 6462 N N . GLU B 1 282 ? -26.438 36.062 2.939 1 97.06 282 GLU B N 1
ATOM 6463 C CA . GLU B 1 282 ? -27.562 36.188 2.025 1 97.06 282 GLU B CA 1
ATOM 6464 C C . GLU B 1 282 ? -27.766 37.656 1.59 1 97.06 282 GLU B C 1
ATOM 6466 O O . GLU B 1 282 ? -28.344 37.906 0.532 1 97.06 282 GLU B O 1
ATOM 6471 N N . SER B 1 283 ? -27.297 38.531 2.381 1 96.25 283 SER B N 1
ATOM 6472 C CA . SER B 1 283 ? -27.422 39.938 2.041 1 96.25 283 SER B CA 1
ATOM 6473 C C . SER B 1 283 ? -26.453 40.344 0.93 1 96.25 283 SER B C 1
ATOM 6475 O O . SER B 1 283 ? -26.594 41.406 0.316 1 96.25 283 SER B O 1
ATOM 6477 N N . SER B 1 284 ? -25.469 39.469 0.74 1 96 284 SER B N 1
ATOM 6478 C CA . SER B 1 284 ? -24.5 39.781 -0.297 1 96 284 SER B CA 1
ATOM 6479 C C . SER B 1 284 ? -25.094 39.625 -1.689 1 96 284 SER B C 1
ATOM 6481 O O . SER B 1 284 ? -25.719 38.625 -2.002 1 96 284 SER B O 1
ATOM 6483 N N . GLU B 1 285 ? -24.891 40.594 -2.512 1 94.56 285 GLU B N 1
ATOM 6484 C CA . GLU B 1 285 ? -25.469 40.594 -3.854 1 94.56 285 GLU B CA 1
ATOM 6485 C C . GLU B 1 285 ? -24.562 39.844 -4.832 1 94.56 285 GLU B C 1
ATOM 6487 O O . GLU B 1 285 ? -25.062 39.125 -5.711 1 94.56 285 GLU B O 1
ATOM 6492 N N . ASN B 1 286 ? -23.297 40 -4.66 1 96.5 286 ASN B N 1
ATOM 6493 C CA . ASN B 1 286 ? -22.375 39.5 -5.664 1 96.5 286 ASN B CA 1
ATOM 6494 C C . ASN B 1 286 ? -21.625 38.281 -5.16 1 96.5 286 ASN B C 1
ATOM 6496 O O . ASN B 1 286 ? -20.703 37.781 -5.824 1 96.5 286 ASN B O 1
ATOM 6500 N N . GLY B 1 287 ? -21.922 37.781 -3.992 1 97.75 287 GLY B N 1
ATOM 6501 C CA . GLY B 1 287 ? -21.25 36.625 -3.453 1 97.75 287 GLY B CA 1
ATOM 6502 C C . GLY B 1 287 ? -20.375 36.938 -2.254 1 97.75 287 GLY B C 1
ATOM 6503 O O . GLY B 1 287 ? -20.266 38.094 -1.85 1 97.75 287 GLY B O 1
ATOM 6504 N N . VAL B 1 288 ? -19.797 35.875 -1.688 1 98.62 288 VAL B N 1
ATOM 6505 C CA . VAL B 1 288 ? -19.062 36 -0.427 1 98.62 288 VAL B CA 1
ATOM 6506 C C . VAL B 1 288 ? -17.672 35.406 -0.57 1 98.62 288 VAL B C 1
ATOM 6508 O O . VAL B 1 288 ? -17.5 34.375 -1.201 1 98.62 288 VAL B O 1
ATOM 6511 N N . VAL B 1 289 ? -16.703 36.125 -0.076 1 98.75 289 VAL B N 1
ATOM 6512 C CA . VAL B 1 289 ? -15.352 35.625 0.158 1 98.75 289 VAL B CA 1
ATOM 6513 C C . VAL B 1 289 ? -15.188 35.25 1.631 1 98.75 289 VAL B C 1
ATOM 6515 O O . VAL B 1 289 ? -15.445 36.062 2.516 1 98.75 289 VAL B O 1
ATOM 6518 N N . TYR B 1 290 ? -14.844 34 1.862 1 98.81 290 TYR B N 1
ATOM 6519 C CA . TYR B 1 290 ? -14.555 33.594 3.229 1 98.81 290 TYR B CA 1
ATOM 6520 C C . TYR B 1 290 ? -13.055 33.594 3.494 1 98.81 290 TYR B C 1
ATOM 6522 O O . TYR B 1 290 ? -12.281 32.969 2.766 1 98.81 290 TYR B O 1
ATOM 6530 N N . PHE B 1 291 ? -12.641 34.375 4.453 1 98.5 291 PHE B N 1
ATOM 6531 C CA . PHE B 1 291 ? -11.234 34.469 4.828 1 98.5 291 PHE B CA 1
ATOM 6532 C C . PHE B 1 291 ? -11.008 33.906 6.23 1 98.5 291 PHE B C 1
ATOM 6534 O O . PHE B 1 291 ? -11.547 34.438 7.207 1 98.5 291 PHE B O 1
ATOM 6541 N N . SER B 1 292 ? -10.188 32.875 6.305 1 97.31 292 SER B N 1
ATOM 6542 C CA . SER B 1 292 ? -9.805 32.281 7.586 1 97.31 292 SER B CA 1
ATOM 6543 C C . SER B 1 292 ? -8.391 31.734 7.539 1 97.31 292 SER B C 1
ATOM 6545 O O . SER B 1 292 ? -7.984 31.141 6.539 1 97.31 292 SER B O 1
ATOM 6547 N N . LEU B 1 293 ? -7.668 31.984 8.578 1 92.5 293 LEU B N 1
ATOM 6548 C CA . LEU B 1 293 ? -6.309 31.469 8.664 1 92.5 293 LEU B CA 1
ATOM 6549 C C . LEU B 1 293 ? -6.242 30.281 9.633 1 92.5 293 LEU B C 1
ATOM 6551 O O . LEU B 1 293 ? -5.184 30 10.195 1 92.5 293 LEU B O 1
ATOM 6555 N N . GLY B 1 294 ? -7.387 29.719 9.859 1 87.5 294 GLY B N 1
ATOM 6556 C CA . GLY B 1 294 ? -7.438 28.516 10.672 1 87.5 294 GLY B CA 1
ATOM 6557 C C . GLY B 1 294 ? -7.215 28.781 12.148 1 87.5 294 GLY B C 1
ATOM 6558 O O . GLY B 1 294 ? -7.543 29.859 12.648 1 87.5 294 GLY B O 1
ATOM 6559 N N . SER B 1 295 ? -6.777 27.734 12.898 1 80.88 295 SER B N 1
ATOM 6560 C CA . SER B 1 295 ? -6.672 27.812 14.352 1 80.88 295 SER B CA 1
ATOM 6561 C C . SER B 1 295 ? -5.246 28.125 14.789 1 80.88 295 SER B C 1
ATOM 6563 O O . SER B 1 295 ? -5.023 28.641 15.891 1 80.88 295 SER B O 1
ATOM 6565 N N . ASN B 1 296 ? -4.312 27.906 13.883 1 80.38 296 ASN B N 1
ATOM 6566 C CA . ASN B 1 296 ? -2.92 28.016 14.305 1 80.38 296 ASN B CA 1
ATOM 6567 C C . ASN B 1 296 ? -2.348 29.391 14.008 1 80.38 296 ASN B C 1
ATOM 6569 O O . ASN B 1 296 ? -1.475 29.875 14.734 1 80.38 296 ASN B O 1
ATOM 6573 N N . VAL B 1 297 ? -2.838 29.938 12.922 1 81 297 VAL B N 1
ATOM 6574 C CA . VAL B 1 297 ? -2.439 31.297 12.578 1 81 297 VAL B CA 1
ATOM 6575 C C . VAL B 1 297 ? -3.533 32.281 13 1 81 297 VAL B C 1
ATOM 6577 O O . VAL B 1 297 ? -4.648 32.219 12.477 1 81 297 VAL B O 1
ATOM 6580 N N . LYS B 1 298 ? -3.123 33.125 13.875 1 87.19 298 LYS B N 1
ATOM 6581 C CA . LYS B 1 298 ? -4.09 34.125 14.305 1 87.19 298 LYS B CA 1
ATOM 6582 C C . LYS B 1 298 ? -4.008 35.375 13.422 1 87.19 298 LYS B C 1
ATOM 6584 O O . LYS B 1 298 ? -2.932 35.969 13.258 1 87.19 298 LYS B O 1
ATOM 6589 N N . SER B 1 299 ? -5.145 35.75 12.938 1 91.19 299 SER B N 1
ATOM 6590 C CA . SER B 1 299 ? -5.215 36.906 12.086 1 91.19 299 SER B CA 1
ATOM 6591 C C . SER B 1 299 ? -4.723 38.156 12.82 1 91.19 299 SER B C 1
ATOM 6593 O O . SER B 1 299 ? -4.113 39.062 12.219 1 91.19 299 SER B O 1
ATOM 6595 N N . MET B 1 300 ? -4.953 38.188 14.094 1 89.69 300 MET B N 1
ATOM 6596 C CA . MET B 1 300 ? -4.582 39.375 14.883 1 89.69 300 MET B CA 1
ATOM 6597 C C . MET B 1 300 ? -3.064 39.5 14.992 1 89.69 300 MET B C 1
ATOM 6599 O O . MET B 1 300 ? -2.547 40.562 15.312 1 89.69 300 MET B O 1
ATOM 6603 N N . ASN B 1 301 ? -2.41 38.344 14.734 1 87.38 301 ASN B N 1
ATOM 6604 C CA . ASN B 1 301 ? -0.964 38.344 14.938 1 87.38 301 ASN B CA 1
ATOM 6605 C C . ASN B 1 301 ? -0.211 38.438 13.609 1 87.38 301 ASN B C 1
ATOM 6607 O O . ASN B 1 301 ? 1.021 38.438 13.594 1 87.38 301 ASN B O 1
ATOM 6611 N N . ILE B 1 302 ? -0.927 38.531 12.5 1 89.19 302 ILE B N 1
ATOM 6612 C CA . ILE B 1 302 ? -0.197 38.625 11.242 1 89.19 302 ILE B CA 1
ATOM 6613 C C . ILE B 1 302 ? 0.481 39.969 11.125 1 89.19 302 ILE B C 1
ATOM 6615 O O . ILE B 1 302 ? 0.057 40.938 11.758 1 89.19 302 ILE B O 1
ATOM 6619 N N . PRO B 1 303 ? 1.516 40.031 10.273 1 87.75 303 PRO B N 1
ATOM 6620 C CA . PRO B 1 303 ? 2.213 41.312 10.133 1 87.75 303 PRO B CA 1
ATOM 6621 C C . PRO B 1 303 ? 1.285 42.438 9.703 1 87.75 303 PRO B C 1
ATOM 6623 O O . PRO B 1 303 ? 0.392 42.25 8.875 1 87.75 303 PRO B O 1
ATOM 6626 N N . GLU B 1 304 ? 1.601 43.625 10.227 1 91.44 304 GLU B N 1
ATOM 6627 C CA . GLU B 1 304 ? 0.773 44.781 9.953 1 91.44 304 GLU B CA 1
ATOM 6628 C C . GLU B 1 304 ? 0.685 45.062 8.461 1 91.44 304 GLU B C 1
ATOM 6630 O O . GLU B 1 304 ? -0.375 45.438 7.953 1 91.44 304 GLU B O 1
ATOM 6635 N N . ARG B 1 305 ? 1.799 44.875 7.82 1 92.88 305 ARG B N 1
ATOM 6636 C CA . ARG B 1 305 ? 1.82 45.125 6.379 1 92.88 305 ARG B CA 1
ATOM 6637 C C . ARG B 1 305 ? 0.812 44.219 5.668 1 92.88 305 ARG B C 1
ATOM 6639 O O . ARG B 1 305 ? 0.071 44.688 4.797 1 92.88 305 ARG B O 1
ATOM 6646 N N . VAL B 1 306 ? 0.795 42.969 6.059 1 93.69 306 VAL B N 1
ATOM 6647 C CA . VAL B 1 306 ? -0.086 42 5.426 1 93.69 306 VAL B CA 1
ATOM 6648 C C . VAL B 1 306 ? -1.541 42.344 5.75 1 93.69 306 VAL B C 1
ATOM 6650 O O . VAL B 1 306 ? -2.406 42.281 4.871 1 93.69 306 VAL B O 1
ATOM 6653 N N . ARG B 1 307 ? -1.822 42.688 6.934 1 94.44 307 ARG B N 1
ATOM 6654 C CA . ARG B 1 307 ? -3.174 43.031 7.352 1 94.44 307 ARG B CA 1
ATOM 6655 C C . ARG B 1 307 ? -3.689 44.25 6.551 1 94.44 307 ARG B C 1
ATOM 6657 O O . ARG B 1 307 ? -4.844 44.25 6.121 1 94.44 307 ARG B O 1
ATOM 6664 N N . ARG B 1 308 ? -2.85 45.219 6.391 1 95.19 308 ARG B N 1
ATOM 6665 C CA . ARG B 1 308 ? -3.217 46.406 5.633 1 95.19 308 ARG B CA 1
ATOM 6666 C C . ARG B 1 308 ? -3.535 46.062 4.184 1 95.19 308 ARG B C 1
ATOM 6668 O O . ARG B 1 308 ? -4.52 46.531 3.623 1 95.19 308 ARG B O 1
ATOM 6675 N N . ILE B 1 309 ? -2.693 45.25 3.654 1 96.5 309 ILE B N 1
ATOM 6676 C CA . ILE B 1 309 ? -2.893 44.844 2.268 1 96.5 309 ILE B CA 1
ATOM 6677 C C . ILE B 1 309 ? -4.223 44.094 2.133 1 96.5 309 ILE B C 1
ATOM 6679 O O . ILE B 1 309 ? -4.965 44.312 1.172 1 96.5 309 ILE B O 1
ATOM 6683 N N . LEU B 1 310 ? -4.504 43.25 3.082 1 97.06 310 LEU B N 1
ATOM 6684 C CA . LEU B 1 310 ? -5.762 42.5 3.076 1 97.06 310 LEU B CA 1
ATOM 6685 C C . LEU B 1 310 ? -6.953 43.469 3.16 1 97.06 310 LEU B C 1
ATOM 6687 O O . LEU B 1 310 ? -7.887 43.375 2.361 1 97.06 310 LEU B O 1
ATOM 6691 N N . MET B 1 311 ? -6.887 44.406 4.047 1 96.69 311 MET B N 1
ATOM 6692 C CA . MET B 1 311 ? -7.977 45.344 4.254 1 96.69 311 MET B CA 1
ATOM 6693 C C . MET B 1 311 ? -8.188 46.219 3.014 1 96.69 311 MET B C 1
ATOM 6695 O O . MET B 1 311 ? -9.32 46.406 2.576 1 96.69 311 MET B O 1
ATOM 6699 N N . ASP B 1 312 ? -7.094 46.656 2.482 1 97.56 312 ASP B N 1
ATOM 6700 C CA . ASP B 1 312 ? -7.168 47.469 1.283 1 97.56 312 ASP B CA 1
ATOM 6701 C C . ASP B 1 312 ? -7.742 46.688 0.107 1 97.56 312 ASP B C 1
ATOM 6703 O O . ASP B 1 312 ? -8.547 47.219 -0.667 1 97.56 312 ASP B O 1
ATOM 6707 N N . ALA B 1 313 ? -7.301 45.5 -0.015 1 98.19 313 ALA B N 1
ATOM 6708 C CA . ALA B 1 313 ? -7.785 44.656 -1.1 1 98.19 313 ALA B CA 1
ATOM 6709 C C . ALA B 1 313 ? -9.266 44.344 -0.921 1 98.19 313 ALA B C 1
ATOM 6711 O O . ALA B 1 313 ? -10.047 44.438 -1.866 1 98.19 313 ALA B O 1
ATOM 6712 N N . PHE B 1 314 ? -9.68 43.969 0.277 1 98.38 314 PHE B N 1
ATOM 6713 C CA . PHE B 1 314 ? -11.055 43.562 0.544 1 98.38 314 PHE B CA 1
ATOM 6714 C C . PHE B 1 314 ? -12.016 44.719 0.307 1 98.38 314 PHE B C 1
ATOM 6716 O O . PHE B 1 314 ? -13.133 44.531 -0.175 1 98.38 314 PHE B O 1
ATOM 6723 N N . LYS B 1 315 ? -11.523 45.844 0.647 1 97.88 315 LYS B N 1
ATOM 6724 C CA . LYS B 1 315 ? -12.328 47.031 0.463 1 97.88 315 LYS B CA 1
ATOM 6725 C C . LYS B 1 315 ? -12.742 47.219 -0.996 1 97.88 315 LYS B C 1
ATOM 6727 O O . LYS B 1 315 ? -13.836 47.719 -1.285 1 97.88 315 LYS B O 1
ATOM 6732 N N . GLU B 1 316 ? -11.953 46.844 -1.865 1 97.94 316 GLU B N 1
ATOM 6733 C CA . GLU B 1 316 ? -12.156 47.094 -3.287 1 97.94 316 GLU B CA 1
ATOM 6734 C C . GLU B 1 316 ? -12.867 45.906 -3.963 1 97.94 316 GLU B C 1
ATOM 6736 O O . GLU B 1 316 ? -13.234 46 -5.137 1 97.94 316 GLU B O 1
ATOM 6741 N N . LEU B 1 317 ? -13.133 44.844 -3.254 1 98.06 317 LEU B N 1
ATOM 6742 C CA . LEU B 1 317 ? -13.797 43.688 -3.832 1 98.06 317 LEU B CA 1
ATOM 6743 C C . LEU B 1 317 ? -15.297 43.906 -3.975 1 98.06 317 LEU B C 1
ATOM 6745 O O . LEU B 1 317 ? -15.906 44.562 -3.119 1 98.06 317 LEU B O 1
ATOM 6749 N N . PRO B 1 318 ? -15.898 43.438 -5.02 1 97.19 318 PRO B N 1
ATOM 6750 C CA . PRO B 1 318 ? -17.359 43.531 -5.168 1 97.19 318 PRO B CA 1
ATOM 6751 C C . PRO B 1 318 ? -18.109 42.531 -4.32 1 97.19 318 PRO B C 1
ATOM 6753 O O . PRO B 1 318 ? -19.312 42.312 -4.543 1 97.19 318 PRO B O 1
ATOM 6756 N N . TYR B 1 319 ? -17.438 41.844 -3.359 1 98.25 319 TYR B N 1
ATOM 6757 C CA . TYR B 1 319 ? -18 40.781 -2.539 1 98.25 319 TYR B CA 1
ATOM 6758 C C . TYR B 1 319 ? -18.094 41.188 -1.078 1 98.25 319 TYR B C 1
ATOM 6760 O O . TYR B 1 319 ? -17.375 42.094 -0.646 1 98.25 319 TYR B O 1
ATOM 6768 N N . LYS B 1 320 ? -18.938 40.562 -0.385 1 98.12 320 LYS B N 1
ATOM 6769 C CA . LYS B 1 320 ? -18.828 40.562 1.071 1 98.12 320 LYS B CA 1
ATOM 6770 C C . LYS B 1 320 ? -17.734 39.625 1.556 1 98.12 320 LYS B C 1
ATOM 6772 O O . LYS B 1 320 ? -17.578 38.531 1.022 1 98.12 320 LYS B O 1
ATOM 6777 N N . VAL B 1 321 ? -17 40.094 2.527 1 98.56 321 VAL B N 1
ATOM 6778 C CA . VAL B 1 321 ? -15.914 39.281 3.061 1 98.56 321 VAL B CA 1
ATOM 6779 C C . VAL B 1 321 ? -16.234 38.875 4.5 1 98.56 321 VAL B C 1
ATOM 6781 O O . VAL B 1 321 ? -16.438 39.75 5.359 1 98.56 321 VAL B O 1
ATOM 6784 N N . LEU B 1 322 ? -16.375 37.594 4.727 1 98.5 322 LEU B N 1
ATOM 6785 C CA . LEU B 1 322 ? -16.422 37.094 6.086 1 98.5 322 LEU B CA 1
ATOM 6786 C C . LEU B 1 322 ? -15.031 36.719 6.586 1 98.5 322 LEU B C 1
ATOM 6788 O O . LEU B 1 322 ? -14.375 35.844 6.023 1 98.5 322 LEU B O 1
ATOM 6792 N N . TRP B 1 323 ? -14.578 37.375 7.629 1 98.12 323 TRP B N 1
ATOM 6793 C CA . TRP B 1 323 ? -13.211 37.25 8.125 1 98.12 323 TRP B CA 1
ATOM 6794 C C . TRP B 1 323 ? -13.211 36.75 9.57 1 98.12 323 TRP B C 1
ATOM 6796 O O . TRP B 1 323 ? -13.656 37.469 10.477 1 98.12 323 TRP B O 1
ATOM 6806 N N . LYS B 1 324 ? -12.719 35.5 9.805 1 96.88 324 LYS B N 1
ATOM 6807 C CA . LYS B 1 324 ? -12.477 35.031 11.164 1 96.88 324 LYS B CA 1
ATOM 6808 C C . LYS B 1 324 ? -11.336 35.812 11.812 1 96.88 324 LYS B C 1
ATOM 6810 O O . LYS B 1 324 ? -10.18 35.688 11.422 1 96.88 324 LYS B O 1
ATOM 6815 N N . PHE B 1 325 ? -11.664 36.594 12.75 1 95.25 325 PHE B N 1
ATOM 6816 C CA . PHE B 1 325 ? -10.734 37.5 13.422 1 95.25 325 PHE B CA 1
ATOM 6817 C C . PHE B 1 325 ? -10.867 37.406 14.93 1 95.25 325 PHE B C 1
ATOM 6819 O O . PHE B 1 325 ? -11.961 37.562 15.477 1 95.25 325 PHE B O 1
ATOM 6826 N N . GLU B 1 326 ? -9.773 37.188 15.633 1 91.94 326 GLU B N 1
ATOM 6827 C CA . GLU B 1 326 ? -9.797 36.75 17.031 1 91.94 326 GLU B CA 1
ATOM 6828 C C . GLU B 1 326 ? -10.141 37.906 17.969 1 91.94 326 GLU B C 1
ATOM 6830 O O . GLU B 1 326 ? -10.398 37.688 19.156 1 91.94 326 GLU B O 1
ATOM 6835 N N . LYS B 1 327 ? -10.242 39.188 17.453 1 92.56 327 LYS B N 1
ATOM 6836 C CA . LYS B 1 327 ? -10.648 40.312 18.25 1 92.56 327 LYS B CA 1
ATOM 6837 C C . LYS B 1 327 ? -12.008 40.875 17.797 1 92.56 327 LYS B C 1
ATOM 6839 O O . LYS B 1 327 ? -12.461 40.562 16.703 1 92.56 327 LYS B O 1
ATOM 6844 N N . GLU B 1 328 ? -12.555 41.688 18.688 1 91.38 328 GLU B N 1
ATOM 6845 C CA . GLU B 1 328 ? -13.875 42.219 18.406 1 91.38 328 GLU B CA 1
ATOM 6846 C C . GLU B 1 328 ? -13.781 43.438 17.469 1 91.38 328 GLU B C 1
ATOM 6848 O O . GLU B 1 328 ? -14.742 43.75 16.766 1 91.38 328 GLU B O 1
ATOM 6853 N N . PHE B 1 329 ? -12.625 43.969 17.547 1 92.19 329 PHE B N 1
ATOM 6854 C CA . PHE B 1 329 ? -12.461 45.188 16.797 1 92.19 329 PHE B CA 1
ATOM 6855 C C . PHE B 1 329 ? -11.266 45.094 15.852 1 92.19 329 PHE B C 1
ATOM 6857 O O . PHE B 1 329 ? -10.219 44.594 16.234 1 92.19 329 PHE B O 1
ATOM 6864 N N . LEU B 1 330 ? -11.508 45.469 14.641 1 93.88 330 LEU B N 1
ATOM 6865 C CA . LEU B 1 330 ? -10.484 45.594 13.609 1 93.88 330 LEU B CA 1
ATOM 6866 C C . LEU B 1 330 ? -10.398 47 13.094 1 93.88 330 LEU B C 1
ATOM 6868 O O . LEU B 1 330 ? -11.258 47.469 12.328 1 93.88 330 LEU B O 1
ATOM 6872 N N . PRO B 1 331 ? -9.391 47.688 13.516 1 91.12 331 PRO B N 1
ATOM 6873 C CA . PRO B 1 331 ? -9.281 49.094 13.078 1 91.12 331 PRO B CA 1
ATOM 6874 C C . PRO B 1 331 ? -9.258 49.219 11.562 1 91.12 331 PRO B C 1
ATOM 6876 O O . PRO B 1 331 ? -8.5 48.531 10.883 1 91.12 331 PRO B O 1
ATOM 6879 N N . GLY B 1 332 ? -10.117 50.188 11.062 1 92 332 GLY B N 1
ATOM 6880 C CA . GLY B 1 332 ? -10.133 50.438 9.633 1 92 332 GLY B CA 1
ATOM 6881 C C . GLY B 1 332 ? -10.883 49.406 8.828 1 92 332 GLY B C 1
ATOM 6882 O O . GLY B 1 332 ? -10.773 49.375 7.602 1 92 332 GLY B O 1
ATOM 6883 N N . LYS B 1 333 ? -11.602 48.625 9.492 1 95.62 333 LYS B N 1
ATOM 6884 C CA . LYS B 1 333 ? -12.344 47.562 8.828 1 95.62 333 LYS B CA 1
ATOM 6885 C C . LYS B 1 333 ? -13.266 48.125 7.746 1 95.62 333 LYS B C 1
ATOM 6887 O O . LYS B 1 333 ? -14.078 49 8.016 1 95.62 333 LYS B O 1
ATOM 6892 N N . PRO B 1 334 ? -13.148 47.656 6.535 1 96.94 334 PRO B N 1
ATOM 6893 C CA . PRO B 1 334 ? -14.062 48.125 5.477 1 96.94 334 PRO B CA 1
ATOM 6894 C C . PRO B 1 334 ? -15.516 47.719 5.746 1 96.94 334 PRO B C 1
ATOM 6896 O O . PRO B 1 334 ? -15.773 46.75 6.473 1 96.94 334 PRO B O 1
ATOM 6899 N N . ASP B 1 335 ? -16.469 48.375 5.066 1 95.75 335 ASP B N 1
ATOM 6900 C CA . ASP B 1 335 ? -17.891 48.188 5.281 1 95.75 335 ASP B CA 1
ATOM 6901 C C . ASP B 1 335 ? -18.344 46.812 4.801 1 95.75 335 ASP B C 1
ATOM 6903 O O . ASP B 1 335 ? -19.266 46.219 5.355 1 95.75 335 ASP B O 1
ATOM 6907 N N . ASN B 1 336 ? -17.703 46.344 3.822 1 97.5 336 ASN B N 1
ATOM 6908 C CA . ASN B 1 336 ? -18.125 45.062 3.252 1 97.5 336 ASN B CA 1
ATOM 6909 C C . ASN B 1 336 ? -17.453 43.906 3.965 1 97.5 336 ASN B C 1
ATOM 6911 O O . ASN B 1 336 ? -17.594 42.75 3.533 1 97.5 336 ASN B O 1
ATOM 6915 N N . VAL B 1 337 ? -16.688 44.156 5.008 1 98.06 337 VAL B N 1
ATOM 6916 C CA . VAL B 1 337 ? -16 43.125 5.766 1 98.06 337 VAL B CA 1
ATOM 6917 C C . VAL B 1 337 ? -16.734 42.844 7.078 1 98.06 337 VAL B C 1
ATOM 6919 O O . VAL B 1 337 ? -17.047 43.812 7.816 1 98.06 337 VAL B O 1
ATOM 6922 N N . VAL B 1 338 ? -17.031 41.625 7.32 1 97.5 338 VAL B N 1
ATOM 6923 C CA . VAL B 1 338 ? -17.641 41.188 8.57 1 97.5 338 VAL B CA 1
ATOM 6924 C C . VAL B 1 338 ? -16.656 40.312 9.352 1 97.5 338 VAL B C 1
ATOM 6926 O O . VAL B 1 338 ? -16.125 39.344 8.828 1 97.5 338 VAL B O 1
ATOM 6929 N N . ILE B 1 339 ? -16.406 40.625 10.648 1 97.19 339 ILE B N 1
ATOM 6930 C CA . ILE B 1 339 ? -15.461 39.844 11.461 1 97.19 339 ILE B CA 1
ATOM 6931 C C . ILE B 1 339 ? -16.219 39.125 12.57 1 97.19 339 ILE B C 1
ATOM 6933 O O . ILE B 1 339 ? -17.219 39.625 13.078 1 97.19 339 ILE B O 1
ATOM 6937 N N . ARG B 1 340 ? -15.797 37.938 12.805 1 95.5 340 ARG B N 1
ATOM 6938 C CA . ARG B 1 340 ? -16.25 37.156 13.953 1 95.5 340 ARG B CA 1
ATOM 6939 C C . ARG B 1 340 ? -15.086 36.375 14.57 1 95.5 340 ARG B C 1
ATOM 6941 O O . ARG B 1 340 ? -14.203 35.906 13.852 1 95.5 340 ARG B O 1
ATOM 6948 N N . LYS B 1 341 ? -15.141 36.25 15.898 1 93.69 341 LYS B N 1
ATOM 6949 C CA . LYS B 1 341 ? -14.117 35.469 16.594 1 93.69 341 LYS B CA 1
ATOM 6950 C C . LYS B 1 341 ? -14.148 34 16.172 1 93.69 341 LYS B C 1
ATOM 6952 O O . LYS B 1 341 ? -13.109 33.344 16.172 1 93.69 341 LYS B O 1
ATOM 6957 N N . TRP B 1 342 ? -15.32 33.594 15.969 1 91.88 342 TRP B N 1
ATOM 6958 C CA . TRP B 1 342 ? -15.523 32.219 15.508 1 91.88 342 TRP B CA 1
ATOM 6959 C C . TRP B 1 342 ? -16.578 32.156 14.406 1 91.88 342 TRP B C 1
ATOM 6961 O O . TRP B 1 342 ? -17.594 32.875 14.469 1 91.88 342 TRP B O 1
ATOM 6971 N N . LEU B 1 343 ? -16.312 31.375 13.383 1 95.94 343 LEU B N 1
ATOM 6972 C CA . LEU B 1 343 ? -17.234 31.125 12.266 1 95.94 343 LEU B CA 1
ATOM 6973 C C . LEU B 1 343 ? -17.312 29.641 11.953 1 95.94 343 LEU B C 1
ATOM 6975 O O . LEU B 1 343 ? -16.281 28.938 11.984 1 95.94 343 LEU B O 1
ATOM 6979 N N . PRO B 1 344 ? -18.531 29.078 11.75 1 96.56 344 PRO B N 1
ATOM 6980 C CA . PRO B 1 344 ? -18.656 27.672 11.352 1 96.56 344 PRO B CA 1
ATOM 6981 C C . PRO B 1 344 ? -18.172 27.422 9.922 1 96.56 344 PRO B C 1
ATOM 6983 O O . PRO B 1 344 ? -19 27.297 9.008 1 96.56 344 PRO B O 1
ATOM 6986 N N . GLN B 1 345 ? -16.953 27.203 9.773 1 97.38 345 GLN B N 1
ATOM 6987 C CA . GLN B 1 345 ? -16.25 27.188 8.484 1 97.38 345 GLN B CA 1
ATOM 6988 C C . GLN B 1 345 ? -16.875 26.172 7.535 1 97.38 345 GLN B C 1
ATOM 6990 O O . GLN B 1 345 ? -17.219 26.5 6.398 1 97.38 345 GLN B O 1
ATOM 6995 N N . GLN B 1 346 ? -17.078 24.953 7.977 1 97.06 346 GLN B N 1
ATOM 6996 C CA . GLN B 1 346 ? -17.594 23.906 7.109 1 97.06 346 GLN B CA 1
ATOM 6997 C C . GLN B 1 346 ? -18.984 24.25 6.578 1 97.06 346 GLN B C 1
ATOM 6999 O O . GLN B 1 346 ? -19.297 23.969 5.422 1 97.06 346 GLN B O 1
ATOM 7004 N N . ASP B 1 347 ? -19.766 24.875 7.422 1 98.38 347 ASP B N 1
ATOM 7005 C CA . ASP B 1 347 ? -21.125 25.234 7.043 1 98.38 347 ASP B CA 1
ATOM 7006 C C . ASP B 1 347 ? -21.141 26.453 6.121 1 98.38 347 ASP B C 1
ATOM 7008 O O . ASP B 1 347 ? -21.953 26.531 5.203 1 98.38 347 ASP B O 1
ATOM 7012 N N . ILE B 1 348 ? -20.266 27.359 6.398 1 98.5 348 ILE B N 1
ATOM 7013 C CA . ILE B 1 348 ? -20.141 28.531 5.543 1 98.5 348 ILE B CA 1
ATOM 7014 C C . ILE B 1 348 ? -19.719 28.109 4.141 1 98.5 348 ILE B C 1
ATOM 7016 O O . ILE B 1 348 ? -20.312 28.547 3.146 1 98.5 348 ILE B O 1
ATOM 7020 N N . LEU B 1 349 ? -18.75 27.203 4.059 1 98.56 349 LEU B N 1
ATOM 7021 C CA . LEU B 1 349 ? -18.219 26.766 2.777 1 98.56 349 LEU B CA 1
ATOM 7022 C C . LEU B 1 349 ? -19.266 26 1.977 1 98.56 349 LEU B C 1
ATOM 7024 O O . LEU B 1 349 ? -19.156 25.875 0.755 1 98.56 349 LEU B O 1
ATOM 7028 N N . ALA B 1 350 ? -20.281 25.547 2.668 1 98.19 350 ALA B N 1
ATOM 7029 C CA . ALA B 1 350 ? -21.344 24.781 2.008 1 98.19 350 ALA B CA 1
ATOM 7030 C C . ALA B 1 350 ? -22.406 25.703 1.418 1 98.19 350 ALA B C 1
ATOM 7032 O O . ALA B 1 350 ? -23.266 25.266 0.651 1 98.19 350 ALA B O 1
ATOM 7033 N N . HIS B 1 351 ? -22.375 26.969 1.719 1 98.06 351 HIS B N 1
ATOM 7034 C CA . HIS B 1 351 ? -23.391 27.906 1.233 1 98.06 351 HIS B CA 1
ATOM 7035 C C . HIS B 1 351 ? -23.156 28.266 -0.229 1 98.06 351 HIS B C 1
ATOM 7037 O O . HIS B 1 351 ? -22.016 28.547 -0.628 1 98.06 351 HIS B O 1
ATOM 7043 N N . PRO B 1 352 ? -24.141 28.359 -1.029 1 96.75 352 PRO B N 1
ATOM 7044 C CA . PRO B 1 352 ? -23.984 28.547 -2.473 1 96.75 352 PRO B CA 1
ATOM 7045 C C . PRO B 1 352 ? -23.438 29.922 -2.832 1 96.75 352 PRO B C 1
ATOM 7047 O O . PRO B 1 352 ? -22.891 30.109 -3.922 1 96.75 352 PRO B O 1
ATOM 7050 N N . LYS B 1 353 ? -23.516 30.891 -1.921 1 98.06 353 LYS B N 1
ATOM 7051 C CA . LYS B 1 353 ? -23.078 32.25 -2.234 1 98.06 353 LYS B CA 1
ATOM 7052 C C . LYS B 1 353 ? -21.578 32.406 -1.975 1 98.06 353 LYS B C 1
ATOM 7054 O O . LYS B 1 353 ? -20.984 33.406 -2.367 1 98.06 353 LYS B O 1
ATOM 7059 N N . VAL B 1 354 ? -20.969 31.406 -1.304 1 98.5 354 VAL B N 1
ATOM 7060 C CA . VAL B 1 354 ? -19.531 31.484 -1.08 1 98.5 354 VAL B CA 1
ATOM 7061 C C . VAL B 1 354 ? -18.781 31.141 -2.367 1 98.5 354 VAL B C 1
ATOM 7063 O O . VAL B 1 354 ? -18.938 30.047 -2.9 1 98.5 354 VAL B O 1
ATOM 7066 N N . LYS B 1 355 ? -17.938 32.062 -2.791 1 98 355 LYS B N 1
ATOM 7067 C CA . LYS B 1 355 ? -17.297 31.906 -4.094 1 98 355 LYS B CA 1
ATOM 7068 C C . LYS B 1 355 ? -15.844 31.469 -3.941 1 98 355 LYS B C 1
ATOM 7070 O O . LYS B 1 355 ? -15.305 30.781 -4.809 1 98 355 LYS B O 1
ATOM 7075 N N . VAL B 1 356 ? -15.242 31.969 -2.887 1 98.31 356 VAL B N 1
ATOM 7076 C CA . VAL B 1 356 ? -13.812 31.734 -2.711 1 98.31 356 VAL B CA 1
ATOM 7077 C C . VAL B 1 356 ? -13.492 31.562 -1.229 1 98.31 356 VAL B C 1
ATOM 7079 O O . VAL B 1 356 ? -14.086 32.219 -0.378 1 98.31 356 VAL B O 1
ATOM 7082 N N . PHE B 1 357 ? -12.656 30.656 -0.948 1 98.81 357 PHE B N 1
ATOM 7083 C CA . PHE B 1 357 ? -12.07 30.5 0.379 1 98.81 357 PHE B CA 1
ATOM 7084 C C . PHE B 1 357 ? -10.617 30.969 0.39 1 98.81 357 PHE B C 1
ATOM 7086 O O . PHE B 1 357 ? -9.758 30.328 -0.222 1 98.81 357 PHE B O 1
ATOM 7093 N N . VAL B 1 358 ? -10.352 32.094 0.965 1 98.5 358 VAL B N 1
ATOM 7094 C CA . VAL B 1 358 ? -8.992 32.562 1.187 1 98.5 358 VAL B CA 1
ATOM 7095 C C . VAL B 1 358 ? -8.453 32 2.498 1 98.5 358 VAL B C 1
ATOM 7097 O O . VAL B 1 358 ? -8.961 32.312 3.574 1 98.5 358 VAL B O 1
ATOM 7100 N N . THR B 1 359 ? -7.426 31.156 2.422 1 97.25 359 THR B N 1
ATOM 7101 C CA . THR B 1 359 ? -6.996 30.391 3.584 1 97.25 359 THR B CA 1
ATOM 7102 C C . THR B 1 359 ? -5.48 30.219 3.59 1 97.25 359 THR B C 1
ATOM 7104 O O . THR B 1 359 ? -4.809 30.562 2.615 1 97.25 359 THR B O 1
ATOM 7107 N N . GLN B 1 360 ? -4.953 29.812 4.699 1 94.31 360 GLN B N 1
ATOM 7108 C CA . GLN B 1 360 ? -3.537 29.5 4.82 1 94.31 360 GLN B CA 1
ATOM 7109 C C . GLN B 1 360 ? -3.23 28.125 4.242 1 94.31 360 GLN B C 1
ATOM 7111 O O . GLN B 1 360 ? -2.066 27.766 4.059 1 94.31 360 GLN B O 1
ATOM 7116 N N . CYS B 1 361 ? -4.23 27.312 3.994 1 93.31 361 CYS B N 1
ATOM 7117 C CA . CYS B 1 361 ? -4.137 26.016 3.34 1 93.31 361 CYS B CA 1
ATOM 7118 C C . CYS B 1 361 ? -3.611 24.953 4.301 1 93.31 361 CYS B C 1
ATOM 7120 O O . CYS B 1 361 ? -2.699 24.203 3.961 1 93.31 361 CYS B O 1
ATOM 7122 N N . GLY B 1 362 ? -4.242 25.016 5.496 1 92.75 362 GLY B N 1
ATOM 7123 C CA . GLY B 1 362 ? -4.086 23.844 6.332 1 92.75 362 GLY B CA 1
ATOM 7124 C C . GLY B 1 362 ? -4.75 22.609 5.754 1 92.75 362 GLY B C 1
ATOM 7125 O O . GLY B 1 362 ? -5.691 22.703 4.965 1 92.75 362 GLY B O 1
ATOM 7126 N N . LEU B 1 363 ? -4.316 21.5 6.133 1 92.62 363 LEU B N 1
ATOM 7127 C CA . LEU B 1 363 ? -4.801 20.25 5.547 1 92.62 363 LEU B CA 1
ATOM 7128 C C . LEU B 1 363 ? -6.301 20.094 5.773 1 92.62 363 LEU B C 1
ATOM 7130 O O . LEU B 1 363 ? -7.035 19.734 4.848 1 92.62 363 LEU B O 1
ATOM 7134 N N . GLN B 1 364 ? -6.797 20.344 6.961 1 94.19 364 GLN B N 1
ATOM 7135 C CA . GLN B 1 364 ? -8.219 20.172 7.262 1 94.19 364 GLN B CA 1
ATOM 7136 C C . GLN B 1 364 ? -9.062 21.172 6.48 1 94.19 364 GLN B C 1
ATOM 7138 O O . GLN B 1 364 ? -10.117 20.812 5.945 1 94.19 364 GLN B O 1
ATOM 7143 N N . SER B 1 365 ? -8.57 22.375 6.441 1 95.81 365 SER B N 1
ATOM 7144 C CA . SER B 1 365 ? -9.281 23.406 5.68 1 95.81 365 SER B CA 1
ATOM 7145 C C . SER B 1 365 ? -9.336 23.047 4.195 1 95.81 365 SER B C 1
ATOM 7147 O O . SER B 1 365 ? -10.359 23.25 3.543 1 95.81 365 SER B O 1
ATOM 7149 N N . THR B 1 366 ? -8.258 22.562 3.744 1 95.88 366 THR B N 1
ATOM 7150 C CA . THR B 1 366 ? -8.18 22.156 2.344 1 95.88 366 THR B CA 1
ATOM 7151 C C . THR B 1 366 ? -9.172 21.031 2.047 1 95.88 366 THR B C 1
ATOM 7153 O O . THR B 1 366 ? -9.875 21.078 1.034 1 95.88 366 THR B O 1
ATOM 7156 N N . GLU B 1 367 ? -9.242 20.078 2.893 1 96.62 367 GLU B N 1
ATOM 7157 C CA . GLU B 1 367 ? -10.195 18.984 2.713 1 96.62 367 GLU B CA 1
ATOM 7158 C C . GLU B 1 367 ? -11.633 19.5 2.734 1 96.62 367 GLU B C 1
ATOM 7160 O O . GLU B 1 367 ? -12.477 19.031 1.96 1 96.62 367 GLU B O 1
ATOM 7165 N N . GLU B 1 368 ? -11.906 20.422 3.635 1 97.69 368 GLU B N 1
ATOM 7166 C CA . GLU B 1 368 ? -13.242 21 3.709 1 97.69 368 GLU B CA 1
ATOM 7167 C C . GLU B 1 368 ? -13.602 21.734 2.418 1 97.69 368 GLU B C 1
ATOM 7169 O O . GLU B 1 368 ? -14.711 21.594 1.906 1 97.69 368 GLU B O 1
ATOM 7174 N N . ALA B 1 369 ? -12.641 22.484 1.958 1 98.31 369 ALA B N 1
ATOM 7175 C CA . ALA B 1 369 ? -12.867 23.203 0.714 1 98.31 369 ALA B CA 1
ATOM 7176 C C . ALA B 1 369 ? -13.141 22.25 -0.442 1 98.31 369 ALA B C 1
ATOM 7178 O O . ALA B 1 369 ? -14.047 22.484 -1.248 1 98.31 369 ALA B O 1
ATOM 7179 N N . ILE B 1 370 ? -12.383 21.188 -0.518 1 98.31 370 ILE B N 1
ATOM 7180 C CA . ILE B 1 370 ? -12.555 20.203 -1.584 1 98.31 370 ILE B CA 1
ATOM 7181 C C . ILE B 1 370 ? -13.922 19.531 -1.459 1 98.31 370 ILE B C 1
ATOM 7183 O O . ILE B 1 370 ? -14.648 19.422 -2.445 1 98.31 370 ILE B O 1
ATOM 7187 N N . ASP B 1 371 ? -14.258 19.172 -0.279 1 98.25 371 ASP B N 1
ATOM 7188 C CA . ASP B 1 371 ? -15.539 18.5 -0.048 1 98.25 371 ASP B CA 1
ATOM 7189 C C . ASP B 1 371 ? -16.703 19.406 -0.445 1 98.25 371 ASP B C 1
ATOM 7191 O O . ASP B 1 371 ? -17.734 18.922 -0.912 1 98.25 371 ASP B O 1
ATOM 7195 N N . ARG B 1 372 ? -16.516 20.703 -0.254 1 98.5 372 ARG B N 1
ATOM 7196 C CA . ARG B 1 372 ? -17.578 21.672 -0.539 1 98.5 372 ARG B CA 1
ATOM 7197 C C . ARG B 1 372 ? -17.422 22.25 -1.943 1 98.5 372 ARG B C 1
ATOM 7199 O O . ARG B 1 372 ? -18.219 23.094 -2.359 1 98.5 372 ARG B O 1
ATOM 7206 N N . GLU B 1 373 ? -16.406 21.875 -2.656 1 98.25 373 GLU B N 1
ATOM 7207 C CA . GLU B 1 373 ? -16.125 22.312 -4.023 1 98.25 373 GLU B CA 1
ATOM 7208 C C . GLU B 1 373 ? -15.922 23.812 -4.09 1 98.25 373 GLU B C 1
ATOM 7210 O O . GLU B 1 373 ? -16.469 24.484 -4.973 1 98.25 373 GLU B O 1
ATOM 7215 N N . ILE B 1 374 ? -15.156 24.344 -3.152 1 98.56 374 ILE B N 1
ATOM 7216 C CA . ILE B 1 374 ? -14.883 25.781 -3.119 1 98.56 374 ILE B CA 1
ATOM 7217 C C . ILE B 1 374 ? -13.438 26.031 -3.553 1 98.56 374 ILE B C 1
ATOM 7219 O O . ILE B 1 374 ? -12.5 25.547 -2.926 1 98.56 374 ILE B O 1
ATOM 7223 N N . PRO B 1 375 ? -13.234 26.828 -4.57 1 98.31 375 PRO B N 1
ATOM 7224 C CA . PRO B 1 375 ? -11.867 27.156 -4.98 1 98.31 375 PRO B CA 1
ATOM 7225 C C . PRO B 1 375 ? -11.117 27.984 -3.938 1 98.31 375 PRO B C 1
ATOM 7227 O O . PRO B 1 375 ? -11.742 28.578 -3.059 1 98.31 375 PRO B O 1
ATOM 7230 N N . LEU B 1 376 ? -9.766 28.031 -4.121 1 98.75 376 LEU B N 1
ATOM 7231 C CA . LEU B 1 376 ? -8.961 28.562 -3.02 1 98.75 376 LEU B CA 1
ATOM 7232 C C . LEU B 1 376 ? -8.055 29.688 -3.498 1 98.75 376 LEU B C 1
ATOM 7234 O O . LEU B 1 376 ? -7.613 29.688 -4.648 1 98.75 376 LEU B O 1
ATOM 7238 N N . VAL B 1 377 ? -7.875 30.641 -2.713 1 98.62 377 VAL B N 1
ATOM 7239 C CA . VAL B 1 377 ? -6.695 31.5 -2.701 1 98.62 377 VAL B CA 1
ATOM 7240 C C . VAL B 1 377 ? -5.863 31.203 -1.454 1 98.62 377 VAL B C 1
ATOM 7242 O O . VAL B 1 377 ? -6.312 31.453 -0.331 1 98.62 377 VAL B O 1
ATOM 7245 N N . GLY B 1 378 ? -4.723 30.656 -1.687 1 97.5 378 GLY B N 1
ATOM 7246 C CA . GLY B 1 378 ? -3.904 30.203 -0.571 1 97.5 378 GLY B CA 1
ATOM 7247 C C . GLY B 1 378 ? -2.811 31.188 -0.198 1 97.5 378 GLY B C 1
ATOM 7248 O O . GLY B 1 378 ? -2.078 31.672 -1.066 1 97.5 378 GLY B O 1
ATOM 7249 N N . ILE B 1 379 ? -2.709 31.484 1.062 1 95.38 379 ILE B N 1
ATOM 7250 C CA . ILE B 1 379 ? -1.659 32.312 1.633 1 95.38 379 ILE B CA 1
ATOM 7251 C C . ILE B 1 379 ? -0.956 31.578 2.76 1 95.38 379 ILE B C 1
ATOM 7253 O O . ILE B 1 379 ? -1.233 31.812 3.939 1 95.38 379 ILE B O 1
ATOM 7257 N N . PRO B 1 380 ? 0.023 30.719 2.43 1 92.38 380 PRO B N 1
ATOM 7258 C CA . PRO B 1 380 ? 0.681 29.906 3.463 1 92.38 380 PRO B CA 1
ATOM 7259 C C . PRO B 1 380 ? 1.559 30.75 4.391 1 92.38 380 PRO B C 1
ATOM 7261 O O . PRO B 1 380 ? 2.297 31.625 3.926 1 92.38 380 PRO B O 1
ATOM 7264 N N . PHE B 1 381 ? 1.478 30.469 5.699 1 88.06 381 PHE B N 1
ATOM 7265 C CA . PHE B 1 381 ? 2.227 31.219 6.703 1 88.06 381 PHE B CA 1
ATOM 7266 C C . PHE B 1 381 ? 3.221 30.312 7.422 1 88.06 381 PHE B C 1
ATOM 7268 O O . PHE B 1 381 ? 4.324 30.75 7.762 1 88.06 381 PHE B O 1
ATOM 7275 N N . ILE B 1 382 ? 2.732 29.016 7.637 1 81.25 382 ILE B N 1
ATOM 7276 C CA . ILE B 1 382 ? 3.537 28.203 8.539 1 81.25 382 ILE B CA 1
ATOM 7277 C C . ILE B 1 382 ? 3.6 26.766 8.023 1 81.25 382 ILE B C 1
ATOM 7279 O O . ILE B 1 382 ? 2.691 26.312 7.32 1 81.25 382 ILE B O 1
ATOM 7283 N N . ALA B 1 383 ? 4.691 26.094 8.344 1 80.56 383 ALA B N 1
ATOM 7284 C CA . ALA B 1 383 ? 4.824 24.641 8.414 1 80.56 383 ALA B CA 1
ATOM 7285 C C . ALA B 1 383 ? 4.527 24 7.059 1 80.56 383 ALA B C 1
ATOM 7287 O O . ALA B 1 383 ? 5.211 24.266 6.074 1 80.56 383 ALA B O 1
ATOM 7288 N N . ASP B 1 384 ? 3.402 23.156 7.035 1 82.75 384 ASP B N 1
ATOM 7289 C CA . ASP B 1 384 ? 3.121 22.281 5.898 1 82.75 384 ASP B CA 1
ATOM 7290 C C . ASP B 1 384 ? 2.264 23 4.855 1 82.75 384 ASP B C 1
ATOM 7292 O O . ASP B 1 384 ? 1.988 22.453 3.789 1 82.75 384 ASP B O 1
ATOM 7296 N N . GLN B 1 385 ? 1.955 24.219 5.09 1 88.88 385 GLN B N 1
ATOM 7297 C CA . GLN B 1 385 ? 0.991 24.938 4.262 1 88.88 385 GLN B CA 1
ATOM 7298 C C . GLN B 1 385 ? 1.544 25.172 2.859 1 88.88 385 GLN B C 1
ATOM 7300 O O . GLN B 1 385 ? 0.818 25.062 1.87 1 88.88 385 GLN B O 1
ATOM 7305 N N . GLU B 1 386 ? 2.795 25.406 2.816 1 87.75 386 GLU B N 1
ATOM 7306 C CA . GLU B 1 386 ? 3.418 25.594 1.511 1 87.75 386 GLU B CA 1
ATOM 7307 C C . GLU B 1 386 ? 3.357 24.328 0.675 1 87.75 386 GLU B C 1
ATOM 7309 O O . GLU B 1 386 ? 3.115 24.375 -0.533 1 87.75 386 GLU B O 1
ATOM 7314 N N . LEU B 1 387 ? 3.619 23.281 1.321 1 88.12 387 LEU B N 1
ATOM 7315 C CA . LEU B 1 387 ? 3.549 22 0.625 1 88.12 387 LEU B CA 1
ATOM 7316 C C . LEU B 1 387 ? 2.127 21.703 0.156 1 88.12 387 LEU B C 1
ATOM 7318 O O . LEU B 1 387 ? 1.924 21.172 -0.936 1 88.12 387 LEU B O 1
ATOM 7322 N N . ASN B 1 388 ? 1.154 22.047 0.973 1 91 388 ASN B N 1
ATOM 7323 C CA . ASN B 1 388 ? -0.242 21.812 0.613 1 91 388 ASN B CA 1
ATOM 7324 C C . ASN B 1 388 ? -0.639 22.609 -0.626 1 91 388 ASN B C 1
ATOM 7326 O O . ASN B 1 388 ? -1.331 22.094 -1.506 1 91 388 ASN B O 1
ATOM 7330 N N . VAL B 1 389 ? -0.202 23.828 -0.667 1 92.44 389 VAL B N 1
ATOM 7331 C CA . VAL B 1 389 ? -0.531 24.688 -1.811 1 92.44 389 VAL B CA 1
ATOM 7332 C C . VAL B 1 389 ? 0.142 24.141 -3.068 1 92.44 389 VAL B C 1
ATOM 7334 O O . VAL B 1 389 ? -0.452 24.141 -4.148 1 92.44 389 VAL B O 1
ATOM 7337 N N . LYS B 1 390 ? 1.335 23.672 -2.924 1 89.62 390 LYS B N 1
ATOM 7338 C CA . LYS B 1 390 ? 2.064 23.109 -4.059 1 89.62 390 LYS B CA 1
ATOM 7339 C C . LYS B 1 390 ? 1.363 21.875 -4.602 1 89.62 390 LYS B C 1
ATOM 7341 O O . LYS B 1 390 ? 1.36 21.641 -5.812 1 89.62 390 LYS B O 1
ATOM 7346 N N . LYS B 1 391 ? 0.825 21.141 -3.771 1 90.69 391 LYS B N 1
ATOM 7347 C CA . LYS B 1 391 ? 0.133 19.906 -4.156 1 90.69 391 LYS B CA 1
ATOM 7348 C C . LYS B 1 391 ? -1.171 20.219 -4.883 1 90.69 391 LYS B C 1
ATOM 7350 O O . LYS B 1 391 ? -1.619 19.438 -5.723 1 90.69 391 LYS B O 1
ATOM 7355 N N . LEU B 1 392 ? -1.737 21.359 -4.594 1 95.25 392 LEU B N 1
ATOM 7356 C CA . LEU B 1 392 ? -3.045 21.703 -5.137 1 95.25 392 LEU B CA 1
ATOM 7357 C C . LEU B 1 392 ? -2.902 22.406 -6.488 1 95.25 392 LEU B C 1
ATOM 7359 O O . LEU B 1 392 ? -3.795 22.312 -7.332 1 95.25 392 LEU B O 1
ATOM 7363 N N . LYS B 1 393 ? -1.82 23.016 -6.723 1 94.12 393 LYS B N 1
ATOM 7364 C CA . LYS B 1 393 ? -1.616 23.875 -7.887 1 94.12 393 LYS B CA 1
ATOM 7365 C C . LYS B 1 393 ? -1.796 23.094 -9.188 1 94.12 393 LYS B C 1
ATOM 7367 O O . LYS B 1 393 ? -2.484 23.547 -10.102 1 94.12 393 LYS B O 1
ATOM 7372 N N . PRO B 1 394 ? -1.251 21.891 -9.25 1 93 394 PRO B N 1
ATOM 7373 C CA . PRO B 1 394 ? -1.384 21.141 -10.508 1 93 394 PRO B CA 1
ATOM 7374 C C . PRO B 1 394 ? -2.834 20.797 -10.836 1 93 394 PRO B C 1
ATOM 7376 O O . PRO B 1 394 ? -3.154 20.5 -11.992 1 93 394 PRO B O 1
ATOM 7379 N N . HIS B 1 395 ? -3.693 20.891 -9.93 1 96.62 395 HIS B N 1
ATOM 7380 C CA . HIS B 1 395 ? -5.09 20.516 -10.148 1 96.62 395 HIS B CA 1
ATOM 7381 C C . HIS B 1 395 ? -5.914 21.734 -10.562 1 96.62 395 HIS B C 1
ATOM 7383 O O . HIS B 1 395 ? -7.102 21.609 -10.867 1 96.62 395 HIS B O 1
ATOM 7389 N N . GLY B 1 396 ? -5.348 22.938 -10.555 1 97.75 396 GLY B N 1
ATOM 7390 C CA . GLY B 1 396 ? -5.996 24.141 -11.055 1 97.75 396 GLY B CA 1
ATOM 7391 C C . GLY B 1 396 ? -7.117 24.625 -10.156 1 97.75 396 GLY B C 1
ATOM 7392 O O . GLY B 1 396 ? -8.109 25.172 -10.641 1 97.75 396 GLY B O 1
ATOM 7393 N N . VAL B 1 397 ? -6.957 24.406 -8.852 1 98.5 397 VAL B N 1
ATOM 7394 C CA . VAL B 1 397 ? -8.07 24.719 -7.961 1 98.5 397 VAL B CA 1
ATOM 7395 C C . VAL B 1 397 ? -7.691 25.891 -7.055 1 98.5 397 VAL B C 1
ATOM 7397 O O . VAL B 1 397 ? -8.492 26.328 -6.23 1 98.5 397 VAL B O 1
ATOM 7400 N N . ILE B 1 398 ? -6.414 26.453 -7.195 1 98.56 398 ILE B N 1
ATOM 7401 C CA . ILE B 1 398 ? -5.93 27.406 -6.211 1 98.56 398 ILE B CA 1
ATOM 7402 C C . ILE B 1 398 ? -5.043 28.438 -6.898 1 98.56 398 ILE B C 1
ATOM 7404 O O . ILE B 1 398 ? -4.375 28.141 -7.891 1 98.56 398 ILE B O 1
ATOM 7408 N N . ARG B 1 399 ? -5.176 29.656 -6.5 1 98.19 399 ARG B N 1
ATOM 7409 C CA . ARG B 1 399 ? -4.152 30.672 -6.715 1 98.19 399 ARG B CA 1
ATOM 7410 C C . ARG B 1 399 ? -3.355 30.938 -5.438 1 98.19 399 ARG B C 1
ATOM 7412 O O . ARG B 1 399 ? -3.922 30.953 -4.344 1 98.19 399 ARG B O 1
ATOM 7419 N N . VAL B 1 400 ? -2.037 31.062 -5.59 1 97.06 400 VAL B N 1
ATOM 7420 C CA . VAL B 1 400 ? -1.179 31.141 -4.41 1 97.06 400 VAL B CA 1
ATOM 7421 C C . VAL B 1 400 ? -0.61 32.562 -4.281 1 97.06 400 VAL B C 1
ATOM 7423 O O . VAL B 1 400 ? -0.178 33.156 -5.273 1 97.06 400 VAL B O 1
ATOM 7426 N N . ILE B 1 401 ? -0.631 33.062 -3.086 1 96.31 401 ILE B N 1
ATOM 7427 C CA . ILE B 1 401 ? -0.122 34.406 -2.754 1 96.31 401 ILE B CA 1
ATOM 7428 C C . ILE B 1 401 ? 1.048 34.281 -1.781 1 96.31 401 ILE B C 1
ATOM 7430 O O . ILE B 1 401 ? 0.958 33.562 -0.782 1 96.31 401 ILE B O 1
ATOM 7434 N N . ASP B 1 402 ? 2.115 34.875 -2.127 1 93.06 402 ASP B N 1
ATOM 7435 C CA . ASP B 1 402 ? 3.232 35.031 -1.197 1 93.06 402 ASP B CA 1
ATOM 7436 C C . ASP B 1 402 ? 3.082 36.281 -0.367 1 93.06 402 ASP B C 1
ATOM 7438 O O . ASP B 1 402 ? 3.34 37.375 -0.857 1 93.06 402 ASP B O 1
ATOM 7442 N N . TYR B 1 403 ? 2.764 36.125 0.861 1 91.06 403 TYR B N 1
ATOM 7443 C CA . TYR B 1 403 ? 2.408 37.281 1.667 1 91.06 403 TYR B CA 1
ATOM 7444 C C . TYR B 1 403 ? 3.617 38.188 1.882 1 91.06 403 TYR B C 1
ATOM 7446 O O . TYR B 1 403 ? 3.469 39.344 2.246 1 91.06 403 TYR B O 1
ATOM 7454 N N . LEU B 1 404 ? 4.781 37.688 1.66 1 88.25 404 LEU B N 1
ATOM 7455 C CA . LEU B 1 404 ? 5.992 38.5 1.845 1 88.25 404 LEU B CA 1
ATOM 7456 C C . LEU B 1 404 ? 6.121 39.531 0.746 1 88.25 404 LEU B C 1
ATOM 7458 O O . LEU B 1 404 ? 6.629 40.625 0.988 1 88.25 404 LEU B O 1
ATOM 7462 N N . ASN B 1 405 ? 5.605 39.219 -0.461 1 91.31 405 ASN B N 1
ATOM 7463 C CA . ASN B 1 405 ? 5.875 40.094 -1.594 1 91.31 405 ASN B CA 1
ATOM 7464 C C . ASN B 1 405 ? 4.586 40.5 -2.295 1 91.31 405 ASN B C 1
ATOM 7466 O O . ASN B 1 405 ? 4.617 41.312 -3.223 1 91.31 405 ASN B O 1
ATOM 7470 N N . THR B 1 406 ? 3.518 40.094 -1.824 1 94.56 406 THR B N 1
ATOM 7471 C CA . THR B 1 406 ? 2.262 40.312 -2.531 1 94.56 406 THR B CA 1
ATOM 7472 C C . THR B 1 406 ? 1.87 41.781 -2.469 1 94.56 406 THR B C 1
ATOM 7474 O O . THR B 1 406 ? 2.326 42.531 -1.587 1 94.56 406 THR B O 1
ATOM 7477 N N . THR B 1 407 ? 1.153 42.219 -3.52 1 96.62 407 THR B N 1
ATOM 7478 C CA . THR B 1 407 ? 0.559 43.562 -3.572 1 96.62 407 THR B CA 1
ATOM 7479 C C . THR B 1 407 ? -0.961 43.469 -3.461 1 96.62 407 THR B C 1
ATOM 7481 O O . THR B 1 407 ? -1.541 42.406 -3.59 1 96.62 407 THR B O 1
ATOM 7484 N N . LYS B 1 408 ? -1.455 44.688 -3.148 1 97.38 408 LYS B N 1
ATOM 7485 C CA . LYS B 1 408 ? -2.91 44.781 -3.102 1 97.38 408 LYS B CA 1
ATOM 7486 C C . LYS B 1 408 ? -3.537 44.344 -4.422 1 97.38 408 LYS B C 1
ATOM 7488 O O . LYS B 1 408 ? -4.516 43.594 -4.43 1 97.38 408 LYS B O 1
ATOM 7493 N N . GLU B 1 409 ? -2.922 44.719 -5.508 1 98.06 409 GLU B N 1
ATOM 7494 C CA . GLU B 1 409 ? -3.443 44.438 -6.84 1 98.06 409 GLU B CA 1
ATOM 7495 C C . GLU B 1 409 ? -3.402 42.938 -7.137 1 98.06 409 GLU B C 1
ATOM 7497 O O . GLU B 1 409 ? -4.352 42.375 -7.695 1 98.06 409 GLU B O 1
ATOM 7502 N N . GLU B 1 410 ? -2.359 42.312 -6.746 1 98 410 GLU B N 1
ATOM 7503 C CA . GLU B 1 410 ? -2.229 40.875 -6.969 1 98 410 GLU B CA 1
ATOM 7504 C C . GLU B 1 410 ? -3.291 40.094 -6.199 1 98 410 GLU B C 1
ATOM 7506 O O . GLU B 1 410 ? -3.861 39.156 -6.715 1 98 410 GLU B O 1
ATOM 7511 N N . LEU B 1 411 ? -3.471 40.531 -5.02 1 98.25 411 LEU B N 1
ATOM 7512 C CA . LEU B 1 411 ? -4.457 39.844 -4.176 1 98.25 411 LEU B CA 1
ATOM 7513 C C . LEU B 1 411 ? -5.859 40 -4.75 1 98.25 411 LEU B C 1
ATOM 7515 O O . LEU B 1 411 ? -6.625 39.031 -4.809 1 98.25 411 LEU B O 1
ATOM 7519 N N . ILE B 1 412 ? -6.219 41.219 -5.176 1 98.62 412 ILE B N 1
ATOM 7520 C CA . ILE B 1 412 ? -7.523 41.5 -5.766 1 98.62 412 ILE B CA 1
ATOM 7521 C C . ILE B 1 412 ? -7.711 40.656 -7.023 1 98.62 412 ILE B C 1
ATOM 7523 O O . ILE B 1 412 ? -8.742 40 -7.199 1 98.62 412 ILE B O 1
ATOM 7527 N N . GLU B 1 413 ? -6.691 40.656 -7.812 1 98.5 413 GLU B N 1
ATOM 7528 C CA . GLU B 1 413 ? -6.75 39.906 -9.062 1 98.5 413 GLU B CA 1
ATOM 7529 C C . GLU B 1 413 ? -6.945 38.406 -8.812 1 98.5 413 GLU B C 1
ATOM 7531 O O . GLU B 1 413 ? -7.742 37.75 -9.492 1 98.5 413 GLU B O 1
ATOM 7536 N N . ALA B 1 414 ? -6.215 37.875 -7.875 1 98.5 414 ALA B N 1
ATOM 7537 C CA . ALA B 1 414 ? -6.305 36.438 -7.555 1 98.5 414 ALA B CA 1
ATOM 7538 C C . ALA B 1 414 ? -7.703 36.094 -7.074 1 98.5 414 ALA B C 1
ATOM 7540 O O . ALA B 1 414 ? -8.281 35.094 -7.52 1 98.5 414 ALA B O 1
ATOM 7541 N N . ILE B 1 415 ? -8.273 36.906 -6.18 1 98.75 415 ILE B N 1
ATOM 7542 C CA . ILE B 1 415 ? -9.578 36.594 -5.598 1 98.75 415 ILE B CA 1
ATOM 7543 C C . ILE B 1 415 ? -10.656 36.688 -6.676 1 98.75 415 ILE B C 1
ATOM 7545 O O . ILE B 1 415 ? -11.508 35.812 -6.789 1 98.75 415 ILE B O 1
ATOM 7549 N N . ILE B 1 416 ? -10.633 37.688 -7.5 1 98.69 416 ILE B N 1
ATOM 7550 C CA . ILE B 1 416 ? -11.641 37.875 -8.539 1 98.69 416 ILE B CA 1
ATOM 7551 C C . ILE B 1 416 ? -11.516 36.75 -9.578 1 98.69 416 ILE B C 1
ATOM 7553 O O . ILE B 1 416 ? -12.523 36.219 -10.031 1 98.69 416 ILE B O 1
ATOM 7557 N N . ASP B 1 417 ? -10.281 36.438 -9.938 1 98.62 417 ASP B N 1
ATOM 7558 C CA . ASP B 1 417 ? -10.055 35.344 -10.898 1 98.62 417 ASP B CA 1
ATOM 7559 C C . ASP B 1 417 ? -10.656 34.031 -10.406 1 98.62 417 ASP B C 1
ATOM 7561 O O . ASP B 1 417 ? -11.398 33.375 -11.133 1 98.62 417 ASP B O 1
ATOM 7565 N N . VAL B 1 418 ? -10.383 33.688 -9.195 1 98.62 418 VAL B N 1
ATOM 7566 C CA . VAL B 1 418 ? -10.859 32.438 -8.633 1 98.62 418 VAL B CA 1
ATOM 7567 C C . VAL B 1 418 ? -12.375 32.469 -8.477 1 98.62 418 VAL B C 1
ATOM 7569 O O . VAL B 1 418 ? -13.055 31.469 -8.68 1 98.62 418 VAL B O 1
ATOM 7572 N N . ALA B 1 419 ? -12.945 33.656 -8.156 1 98.12 419 ALA B N 1
ATOM 7573 C CA . ALA B 1 419 ? -14.375 33.781 -7.902 1 98.12 419 ALA B CA 1
ATOM 7574 C C . ALA B 1 419 ? -15.172 33.719 -9.203 1 98.12 419 ALA B C 1
ATOM 7576 O O . ALA B 1 419 ? -16.281 33.219 -9.234 1 98.12 419 ALA B O 1
ATOM 7577 N N . GLU B 1 420 ? -14.578 34.219 -10.234 1 98 420 GLU B N 1
ATOM 7578 C CA . GLU B 1 420 ? -15.383 34.438 -11.43 1 98 420 GLU B CA 1
ATOM 7579 C C . GLU B 1 420 ? -15.039 33.438 -12.523 1 98 420 GLU B C 1
ATOM 7581 O O . GLU B 1 420 ? -15.852 33.156 -13.406 1 98 420 GLU B O 1
ATOM 7586 N N . ASN B 1 421 ? -13.844 32.938 -12.562 1 98.19 421 ASN B N 1
ATOM 7587 C CA . ASN B 1 421 ? -13.438 31.953 -13.562 1 98.19 421 ASN B CA 1
ATOM 7588 C C . ASN B 1 421 ? -13.977 30.562 -13.234 1 98.19 421 ASN B C 1
ATOM 7590 O O . ASN B 1 421 ? -13.539 29.938 -12.266 1 98.19 421 ASN B O 1
ATOM 7594 N N . PRO B 1 422 ? -14.852 30.062 -14.023 1 97.69 422 PRO B N 1
ATOM 7595 C CA . PRO B 1 422 ? -15.516 28.797 -13.695 1 97.69 422 PRO B CA 1
ATOM 7596 C C . PRO B 1 422 ? -14.562 27.609 -13.688 1 97.69 422 PRO B C 1
ATOM 7598 O O . PRO B 1 422 ? -14.891 26.547 -13.141 1 97.69 422 PRO B O 1
ATOM 7601 N N . ILE B 1 423 ? -13.398 27.797 -14.258 1 98.25 423 ILE B N 1
ATOM 7602 C CA . ILE B 1 423 ? -12.461 26.688 -14.398 1 98.25 423 ILE B CA 1
ATOM 7603 C C . ILE B 1 423 ? -12.062 26.172 -13.016 1 98.25 423 ILE B C 1
ATOM 7605 O O . ILE B 1 423 ? -11.867 24.969 -12.836 1 98.25 423 ILE B O 1
ATOM 7609 N N . TYR B 1 424 ? -11.953 27.031 -12.023 1 98.44 424 TYR B N 1
ATOM 7610 C CA . TYR B 1 424 ? -11.539 26.609 -10.68 1 98.44 424 TYR B CA 1
ATOM 7611 C C . TYR B 1 424 ? -12.609 25.734 -10.031 1 98.44 424 TYR B C 1
ATOM 7613 O O . TYR B 1 424 ? -12.297 24.719 -9.422 1 98.44 424 TYR B O 1
ATOM 7621 N N . LYS B 1 425 ? -13.82 26.156 -10.141 1 98.06 425 LYS B N 1
ATOM 7622 C CA . LYS B 1 425 ? -14.93 25.391 -9.578 1 98.06 425 LYS B CA 1
ATOM 7623 C C . LYS B 1 425 ? -15.078 24.031 -10.281 1 98.06 425 LYS B C 1
ATOM 7625 O O . LYS B 1 425 ? -15.32 23.016 -9.641 1 98.06 425 LYS B O 1
ATOM 7630 N N . GLU B 1 426 ? -14.961 24.062 -11.586 1 98.38 426 GLU B N 1
ATOM 7631 C CA . GLU B 1 426 ? -15.031 22.812 -12.352 1 98.38 426 GLU B CA 1
ATOM 7632 C C . GLU B 1 426 ? -13.922 21.859 -11.953 1 98.38 426 GLU B C 1
ATOM 7634 O O . GLU B 1 426 ? -14.156 20.656 -11.789 1 98.38 426 GLU B O 1
ATOM 7639 N N . ASN B 1 427 ? -12.766 22.422 -11.812 1 98.5 427 ASN B N 1
ATOM 7640 C CA . ASN B 1 427 ? -11.633 21.594 -11.391 1 98.5 427 ASN B CA 1
ATOM 7641 C C . ASN B 1 427 ? -11.828 21.062 -9.969 1 98.5 427 ASN B C 1
ATOM 7643 O O . ASN B 1 427 ? -11.406 19.953 -9.656 1 98.5 427 ASN B O 1
ATOM 7647 N N . MET B 1 428 ? -12.445 21.859 -9.141 1 98.38 428 MET B N 1
ATOM 7648 C CA . MET B 1 428 ? -12.703 21.422 -7.77 1 98.38 428 MET B CA 1
ATOM 7649 C C . MET B 1 428 ? -13.672 20.25 -7.746 1 98.38 428 MET B C 1
ATOM 7651 O O . MET B 1 428 ? -13.508 19.312 -6.957 1 98.38 428 MET B O 1
ATOM 7655 N N . LYS B 1 429 ? -14.625 20.297 -8.586 1 98.38 429 LYS B N 1
ATOM 7656 C CA . LYS B 1 429 ? -15.562 19.188 -8.703 1 98.38 429 LYS B CA 1
ATOM 7657 C C . LYS B 1 429 ? -14.844 17.906 -9.133 1 98.38 429 LYS B C 1
ATOM 7659 O O . LYS B 1 429 ? -15.086 16.844 -8.57 1 98.38 429 LYS B O 1
ATOM 7664 N N . LYS B 1 430 ? -14 18.078 -10.117 1 97.94 430 LYS B N 1
ATOM 7665 C CA . LYS B 1 430 ? -13.227 16.938 -10.594 1 97.94 430 LYS B CA 1
ATOM 7666 C C . LYS B 1 430 ? -12.328 16.391 -9.492 1 97.94 430 LYS B C 1
ATOM 7668 O O . LYS B 1 430 ? -12.219 15.172 -9.32 1 97.94 430 LYS B O 1
ATOM 7673 N N . LEU B 1 431 ? -11.719 17.281 -8.789 1 98.06 431 LEU B N 1
ATOM 7674 C CA . LEU B 1 431 ? -10.797 16.875 -7.727 1 98.06 431 LEU B CA 1
ATOM 7675 C C . LEU B 1 431 ? -11.547 16.141 -6.609 1 98.06 431 LEU B C 1
ATOM 7677 O O . LEU B 1 431 ? -11.07 15.125 -6.102 1 98.06 431 LEU B O 1
ATOM 7681 N N . LYS B 1 432 ? -12.664 16.688 -6.211 1 98.19 432 LYS B N 1
ATOM 7682 C CA . LYS B 1 432 ? -13.484 16.031 -5.188 1 98.19 432 LYS B CA 1
ATOM 7683 C C . LYS B 1 432 ? -13.859 14.609 -5.605 1 98.19 432 LYS B C 1
ATOM 7685 O O . LYS B 1 432 ? -13.711 13.672 -4.828 1 98.19 432 LYS B O 1
ATOM 7690 N N . LYS B 1 433 ? -14.352 14.516 -6.824 1 97.31 433 LYS B N 1
ATOM 7691 C CA . LYS B 1 433 ? -14.734 13.211 -7.348 1 97.31 433 LYS B CA 1
ATOM 7692 C C . LYS B 1 433 ? -13.562 12.234 -7.301 1 97.31 433 LYS B C 1
ATOM 7694 O O . LYS B 1 433 ? -13.727 11.078 -6.918 1 97.31 433 LYS B O 1
ATOM 7699 N N . LEU B 1 434 ? -12.445 12.719 -7.648 1 97.44 434 LEU B N 1
ATOM 7700 C CA . LEU B 1 434 ? -11.242 11.898 -7.676 1 97.44 434 LEU B CA 1
ATOM 7701 C C . LEU B 1 434 ? -10.836 11.469 -6.27 1 97.44 434 LEU B C 1
ATOM 7703 O O . LEU B 1 434 ? -10.578 10.289 -6.02 1 97.44 434 LEU B O 1
ATOM 7707 N N . LEU B 1 435 ? -10.82 12.383 -5.352 1 97.31 435 LEU B N 1
ATOM 7708 C CA . LEU B 1 435 ? -10.305 12.117 -4.012 1 97.31 435 LEU B CA 1
ATOM 7709 C C . LEU B 1 435 ? -11.289 11.281 -3.205 1 97.31 435 LEU B C 1
ATOM 7711 O O . LEU B 1 435 ? -10.891 10.523 -2.32 1 97.31 435 LEU B O 1
ATOM 7715 N N . LYS B 1 436 ? -12.531 11.383 -3.512 1 96.88 436 LYS B N 1
ATOM 7716 C CA . LYS B 1 436 ? -13.547 10.703 -2.715 1 96.88 436 LYS B CA 1
ATOM 7717 C C . LYS B 1 436 ? -13.883 9.336 -3.301 1 96.88 436 LYS B C 1
ATOM 7719 O O . LYS B 1 436 ? -14.625 8.562 -2.697 1 96.88 436 LYS B O 1
ATOM 7724 N N . ASP B 1 437 ? -13.32 9.016 -4.473 1 96.81 437 ASP B N 1
ATOM 7725 C CA . ASP B 1 437 ? -13.578 7.715 -5.09 1 96.81 437 ASP B CA 1
ATOM 7726 C C . ASP B 1 437 ? -12.758 6.617 -4.414 1 96.81 437 ASP B C 1
ATOM 7728 O O . ASP B 1 437 ? -11.742 6.172 -4.953 1 96.81 437 ASP B O 1
ATOM 7732 N N . GLU B 1 438 ? -13.188 6.172 -3.311 1 95.06 438 GLU B N 1
ATOM 7733 C CA . GLU B 1 438 ? -12.594 5.109 -2.504 1 95.06 438 GLU B CA 1
ATOM 7734 C C . GLU B 1 438 ? -13.641 4.082 -2.092 1 95.06 438 GLU B C 1
ATOM 7736 O O . GLU B 1 438 ? -14.82 4.418 -1.931 1 95.06 438 GLU B O 1
ATOM 7741 N N . PRO B 1 439 ? -13.188 2.863 -1.939 1 93.88 439 PRO B N 1
ATOM 7742 C CA . PRO B 1 439 ? -14.172 1.846 -1.554 1 93.88 439 PRO B CA 1
ATOM 7743 C C . PRO B 1 439 ? -14.641 2 -0.11 1 93.88 439 PRO B C 1
ATOM 7745 O O . PRO B 1 439 ? -15.734 1.537 0.238 1 93.88 439 PRO B O 1
ATOM 7748 N N . MET B 1 440 ? -13.789 2.582 0.755 1 95.75 440 MET B N 1
ATOM 7749 C CA . MET B 1 440 ? -14.102 2.893 2.146 1 95.75 440 MET B CA 1
ATOM 7750 C C . MET B 1 440 ? -13.711 4.328 2.486 1 95.75 440 MET B C 1
ATOM 7752 O O . MET B 1 440 ? -12.688 4.824 2.016 1 95.75 440 MET B O 1
ATOM 7756 N N . THR B 1 441 ? -14.547 4.957 3.318 1 96.5 441 THR B N 1
ATOM 7757 C CA . THR B 1 441 ? -14.164 6.281 3.801 1 96.5 441 THR B CA 1
ATOM 7758 C C . THR B 1 441 ? -12.992 6.18 4.773 1 96.5 441 THR B C 1
ATOM 7760 O O . THR B 1 441 ? -12.664 5.094 5.258 1 96.5 441 THR B O 1
ATOM 7763 N N . GLY B 1 442 ? -12.391 7.316 4.996 1 97 442 GLY B N 1
ATOM 7764 C CA . GLY B 1 442 ? -11.305 7.34 5.961 1 97 442 GLY B CA 1
ATOM 7765 C C . GLY B 1 442 ? -11.703 6.809 7.324 1 97 442 GLY B C 1
ATOM 7766 O O . GLY B 1 442 ? -10.969 6.023 7.93 1 97 442 GLY B O 1
ATOM 7767 N N . LEU B 1 443 ? -12.812 7.184 7.824 1 97.69 443 LEU B N 1
ATOM 7768 C CA . LEU B 1 443 ? -13.289 6.758 9.141 1 97.69 443 LEU B CA 1
ATOM 7769 C C . LEU B 1 443 ? -13.562 5.258 9.156 1 97.69 443 LEU B C 1
ATOM 7771 O O . LEU B 1 443 ? -13.242 4.574 10.125 1 97.69 443 LEU B O 1
ATOM 7775 N N . GLU B 1 444 ? -14.164 4.734 8.086 1 97.5 444 GLU B N 1
ATOM 7776 C CA . GLU B 1 444 ? -14.414 3.301 7.977 1 97.5 444 GLU B CA 1
ATOM 7777 C C . GLU B 1 444 ? -13.109 2.512 8.016 1 97.5 444 GLU B C 1
ATOM 7779 O O . GLU B 1 444 ? -13.031 1.461 8.656 1 97.5 444 GLU B O 1
ATOM 7784 N N . LYS B 1 445 ? -12.117 3.01 7.328 1 97.75 445 LYS B N 1
ATOM 7785 C CA . LYS B 1 445 ? -10.805 2.365 7.332 1 97.75 445 LYS B CA 1
ATOM 7786 C C . LYS B 1 445 ? -10.211 2.34 8.742 1 97.75 445 LYS B C 1
ATOM 7788 O O . LYS B 1 445 ? -9.672 1.319 9.172 1 97.75 445 LYS B O 1
ATOM 7793 N N . ALA B 1 446 ? -10.297 3.484 9.383 1 98.5 446 ALA B N 1
ATOM 7794 C CA . ALA B 1 446 ? -9.75 3.578 10.734 1 98.5 446 ALA B CA 1
ATOM 7795 C C . ALA B 1 446 ? -10.406 2.555 11.664 1 98.5 446 ALA B C 1
ATOM 7797 O O . ALA B 1 446 ? -9.711 1.851 12.398 1 98.5 446 ALA B O 1
ATOM 7798 N N . VAL B 1 447 ? -11.695 2.455 11.602 1 98.25 447 VAL B N 1
ATOM 7799 C CA . VAL B 1 447 ? -12.438 1.54 12.461 1 98.25 447 VAL B CA 1
ATOM 7800 C C . VAL B 1 447 ? -12.094 0.097 12.102 1 98.25 447 VAL B C 1
ATOM 7802 O O . VAL B 1 447 ? -11.82 -0.724 12.977 1 98.25 447 VAL B O 1
ATOM 7805 N N . TRP B 1 448 ? -12.094 -0.22 10.82 1 98.19 448 TRP B N 1
ATOM 7806 C CA . TRP B 1 448 ? -11.789 -1.577 10.375 1 98.19 448 TRP B CA 1
ATOM 7807 C C . TRP B 1 448 ? -10.406 -2.012 10.852 1 98.19 448 TRP B C 1
ATOM 7809 O O . TRP B 1 448 ? -10.242 -3.115 11.375 1 98.19 448 TRP B O 1
ATOM 7819 N N . TRP B 1 449 ? -9.422 -1.178 10.711 1 98.56 449 TRP B N 1
ATOM 7820 C CA . TRP B 1 449 ? -8.055 -1.512 11.078 1 98.56 449 TRP B CA 1
ATOM 7821 C C . TRP B 1 449 ? -7.906 -1.615 12.594 1 98.56 449 TRP B C 1
ATOM 7823 O O . TRP B 1 449 ? -7.16 -2.459 13.094 1 98.56 449 TRP B O 1
ATOM 7833 N N . ALA B 1 450 ? -8.578 -0.672 13.289 1 98.75 450 ALA B N 1
ATOM 7834 C CA . ALA B 1 450 ? -8.562 -0.799 14.742 1 98.75 450 ALA B CA 1
ATOM 7835 C C . ALA B 1 450 ? -9.07 -2.17 15.18 1 98.75 450 ALA B C 1
ATOM 7837 O O . ALA B 1 450 ? -8.422 -2.854 15.977 1 98.75 450 ALA B O 1
ATOM 7838 N N . GLU B 1 451 ? -10.156 -2.58 14.656 1 98.44 451 GLU B N 1
ATOM 7839 C CA . GLU B 1 451 ? -10.742 -3.873 15 1 98.44 451 GLU B CA 1
ATOM 7840 C C . GLU B 1 451 ? -9.875 -5.02 14.5 1 98.44 451 GLU B C 1
ATOM 7842 O O . GLU B 1 451 ? -9.797 -6.07 15.133 1 98.44 451 GLU B O 1
ATOM 7847 N N . TYR B 1 452 ? -9.297 -4.852 13.352 1 98.19 452 TYR B N 1
ATOM 7848 C CA . TYR B 1 452 ? -8.359 -5.844 12.836 1 98.19 452 TYR B CA 1
ATOM 7849 C C . TYR B 1 452 ? -7.219 -6.086 13.82 1 98.19 452 TYR B C 1
ATOM 7851 O O . TYR B 1 452 ? -6.879 -7.23 14.117 1 98.19 452 TYR B O 1
ATOM 7859 N N . VAL B 1 453 ? -6.605 -4.965 14.289 1 98.62 453 VAL B N 1
ATOM 7860 C CA . VAL B 1 453 ? -5.492 -5.051 15.227 1 98.62 453 VAL B CA 1
ATOM 7861 C C . VAL B 1 453 ? -5.957 -5.73 16.516 1 98.62 453 VAL B C 1
ATOM 7863 O O . VAL B 1 453 ? -5.215 -6.504 17.125 1 98.62 453 VAL B O 1
ATOM 7866 N N . ILE B 1 454 ? -7.184 -5.449 16.938 1 98.31 454 ILE B N 1
ATOM 7867 C CA . ILE B 1 454 ? -7.746 -6.07 18.125 1 98.31 454 ILE B CA 1
ATOM 7868 C C . ILE B 1 454 ? -7.93 -7.57 17.891 1 98.31 454 ILE B C 1
ATOM 7870 O O . ILE B 1 454 ? -7.488 -8.391 18.703 1 98.31 454 ILE B O 1
ATOM 7874 N N . ARG B 1 455 ? -8.508 -7.957 16.719 1 96.88 455 ARG B N 1
ATOM 7875 C CA . ARG B 1 455 ? -8.828 -9.344 16.422 1 96.88 455 ARG B CA 1
ATOM 7876 C C . ARG B 1 455 ? -7.562 -10.195 16.359 1 96.88 455 ARG B C 1
ATOM 7878 O O . ARG B 1 455 ? -7.566 -11.352 16.797 1 96.88 455 ARG B O 1
ATOM 7885 N N . HIS B 1 456 ? -6.488 -9.602 15.922 1 97.25 456 HIS B N 1
ATOM 7886 C CA . HIS B 1 456 ? -5.293 -10.398 15.68 1 97.25 456 HIS B CA 1
ATOM 7887 C C . HIS B 1 456 ? -4.203 -10.086 16.703 1 97.25 456 HIS B C 1
ATOM 7889 O O . HIS B 1 456 ? -3.084 -10.594 16.594 1 97.25 456 HIS B O 1
ATOM 7895 N N . LYS B 1 457 ? -4.516 -9.18 17.641 1 97.25 457 LYS B N 1
ATOM 7896 C CA . LYS B 1 457 ? -3.586 -8.812 18.703 1 97.25 457 LYS B CA 1
ATOM 7897 C C . LYS B 1 457 ? -2.291 -8.25 18.125 1 97.25 457 LYS B C 1
ATOM 7899 O O . LYS B 1 457 ? -1.198 -8.68 18.5 1 97.25 457 LYS B O 1
ATOM 7904 N N . GLY B 1 458 ? -2.479 -7.379 17.188 1 97.81 458 GLY B N 1
ATOM 7905 C CA . GLY B 1 458 ? -1.357 -6.754 16.5 1 97.81 458 GLY B CA 1
ATOM 7906 C C . GLY B 1 458 ? -1.271 -7.121 15.039 1 97.81 458 GLY B C 1
ATOM 7907 O O . GLY B 1 458 ? -2.25 -7.582 14.445 1 97.81 458 GLY B O 1
ATOM 7908 N N . THR B 1 459 ? -0.104 -6.789 14.391 1 97.88 459 THR B N 1
ATOM 7909 C CA . THR B 1 459 ? 0.069 -7.043 12.961 1 97.88 459 THR B CA 1
ATOM 7910 C C . THR B 1 459 ? 1.48 -7.539 12.672 1 97.88 459 THR B C 1
ATOM 7912 O O . THR B 1 459 ? 2.076 -7.172 11.656 1 97.88 459 THR B O 1
ATOM 7915 N N . ARG B 1 460 ? 2.02 -8.281 13.531 1 95.5 460 ARG B N 1
ATOM 7916 C CA . ARG B 1 460 ? 3.365 -8.805 13.32 1 95.5 460 ARG B CA 1
ATOM 7917 C C . ARG B 1 460 ? 3.465 -9.539 11.984 1 95.5 460 ARG B C 1
ATOM 7919 O O . ARG B 1 460 ? 4.508 -9.508 11.328 1 95.5 460 ARG B O 1
ATOM 7926 N N . HIS B 1 461 ? 2.402 -10.172 11.547 1 95.88 461 HIS B N 1
ATOM 7927 C CA . HIS B 1 461 ? 2.342 -10.938 10.305 1 95.88 461 HIS B CA 1
ATOM 7928 C C . HIS B 1 461 ? 2.404 -10.023 9.086 1 95.88 461 HIS B C 1
ATOM 7930 O O . HIS B 1 461 ? 2.611 -10.5 7.965 1 95.88 461 HIS B O 1
ATOM 7936 N N . LEU B 1 462 ? 2.324 -8.703 9.266 1 96.56 462 LEU B N 1
ATOM 7937 C CA . LEU B 1 462 ? 2.373 -7.746 8.164 1 96.56 462 LEU B CA 1
ATOM 7938 C C . LEU B 1 462 ? 3.613 -6.867 8.266 1 96.56 462 LEU B C 1
ATOM 7940 O O . LEU B 1 462 ? 3.754 -5.895 7.52 1 96.56 462 LEU B O 1
ATOM 7944 N N . ARG B 1 463 ? 4.473 -7.211 9.18 1 94.5 463 ARG B N 1
ATOM 7945 C CA . ARG B 1 463 ? 5.68 -6.43 9.414 1 94.5 463 ARG B CA 1
ATOM 7946 C C . ARG B 1 463 ? 6.699 -6.652 8.305 1 94.5 463 ARG B C 1
ATOM 7948 O O . ARG B 1 463 ? 7.098 -7.785 8.039 1 94.5 463 ARG B O 1
ATOM 7955 N N . SER B 1 464 ? 7.086 -5.562 7.617 1 92.62 464 SER B N 1
ATOM 7956 C CA . SER B 1 464 ? 8.086 -5.652 6.559 1 92.62 464 SER B CA 1
ATOM 7957 C C . SER B 1 464 ? 9.469 -5.941 7.125 1 92.62 464 SER B C 1
ATOM 7959 O O . SER B 1 464 ? 9.844 -5.398 8.172 1 92.62 464 SER B O 1
ATOM 7961 N N . PRO B 1 465 ? 10.227 -6.75 6.453 1 93.56 465 PRO B N 1
ATOM 7962 C CA . PRO B 1 465 ? 11.586 -7.02 6.914 1 93.56 465 PRO B CA 1
ATOM 7963 C C . PRO B 1 465 ? 12.492 -5.793 6.824 1 93.56 465 PRO B C 1
ATOM 7965 O O . PRO B 1 465 ? 13.602 -5.797 7.371 1 93.56 465 PRO B O 1
ATOM 7968 N N . THR B 1 466 ? 12.031 -4.762 6.18 1 92.44 466 THR B N 1
ATOM 7969 C CA . THR B 1 466 ? 12.797 -3.525 6.09 1 92.44 466 THR B CA 1
ATOM 7970 C C . THR B 1 466 ? 13.062 -2.949 7.477 1 92.44 466 THR B C 1
ATOM 7972 O O . THR B 1 466 ? 14.023 -2.205 7.676 1 92.44 466 THR B O 1
ATOM 7975 N N . VAL B 1 467 ? 12.281 -3.309 8.414 1 93.94 467 VAL B N 1
ATOM 7976 C CA . VAL B 1 467 ? 12.383 -2.77 9.766 1 93.94 467 VAL B CA 1
ATOM 7977 C C . VAL B 1 467 ? 13.648 -3.293 10.445 1 93.94 467 VAL B C 1
ATOM 7979 O O . VAL B 1 467 ? 14.305 -2.566 11.195 1 93.94 467 VAL B O 1
ATOM 7982 N N . ASP B 1 468 ? 14.023 -4.508 10.094 1 92.25 468 ASP B N 1
ATOM 7983 C CA . ASP B 1 468 ? 15.023 -5.203 10.898 1 92.25 468 ASP B CA 1
ATOM 7984 C C . ASP B 1 468 ? 16.359 -5.273 10.172 1 92.25 468 ASP B C 1
ATOM 7986 O O . ASP B 1 468 ? 17.406 -5.535 10.789 1 92.25 468 ASP B O 1
ATOM 7990 N N . ILE B 1 469 ? 16.359 -5.043 8.906 1 92.81 469 ILE B N 1
ATOM 7991 C CA . ILE B 1 469 ? 17.594 -5.191 8.148 1 92.81 469 ILE B CA 1
ATOM 7992 C C . ILE B 1 469 ? 18.547 -4.047 8.492 1 92.81 469 ILE B C 1
ATOM 7994 O O . ILE B 1 469 ? 18.156 -2.879 8.5 1 92.81 469 ILE B O 1
ATOM 7998 N N . PRO B 1 470 ? 19.812 -4.367 8.773 1 90.81 470 PRO B N 1
ATOM 7999 C CA . PRO B 1 470 ? 20.781 -3.285 8.961 1 90.81 470 PRO B CA 1
ATOM 8000 C C . PRO B 1 470 ? 20.984 -2.438 7.711 1 90.81 470 PRO B C 1
ATOM 8002 O O . PRO B 1 470 ? 20.922 -2.959 6.594 1 90.81 470 PRO B O 1
ATOM 8005 N N . TRP B 1 471 ? 21.297 -1.18 7.93 1 86.94 471 TRP B N 1
ATOM 8006 C CA . TRP B 1 471 ? 21.375 -0.233 6.824 1 86.94 471 TRP B CA 1
ATOM 8007 C C . TRP B 1 471 ? 22.453 -0.659 5.828 1 86.94 471 TRP B C 1
ATOM 8009 O O . TRP B 1 471 ? 22.281 -0.518 4.617 1 86.94 471 TRP B O 1
ATOM 8019 N N . TYR B 1 472 ? 23.609 -1.124 6.27 1 90.38 472 TYR B N 1
ATOM 8020 C CA . TYR B 1 472 ? 24.703 -1.465 5.371 1 90.38 472 TYR B CA 1
ATOM 8021 C C . TYR B 1 472 ? 24.359 -2.682 4.523 1 90.38 472 TYR B C 1
ATOM 8023 O O . TYR B 1 472 ? 24.859 -2.824 3.4 1 90.38 472 TYR B O 1
ATOM 8031 N N . GLN B 1 473 ? 23.484 -3.588 5.035 1 93.88 473 GLN B N 1
ATOM 8032 C CA . GLN B 1 473 ? 22.984 -4.711 4.246 1 93.88 473 GLN B CA 1
ATOM 8033 C C . GLN B 1 473 ? 21.922 -4.258 3.26 1 93.88 473 GLN B C 1
ATOM 8035 O O . GLN B 1 473 ? 21.891 -4.715 2.113 1 93.88 473 GLN B O 1
ATOM 8040 N N . TYR B 1 474 ? 21.141 -3.355 3.758 1 90.5 474 TYR B N 1
ATOM 8041 C CA . TYR B 1 474 ? 20.078 -2.842 2.9 1 90.5 474 TYR B CA 1
ATOM 8042 C C . TYR B 1 474 ? 20.656 -2.189 1.65 1 90.5 474 TYR B C 1
ATOM 8044 O O . TYR B 1 474 ? 20.156 -2.41 0.542 1 90.5 474 TYR B O 1
ATOM 8052 N N . PHE B 1 475 ? 21.719 -1.496 1.811 1 87.81 475 PHE B N 1
ATOM 8053 C CA . PHE B 1 475 ? 22.328 -0.789 0.688 1 87.81 475 PHE B CA 1
ATOM 8054 C C . PHE B 1 475 ? 23.391 -1.65 0.014 1 87.81 475 PHE B C 1
ATOM 8056 O O . PHE B 1 475 ? 24.094 -1.183 -0.875 1 87.81 475 PHE B O 1
ATOM 8063 N N . LEU B 1 476 ? 23.562 -2.84 0.432 1 92.94 476 LEU B N 1
ATOM 8064 C CA . LEU B 1 476 ? 24.422 -3.846 -0.18 1 92.94 476 LEU B CA 1
ATOM 8065 C C . LEU B 1 476 ? 25.891 -3.418 -0.117 1 92.94 476 LEU B C 1
ATOM 8067 O O . LEU B 1 476 ? 26.656 -3.693 -1.038 1 92.94 476 LEU B O 1
ATOM 8071 N N . LEU B 1 477 ? 26.188 -2.686 0.921 1 90.38 477 LEU B N 1
ATOM 8072 C CA . LEU B 1 477 ? 27.578 -2.252 1.067 1 90.38 477 LEU B CA 1
ATOM 8073 C C . LEU B 1 477 ? 28.5 -3.441 1.333 1 90.38 477 LEU B C 1
ATOM 8075 O O . LEU B 1 477 ? 29.641 -3.473 0.859 1 90.38 477 LEU B O 1
ATOM 8079 N N . ASP B 1 478 ? 28.047 -4.348 2.105 1 93.19 478 ASP B N 1
ATOM 8080 C CA . ASP B 1 478 ? 28.812 -5.562 2.359 1 93.19 478 ASP B CA 1
ATOM 8081 C C . ASP B 1 478 ? 29.062 -6.336 1.067 1 93.19 478 ASP B C 1
ATOM 8083 O O . ASP B 1 478 ? 30.172 -6.793 0.813 1 93.19 478 ASP B O 1
ATOM 8087 N N . VAL B 1 479 ? 28.031 -6.418 0.266 1 93.94 479 VAL B N 1
ATOM 8088 C CA . VAL B 1 479 ? 28.141 -7.109 -1.016 1 93.94 479 VAL B CA 1
ATOM 8089 C C . VAL B 1 479 ? 29.078 -6.34 -1.945 1 93.94 479 VAL B C 1
ATOM 8091 O O . VAL B 1 479 ? 29.938 -6.938 -2.6 1 93.94 479 VAL B O 1
ATOM 8094 N N . LEU B 1 480 ? 28.953 -5.062 -2.004 1 92.19 480 LEU B N 1
ATOM 8095 C CA . LEU B 1 480 ? 29.766 -4.223 -2.873 1 92.19 480 LEU B CA 1
ATOM 8096 C C . LEU B 1 480 ? 31.25 -4.324 -2.5 1 92.19 480 LEU B C 1
ATOM 8098 O O . LEU B 1 480 ? 32.094 -4.398 -3.379 1 92.19 480 LEU B O 1
ATOM 8102 N N . VAL B 1 481 ? 31.531 -4.293 -1.28 1 92.88 481 VAL B N 1
ATOM 8103 C CA . VAL B 1 481 ? 32.906 -4.379 -0.812 1 92.88 481 VAL B CA 1
ATOM 8104 C C . VAL B 1 481 ? 33.531 -5.695 -1.269 1 92.88 481 VAL B C 1
ATOM 8106 O O . VAL B 1 481 ? 34.656 -5.719 -1.753 1 92.88 481 VAL B O 1
ATOM 8109 N N . VAL B 1 482 ? 32.781 -6.723 -1.107 1 93.12 482 VAL B N 1
ATOM 8110 C CA . VAL B 1 482 ? 33.312 -8.039 -1.476 1 93.12 482 VAL B CA 1
ATOM 8111 C C . VAL B 1 482 ? 33.5 -8.109 -2.988 1 93.12 482 VAL B C 1
ATOM 8113 O O . VAL B 1 482 ? 34.5 -8.648 -3.467 1 93.12 482 VAL B O 1
ATOM 8116 N N . ILE B 1 483 ? 32.562 -7.605 -3.684 1 91.38 483 ILE B N 1
ATOM 8117 C CA . ILE B 1 483 ? 32.688 -7.605 -5.137 1 91.38 483 ILE B CA 1
ATOM 8118 C C . ILE B 1 483 ? 33.875 -6.781 -5.562 1 91.38 483 ILE B C 1
ATOM 8120 O O . ILE B 1 483 ? 34.688 -7.219 -6.398 1 91.38 483 ILE B O 1
ATOM 8124 N N . LEU B 1 484 ? 34.031 -5.656 -4.992 1 92.62 484 LEU B N 1
ATOM 8125 C CA . LEU B 1 484 ? 35.156 -4.781 -5.332 1 92.62 484 LEU B CA 1
ATOM 8126 C C . LEU B 1 484 ? 36.5 -5.422 -4.953 1 92.62 484 LEU B C 1
ATOM 8128 O O . LEU B 1 484 ? 37.469 -5.328 -5.703 1 92.62 484 LEU B O 1
ATOM 8132 N N . LEU B 1 485 ? 36.562 -6.008 -3.832 1 93.69 485 LEU B N 1
ATOM 8133 C CA . LEU B 1 485 ? 37.75 -6.691 -3.393 1 93.69 485 LEU B CA 1
ATOM 8134 C C . LEU B 1 485 ? 38.094 -7.848 -4.328 1 93.69 485 LEU B C 1
ATOM 8136 O O . LEU B 1 485 ? 39.281 -8.086 -4.617 1 93.69 485 LEU B O 1
ATOM 8140 N N . THR B 1 486 ? 37.125 -8.555 -4.711 1 93.38 486 THR B N 1
ATOM 8141 C CA . THR B 1 486 ? 37.312 -9.664 -5.637 1 93.38 486 THR B CA 1
ATOM 8142 C C . THR B 1 486 ? 37.844 -9.156 -6.977 1 93.38 486 THR B C 1
ATOM 8144 O O . THR B 1 486 ? 38.75 -9.758 -7.566 1 93.38 486 THR B O 1
ATOM 8147 N N . ILE B 1 487 ? 37.281 -8.094 -7.359 1 92.94 487 ILE B N 1
ATOM 8148 C CA . ILE B 1 487 ? 37.75 -7.484 -8.602 1 92.94 487 ILE B CA 1
ATOM 8149 C C . ILE B 1 487 ? 39.188 -7.031 -8.445 1 92.94 487 ILE B C 1
ATOM 8151 O O . ILE B 1 487 ? 40.031 -7.301 -9.305 1 92.94 487 ILE B O 1
ATOM 8155 N N . LEU B 1 488 ? 39.469 -6.383 -7.371 1 94.19 488 LEU B N 1
ATOM 8156 C CA . LEU B 1 488 ? 40.812 -5.902 -7.105 1 94.19 488 LEU B CA 1
ATOM 8157 C C . LEU B 1 488 ? 41.781 -7.062 -7.051 1 94.19 488 LEU B C 1
ATOM 8159 O O . LEU B 1 488 ? 42.875 -6.977 -7.617 1 94.19 488 LEU B O 1
ATOM 8163 N N . LEU B 1 489 ? 41.438 -8.078 -6.438 1 95.69 489 LEU B N 1
ATOM 8164 C CA . LEU B 1 489 ? 42.281 -9.258 -6.332 1 95.69 489 LEU B CA 1
ATOM 8165 C C . LEU B 1 489 ? 42.5 -9.883 -7.707 1 95.69 489 LEU B C 1
ATOM 8167 O O . LEU B 1 489 ? 43.625 -10.305 -8.016 1 95.69 489 LEU B O 1
ATOM 8171 N N . THR B 1 490 ? 41.5 -9.938 -8.445 1 95.25 490 THR B N 1
ATOM 8172 C CA . THR B 1 490 ? 41.625 -10.484 -9.797 1 95.25 490 THR B CA 1
ATOM 8173 C C . THR B 1 490 ? 42.531 -9.625 -10.648 1 95.25 490 THR B C 1
ATOM 8175 O O . THR B 1 490 ? 43.375 -10.156 -11.398 1 95.25 490 THR B O 1
ATOM 8178 N N . VAL B 1 491 ? 42.406 -8.375 -10.477 1 95.12 491 VAL B N 1
ATOM 8179 C CA . VAL B 1 491 ? 43.25 -7.457 -11.242 1 95.12 491 VAL B CA 1
ATOM 8180 C C . VAL B 1 491 ? 44.688 -7.609 -10.805 1 95.12 491 VAL B C 1
ATOM 8182 O O . VAL B 1 491 ? 45.594 -7.672 -11.648 1 95.12 491 VAL B O 1
ATOM 8185 N N . VAL B 1 492 ? 44.875 -7.664 -9.555 1 95.5 492 VAL B N 1
ATOM 8186 C CA . VAL B 1 492 ? 46.219 -7.82 -9.023 1 95.5 492 VAL B CA 1
ATOM 8187 C C . VAL B 1 492 ? 46.844 -9.133 -9.516 1 95.5 492 VAL B C 1
ATOM 8189 O O . VAL B 1 492 ? 48 -9.18 -9.906 1 95.5 492 VAL B O 1
ATOM 8192 N N . LEU B 1 493 ? 46.062 -10.148 -9.516 1 96.38 493 LEU B N 1
ATOM 8193 C CA . LEU B 1 493 ? 46.531 -11.461 -9.969 1 96.38 493 LEU B CA 1
ATOM 8194 C C . LEU B 1 493 ? 46.844 -11.438 -11.461 1 96.38 493 LEU B C 1
ATOM 8196 O O . LEU B 1 493 ? 47.812 -12.047 -11.906 1 96.38 493 LEU B O 1
ATOM 8200 N N . LEU B 1 494 ? 46.031 -10.789 -12.141 1 96 494 LEU B N 1
ATOM 8201 C CA . LEU B 1 494 ? 46.25 -10.672 -13.578 1 96 494 LEU B CA 1
ATOM 8202 C C . LEU B 1 494 ? 47.531 -9.891 -13.859 1 96 494 LEU B C 1
ATOM 8204 O O . LEU B 1 494 ? 48.281 -10.25 -14.758 1 96 494 LEU B O 1
ATOM 8208 N N . ILE B 1 495 ? 47.688 -8.852 -13.133 1 95.62 495 ILE B N 1
ATOM 8209 C CA . ILE B 1 495 ? 48.906 -8.039 -13.297 1 95.62 495 ILE B CA 1
ATOM 8210 C C . ILE B 1 495 ? 50.125 -8.875 -12.953 1 95.62 495 ILE B C 1
ATOM 8212 O O . ILE B 1 495 ? 51.125 -8.836 -13.664 1 95.62 495 ILE B O 1
ATOM 8216 N N . ARG B 1 496 ? 50.094 -9.578 -11.945 1 95.25 496 ARG B N 1
ATOM 8217 C CA . ARG B 1 496 ? 51.188 -10.438 -11.531 1 95.25 496 ARG B CA 1
ATOM 8218 C C . ARG B 1 496 ? 51.469 -11.516 -12.578 1 95.25 496 ARG B C 1
ATOM 8220 O O . ARG B 1 496 ? 52.625 -11.844 -12.844 1 95.25 496 ARG B O 1
ATOM 8227 N N . LEU B 1 497 ? 50.438 -12.07 -13.109 1 95.88 497 LEU B N 1
ATOM 8228 C CA . LEU B 1 497 ? 50.594 -13.078 -14.156 1 95.88 497 LEU B CA 1
ATOM 8229 C C . LEU B 1 497 ? 51.219 -12.492 -15.398 1 95.88 497 LEU B C 1
ATOM 8231 O O . LEU B 1 497 ? 52.094 -13.117 -16.016 1 95.88 497 LEU B O 1
ATOM 8235 N N . LEU B 1 498 ? 50.75 -11.344 -15.727 1 95 498 LEU B N 1
ATOM 8236 C CA . LEU B 1 498 ? 51.344 -10.672 -16.891 1 95 498 LEU B CA 1
ATOM 8237 C C . LEU B 1 498 ? 52.812 -10.359 -16.672 1 95 498 LEU B C 1
ATOM 8239 O O . LEU B 1 498 ? 53.625 -10.484 -17.594 1 95 498 LEU B O 1
ATOM 8243 N N . ASN B 1 499 ? 53.094 -9.938 -15.492 1 94.25 499 ASN B N 1
ATOM 8244 C CA . ASN B 1 499 ? 54.469 -9.656 -15.156 1 94.25 499 ASN B CA 1
ATOM 8245 C C . ASN B 1 499 ? 55.344 -10.93 -15.18 1 94.25 499 ASN B C 1
ATOM 8247 O O . ASN B 1 499 ? 56.469 -10.898 -15.609 1 94.25 499 ASN B O 1
ATOM 8251 N N . CYS B 1 500 ? 54.781 -12 -14.773 1 93.75 500 CYS B N 1
ATOM 8252 C CA . CYS B 1 500 ? 55.469 -13.281 -14.812 1 93.75 500 CYS B CA 1
ATOM 8253 C C . CYS B 1 500 ? 55.719 -13.719 -16.25 1 93.75 500 CYS B C 1
ATOM 8255 O O . CYS B 1 500 ? 56.812 -14.219 -16.562 1 93.75 500 CYS B O 1
ATOM 8257 N N . ILE B 1 501 ? 54.781 -13.508 -17.078 1 93.88 501 ILE B N 1
ATOM 8258 C CA . ILE B 1 501 ? 54.906 -13.867 -18.484 1 93.88 501 ILE B CA 1
ATOM 8259 C C . ILE B 1 501 ? 55.938 -12.977 -19.156 1 93.88 501 ILE B C 1
ATOM 8261 O O . ILE B 1 501 ? 56.781 -13.469 -19.906 1 93.88 501 ILE B O 1
ATOM 8265 N N . LYS B 1 502 ? 55.844 -11.664 -18.797 1 92.81 502 LYS B N 1
ATOM 8266 C CA . LYS B 1 502 ? 56.812 -10.719 -19.359 1 92.81 502 LYS B CA 1
ATOM 8267 C C . LYS B 1 502 ? 58.25 -11.078 -18.922 1 92.81 502 LYS B C 1
ATOM 8269 O O . LYS B 1 502 ? 59.156 -11.047 -19.734 1 92.81 502 LYS B O 1
ATOM 8274 N N . ASN B 1 503 ? 58.438 -11.508 -17.75 1 92.69 503 ASN B N 1
ATOM 8275 C CA . ASN B 1 503 ? 59.75 -11.875 -17.234 1 92.69 503 ASN B CA 1
ATOM 8276 C C . ASN B 1 503 ? 60.25 -13.164 -17.875 1 92.69 503 ASN B C 1
ATOM 8278 O O . ASN B 1 503 ? 61.438 -13.289 -18.172 1 92.69 503 ASN B O 1
ATOM 8282 N N . LYS B 1 504 ? 59.375 -14.055 -18.203 1 91.94 504 LYS B N 1
ATOM 8283 C CA . LYS B 1 504 ? 59.75 -15.312 -18.844 1 91.94 504 LYS B CA 1
ATOM 8284 C C . LYS B 1 504 ? 60.125 -15.086 -20.297 1 91.94 504 LYS B C 1
ATOM 8286 O O . LYS B 1 504 ? 61.062 -15.703 -20.812 1 91.94 504 LYS B O 1
ATOM 8291 N N . LEU B 1 505 ? 59.469 -14.172 -20.859 1 91.62 505 LEU B N 1
ATOM 8292 C CA . LEU B 1 505 ? 59.75 -13.875 -22.266 1 91.62 505 LEU B CA 1
ATOM 8293 C C . LEU B 1 505 ? 61.062 -13.109 -22.406 1 91.62 505 LEU B C 1
ATOM 8295 O O . LEU B 1 505 ? 61.812 -13.344 -23.359 1 91.62 505 LEU B O 1
ATOM 8299 N N . THR B 1 506 ? 61.344 -12.219 -21.484 1 90.88 506 THR B N 1
ATOM 8300 C CA . THR B 1 506 ? 62.562 -11.461 -21.5 1 90.88 506 THR B CA 1
ATOM 8301 C C . THR B 1 506 ? 63.781 -12.359 -21.188 1 90.88 506 THR B C 1
ATOM 8303 O O . THR B 1 506 ? 64.812 -12.211 -21.781 1 90.88 506 THR B O 1
ATOM 8306 N N . LYS B 1 507 ? 63.625 -13.32 -20.438 1 87.75 507 LYS B N 1
ATOM 8307 C CA . LYS B 1 507 ? 64.688 -14.273 -20.125 1 87.75 507 LYS B CA 1
ATOM 8308 C C . LYS B 1 507 ? 65 -15.195 -21.297 1 87.75 507 LYS B C 1
ATOM 8310 O O . LYS B 1 507 ? 66.125 -15.5 -21.594 1 87.75 507 LYS B O 1
ATOM 8315 N N . LYS B 1 508 ? 64.125 -15.547 -22 1 82.94 508 LYS B N 1
ATOM 8316 C CA . LYS B 1 508 ? 64.312 -16.406 -23.172 1 82.94 508 LYS B CA 1
ATOM 8317 C C . LYS B 1 508 ? 65 -15.656 -24.312 1 82.94 508 LYS B C 1
ATOM 8319 O O . LYS B 1 508 ? 65.812 -16.219 -25.016 1 82.94 508 LYS B O 1
ATOM 8324 N N . ALA B 1 509 ? 64.75 -14.422 -24.422 1 83.38 509 ALA B N 1
ATOM 8325 C CA . ALA B 1 509 ? 65.438 -13.609 -25.453 1 83.38 509 ALA B CA 1
ATOM 8326 C C . ALA B 1 509 ? 66.875 -13.383 -25.141 1 83.38 509 ALA B C 1
ATOM 8328 O O . ALA B 1 509 ? 67.75 -13.344 -26.047 1 83.38 509 ALA B O 1
ATOM 8329 N N . LYS B 1 510 ? 67 -13.289 -23.953 1 75.44 510 LYS B N 1
ATOM 8330 C CA . LYS B 1 510 ? 68.375 -13.109 -23.594 1 75.44 510 LYS B CA 1
ATOM 8331 C C . LYS B 1 510 ? 69.188 -14.398 -23.797 1 75.44 510 LYS B C 1
ATOM 8333 O O . LYS B 1 510 ? 70.375 -14.359 -24.141 1 75.44 510 LYS B O 1
ATOM 8338 N N . ILE B 1 511 ? 68.75 -15.555 -23.812 1 75.06 511 ILE B N 1
ATOM 8339 C CA . ILE B 1 511 ? 69.438 -16.844 -24 1 75.06 511 ILE B CA 1
ATOM 8340 C C . ILE B 1 511 ? 69.625 -17.109 -25.5 1 75.06 511 ILE B C 1
ATOM 8342 O O . ILE B 1 511 ? 70.625 -17.672 -25.906 1 75.06 511 ILE B O 1
ATOM 8346 N N . LYS B 1 512 ? 68.938 -16.672 -26.344 1 68.56 512 LYS B N 1
ATOM 8347 C CA . LYS B 1 512 ? 69.125 -16.875 -27.781 1 68.56 512 LYS B CA 1
ATOM 8348 C C . LYS B 1 512 ? 70.188 -15.93 -28.344 1 68.56 512 LYS B C 1
ATOM 8350 O O . LYS B 1 512 ? 70.688 -16.172 -29.422 1 68.56 512 LYS B O 1
ATOM 8355 N N . THR B 1 513 ? 70.375 -14.906 -27.859 1 67.69 513 THR B N 1
ATOM 8356 C CA . THR B 1 513 ? 71.438 -13.992 -28.344 1 67.69 513 THR B CA 1
ATOM 8357 C C . THR B 1 513 ? 72.75 -14.359 -27.766 1 67.69 513 THR B C 1
ATOM 8359 O O . THR B 1 513 ? 73.812 -13.75 -28.109 1 67.69 513 THR B O 1
ATOM 8362 N N . LYS B 1 514 ? 72.562 -15.422 -26.984 1 44.59 514 LYS B N 1
ATOM 8363 C CA . LYS B 1 514 ? 73.875 -15.992 -26.672 1 44.59 514 LYS B CA 1
ATOM 8364 C C . LYS B 1 514 ? 74.125 -17.266 -27.469 1 44.59 514 LYS B C 1
ATOM 8366 O O . LYS B 1 514 ? 73.312 -18.156 -27.516 1 44.59 514 LYS B O 1
#

Foldseek 3Di:
DVVVVVVVVVVPVPPCLPAFEEEEEQQDLFPLSCLQVVLLQQVSLVNPHQYEYEYCDDPPDVVSVSYHYDHLVVLVVLCVVLVLLVQQWPPHDPVSNVVSVLVSVLVSLLSSLPRPVVVVQLVDPVHAGLEYEYEPQPHLLCLLSCVSRVFAYEYEYSAADAPLLCQLQLHDAQLQAHAGLQDQDGRDDDPVSSVVRVVVVVVVVVCCVPPRQVSSQVSSCVRRHDPTDRSSNSSSQHQAYEHQDFCLLNPNDDTFPRYAHAYCSSADDADDFDPVVVCLQVVWDQFEEEEDAGRSDAPVPDDPLLNVLVQLLCLPASTQYEYQHCDPDDPSHHPSYDYDVDGPLLNVLLDPRHQEYEYQQDPNSVRSNLLSLHAYEHEHTGGNSSNRVVSCVVLPQYHYDDSVDDGSVNVNVRVCCSRPPCSNSVSSPVVSCVRVPDPDHSSRRSSVVRSVCSVVRGRPVSRDCSNPDDPCVVVCVVVVVVVVVVVVVVVVVVVVVVVVVVVVVVVVVVVVVD/DVVVVVVVVVPPVPPCLPAFEEEEEQQDLFPLSCLQVVLLQQVSLVNPHQYEYEYCDDPPDVVSVSYHYHHLVVLVVLCVVLVLLVCQFPPHDPVSNVVSVLVSVLVSLLSSLPRPVVVCQLVDPVHAGLEYEYEPQPHLLCLLSCVSRVFAYEYEYSADDAPLLCQLQLHDAQLQAHA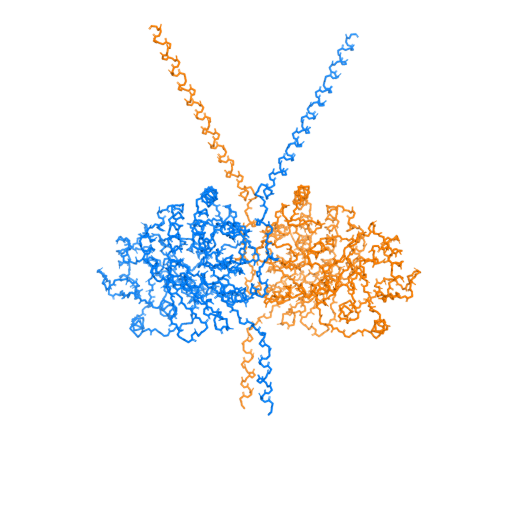GLQDQDGRDDDPVSSVVRVVVVVVVVVCCVPPRQVSSQVSSCVRRHDPTDRSSNSSSQHQAYEHQDFCLLNPNDDTFPRYAHAYCSSADDADDFDPVVVCLQVVWDQFEEEEDAGGSDAPVPDDPVLNVLVQVLCQPASTQYEYQHCDPDDPSHHPSYDYDVDGPLLNVLLDPRHQEYEYQQDPNSVRSNLLSLHAYEHEHTGGNSSNRQVSCVVLPQYHYDDSVDDGSVNVNVRRCCSRPPCSNSVSSPVVSCVRVPDPDHSSRRSSVVSSVCSVVRGRPVSRDCSNPDDPCVVVCVVVVVVVVVVVVVVVVVVVVVVVVVVVVVVVVVVVVVD

Nearest PDB structures (foldseek):
  2o6l-assembly1_B  TM=9.320E-01  e=1.959E-15  Homo sapiens
  7yf5-assembly1_A  TM=9.212E-01  e=1.410E-15  Homo sapiens
  7yf5-assembly1_B  TM=9.364E-01  e=3.994E-15  Homo sapiens
  2o6l-assembly1_A  TM=9.386E-01  e=5.254E-15  Homo sapiens
  7cjx-assembly2_B  TM=9.217E-01  e=8.146E-15  Homo sapiens